Protein AF-0000000066243028 (afdb_homodimer)

InterPro domains:
  IPR002817 Phosphomethylpyrimidine synthase ThiC/5-hydroxybenzimidazole synthase BzaA/B [PF01964] (2-421)
  IPR002817 Phosphomethylpyrimidine synthase ThiC/5-hydroxybenzimidazole synthase BzaA/B [PTHR30557] (1-431)
  IPR002817 Phosphomethylpyrimidine synthase ThiC/5-hydroxybenzimidazole synthase BzaA/B [SFLDF00407] (2-421)
  IPR002817 Phosphomethylpyrimidine synthase ThiC/5-hydroxybenzimidazole synthase BzaA/B [TIGR00190] (1-424)
  IPR029062 Class I glutamine amidotransferase-like [SSF52317] (133-304)
  IPR037509 Phosphomethylpyrimidine synthase [MF_00089] (1-426)
  IPR038521 ThiC/Bza, core domain [G3DSA:3.20.20.540] (43-360)

Solvent-accessible surface area (backbone atoms only — not comparable to full-atom values): 41253 Å² total; per-residue (Å²): 130,20,73,25,44,38,19,64,73,70,43,75,50,72,53,41,44,48,29,11,61,76,65,73,47,55,45,65,56,44,24,53,31,26,42,66,35,25,29,31,60,40,54,10,74,67,48,82,56,54,57,49,60,34,15,73,97,47,71,51,37,36,32,38,77,45,59,28,16,79,77,49,66,52,69,69,56,46,52,48,30,53,52,40,27,48,74,46,62,34,57,31,38,26,54,57,46,64,25,75,64,55,68,58,53,51,53,50,51,58,72,70,46,45,51,32,33,27,35,44,46,58,48,54,35,31,47,53,18,27,74,74,68,69,29,46,64,64,48,50,68,67,48,47,54,48,40,45,45,52,44,40,68,71,29,40,6,27,36,41,45,67,38,41,54,38,54,68,30,52,38,37,37,56,67,69,54,55,63,30,48,54,49,27,48,65,31,33,46,52,50,49,25,22,63,74,66,70,44,73,35,58,53,43,75,41,35,67,60,53,48,55,49,32,44,75,37,28,28,21,35,28,41,34,44,38,51,24,18,64,16,56,89,37,35,92,33,64,24,36,52,47,28,45,55,45,42,17,55,51,48,53,57,35,47,75,72,29,34,41,44,33,36,42,42,48,27,17,37,39,65,72,49,47,55,58,55,44,52,52,47,34,64,54,39,63,39,32,18,32,30,30,35,29,22,32,30,60,70,28,45,54,50,42,32,14,54,38,10,13,37,30,22,17,54,37,26,46,59,61,36,11,32,31,31,46,31,25,30,31,47,98,39,22,61,69,50,48,68,30,41,31,51,6,34,42,32,30,50,52,12,23,49,33,7,38,32,48,69,37,41,78,78,66,25,53,44,36,57,49,29,21,45,21,58,47,67,46,35,62,70,57,36,39,70,38,25,78,47,33,68,59,32,48,50,56,24,65,77,42,65,37,89,51,86,67,40,38,24,52,46,39,97,59,30,16,44,65,62,38,62,70,40,61,81,69,46,57,84,61,67,44,76,116,131,21,72,25,42,39,18,64,73,69,43,76,50,72,53,41,43,49,28,12,61,76,64,74,47,56,45,65,56,45,24,53,30,25,41,67,35,25,30,30,62,39,55,11,74,69,47,84,56,53,57,49,61,35,14,73,98,47,72,51,37,36,32,38,76,47,61,29,15,79,77,49,66,51,69,68,56,45,53,46,30,53,51,40,27,48,74,45,61,33,58,30,38,26,54,57,44,64,24,75,62,55,69,59,52,54,52,51,51,58,72,72,46,43,52,32,33,27,34,43,46,58,48,53,37,30,48,51,19,27,74,74,67,69,32,44,64,64,47,49,69,68,47,48,54,48,41,46,44,51,42,40,67,71,28,39,5,27,37,40,44,66,39,42,56,37,54,68,30,51,38,38,36,56,68,70,54,56,62,29,49,53,50,28,48,66,30,32,47,53,51,49,24,22,64,75,66,72,44,71,36,58,54,43,78,42,36,68,60,54,47,55,49,31,45,76,36,26,28,20,36,30,40,35,44,38,51,25,16,63,18,58,88,36,34,92,34,65,24,36,52,48,28,43,55,45,40,16,55,51,47,53,56,35,48,76,71,28,34,41,46,33,37,41,43,48,27,17,37,39,65,72,48,47,55,59,54,44,52,52,46,34,63,54,38,63,40,32,19,30,31,31,35,30,22,32,30,60,69,28,44,54,49,43,33,13,55,39,9,12,38,29,21,18,54,37,26,46,58,61,37,11,31,31,30,44,32,24,31,33,48,96,39,22,60,68,51,49,68,30,40,31,52,5,32,41,32,29,51,52,12,23,49,33,6,38,33,47,69,36,42,79,78,67,25,54,44,37,56,50,28,20,44,20,59,47,68,46,35,63,72,55,35,39,71,39,25,79,48,32,68,58,32,49,51,55,24,65,77,44,65,37,89,51,86,67,38,38,23,52,46,39,96,60,31,18,43,65,60,37,64,70,41,60,82,69,47,56,83,64,69,44,73,115

pLDDT: mean 95.15, std 6.29, range [63.47, 98.94]

Organism: Methanosphaera stadtmanae (strain ATCC 43021 / DSM 3091 / JCM 11832 / MCB-3) (NCBI:txid339860)

Foldseek 3Di:
DALLVCLLVVHQDPLLVQQCVVQVHDSNVSSPCSVLLQWDWQFFQQDAARTDIFGPPGFFAEEEEFEAEQVGDDLVQRLLLLVLLVVLPHQEYEYEYLHDPSLVSLLVNRVNHRHAYEYEQLSVQQSVCCVVPNGLLRRDLVSSLVSLLVSSNSTHRAYAYAQLDWPVLVVQCVVVDDPQPFDQPSLVSQVSNCVVVVHTRSCNVVVVSSLVRCVVGNHAYAHHQRLADPAQRSFPGPSRLSSLLSLLVSLVVSSVSSRRYEYEHHAEHALVCLLVRVVSSCVNNVNNAYEYEQHANHDPDQLVSLQRSLQNLLSNLLNTHGYYYWDFSCPPPDRDGSVRSSSRSNSNSNSSLNSVCNVPVPSSVPLVVQLVVCVLVLPLVSNLVSDSHSVVVVVVCVVPPAPDNSDGNVQHVNDPSVVCVVDVVPPDPCNPVD/DALLVCLLVVHQDPLLVQQCVVQVHDSNVSSPCSVLLQWDWQFFQLDAARTDIFGPPGQFAEEEEFEAEQVGDDLVQRLLLLVLLVVLPHQEYEYEYLHDPSLVSLLVNRVNHRHAYEYEQLSVQQSVCCVVPNGLLRRDLVSSLVSLLVSSNSTHRAYAYAQLDWPVLVVQCVVVDDPQHFDQPSLVSQVSNCVVVVHTRSCNVVVVSSLVRCVVGNHAYAHDQRLADPAQRSFPGPSRLSSLLSLLVSLVVSSVSSRRYEYEHHAEHALVCLLVRVVSSCVNNVNNAYEYEQHANHDPDQLVSLQRSLQNLLSNLLNTHGYYYWDFSCPPPDRDGSVRSSSRSNSNSNSSLNSVCNVPVPSSVPLVVQLVVCVLVLPLVSNLVSDSHSVVVVVVCVVPPAPDNSDGNVQHVNDPSVVCVVDVVPPDPCNPVD

Structure (mmCIF, N/CA/C/O backbone):
data_AF-0000000066243028-model_v1
#
loop_
_entity.id
_entity.type
_entity.pdbx_description
1 polymer 'Phosphomethylpyrimidine synthase 2'
#
loop_
_atom_site.group_PDB
_atom_site.id
_atom_site.type_symbol
_atom_site.label_atom_id
_atom_site.label_alt_id
_atom_site.label_comp_id
_atom_site.label_asym_id
_atom_site.label_entity_id
_atom_site.label_seq_id
_atom_site.pdbx_PDB_ins_code
_atom_site.Cartn_x
_atom_site.Cartn_y
_atom_site.Cartn_z
_atom_site.occupancy
_atom_site.B_iso_or_equiv
_atom_site.auth_seq_id
_atom_site.auth_comp_id
_atom_site.auth_asym_id
_atom_site.auth_atom_id
_atom_site.pdbx_PDB_model_num
ATOM 1 N N . MET A 1 1 ? -20.344 27.75 22.875 1 88.5 1 MET A N 1
ATOM 2 C CA . MET A 1 1 ? -19.797 26.578 23.547 1 88.5 1 MET A CA 1
ATOM 3 C C . MET A 1 1 ? -19.203 25.594 22.547 1 88.5 1 MET A C 1
ATOM 5 O O . MET A 1 1 ? -19.703 25.469 21.422 1 88.5 1 MET A O 1
ATOM 9 N N . THR A 1 2 ? -18.156 25.016 22.938 1 96.31 2 THR A N 1
ATOM 10 C CA . THR A 1 2 ? -17.484 24.109 22.016 1 96.31 2 THR A CA 1
ATOM 11 C C . THR A 1 2 ? -18.156 22.75 22 1 96.31 2 THR A C 1
ATOM 13 O O . THR A 1 2 ? -18.938 22.422 22.891 1 96.31 2 THR A O 1
ATOM 16 N N . GLN A 1 3 ? -17.906 22 20.938 1 97.56 3 GLN A N 1
ATOM 17 C CA . GLN A 1 3 ? -18.406 20.625 20.844 1 97.56 3 GLN A CA 1
ATOM 18 C C . GLN A 1 3 ? -18.016 19.812 22.078 1 97.56 3 GLN A C 1
ATOM 20 O O . GLN A 1 3 ? -18.844 19.062 22.609 1 97.56 3 GLN A O 1
ATOM 25 N N . MET A 1 4 ? -16.797 19.938 22.562 1 98.56 4 MET A N 1
ATOM 26 C CA . MET A 1 4 ? -16.297 19.156 23.688 1 98.56 4 MET A CA 1
ATOM 27 C C . MET A 1 4 ? -16.984 19.594 24.984 1 98.56 4 MET A C 1
ATOM 29 O O . MET A 1 4 ? -17.359 18.75 25.797 1 98.56 4 MET A O 1
ATOM 33 N N . LEU A 1 5 ? -17.156 20.875 25.219 1 98.31 5 LEU A N 1
ATOM 34 C CA . LEU A 1 5 ? -17.828 21.375 26.422 1 98.31 5 LEU A CA 1
ATOM 35 C C . LEU A 1 5 ? -19.281 20.891 26.469 1 98.31 5 LEU A C 1
ATOM 37 O O . LEU A 1 5 ? -19.781 20.516 27.531 1 98.31 5 LEU A O 1
ATOM 41 N N . GLU A 1 6 ? -19.938 20.953 25.297 1 98.5 6 GLU A N 1
ATOM 42 C CA . GLU A 1 6 ? -21.297 20.422 25.234 1 98.5 6 GLU A CA 1
ATOM 43 C C . GLU A 1 6 ? -21.312 18.938 25.625 1 98.5 6 GLU A C 1
ATOM 45 O O . GLU A 1 6 ? -22.172 18.516 26.391 1 98.5 6 GLU A O 1
ATOM 50 N N . ALA A 1 7 ? -20.453 18.188 25.078 1 98.75 7 ALA A N 1
ATOM 51 C CA . ALA A 1 7 ? -20.375 16.75 25.375 1 98.75 7 ALA A CA 1
ATOM 52 C C . ALA A 1 7 ? -20.109 16.516 26.859 1 98.75 7 ALA A C 1
ATOM 54 O O . ALA A 1 7 ? -20.719 15.625 27.469 1 98.75 7 ALA A O 1
ATOM 55 N N . MET A 1 8 ? -19.188 17.266 27.422 1 98.31 8 MET A N 1
ATOM 56 C CA . MET A 1 8 ? -18.844 17.156 28.844 1 98.31 8 MET A CA 1
ATOM 57 C C . MET A 1 8 ? -20.047 17.438 29.719 1 98.31 8 MET A C 1
ATOM 59 O O . MET A 1 8 ? -20.172 16.875 30.812 1 98.31 8 MET A O 1
ATOM 63 N N . ARG A 1 9 ? -20.938 18.219 29.281 1 98.25 9 ARG A N 1
ATOM 64 C CA . ARG A 1 9 ? -22.125 18.594 30.031 1 98.25 9 ARG A CA 1
ATOM 65 C C . ARG A 1 9 ? -23.25 17.578 29.828 1 98.25 9 ARG A C 1
ATOM 67 O O . ARG A 1 9 ? -24.344 17.734 30.344 1 98.25 9 ARG A O 1
ATOM 74 N N . GLY A 1 10 ? -23 16.641 28.938 1 98.31 10 GLY A N 1
ATOM 75 C CA . GLY A 1 10 ? -23.969 15.57 28.703 1 98.31 10 GLY A CA 1
ATOM 76 C C . GLY A 1 10 ? -24.891 15.852 27.547 1 98.31 10 GLY A C 1
ATOM 77 O O . GLY A 1 10 ? -25.859 15.125 27.328 1 98.31 10 GLY A O 1
ATOM 78 N N . ASN A 1 11 ? -24.625 16.875 26.781 1 98.69 11 ASN A N 1
ATOM 79 C CA . ASN A 1 11 ? -25.484 17.234 25.656 1 98.69 11 ASN A CA 1
ATOM 80 C C . ASN A 1 11 ? -25.016 16.562 24.375 1 98.69 11 ASN A C 1
ATOM 82 O O . ASN A 1 11 ? -23.812 16.469 24.109 1 98.69 11 ASN A O 1
ATOM 86 N N . ILE A 1 12 ? -25.906 16.047 23.641 1 98.75 12 ILE A N 1
ATOM 87 C CA . ILE A 1 12 ? -25.641 15.5 22.312 1 98.75 12 ILE A CA 1
ATOM 88 C C . ILE A 1 12 ? -26.016 16.531 21.25 1 98.75 12 ILE A C 1
ATOM 90 O O . ILE A 1 12 ? -27.188 16.797 21.016 1 98.75 12 ILE A O 1
ATOM 94 N N . THR A 1 13 ? -25.062 17.109 20.625 1 98.25 13 THR A N 1
ATOM 95 C CA . THR A 1 13 ? -25.297 18.141 19.625 1 98.25 13 THR A CA 1
ATOM 96 C C . THR A 1 13 ? -25.75 17.516 18.312 1 98.25 13 THR A C 1
ATOM 98 O O . THR A 1 13 ? -25.688 16.297 18.141 1 98.25 13 THR A O 1
ATOM 101 N N . GLU A 1 14 ? -26.234 18.328 17.375 1 98 14 GLU A N 1
ATOM 102 C CA . GLU A 1 14 ? -26.641 17.844 16.062 1 98 14 GLU A CA 1
ATOM 103 C C . GLU A 1 14 ? -25.438 17.266 15.305 1 98 14 GLU A C 1
ATOM 105 O O . GLU A 1 14 ? -25.578 16.281 14.586 1 98 14 GLU A O 1
ATOM 110 N N . ALA A 1 15 ? -24.281 17.859 15.438 1 98.25 15 ALA A N 1
ATOM 111 C CA . ALA A 1 15 ? -23.062 17.344 14.812 1 98.25 15 ALA A CA 1
ATOM 112 C C . ALA A 1 15 ? -22.75 15.938 15.32 1 98.25 15 ALA A C 1
ATOM 114 O O . ALA A 1 15 ? -22.391 15.055 14.539 1 98.25 15 ALA A O 1
ATOM 115 N N . MET A 1 16 ? -22.891 15.711 16.594 1 98.75 16 MET A N 1
ATOM 116 C CA . MET A 1 16 ? -22.625 14.406 17.188 1 98.75 16 MET A CA 1
ATOM 117 C C . MET A 1 16 ? -23.609 13.367 16.672 1 98.75 16 MET A C 1
ATOM 119 O O . MET A 1 16 ? -23.234 12.219 16.422 1 98.75 16 MET A O 1
ATOM 123 N N . LYS A 1 17 ? -24.844 13.742 16.531 1 98.75 17 LYS A N 1
ATOM 124 C CA . LYS A 1 17 ? -25.859 12.844 15.992 1 98.75 17 LYS A CA 1
ATOM 125 C C . LYS A 1 17 ? -25.531 12.445 14.555 1 98.75 17 LYS A C 1
ATOM 127 O O . LYS A 1 17 ? -25.688 11.289 14.172 1 98.75 17 LYS A O 1
ATOM 132 N N . THR A 1 18 ? -25.156 13.438 13.82 1 98.44 18 THR A N 1
ATOM 133 C CA . THR A 1 18 ? -24.797 13.195 12.43 1 98.44 18 THR A CA 1
ATOM 134 C C . THR A 1 18 ? -23.625 12.219 12.328 1 98.44 18 THR A C 1
ATOM 136 O O . THR A 1 18 ? -23.656 11.289 11.516 1 98.44 18 THR A O 1
ATOM 139 N N . VAL A 1 19 ? -22.578 12.391 13.117 1 98.75 19 VAL A N 1
ATOM 140 C CA . VAL A 1 19 ? -21.406 11.5 13.133 1 98.75 19 VAL A CA 1
ATOM 141 C C . VAL A 1 19 ? -21.844 10.094 13.547 1 98.75 19 VAL A C 1
ATOM 143 O O . VAL A 1 19 ? -21.391 9.102 12.961 1 98.75 19 VAL A O 1
ATOM 146 N N . ALA A 1 20 ? -22.672 10.031 14.555 1 98.75 20 ALA A N 1
ATOM 147 C CA . ALA A 1 20 ? -23.188 8.742 15.016 1 98.75 20 ALA A CA 1
ATOM 148 C C . ALA A 1 20 ? -23.906 8 13.898 1 98.75 20 ALA A C 1
ATOM 150 O O . ALA A 1 20 ? -23.719 6.801 13.703 1 98.75 20 ALA A O 1
ATOM 151 N N . ALA A 1 21 ? -24.75 8.719 13.211 1 98.38 21 ALA A N 1
ATOM 152 C CA . ALA A 1 21 ? -25.5 8.125 12.109 1 98.38 21 ALA A CA 1
ATOM 153 C C . ALA A 1 21 ? -24.562 7.664 10.992 1 98.38 21 ALA A C 1
ATOM 155 O O . ALA A 1 21 ? -24.719 6.559 10.469 1 98.38 21 ALA A O 1
ATOM 156 N N . ASP A 1 22 ? -23.609 8.5 10.633 1 97.44 22 ASP A N 1
ATOM 157 C CA . ASP A 1 22 ? -22.672 8.195 9.562 1 97.44 22 ASP A CA 1
ATOM 158 C C . ASP A 1 22 ? -21.844 6.953 9.891 1 97.44 22 ASP A C 1
ATOM 160 O O . ASP A 1 22 ? -21.5 6.164 9 1 97.44 22 ASP A O 1
ATOM 164 N N . GLU A 1 23 ? -21.516 6.797 11.148 1 98.12 23 GLU A N 1
ATOM 165 C CA . GLU A 1 23 ? -20.625 5.727 11.594 1 98.12 23 GLU A CA 1
ATOM 166 C C . GLU A 1 23 ? -21.422 4.539 12.125 1 98.12 23 GLU A C 1
ATOM 168 O O . GLU A 1 23 ? -20.844 3.531 12.539 1 98.12 23 GLU A O 1
ATOM 173 N N . LYS A 1 24 ? -22.703 4.602 12.117 1 96.44 24 LYS A N 1
ATOM 174 C CA . LYS A 1 24 ? -23.594 3.559 12.617 1 96.44 24 LYS A CA 1
ATOM 175 C C . LYS A 1 24 ? -23.25 3.191 14.062 1 96.44 24 LYS A C 1
ATOM 177 O O . LYS A 1 24 ? -23.094 2.014 14.383 1 96.44 24 LYS A O 1
ATOM 182 N N . LEU A 1 25 ? -23.094 4.25 14.867 1 98.44 25 LEU A N 1
ATOM 183 C CA . LEU A 1 25 ? -22.797 4.07 16.281 1 98.44 25 LEU A CA 1
ATOM 184 C C . LEU A 1 25 ? -23.812 4.797 17.156 1 98.44 25 LEU A C 1
ATOM 186 O O . LEU A 1 25 ? -24.578 5.617 16.656 1 98.44 25 LEU A O 1
ATOM 190 N N . ASP A 1 26 ? -23.844 4.465 18.406 1 98.56 26 ASP A N 1
ATOM 191 C CA . ASP A 1 26 ? -24.719 5.113 19.391 1 98.56 26 ASP A CA 1
ATOM 192 C C . ASP A 1 26 ? -24.312 6.566 19.609 1 98.56 26 ASP A C 1
ATOM 194 O O . ASP A 1 26 ? -23.141 6.848 19.906 1 98.56 26 ASP A O 1
ATOM 198 N N . PRO A 1 27 ? -25.281 7.52 19.5 1 98.75 27 PRO A N 1
ATOM 199 C CA . PRO A 1 27 ? -24.953 8.922 19.766 1 98.75 27 PRO A CA 1
ATOM 200 C C . PRO A 1 27 ? -24.312 9.125 21.141 1 98.75 27 PRO A C 1
ATOM 202 O O . PRO A 1 27 ? -23.469 10.008 21.312 1 98.75 27 PRO A O 1
ATOM 205 N N . GLU A 1 28 ? -24.672 8.305 22.078 1 98.88 28 GLU A N 1
ATOM 206 C CA . GLU A 1 28 ? -24.094 8.414 23.406 1 98.88 28 GLU A CA 1
ATOM 207 C C . GLU A 1 28 ? -22.625 8.016 23.406 1 98.88 28 GLU A C 1
ATOM 209 O O . GLU A 1 28 ? -21.828 8.578 24.156 1 98.88 28 GLU A O 1
ATOM 214 N N . TYR A 1 29 ? -22.297 7.051 22.625 1 98.75 29 TYR A N 1
ATOM 215 C CA . TYR A 1 29 ? -20.891 6.703 22.469 1 98.75 29 TYR A CA 1
ATOM 216 C C . TYR A 1 29 ? -20.094 7.883 21.938 1 98.75 29 TYR A C 1
ATOM 218 O O . TYR A 1 29 ? -19.031 8.211 22.469 1 98.75 29 TYR A O 1
ATOM 226 N N . ILE A 1 30 ? -20.672 8.516 20.859 1 98.88 30 ILE A N 1
ATOM 227 C CA . ILE A 1 30 ? -20 9.656 20.25 1 98.88 30 ILE A CA 1
ATOM 228 C C . ILE A 1 30 ? -19.828 10.766 21.281 1 98.88 30 ILE A C 1
ATOM 230 O O . ILE A 1 30 ? -18.734 11.312 21.438 1 98.88 30 ILE A O 1
ATOM 234 N N . ARG A 1 31 ? -20.875 11.078 22.016 1 98.88 31 ARG A N 1
ATOM 235 C CA . ARG A 1 31 ? -20.828 12.125 23.031 1 98.88 31 ARG A CA 1
ATOM 236 C C . ARG A 1 31 ? -19.75 11.844 24.062 1 98.88 31 ARG A C 1
ATOM 238 O O . ARG A 1 31 ? -18.938 12.727 24.375 1 98.88 31 ARG A O 1
ATOM 245 N N . LYS A 1 32 ? -19.719 10.609 24.578 1 98.88 32 LYS A N 1
ATOM 246 C CA . LYS A 1 32 ? -18.766 10.234 25.609 1 98.88 32 LYS A CA 1
ATOM 247 C C . LYS A 1 32 ? -17.328 10.367 25.094 1 98.88 32 LYS A C 1
ATOM 249 O O . LYS A 1 32 ? -16.453 10.836 25.812 1 98.88 32 LYS A O 1
ATOM 254 N N . MET A 1 33 ? -17.109 9.961 23.875 1 98.88 33 MET A N 1
ATOM 255 C CA . MET A 1 33 ? -15.766 9.977 23.312 1 98.88 33 MET A CA 1
ATOM 256 C C . MET A 1 33 ? -15.32 11.398 22.984 1 98.88 33 MET A C 1
ATOM 258 O O . MET A 1 33 ? -14.141 11.727 23.094 1 98.88 33 MET A O 1
ATOM 262 N N . VAL A 1 34 ? -16.281 12.234 22.562 1 98.88 34 VAL A N 1
ATOM 263 C CA . VAL A 1 34 ? -15.977 13.648 22.359 1 98.88 34 VAL A CA 1
ATOM 264 C C . VAL A 1 34 ? -15.625 14.297 23.688 1 98.88 34 VAL A C 1
ATOM 266 O O . VAL A 1 34 ? -14.656 15.062 23.781 1 98.88 34 VAL A O 1
ATOM 269 N N . ALA A 1 35 ? -16.344 13.953 24.719 1 98.81 35 ALA A N 1
ATOM 270 C CA . ALA A 1 35 ? -16.094 14.508 26.047 1 98.81 35 ALA A CA 1
ATOM 271 C C . ALA A 1 35 ? -14.719 14.109 26.562 1 98.81 35 ALA A C 1
ATOM 273 O O . ALA A 1 35 ? -14.055 14.891 27.25 1 98.81 35 ALA A O 1
ATOM 274 N N . LYS A 1 36 ? -14.312 12.914 26.219 1 98.44 36 LYS A N 1
ATOM 275 C CA . LYS A 1 36 ? -13.031 12.391 26.656 1 98.44 36 LYS A CA 1
ATOM 276 C C . LYS A 1 36 ? -11.891 12.922 25.797 1 98.44 36 LYS A C 1
ATOM 278 O O . LYS A 1 36 ? -10.719 12.836 26.188 1 98.44 36 LYS A O 1
ATOM 283 N N . GLY A 1 37 ? -12.219 13.438 24.641 1 98.81 37 GLY A N 1
ATOM 284 C CA . GLY A 1 37 ? -11.219 13.922 23.719 1 98.81 37 GLY A CA 1
ATOM 285 C C . GLY A 1 37 ? -10.719 12.844 22.766 1 98.81 37 GLY A C 1
ATOM 286 O O . GLY A 1 37 ? -9.719 13.039 22.062 1 98.81 37 GLY A O 1
ATOM 287 N N . TYR A 1 38 ? -11.422 11.719 22.688 1 98.88 38 TYR A N 1
ATOM 288 C CA . TYR A 1 38 ? -11.023 10.594 21.859 1 98.88 38 TYR A CA 1
ATOM 289 C C . TYR A 1 38 ? -11.57 10.742 20.438 1 98.88 38 TYR A C 1
ATOM 291 O O . TYR A 1 38 ? -11.109 10.07 19.516 1 98.88 38 TYR A O 1
ATOM 299 N N . ILE A 1 39 ? -12.602 11.578 20.25 1 98.94 39 ILE A N 1
ATOM 300 C CA . ILE A 1 39 ? -13.164 11.953 18.969 1 98.94 39 ILE A CA 1
ATOM 301 C C . ILE A 1 39 ? -13.211 13.477 18.844 1 98.94 39 ILE A C 1
ATOM 303 O O . ILE A 1 39 ? -13.555 14.172 19.812 1 98.94 39 ILE A O 1
ATOM 307 N N . ALA A 1 40 ? -12.766 14 17.75 1 98.94 40 ALA A N 1
ATOM 308 C CA . ALA A 1 40 ? -12.922 15.414 17.422 1 98.94 40 ALA A CA 1
ATOM 309 C C . ALA A 1 40 ? -13.906 15.602 16.266 1 98.94 40 ALA A C 1
ATOM 311 O O . ALA A 1 40 ? -13.969 14.773 15.359 1 98.94 40 ALA A O 1
ATOM 312 N N . ILE A 1 41 ? -14.664 16.641 16.328 1 98.88 41 ILE A N 1
ATOM 313 C CA . ILE A 1 41 ? -15.578 17.031 15.266 1 98.88 41 ILE A CA 1
ATOM 314 C C . ILE A 1 41 ? -15.352 18.5 14.906 1 98.88 41 ILE A C 1
ATOM 316 O O . ILE A 1 41 ? -16.016 19.391 15.445 1 98.88 41 ILE A O 1
ATOM 320 N N . PRO A 1 42 ? -14.414 18.719 13.977 1 98.44 42 PRO A N 1
ATOM 321 C CA . PRO A 1 42 ? -14.203 20.109 13.562 1 98.44 42 PRO A CA 1
ATOM 322 C C . PRO A 1 42 ? -15.469 20.766 13.023 1 98.44 42 PRO A C 1
ATOM 324 O O . PRO A 1 42 ? -16.016 20.328 12.008 1 98.44 42 PRO A O 1
ATOM 327 N N . ASP A 1 43 ? -15.922 21.781 13.695 1 96.69 43 ASP A N 1
ATOM 328 C CA . ASP A 1 43 ? -17.203 22.438 13.398 1 96.69 43 ASP A CA 1
ATOM 329 C C . ASP A 1 43 ? -17.203 23.891 13.891 1 96.69 43 ASP A C 1
ATOM 331 O O . ASP A 1 43 ? -17.969 24.234 14.789 1 96.69 43 ASP A O 1
ATOM 335 N N . ASN A 1 44 ? -16.375 24.703 13.211 1 98 44 ASN A N 1
ATOM 336 C CA . ASN A 1 44 ? -16.312 26.125 13.555 1 98 44 ASN A CA 1
ATOM 337 C C . ASN A 1 44 ? -17.703 26.75 13.602 1 98 44 ASN A C 1
ATOM 339 O O . ASN A 1 44 ? -18.547 26.469 12.742 1 98 44 ASN A O 1
ATOM 343 N N . ASN A 1 45 ? -17.984 27.594 14.602 1 97.25 45 ASN A N 1
ATOM 344 C CA . ASN A 1 45 ? -19.328 28.109 14.828 1 97.25 45 ASN A CA 1
ATOM 345 C C . ASN A 1 45 ? -19.641 29.297 13.922 1 97.25 45 ASN A C 1
ATOM 347 O O . ASN A 1 45 ? -20.703 29.906 14.039 1 97.25 45 ASN A O 1
ATOM 351 N N . GLN A 1 46 ? -18.734 29.641 12.938 1 96.94 46 GLN A N 1
ATOM 352 C CA . GLN A 1 46 ? -18.938 30.766 12.031 1 96.94 46 GLN A CA 1
ATOM 353 C C . GLN A 1 46 ? -19.469 30.297 10.68 1 96.94 46 GLN A C 1
ATOM 355 O O . GLN A 1 46 ? -19.844 31.125 9.836 1 96.94 46 GLN A O 1
ATOM 360 N N . ARG A 1 47 ? -19.516 28.984 10.469 1 93.75 47 ARG A N 1
ATOM 361 C CA . ARG A 1 47 ? -19.969 28.469 9.188 1 93.75 47 ARG A CA 1
ATOM 362 C C . ARG A 1 47 ? -20.656 27.109 9.352 1 93.75 47 ARG A C 1
ATOM 364 O O . ARG A 1 47 ? -20.359 26.375 10.305 1 93.75 47 ARG A O 1
ATOM 371 N N . GLU A 1 48 ? -21.578 26.797 8.469 1 94.06 48 GLU A N 1
ATOM 372 C CA . GLU A 1 48 ? -22.234 25.5 8.453 1 94.06 48 GLU A CA 1
ATOM 373 C C . GLU A 1 48 ? -21.438 24.469 7.66 1 94.06 48 GLU A C 1
ATOM 375 O O . GLU A 1 48 ? -21.094 24.703 6.496 1 94.06 48 GLU A O 1
ATOM 380 N N . THR A 1 49 ? -21.094 23.375 8.258 1 95.81 49 THR A N 1
ATOM 381 C CA . THR A 1 49 ? -20.328 22.328 7.609 1 95.81 49 THR A CA 1
ATOM 382 C C . THR A 1 49 ? -20.984 20.969 7.84 1 95.81 49 THR A C 1
ATOM 384 O O . THR A 1 49 ? -21.844 20.828 8.703 1 95.81 49 THR A O 1
ATOM 387 N N . VAL A 1 50 ? -20.672 20.047 6.938 1 96.56 50 VAL A N 1
ATOM 388 C CA . VAL A 1 50 ? -21 18.641 7.207 1 96.56 50 VAL A CA 1
ATOM 389 C C . VAL A 1 50 ? -20.125 18.125 8.352 1 96.56 50 VAL A C 1
ATOM 391 O O . VAL A 1 50 ? -18.906 18.297 8.336 1 96.56 50 VAL A O 1
ATOM 394 N N . ALA A 1 51 ? -20.766 17.5 9.328 1 98 51 ALA A N 1
ATOM 395 C CA . ALA A 1 51 ? -20.031 17.016 10.492 1 98 51 ALA A CA 1
ATOM 396 C C . ALA A 1 51 ? -19.203 15.781 10.156 1 98 51 ALA A C 1
ATOM 398 O O . ALA A 1 51 ? -19.734 14.789 9.641 1 98 51 ALA A O 1
ATOM 399 N N . VAL A 1 52 ? -17.953 15.836 10.398 1 98.69 52 VAL A N 1
ATOM 400 C CA . VAL A 1 52 ? -17.031 14.719 10.211 1 98.69 52 VAL A CA 1
ATOM 401 C C . VAL A 1 52 ? -16.391 14.359 11.547 1 98.69 52 VAL A C 1
ATOM 403 O O . VAL A 1 52 ? -15.758 15.203 12.188 1 98.69 52 VAL A O 1
ATOM 406 N N . GLY A 1 53 ? -16.594 13.125 12 1 98.88 53 GLY A N 1
ATOM 407 C CA . GLY A 1 53 ? -15.93 12.648 13.203 1 98.88 53 GLY A CA 1
ATOM 408 C C . GLY A 1 53 ? -14.562 12.055 12.93 1 98.88 53 GLY A C 1
ATOM 409 O O . GLY A 1 53 ? -14.391 11.281 11.984 1 98.88 53 GLY A O 1
ATOM 410 N N . ILE A 1 54 ? -13.586 12.453 13.688 1 98.94 54 ILE A N 1
ATOM 411 C CA . ILE A 1 54 ? -12.227 11.938 13.602 1 98.94 54 ILE A CA 1
ATOM 412 C C . ILE A 1 54 ? -11.812 11.359 14.953 1 98.94 54 ILE A C 1
ATOM 414 O O . ILE A 1 54 ? -11.641 12.094 15.93 1 98.94 54 ILE A O 1
ATOM 418 N N . GLY A 1 55 ? -11.641 10 14.945 1 98.75 55 GLY A N 1
ATOM 419 C CA . GLY A 1 55 ? -11.25 9.508 16.266 1 98.75 55 GLY A CA 1
ATOM 420 C C . GLY A 1 55 ? -11.445 8.016 16.422 1 98.75 55 GLY A C 1
ATOM 421 O O . GLY A 1 55 ? -11.453 7.273 15.438 1 98.75 55 GLY A O 1
ATOM 422 N N . GLU A 1 56 ? -11.547 7.602 17.703 1 97.5 56 GLU A N 1
ATOM 423 C CA . GLU A 1 56 ? -11.539 6.203 18.109 1 97.5 56 GLU A CA 1
ATOM 424 C C . GLU A 1 56 ? -12.781 5.473 17.609 1 97.5 56 GLU A C 1
ATOM 426 O O . GLU A 1 56 ? -13.898 5.969 17.75 1 97.5 56 GLU A O 1
ATOM 431 N N . ASN A 1 57 ? -12.555 4.277 17.047 1 97.12 57 ASN A N 1
ATOM 432 C CA . ASN A 1 57 ? -13.602 3.348 16.625 1 97.12 57 ASN A CA 1
ATOM 433 C C . ASN A 1 57 ? -14.422 3.91 15.477 1 97.12 57 ASN A C 1
ATOM 435 O O . ASN A 1 57 ? -15.562 3.5 15.258 1 97.12 57 ASN A O 1
ATOM 439 N N . LEU A 1 58 ? -13.961 4.961 14.789 1 98.75 58 LEU A N 1
ATOM 440 C CA . LEU A 1 58 ? -14.555 5.477 13.562 1 98.75 58 LEU A CA 1
ATOM 441 C C . LEU A 1 58 ? -13.742 5.043 12.344 1 98.75 58 LEU A C 1
ATOM 443 O O . LEU A 1 58 ? -12.602 4.605 12.477 1 98.75 58 LEU A O 1
ATOM 447 N N . ARG A 1 59 ? -14.352 5.062 11.164 1 98.25 59 ARG A N 1
ATOM 448 C CA . ARG A 1 59 ? -13.578 4.883 9.945 1 98.25 59 ARG A CA 1
ATOM 449 C C . ARG A 1 59 ? -12.469 5.918 9.836 1 98.25 59 ARG A C 1
ATOM 451 O O . ARG A 1 59 ? -12.656 7.078 10.211 1 98.25 59 ARG A O 1
ATOM 458 N N . THR A 1 60 ? -11.305 5.516 9.367 1 98.81 60 THR A N 1
ATOM 459 C CA . THR A 1 60 ? -10.188 6.438 9.219 1 98.81 60 THR A CA 1
ATOM 460 C C . THR A 1 60 ? -10.508 7.512 8.188 1 98.81 60 THR A C 1
ATOM 462 O O . THR A 1 60 ? -10.961 7.203 7.086 1 98.81 60 THR A O 1
ATOM 465 N N . LYS A 1 61 ? -10.281 8.781 8.531 1 98.94 61 LYS A N 1
ATOM 466 C CA . LYS A 1 61 ? -10.633 9.883 7.648 1 98.94 61 LYS A CA 1
ATOM 467 C C . LYS A 1 61 ? -9.43 10.328 6.812 1 98.94 61 LYS A C 1
ATOM 469 O O . LYS A 1 61 ? -8.281 10.102 7.199 1 98.94 61 LYS A O 1
ATOM 474 N N . VAL A 1 62 ? -9.703 10.914 5.633 1 98.88 62 VAL A N 1
ATOM 475 C CA . VAL A 1 62 ? -8.688 11.367 4.691 1 98.88 62 VAL A CA 1
ATOM 476 C C . VAL A 1 62 ? -8.812 12.867 4.477 1 98.88 62 VAL A C 1
ATOM 478 O O . VAL A 1 62 ? -9.914 13.375 4.234 1 98.88 62 VAL A O 1
ATOM 481 N N . ASN A 1 63 ? -7.668 13.531 4.594 1 98.81 63 ASN A N 1
ATOM 482 C CA . ASN A 1 63 ? -7.605 14.961 4.309 1 98.81 63 ASN A CA 1
ATOM 483 C C . ASN A 1 63 ? -6.871 15.234 3 1 98.81 63 ASN A C 1
ATOM 485 O O . ASN A 1 63 ? -5.855 14.609 2.707 1 98.81 63 ASN A O 1
ATOM 489 N N . ALA A 1 64 ? -7.43 16.156 2.223 1 98.62 64 ALA A N 1
ATOM 490 C CA . ALA A 1 64 ? -6.738 16.625 1.022 1 98.62 64 ALA A CA 1
ATOM 491 C C . ALA A 1 64 ? -6.293 18.078 1.168 1 98.62 64 ALA A C 1
ATOM 493 O O . ALA A 1 64 ? -7.09 18.938 1.554 1 98.62 64 ALA A O 1
ATOM 494 N N . THR A 1 65 ? -5.055 18.312 0.869 1 97.19 65 THR A N 1
ATOM 495 C CA . THR A 1 65 ? -4.523 19.656 0.935 1 97.19 65 THR A CA 1
ATOM 496 C C . THR A 1 65 ? -4.543 20.312 -0.442 1 97.19 65 THR A C 1
ATOM 498 O O . THR A 1 65 ? -4.258 19.672 -1.45 1 97.19 65 THR A O 1
ATOM 501 N N . ILE A 1 66 ? -4.941 21.5 -0.451 1 96.31 66 ILE A N 1
ATOM 502 C CA . ILE A 1 66 ? -4.883 22.344 -1.641 1 96.31 66 ILE A CA 1
ATOM 503 C C . ILE A 1 66 ? -4.18 23.656 -1.309 1 96.31 66 ILE A C 1
ATOM 505 O O . ILE A 1 66 ? -3.932 23.953 -0.138 1 96.31 66 ILE A O 1
ATOM 509 N N . GLY A 1 67 ? -3.771 24.359 -2.361 1 93.81 67 GLY A N 1
ATOM 510 C CA . GLY A 1 67 ? -3.137 25.641 -2.104 1 93.81 67 GLY A CA 1
ATOM 511 C C . GLY A 1 67 ? -2.34 26.156 -3.283 1 93.81 67 GLY A C 1
ATOM 512 O O . GLY A 1 67 ? -1.875 25.375 -4.117 1 93.81 67 GLY A O 1
ATOM 513 N N . THR A 1 68 ? -2.143 27.422 -3.23 1 89.69 68 THR A N 1
ATOM 514 C CA . THR A 1 68 ? -1.336 28.094 -4.238 1 89.69 68 THR A CA 1
ATOM 515 C C . THR A 1 68 ? 0.11 28.234 -3.771 1 89.69 68 THR A C 1
ATOM 517 O O . THR A 1 68 ? 0.398 28.109 -2.58 1 89.69 68 THR A O 1
ATOM 520 N N . SER A 1 69 ? 0.936 28.375 -4.734 1 86.19 69 SER A N 1
ATOM 521 C CA . SER A 1 69 ? 2.33 28.719 -4.469 1 86.19 69 SER A CA 1
ATOM 522 C C . SER A 1 69 ? 2.699 30.062 -5.086 1 86.19 69 SER A C 1
ATOM 524 O O . SER A 1 69 ? 1.879 30.688 -5.762 1 86.19 69 SER A O 1
ATOM 526 N N . THR A 1 70 ? 3.977 30.469 -4.73 1 80.88 70 THR A N 1
ATOM 527 C CA . THR A 1 70 ? 4.461 31.719 -5.309 1 80.88 70 THR A CA 1
ATOM 528 C C . THR A 1 70 ? 4.586 31.594 -6.824 1 80.88 70 THR A C 1
ATOM 530 O O . THR A 1 70 ? 4.414 32.594 -7.551 1 80.88 70 THR A O 1
ATOM 533 N N . ASP A 1 71 ? 4.758 30.406 -7.297 1 80 71 ASP A N 1
ATOM 534 C CA . ASP A 1 71 ? 4.988 30.156 -8.719 1 80 71 ASP A CA 1
ATOM 535 C C . ASP A 1 71 ? 3.672 29.969 -9.461 1 80 71 ASP A C 1
ATOM 537 O O . ASP A 1 71 ? 3.566 30.281 -10.648 1 80 71 ASP A O 1
ATOM 541 N N . ILE A 1 72 ? 2.711 29.422 -8.805 1 84.06 72 ILE A N 1
ATOM 542 C CA . ILE A 1 72 ? 1.425 29.094 -9.406 1 84.06 72 ILE A CA 1
ATOM 543 C C . ILE A 1 72 ? 0.292 29.578 -8.508 1 84.06 72 ILE A C 1
ATOM 545 O O . ILE A 1 72 ? -0.039 28.938 -7.508 1 84.06 72 ILE A O 1
ATOM 549 N N . ASN A 1 73 ? -0.308 30.656 -8.906 1 89.81 73 ASN A N 1
ATOM 550 C CA . ASN A 1 73 ? -1.394 31.281 -8.164 1 89.81 73 ASN A CA 1
ATOM 551 C C . ASN A 1 73 ? -2.662 31.391 -9.008 1 89.81 73 ASN A C 1
ATOM 553 O O . ASN A 1 73 ? -2.934 32.438 -9.602 1 89.81 73 ASN A O 1
ATOM 557 N N . ASP A 1 74 ? -3.416 30.328 -9.039 1 92.56 74 ASP A N 1
ATOM 558 C CA . ASP A 1 74 ? -4.621 30.203 -9.852 1 92.56 74 ASP A CA 1
ATOM 559 C C . ASP A 1 74 ? -5.812 29.766 -9 1 92.56 74 ASP A C 1
ATOM 561 O O . ASP A 1 74 ? -5.984 28.578 -8.711 1 92.56 74 ASP A O 1
ATOM 565 N N . LEU A 1 75 ? -6.668 30.75 -8.656 1 95.75 75 LEU A N 1
ATOM 566 C CA . LEU A 1 75 ? -7.793 30.516 -7.754 1 95.75 75 LEU A CA 1
ATOM 567 C C . LEU A 1 75 ? -8.766 29.5 -8.352 1 95.75 75 LEU A C 1
ATOM 569 O O . LEU A 1 75 ? -9.297 28.656 -7.637 1 95.75 75 LEU A O 1
ATOM 573 N N . ASP A 1 76 ? -9.016 29.594 -9.633 1 96.38 76 ASP A N 1
ATOM 574 C CA . ASP A 1 76 ? -9.922 28.672 -10.297 1 96.38 76 ASP A CA 1
ATOM 575 C C . ASP A 1 76 ? -9.414 27.234 -10.188 1 96.38 76 ASP A C 1
ATOM 577 O O . ASP A 1 76 ? -10.195 26.297 -9.984 1 96.38 76 ASP A O 1
ATOM 581 N N . MET A 1 77 ? -8.164 27.078 -10.312 1 95.62 77 MET A N 1
ATOM 582 C CA . MET A 1 77 ? -7.559 25.75 -10.172 1 95.62 77 MET A CA 1
ATOM 583 C C . MET A 1 77 ? -7.73 25.219 -8.758 1 95.62 77 MET A C 1
ATOM 585 O O . MET A 1 77 ? -7.973 24.031 -8.562 1 95.62 77 MET A O 1
ATOM 589 N N . GLU A 1 78 ? -7.582 26.078 -7.793 1 96.38 78 GLU A N 1
ATOM 590 C CA . GLU A 1 78 ? -7.75 25.656 -6.406 1 96.38 78 GLU A CA 1
ATOM 591 C C . GLU A 1 78 ? -9.172 25.188 -6.141 1 96.38 78 GLU A C 1
ATOM 593 O O . GLU A 1 78 ? -9.383 24.203 -5.43 1 96.38 78 GLU A O 1
ATOM 598 N N . LEU A 1 79 ? -10.102 25.906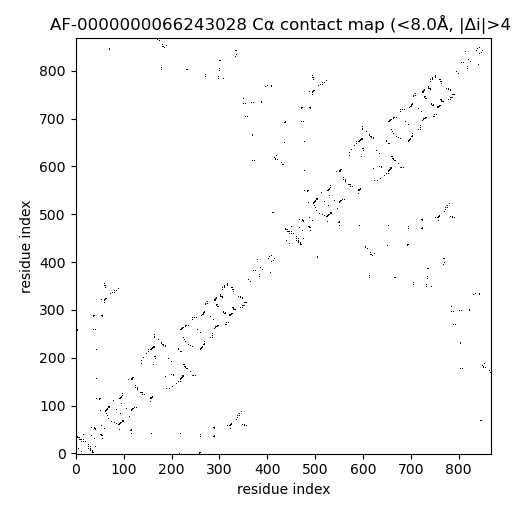 -6.695 1 98.12 79 LEU A N 1
ATOM 599 C CA . LEU A 1 79 ? -11.5 25.516 -6.543 1 98.12 79 LEU A CA 1
ATOM 600 C C . LEU A 1 79 ? -11.766 24.172 -7.227 1 98.12 79 LEU A C 1
ATOM 602 O O . LEU A 1 79 ? -12.516 23.344 -6.711 1 98.12 79 LEU A O 1
ATOM 606 N N . GLU A 1 80 ? -11.141 24.016 -8.352 1 98.06 80 GLU A N 1
ATOM 607 C CA . GLU A 1 80 ? -11.25 22.734 -9.047 1 98.06 80 GLU A CA 1
ATOM 608 C C . GLU A 1 80 ? -10.641 21.594 -8.227 1 98.06 80 GLU A C 1
ATOM 610 O O . GLU A 1 80 ? -11.219 20.516 -8.125 1 98.06 80 GLU A O 1
ATOM 615 N N . LYS A 1 81 ? -9.484 21.828 -7.645 1 98.06 81 LYS A N 1
ATOM 616 C CA . LYS A 1 81 ? -8.836 20.828 -6.789 1 98.06 81 LYS A CA 1
ATOM 617 C C . LYS A 1 81 ? -9.727 20.469 -5.609 1 98.06 81 LYS A C 1
ATOM 619 O O . LYS A 1 81 ? -9.828 19.281 -5.254 1 98.06 81 LYS A O 1
ATOM 624 N N . ALA A 1 82 ? -10.32 21.438 -5.023 1 98.44 82 ALA A N 1
ATOM 625 C CA . ALA A 1 82 ? -11.211 21.203 -3.895 1 98.44 82 ALA A CA 1
ATOM 626 C C . ALA A 1 82 ? -12.375 20.297 -4.301 1 98.44 82 ALA A C 1
ATOM 628 O O . ALA A 1 82 ? -12.703 19.344 -3.602 1 98.44 82 ALA A O 1
ATOM 629 N N . LYS A 1 83 ? -12.969 20.641 -5.398 1 98.31 83 LYS A N 1
ATOM 630 C CA . LYS A 1 83 ? -14.109 19.875 -5.902 1 98.31 83 LYS A CA 1
ATOM 631 C C . LYS A 1 83 ? -13.703 18.438 -6.207 1 98.31 83 LYS A C 1
ATOM 633 O O . LYS A 1 83 ? -14.406 17.5 -5.812 1 98.31 83 LYS A O 1
ATOM 638 N N . ILE A 1 84 ? -12.633 18.281 -6.867 1 98.31 84 ILE A N 1
ATOM 639 C CA . ILE A 1 84 ? -12.148 16.969 -7.273 1 98.31 84 ILE A CA 1
ATOM 640 C C . ILE A 1 84 ? -11.781 16.156 -6.035 1 98.31 84 ILE A C 1
ATOM 642 O O . ILE A 1 84 ? -12.031 14.945 -5.992 1 98.31 84 ILE A O 1
ATOM 646 N N . ALA A 1 85 ? -11.18 16.781 -5.051 1 98.62 85 ALA A N 1
ATOM 647 C CA . ALA A 1 85 ? -10.844 16.094 -3.807 1 98.62 85 ALA A CA 1
ATOM 648 C C . ALA A 1 85 ? -12.094 15.531 -3.135 1 98.62 85 ALA A C 1
ATOM 650 O O . ALA A 1 85 ? -12.102 14.383 -2.68 1 98.62 85 ALA A O 1
ATOM 651 N N . GLU A 1 86 ? -13.125 16.312 -3.096 1 98.19 86 GLU A N 1
ATOM 652 C CA . GLU A 1 86 ? -14.391 15.883 -2.492 1 98.19 86 GLU A CA 1
ATOM 653 C C . GLU A 1 86 ? -15 14.719 -3.264 1 98.19 86 GLU A C 1
ATOM 655 O O . GLU A 1 86 ? -15.438 13.734 -2.668 1 98.19 86 GLU A O 1
ATOM 660 N N . GLU A 1 87 ? -14.984 14.844 -4.562 1 97.69 87 GLU A N 1
ATOM 661 C CA . GLU A 1 87 ? -15.555 13.805 -5.414 1 97.69 87 GLU A CA 1
ATOM 662 C C . GLU A 1 87 ? -14.781 12.5 -5.301 1 97.69 87 GLU A C 1
ATOM 664 O O . GLU A 1 87 ? -15.359 11.414 -5.402 1 97.69 87 GLU A O 1
ATOM 669 N N . ALA A 1 88 ? -13.508 12.648 -5.074 1 98.25 88 ALA A N 1
ATOM 670 C CA . ALA A 1 88 ? -12.641 11.477 -4.988 1 98.25 88 ALA A CA 1
ATOM 671 C C . ALA A 1 88 ? -12.766 10.805 -3.623 1 98.25 88 ALA A C 1
ATOM 673 O O . ALA A 1 88 ? -12.344 9.664 -3.445 1 98.25 88 ALA A O 1
ATOM 674 N N . GLY A 1 89 ? -13.312 11.492 -2.633 1 97.81 89 GLY A N 1
ATOM 675 C CA . GLY A 1 89 ? -13.617 10.82 -1.382 1 97.81 89 GLY A CA 1
ATOM 676 C C . GLY A 1 89 ? -12.93 11.445 -0.182 1 97.81 89 GLY A C 1
ATOM 677 O O . GLY A 1 89 ? -12.875 10.836 0.891 1 97.81 89 GLY A O 1
ATOM 678 N N . ALA A 1 90 ? -12.375 12.656 -0.296 1 98.69 90 ALA A N 1
ATOM 679 C CA . ALA A 1 90 ? -11.789 13.344 0.853 1 98.69 90 ALA A CA 1
ATOM 680 C C . ALA A 1 90 ? -12.859 13.68 1.892 1 98.69 90 ALA A C 1
ATOM 682 O O . ALA A 1 90 ? -13.969 14.078 1.54 1 98.69 90 ALA A O 1
ATOM 683 N N . ASP A 1 91 ? -12.484 13.492 3.148 1 98.75 91 ASP A N 1
ATOM 684 C CA . ASP A 1 91 ? -13.406 13.812 4.227 1 98.75 91 ASP A CA 1
ATOM 685 C C . ASP A 1 91 ? -13.297 15.281 4.625 1 98.75 91 ASP A C 1
ATOM 687 O O . ASP A 1 91 ? -14.273 15.891 5.074 1 98.75 91 ASP A O 1
ATOM 691 N N . THR A 1 92 ? -12.102 15.797 4.559 1 98.81 92 THR A N 1
ATOM 692 C CA . THR A 1 92 ? -11.805 17.188 4.867 1 98.81 92 THR A CA 1
ATOM 693 C C . THR A 1 92 ? -10.82 17.781 3.861 1 98.81 92 THR A C 1
ATOM 695 O O . THR A 1 92 ? -10.242 17.047 3.059 1 98.81 92 THR A O 1
ATOM 698 N N . LEU A 1 93 ? -10.75 19.109 3.889 1 98.69 93 LEU A N 1
ATOM 699 C CA . LEU A 1 93 ? -9.758 19.828 3.092 1 98.69 93 LEU A CA 1
ATOM 700 C C . LEU A 1 93 ? -8.844 20.656 3.984 1 98.69 93 LEU A C 1
ATOM 702 O O . LEU A 1 93 ? -9.219 21 5.105 1 98.69 93 LEU A O 1
ATOM 706 N N . MET A 1 94 ? -7.707 20.906 3.533 1 98.25 94 MET A N 1
ATOM 707 C CA . MET A 1 94 ? -6.848 21.922 4.117 1 98.25 94 MET A CA 1
ATOM 708 C C . MET A 1 94 ? -6.402 22.938 3.064 1 98.25 94 MET A C 1
ATOM 710 O O . MET A 1 94 ? -5.953 22.547 1.983 1 98.25 94 MET A O 1
ATOM 714 N N . GLU A 1 95 ? -6.602 24.156 3.334 1 97.38 95 GLU A N 1
ATOM 715 C CA . GLU A 1 95 ? -6.195 25.266 2.461 1 97.38 95 GLU A CA 1
ATOM 716 C C . GLU A 1 95 ? -4.852 25.828 2.891 1 97.38 95 GLU A C 1
ATOM 718 O O . GLU A 1 95 ? -4.742 26.453 3.955 1 97.38 95 GLU A O 1
ATOM 723 N N . LEU A 1 96 ? -3.766 25.625 2.049 1 95.75 96 LEU A N 1
ATOM 724 C CA . LEU A 1 96 ? -2.402 25.922 2.473 1 95.75 96 LEU A CA 1
ATOM 725 C C . LEU A 1 96 ? -1.734 26.891 1.51 1 95.75 96 LEU A C 1
ATOM 727 O O . LEU A 1 96 ? -0.519 26.844 1.311 1 95.75 96 LEU A O 1
ATOM 731 N N . SER A 1 97 ? -2.43 27.781 0.958 1 94.75 97 SER A N 1
ATOM 732 C CA . SER A 1 97 ? -1.909 28.734 -0.014 1 94.75 97 SER A CA 1
ATOM 733 C C . SER A 1 97 ? -0.837 29.625 0.605 1 94.75 97 SER A C 1
ATOM 735 O O . SER A 1 97 ? -0.959 30.047 1.759 1 94.75 97 SER A O 1
ATOM 737 N N . ILE A 1 98 ? 0.175 29.859 -0.207 1 92.38 98 ILE A N 1
ATOM 738 C CA . ILE A 1 98 ? 1.239 30.75 0.244 1 92.38 98 ILE A CA 1
ATOM 739 C C . ILE A 1 98 ? 1.522 31.812 -0.827 1 92.38 98 ILE A C 1
ATOM 741 O O . ILE A 1 98 ? 2.498 32.562 -0.729 1 92.38 98 ILE A O 1
ATOM 745 N N . GLY A 1 99 ? 0.767 31.859 -1.826 1 91.19 99 GLY A N 1
ATOM 746 C CA . GLY A 1 99 ? 0.887 32.844 -2.891 1 91.19 99 GLY A CA 1
ATOM 747 C C . GLY A 1 99 ? -0.436 33.5 -3.26 1 91.19 99 GLY A C 1
ATOM 748 O O . GLY A 1 99 ? -1.475 32.812 -3.273 1 91.19 99 GLY A O 1
ATOM 749 N N . GLY A 1 100 ? -0.41 34.781 -3.582 1 92.25 100 GLY A N 1
ATOM 750 C CA . GLY A 1 100 ? -1.616 35.5 -3.967 1 92.25 100 GLY A CA 1
ATOM 751 C C . GLY A 1 100 ? -2.34 36.125 -2.789 1 92.25 100 GLY A C 1
ATOM 752 O O . GLY A 1 100 ? -1.747 36.344 -1.729 1 92.25 100 GLY A O 1
ATOM 753 N N . ASP A 1 101 ? -3.596 36.531 -3.049 1 95.88 101 ASP A N 1
ATOM 754 C CA . ASP A 1 101 ? -4.426 37.094 -1.995 1 95.88 101 ASP A CA 1
ATOM 755 C C . ASP A 1 101 ? -4.961 36.031 -1.062 1 95.88 101 ASP A C 1
ATOM 757 O O . ASP A 1 101 ? -6.078 35.531 -1.244 1 95.88 101 ASP A O 1
ATOM 761 N N . LEU A 1 102 ? -4.184 35.75 -0.02 1 97.19 102 LEU A N 1
ATOM 762 C CA . LEU A 1 102 ? -4.426 34.625 0.851 1 97.19 102 LEU A CA 1
ATOM 763 C C . LEU A 1 102 ? -5.797 34.719 1.513 1 97.19 102 LEU A C 1
ATOM 765 O O . LEU A 1 102 ? -6.488 33.719 1.676 1 97.19 102 LEU A O 1
ATOM 769 N N . ASP A 1 103 ? -6.203 35.906 1.918 1 98 103 ASP A N 1
ATOM 770 C CA . ASP A 1 103 ? -7.508 36.094 2.541 1 98 103 ASP A CA 1
ATOM 771 C C . ASP A 1 103 ? -8.633 35.75 1.573 1 98 103 ASP A C 1
ATOM 773 O O . ASP A 1 103 ? -9.562 35.031 1.929 1 98 103 ASP A O 1
ATOM 777 N N . ASN A 1 104 ? -8.523 36.25 0.394 1 97.75 104 ASN A N 1
ATOM 778 C CA . ASN A 1 104 ? -9.555 36 -0.606 1 97.75 104 ASN A CA 1
ATOM 779 C C . ASN A 1 104 ? -9.633 34.531 -0.99 1 97.75 104 ASN A C 1
ATOM 781 O O . ASN A 1 104 ? -10.719 33.969 -1.166 1 97.75 104 ASN A O 1
ATOM 785 N N . ILE A 1 105 ? -8.484 33.938 -1.166 1 97.56 105 ILE A N 1
ATOM 786 C CA . ILE A 1 105 ? -8.43 32.531 -1.544 1 97.56 105 ILE A CA 1
ATOM 787 C C . ILE A 1 105 ? -9.102 31.672 -0.469 1 97.56 105 ILE A C 1
ATOM 789 O O . ILE A 1 105 ? -9.984 30.859 -0.77 1 97.56 105 ILE A O 1
ATOM 793 N N . ARG A 1 106 ? -8.727 31.891 0.763 1 98.06 106 ARG A N 1
ATOM 794 C CA . ARG A 1 106 ? -9.273 31.141 1.886 1 98.06 106 ARG A CA 1
ATOM 795 C C . ARG A 1 106 ? -10.789 31.297 1.964 1 98.06 106 ARG A C 1
ATOM 797 O O . ARG A 1 106 ? -11.516 30.312 2.039 1 98.06 106 ARG A O 1
ATOM 804 N N . ARG A 1 107 ? -11.242 32.531 1.91 1 98.31 107 ARG A N 1
ATOM 805 C CA . ARG A 1 107 ? -12.672 32.812 2.035 1 98.31 107 ARG A CA 1
ATOM 806 C C . ARG A 1 107 ? -13.453 32.188 0.871 1 98.31 107 ARG A C 1
ATOM 808 O O . ARG A 1 107 ? -14.57 31.734 1.048 1 98.31 107 ARG A O 1
ATOM 815 N N . THR A 1 108 ? -12.844 32.25 -0.311 1 98.12 108 THR A N 1
ATOM 816 C CA . THR A 1 108 ? -13.508 31.703 -1.487 1 98.12 108 THR A CA 1
ATOM 817 C C . THR A 1 108 ? -13.609 30.188 -1.389 1 98.12 108 THR A C 1
ATOM 819 O O . THR A 1 108 ? -14.648 29.609 -1.729 1 98.12 108 THR A O 1
ATOM 822 N N . VAL A 1 109 ? -12.555 29.547 -0.929 1 98 109 VAL A N 1
ATOM 823 C CA . VAL A 1 109 ? -12.586 28.094 -0.743 1 98 109 VAL A CA 1
ATOM 824 C C . VAL A 1 109 ? -13.656 27.734 0.278 1 98 109 VAL A C 1
ATOM 826 O O . VAL A 1 109 ? -14.461 26.828 0.045 1 98 109 VAL A O 1
ATOM 829 N N . LEU A 1 110 ? -13.727 28.453 1.391 1 98.25 110 LEU A N 1
ATOM 830 C CA . LEU A 1 110 ? -14.688 28.188 2.457 1 98.25 110 LEU A CA 1
ATOM 831 C C . LEU A 1 110 ? -16.109 28.328 1.944 1 98.25 110 LEU A C 1
ATOM 833 O O . LEU A 1 110 ? -17 27.562 2.344 1 98.25 110 LEU A O 1
ATOM 837 N N . LYS A 1 111 ? -16.312 29.234 1.059 1 97.69 111 LYS A N 1
ATOM 838 C CA . LYS A 1 111 ? -17.641 29.484 0.521 1 97.69 111 LYS A CA 1
ATOM 839 C C . LYS A 1 111 ? -18.078 28.375 -0.441 1 97.69 111 LYS A C 1
ATOM 841 O O . LYS A 1 111 ? -19.266 28.172 -0.661 1 97.69 111 LYS A O 1
ATOM 846 N N . ASN A 1 112 ? -17.109 27.656 -0.956 1 97.44 112 ASN A N 1
ATOM 847 C CA . ASN A 1 112 ? -17.422 26.734 -2.041 1 97.44 112 ASN A CA 1
ATOM 848 C C . ASN A 1 112 ? -17.406 25.297 -1.566 1 97.44 112 ASN A C 1
ATOM 850 O O . ASN A 1 112 ? -17.391 24.359 -2.383 1 97.44 112 ASN A O 1
ATOM 854 N N . THR A 1 113 ? -17.344 25.016 -0.305 1 97.44 113 THR A N 1
ATOM 855 C CA . THR A 1 113 ? -17.391 23.656 0.207 1 97.44 113 THR A CA 1
ATOM 856 C C . THR A 1 113 ? -18.156 23.594 1.527 1 97.44 113 THR A C 1
ATOM 858 O O . THR A 1 113 ? -18.172 24.578 2.285 1 97.44 113 THR A O 1
ATOM 861 N N . LYS A 1 114 ? -18.766 22.469 1.767 1 96.81 114 LYS A N 1
ATOM 862 C CA . LYS A 1 114 ? -19.422 22.234 3.051 1 96.81 114 LYS A CA 1
ATOM 863 C C . LYS A 1 114 ? -18.594 21.281 3.922 1 96.81 114 LYS A C 1
ATOM 865 O O . LYS A 1 114 ? -18.953 21.016 5.07 1 96.81 114 LYS A O 1
ATOM 870 N N . LYS A 1 115 ? -17.469 20.812 3.379 1 98.19 115 LYS A N 1
ATOM 871 C CA . LYS A 1 115 ? -16.562 20 4.172 1 98.19 115 LYS A CA 1
ATOM 872 C C . LYS A 1 115 ? -15.789 20.844 5.18 1 98.19 115 LYS A C 1
ATOM 874 O O . LYS A 1 115 ? -15.539 22.031 4.945 1 98.19 115 LYS A O 1
ATOM 879 N N . PRO A 1 116 ? -15.445 20.219 6.324 1 98.75 116 PRO A N 1
ATOM 880 C CA . PRO A 1 116 ? -14.523 20.953 7.191 1 98.75 116 PRO A CA 1
ATOM 881 C C . PRO A 1 116 ? -13.219 21.312 6.488 1 98.75 116 PRO A C 1
ATOM 883 O O . PRO A 1 116 ? -12.688 20.516 5.711 1 98.75 116 PRO A O 1
ATOM 886 N N . VAL A 1 117 ? -12.75 22.516 6.727 1 98.81 117 VAL A N 1
ATOM 887 C CA . VAL A 1 117 ? -11.523 23 6.105 1 98.81 117 VAL A CA 1
ATOM 888 C C . VAL A 1 117 ? -10.516 23.406 7.184 1 98.81 117 VAL A C 1
ATOM 890 O O . VAL A 1 117 ? -10.867 24.094 8.141 1 98.81 117 VAL A O 1
ATOM 893 N N . GLY A 1 118 ? -9.312 22.859 7.031 1 98.69 118 GLY A N 1
ATOM 894 C CA . GLY A 1 118 ? -8.219 23.234 7.906 1 98.69 118 GLY A CA 1
ATOM 895 C C . GLY A 1 118 ? -7.25 24.203 7.258 1 98.69 118 GLY A C 1
ATOM 896 O O . GLY A 1 118 ? -7.32 24.453 6.055 1 98.69 118 GLY A O 1
ATOM 897 N N . SER A 1 119 ? -6.395 24.812 8.055 1 98.5 119 SER A N 1
ATOM 898 C CA . SER A 1 119 ? -5.348 25.703 7.574 1 98.5 119 SER A CA 1
ATOM 899 C C . SER A 1 119 ? -4.141 25.703 8.508 1 98.5 119 SER A C 1
ATOM 901 O O . SER A 1 119 ? -4.152 25.016 9.531 1 98.5 119 SER A O 1
ATOM 903 N N . VAL A 1 120 ? -3.08 26.375 8.086 1 98 120 VAL A N 1
ATOM 904 C CA . VAL A 1 120 ? -1.876 26.609 8.883 1 98 120 VAL A CA 1
ATOM 905 C C . VAL A 1 120 ? -1.612 28.109 8.984 1 98 120 VAL A C 1
ATOM 907 O O . VAL A 1 120 ? -0.81 28.656 8.227 1 98 120 VAL A O 1
ATOM 910 N N . PRO A 1 121 ? -2.092 28.75 9.992 1 98.06 121 PRO A N 1
ATOM 911 C CA . PRO A 1 121 ? -2.105 30.219 10.055 1 98.06 121 PRO A CA 1
ATOM 912 C C . PRO A 1 121 ? -0.704 30.828 9.977 1 98.06 121 PRO A C 1
ATOM 914 O O . PRO A 1 121 ? -0.532 31.938 9.469 1 98.06 121 PRO A O 1
ATOM 917 N N . ILE A 1 122 ? 0.276 30.125 10.453 1 97.31 122 ILE A N 1
ATOM 918 C CA . ILE A 1 122 ? 1.628 30.672 10.484 1 97.31 122 ILE A CA 1
ATOM 919 C C . ILE A 1 122 ? 2.133 30.906 9.062 1 97.31 122 ILE A C 1
ATOM 921 O O . ILE A 1 122 ? 3.035 31.703 8.836 1 97.31 122 ILE A O 1
ATOM 925 N N . TYR A 1 123 ? 1.603 30.141 8.086 1 95.88 123 TYR A N 1
ATOM 926 C CA . TYR A 1 123 ? 1.982 30.375 6.691 1 95.88 123 TYR A CA 1
ATOM 927 C C . TYR A 1 123 ? 1.694 31.812 6.273 1 95.88 123 TYR A C 1
ATOM 929 O O . TYR A 1 123 ? 2.555 32.469 5.695 1 95.88 123 TYR A O 1
ATOM 937 N N . GLN A 1 124 ? 0.518 32.281 6.602 1 96.94 124 GLN A N 1
ATOM 938 C CA . GLN A 1 124 ? 0.143 33.656 6.242 1 96.94 124 GLN A CA 1
ATOM 939 C C . GLN A 1 124 ? 1 34.656 6.984 1 96.94 124 GLN A C 1
ATOM 941 O O . GLN A 1 124 ? 1.424 35.688 6.406 1 96.94 124 GLN A O 1
ATOM 946 N N . THR A 1 125 ? 1.24 34.406 8.25 1 97.62 125 THR A N 1
ATOM 947 C CA . THR A 1 125 ? 2.086 35.312 9.023 1 97.62 125 THR A CA 1
ATOM 948 C C . THR A 1 125 ? 3.471 35.438 8.391 1 97.62 125 THR A C 1
ATOM 950 O O . THR A 1 125 ? 4.016 36.531 8.289 1 97.62 125 THR A O 1
ATOM 953 N N . ALA A 1 126 ? 4.027 34.312 8.039 1 95.12 126 ALA A N 1
ATOM 954 C CA . ALA A 1 126 ? 5.352 34.281 7.43 1 95.12 126 ALA A CA 1
ATOM 955 C C . ALA A 1 126 ? 5.355 35 6.09 1 95.12 126 ALA A C 1
ATOM 957 O O . ALA A 1 126 ? 6.25 35.812 5.812 1 95.12 126 ALA A O 1
ATOM 958 N N . VAL A 1 127 ? 4.34 34.719 5.242 1 93.81 127 VAL A N 1
ATOM 959 C CA . VAL A 1 127 ? 4.242 35.312 3.924 1 93.81 127 VAL A CA 1
ATOM 960 C C . VAL A 1 127 ? 4.137 36.844 4.066 1 93.81 127 VAL A C 1
ATOM 962 O O . VAL A 1 127 ? 4.828 37.594 3.367 1 93.81 127 VAL A O 1
ATOM 965 N N . GLU A 1 128 ? 3.316 37.312 4.992 1 95.75 128 GLU A N 1
ATOM 966 C CA . GLU A 1 128 ? 3.141 38.75 5.215 1 95.75 128 GLU A CA 1
ATOM 967 C C . GLU A 1 128 ? 4.434 39.375 5.715 1 95.75 128 GLU A C 1
ATOM 969 O O . GLU A 1 128 ? 4.785 40.5 5.293 1 95.75 128 GLU A O 1
ATOM 974 N N . ALA A 1 129 ? 5.117 38.719 6.594 1 95.12 129 ALA A N 1
ATOM 975 C CA . ALA A 1 129 ? 6.387 39.219 7.102 1 95.12 129 ALA A CA 1
ATOM 976 C C . ALA A 1 129 ? 7.43 39.312 5.992 1 95.12 129 ALA A C 1
ATOM 978 O O . ALA A 1 129 ? 8.211 40.25 5.926 1 95.12 129 ALA A O 1
ATOM 979 N N . ILE A 1 130 ? 7.477 38.281 5.188 1 90.5 130 ILE A N 1
ATOM 980 C CA . ILE A 1 130 ? 8.43 38.25 4.082 1 90.5 130 ILE A CA 1
ATOM 981 C C . ILE A 1 130 ? 8.133 39.406 3.111 1 90.5 130 ILE A C 1
ATOM 983 O O . ILE A 1 130 ? 9.047 40.094 2.664 1 90.5 130 ILE A O 1
ATOM 987 N N . GLU A 1 131 ? 6.871 39.594 2.756 1 90.81 131 GLU A N 1
ATOM 988 C CA . GLU A 1 131 ? 6.477 40.625 1.826 1 90.81 131 GLU A CA 1
ATOM 989 C C . GLU A 1 131 ? 6.77 42.031 2.4 1 90.81 131 GLU A C 1
ATOM 991 O O . GLU A 1 131 ? 7.207 42.906 1.677 1 90.81 131 GLU A O 1
ATOM 996 N N . LYS A 1 132 ? 6.508 42.156 3.631 1 93 132 LYS A N 1
ATOM 997 C CA . LYS A 1 132 ? 6.625 43.469 4.27 1 93 132 LYS A CA 1
ATOM 998 C C . LYS A 1 132 ? 8.062 43.75 4.703 1 93 132 LYS A C 1
ATOM 1000 O O . LYS A 1 132 ? 8.562 44.844 4.539 1 93 132 LYS A O 1
ATOM 1005 N N . ASP A 1 133 ? 8.672 42.656 5.281 1 92 133 ASP A N 1
ATOM 1006 C CA . ASP A 1 133 ? 9.93 42.906 5.977 1 92 133 ASP A CA 1
ATOM 1007 C C . ASP A 1 133 ? 11.055 42.062 5.387 1 92 133 ASP A C 1
ATOM 1009 O O . ASP A 1 133 ? 12.172 42.062 5.906 1 92 133 ASP A O 1
ATOM 1013 N N . GLY A 1 134 ? 10.812 41.219 4.484 1 87.31 134 GLY A N 1
ATOM 1014 C CA . GLY A 1 134 ? 11.836 40.531 3.703 1 87.31 134 GLY A CA 1
ATOM 1015 C C . GLY A 1 134 ? 12.141 39.156 4.199 1 87.31 134 GLY A C 1
ATOM 1016 O O . GLY A 1 134 ? 12.758 38.344 3.486 1 87.31 134 GLY A O 1
ATOM 1017 N N . SER A 1 135 ? 11.68 38.875 5.477 1 89.81 135 SER A N 1
ATOM 1018 C CA . SER A 1 135 ? 12.039 37.562 5.996 1 89.81 135 SER A CA 1
ATOM 1019 C C . SER A 1 135 ? 11.047 37.094 7.047 1 89.81 135 SER A C 1
ATOM 1021 O O . SER A 1 135 ? 10.469 37.906 7.773 1 89.81 135 SER A O 1
ATOM 1023 N N . ALA A 1 136 ? 10.922 35.781 7.145 1 91.06 136 ALA A N 1
ATOM 1024 C CA . ALA A 1 136 ? 10.039 35.188 8.133 1 91.06 136 ALA A CA 1
ATOM 1025 C C . ALA A 1 136 ? 10.562 35.406 9.555 1 91.06 136 ALA A C 1
ATOM 1027 O O . ALA A 1 136 ? 9.797 35.312 10.516 1 91.06 136 ALA A O 1
ATOM 1028 N N . ILE A 1 137 ? 11.844 35.688 9.734 1 91.94 137 ILE A N 1
ATOM 1029 C CA . ILE A 1 137 ? 12.438 35.906 11.055 1 91.94 137 ILE A CA 1
ATOM 1030 C C . ILE A 1 137 ? 11.93 37.219 11.648 1 91.94 137 ILE A C 1
ATOM 1032 O O . ILE A 1 137 ? 12.109 37.469 12.844 1 91.94 137 ILE A O 1
ATOM 1036 N N . ASN A 1 138 ? 11.242 38 10.836 1 94.69 138 ASN A N 1
ATOM 1037 C CA . ASN A 1 138 ? 10.727 39.312 11.273 1 94.69 138 ASN A CA 1
ATOM 1038 C C . ASN A 1 138 ? 9.242 39.219 11.641 1 94.69 138 ASN A C 1
ATOM 1040 O O . ASN A 1 138 ? 8.594 40.25 11.836 1 94.69 138 ASN A O 1
ATOM 1044 N N . MET A 1 139 ? 8.711 38.031 11.734 1 96.56 139 MET A N 1
ATOM 1045 C CA . MET A 1 139 ? 7.316 37.875 12.141 1 96.56 139 MET A CA 1
ATOM 1046 C C . MET A 1 139 ? 7.074 38.5 13.516 1 96.56 139 MET A C 1
ATOM 1048 O O . MET A 1 139 ? 7.91 38.375 14.414 1 96.56 139 MET A O 1
ATOM 1052 N N . ASP A 1 140 ? 6.016 39.156 13.602 1 96.69 140 ASP A N 1
ATOM 1053 C CA . ASP A 1 140 ? 5.574 39.688 14.883 1 96.69 140 ASP A CA 1
ATOM 1054 C C . ASP A 1 140 ? 4.691 38.656 15.617 1 96.69 140 ASP A C 1
ATOM 1056 O O . ASP A 1 140 ? 3.688 38.219 15.078 1 96.69 140 ASP A O 1
ATOM 1060 N N . PRO A 1 141 ? 5.008 38.375 16.875 1 96.62 141 PRO A N 1
ATOM 1061 C CA . PRO A 1 141 ? 4.195 37.406 17.641 1 96.62 141 PRO A CA 1
ATOM 1062 C C . PRO A 1 141 ? 2.719 37.812 17.688 1 96.62 141 PRO A C 1
ATOM 1064 O O . PRO A 1 141 ? 1.847 36.938 17.672 1 96.62 141 PRO A O 1
ATOM 1067 N N . ASP A 1 142 ? 2.461 39.062 17.75 1 97.44 142 ASP A N 1
ATOM 1068 C CA . ASP A 1 142 ? 1.072 39.531 17.75 1 97.44 142 ASP A CA 1
ATOM 1069 C C . ASP A 1 142 ? 0.372 39.156 16.438 1 97.44 142 ASP A C 1
ATOM 1071 O O . ASP A 1 142 ? -0.822 38.844 16.438 1 97.44 142 ASP A O 1
ATOM 1075 N N . ASP A 1 143 ? 1.104 39.219 15.359 1 97.81 143 ASP A N 1
ATOM 1076 C CA . ASP A 1 143 ? 0.531 38.906 14.055 1 97.81 143 ASP A CA 1
ATOM 1077 C C . ASP A 1 143 ? 0.217 37.406 13.961 1 97.81 143 ASP A C 1
ATOM 1079 O O . ASP A 1 143 ? -0.717 37 13.266 1 97.81 143 ASP A O 1
ATOM 1083 N N . MET A 1 144 ? 1.02 36.594 14.641 1 97.94 144 MET A N 1
ATOM 1084 C CA . MET A 1 144 ? 0.717 35.188 14.688 1 97.94 144 MET A CA 1
ATOM 1085 C C . MET A 1 144 ? -0.669 34.938 15.281 1 97.94 144 MET A C 1
ATOM 1087 O O . MET A 1 144 ? -1.477 34.219 14.695 1 97.94 144 MET A O 1
ATOM 1091 N N . LEU A 1 145 ? -0.952 35.594 16.406 1 98.25 145 LEU A N 1
ATOM 1092 C CA . LEU A 1 145 ? -2.238 35.469 17.078 1 98.25 145 LEU A CA 1
ATOM 1093 C C . LEU A 1 145 ? -3.355 36.094 16.25 1 98.25 145 LEU A C 1
ATOM 1095 O O . LEU A 1 145 ? -4.453 35.531 16.156 1 98.25 145 LEU A O 1
ATOM 1099 N N . LYS A 1 146 ? -3.061 37.219 15.648 1 98.25 146 LYS A N 1
ATOM 1100 C CA . LYS A 1 146 ? -4.055 37.938 14.844 1 98.25 146 LYS A CA 1
ATOM 1101 C C . LYS A 1 146 ? -4.512 37.062 13.664 1 98.25 146 LYS A C 1
ATOM 1103 O O . LYS A 1 146 ? -5.695 37.062 13.312 1 98.25 146 LYS A O 1
ATOM 1108 N N . ASN A 1 147 ? -3.598 36.406 13.047 1 98.5 147 ASN A N 1
ATOM 1109 C CA . ASN A 1 147 ? -3.945 35.594 11.891 1 98.5 147 ASN A CA 1
ATOM 1110 C C . ASN A 1 147 ? -4.715 34.344 12.305 1 98.5 147 ASN A C 1
ATOM 1112 O O . ASN A 1 147 ? -5.578 33.844 11.57 1 98.5 147 ASN A O 1
ATOM 1116 N N . ILE A 1 148 ? -4.402 33.781 13.5 1 98.69 148 ILE A N 1
ATOM 1117 C CA . ILE A 1 148 ? -5.203 32.688 14.039 1 98.69 148 ILE A CA 1
ATOM 1118 C C . ILE A 1 148 ? -6.645 33.156 14.227 1 98.69 148 ILE A C 1
ATOM 1120 O O . ILE A 1 148 ? -7.586 32.469 13.797 1 98.69 148 ILE A O 1
ATOM 1124 N N . GLU A 1 149 ? -6.801 34.312 14.812 1 98.75 149 GLU A N 1
ATOM 1125 C CA . GLU A 1 149 ? -8.133 34.844 15.062 1 98.75 149 GLU A CA 1
ATOM 1126 C C . GLU A 1 149 ? -8.852 35.188 13.758 1 98.75 149 GLU A C 1
ATOM 1128 O O . GLU A 1 149 ? -10.039 34.906 13.609 1 98.75 149 GLU A O 1
ATOM 1133 N N . LYS A 1 150 ? -8.109 35.781 12.867 1 98.69 150 LYS A N 1
ATOM 1134 C CA . LYS A 1 150 ? -8.68 36.156 11.57 1 98.69 150 LYS A CA 1
ATOM 1135 C C . LYS A 1 150 ? -9.234 34.906 10.859 1 98.69 150 LYS A C 1
ATOM 1137 O O . LYS A 1 150 ? -10.352 34.938 10.344 1 98.69 150 LYS A O 1
ATOM 1142 N N . GLN A 1 151 ? -8.461 33.875 10.797 1 98.75 151 GLN A N 1
ATOM 1143 C CA . GLN A 1 151 ? -8.875 32.656 10.094 1 98.75 151 GLN A CA 1
ATOM 1144 C C . GLN A 1 151 ? -10 31.953 10.844 1 98.75 151 GLN A C 1
ATOM 1146 O O . GLN A 1 151 ? -10.875 31.344 10.227 1 98.75 151 GLN A O 1
ATOM 1151 N N . ALA A 1 152 ? -9.977 32.031 12.188 1 98.75 152 ALA A N 1
ATOM 1152 C CA . ALA A 1 152 ? -11.102 31.516 12.969 1 98.75 152 ALA A CA 1
ATOM 1153 C C . ALA A 1 152 ? -12.391 32.25 12.602 1 98.75 152 ALA A C 1
ATOM 1155 O O . ALA A 1 152 ? -13.43 31.609 12.391 1 98.75 152 ALA A O 1
ATOM 1156 N N . LYS A 1 153 ? -12.312 33.531 12.492 1 98.62 153 LYS A N 1
ATOM 1157 C CA . LYS A 1 153 ? -13.469 34.375 12.141 1 98.62 153 LYS A CA 1
ATOM 1158 C C . LYS A 1 153 ? -13.961 34.062 10.734 1 98.62 153 LYS A C 1
ATOM 1160 O O . LYS A 1 153 ? -15.164 34.125 10.461 1 98.62 153 LYS A O 1
ATOM 1165 N N . ASP A 1 154 ? -13.008 33.688 9.859 1 98.5 154 ASP A N 1
ATOM 1166 C CA . ASP A 1 154 ? -13.359 33.312 8.484 1 98.5 154 ASP A CA 1
ATOM 1167 C C . ASP A 1 154 ? -14.125 32 8.438 1 98.5 154 ASP A C 1
ATOM 1169 O O . ASP A 1 154 ? -14.844 31.734 7.473 1 98.5 154 ASP A O 1
ATOM 1173 N N . GLY A 1 155 ? -13.922 31.141 9.445 1 98.56 155 GLY A N 1
ATOM 1174 C CA . GLY A 1 155 ? -14.711 29.922 9.484 1 98.56 155 GLY A CA 1
ATOM 1175 C C . GLY A 1 155 ? -13.875 28.656 9.352 1 98.56 155 GLY A C 1
ATOM 1176 O O . GLY A 1 155 ? -14.414 27.578 9.133 1 98.56 155 GLY A O 1
ATOM 1177 N N . ILE A 1 156 ? -12.555 28.75 9.469 1 98.75 156 ILE A N 1
ATOM 1178 C CA . ILE A 1 156 ? -11.695 27.578 9.422 1 98.75 156 ILE A CA 1
ATOM 1179 C C . ILE A 1 156 ? -12.07 26.609 10.547 1 98.75 156 ILE A C 1
ATOM 1181 O O . ILE A 1 156 ? -12.18 27.016 11.703 1 98.75 156 ILE A O 1
ATOM 1185 N N . ASP A 1 157 ? -12.164 25.344 10.25 1 98.81 157 ASP A N 1
ATOM 1186 C CA . ASP A 1 157 ? -12.719 24.359 11.188 1 98.81 157 ASP A CA 1
ATOM 1187 C C . ASP A 1 157 ? -11.625 23.766 12.07 1 98.81 157 ASP A C 1
ATOM 1189 O O . ASP A 1 157 ? -11.875 23.422 13.227 1 98.81 157 ASP A O 1
ATOM 1193 N N . PHE A 1 158 ? -10.492 23.516 11.523 1 98.81 158 PHE A N 1
ATOM 1194 C CA . PHE A 1 158 ? -9.352 23.047 12.305 1 98.81 158 PHE A CA 1
ATOM 1195 C C . PHE A 1 158 ? -8.062 23.703 11.836 1 98.81 158 PHE A C 1
ATOM 1197 O O . PHE A 1 158 ? -7.918 24.031 10.656 1 98.81 158 PHE A O 1
ATOM 1204 N N . MET A 1 159 ? -7.125 23.953 12.781 1 98.81 159 MET A N 1
ATOM 1205 C CA . MET A 1 159 ? -5.898 24.672 12.477 1 98.81 159 MET A CA 1
ATOM 1206 C C . MET A 1 159 ? -4.676 23.922 12.984 1 98.81 159 MET A C 1
ATOM 1208 O O . MET A 1 159 ? -4.633 23.5 14.141 1 98.81 159 MET A O 1
ATOM 1212 N N . ALA A 1 160 ? -3.74 23.734 12.039 1 98.56 160 ALA A N 1
ATOM 1213 C CA . ALA A 1 160 ? -2.432 23.25 12.469 1 98.56 160 ALA A CA 1
ATOM 1214 C C . ALA A 1 160 ? -1.615 24.359 13.102 1 98.56 160 ALA A C 1
ATOM 1216 O O . ALA A 1 160 ? -1.245 25.328 12.43 1 98.56 160 ALA A O 1
ATOM 1217 N N . ILE A 1 161 ? -1.344 24.281 14.344 1 98.31 161 ILE A N 1
ATOM 1218 C CA . ILE A 1 161 ? -0.598 25.297 15.07 1 98.31 161 ILE A CA 1
ATOM 1219 C C . ILE A 1 161 ? 0.664 24.688 15.68 1 98.31 161 ILE A C 1
ATOM 1221 O O . ILE A 1 161 ? 0.593 23.688 16.391 1 98.31 161 ILE A O 1
ATOM 1225 N N . HIS A 1 162 ? 1.797 25.25 15.422 1 97.81 162 HIS A N 1
ATOM 1226 C CA . HIS A 1 162 ? 3.1 24.734 15.828 1 97.81 162 HIS A CA 1
ATOM 1227 C C . HIS A 1 162 ? 3.475 25.219 17.219 1 97.81 162 HIS A C 1
ATOM 1229 O O . HIS A 1 162 ? 4.539 25.812 17.406 1 97.81 162 HIS A O 1
ATOM 1235 N N . CYS A 1 163 ? 2.74 24.859 18.188 1 97 163 CYS A N 1
ATOM 1236 C CA . CYS A 1 163 ? 2.918 25.328 19.547 1 97 163 CYS A CA 1
ATOM 1237 C C . CYS A 1 163 ? 3.922 24.469 20.297 1 97 163 CYS A C 1
ATOM 1239 O O . CYS A 1 163 ? 4.391 24.844 21.375 1 97 163 CYS A O 1
ATOM 1241 N N . SER A 1 164 ? 4.332 23.344 19.75 1 95.88 164 SER A N 1
ATOM 1242 C CA . SER A 1 164 ? 5.105 22.375 20.516 1 95.88 164 SER A CA 1
ATOM 1243 C C . SER A 1 164 ? 6.602 22.562 20.297 1 95.88 164 SER A C 1
ATOM 1245 O O . SER A 1 164 ? 7.418 21.969 21 1 95.88 164 SER A O 1
ATOM 1247 N N . VAL A 1 165 ? 6.949 23.391 19.344 1 95.25 165 VAL A N 1
ATOM 1248 C CA . VAL A 1 165 ? 8.367 23.672 19.125 1 95.25 165 VAL A CA 1
ATOM 1249 C C . VAL A 1 165 ? 8.883 24.578 20.234 1 95.25 165 VAL A C 1
ATOM 1251 O O . VAL A 1 165 ? 8.312 25.641 20.5 1 95.25 165 VAL A O 1
ATOM 1254 N N . ASN A 1 166 ? 9.859 24.156 20.922 1 95.5 166 ASN A N 1
ATOM 1255 C CA . ASN A 1 166 ? 10.484 24.969 21.969 1 95.5 166 ASN A CA 1
ATOM 1256 C C . ASN A 1 166 ? 11.984 24.703 22.062 1 95.5 166 ASN A C 1
ATOM 1258 O O . ASN A 1 166 ? 12.547 23.984 21.234 1 95.5 166 ASN A O 1
ATOM 1262 N N . ARG A 1 167 ? 12.633 25.328 23.016 1 94.38 167 ARG A N 1
ATOM 1263 C CA . ARG A 1 167 ? 14.086 25.234 23.125 1 94.38 167 ARG A CA 1
ATOM 1264 C C . ARG A 1 167 ? 14.516 23.781 23.375 1 94.38 167 ARG A C 1
ATOM 1266 O O . ARG A 1 167 ? 15.57 23.359 22.906 1 94.38 167 ARG A O 1
ATOM 1273 N N . GLU A 1 168 ? 13.75 23.062 24.109 1 94.81 168 GLU A N 1
ATOM 1274 C CA . GLU A 1 168 ? 14.086 21.672 24.422 1 94.81 168 GLU A CA 1
ATOM 1275 C C . GLU A 1 168 ? 14.031 20.797 23.172 1 94.81 168 GLU A C 1
ATOM 1277 O O . GLU A 1 168 ? 14.898 19.953 22.969 1 94.81 168 GLU A O 1
ATOM 1282 N N . THR A 1 169 ? 12.992 20.953 22.375 1 96 169 THR A N 1
ATOM 1283 C CA . THR A 1 169 ? 12.875 20.172 21.141 1 96 169 THR A CA 1
ATOM 1284 C C . THR A 1 169 ? 14.016 20.5 20.188 1 96 169 THR A C 1
ATOM 1286 O O . THR A 1 169 ? 14.578 19.609 19.547 1 96 169 THR A O 1
ATOM 1289 N N . LEU A 1 170 ? 14.359 21.781 20.062 1 94.44 170 LEU A N 1
ATOM 1290 C CA . LEU A 1 170 ? 15.453 22.188 19.188 1 94.44 170 LEU A CA 1
ATOM 1291 C C . LEU A 1 170 ? 16.781 21.641 19.672 1 94.44 170 LEU A C 1
ATOM 1293 O O . LEU A 1 170 ? 17.656 21.297 18.875 1 94.44 170 LEU A O 1
ATOM 1297 N N . LYS A 1 171 ? 16.922 21.578 20.984 1 93.69 171 LYS A N 1
ATOM 1298 C CA . LYS A 1 171 ? 18.141 21.016 21.594 1 93.69 171 LYS A CA 1
ATOM 1299 C C . LYS A 1 171 ? 18.328 19.562 21.188 1 93.69 171 LYS A C 1
ATOM 1301 O O . LYS A 1 171 ? 19.422 19.141 20.812 1 93.69 171 LYS A O 1
ATOM 1306 N N . ARG A 1 172 ? 17.219 18.797 21.234 1 95.06 172 ARG A N 1
ATOM 1307 C CA . ARG A 1 172 ? 17.281 17.406 20.844 1 95.06 172 ARG A CA 1
ATOM 1308 C C . ARG A 1 172 ? 17.594 17.266 19.359 1 95.06 172 ARG A C 1
ATOM 1310 O O . ARG A 1 172 ? 18.375 16.391 18.953 1 95.06 172 ARG A O 1
ATOM 1317 N N . LEU A 1 173 ? 16.969 18.125 18.562 1 94.44 173 LEU A N 1
ATOM 1318 C CA . LEU A 1 173 ? 17.203 18.109 17.125 1 94.44 173 LEU A CA 1
ATOM 1319 C C . LEU A 1 173 ? 18.672 18.359 16.812 1 94.44 173 LEU A C 1
ATOM 1321 O O . LEU A 1 173 ? 19.281 17.625 16.016 1 94.44 173 LEU A O 1
ATOM 1325 N N . LYS A 1 174 ? 19.219 19.344 17.453 1 92.06 174 LYS A N 1
ATOM 1326 C CA . LYS A 1 174 ? 20.594 19.734 17.203 1 92.06 174 LYS A CA 1
ATOM 1327 C C . LYS A 1 174 ? 21.562 18.641 17.656 1 92.06 174 LYS A C 1
ATOM 1329 O O . LYS A 1 174 ? 22.531 18.328 16.938 1 92.06 174 LYS A O 1
ATOM 1334 N N . ARG A 1 175 ? 21.359 18.078 18.766 1 92.38 175 ARG A N 1
ATOM 1335 C CA . ARG A 1 175 ? 22.297 17.125 19.359 1 92.38 175 ARG A CA 1
ATOM 1336 C C . ARG A 1 175 ? 22.344 15.836 18.547 1 92.38 175 ARG A C 1
ATOM 1338 O O . ARG A 1 175 ? 23.406 15.242 18.391 1 92.38 175 ARG A O 1
ATOM 1345 N N . GLN A 1 176 ? 21.203 15.414 18.078 1 92.56 176 GLN A N 1
ATOM 1346 C CA . GLN A 1 176 ? 21.188 14.164 17.328 1 92.56 176 GLN A CA 1
ATOM 1347 C C . GLN A 1 176 ? 21.5 14.398 15.852 1 92.56 176 GLN A C 1
ATOM 1349 O O . GLN A 1 176 ? 22.125 13.562 15.195 1 92.56 176 GLN A O 1
ATOM 1354 N N . GLY A 1 177 ? 21 15.5 15.391 1 90.5 177 GLY A N 1
ATOM 1355 C CA . GLY A 1 177 ? 21.094 15.758 13.961 1 90.5 177 GLY A CA 1
ATOM 1356 C C . GLY A 1 177 ? 20.125 14.922 13.141 1 90.5 177 GLY A C 1
ATOM 1357 O O . GLY A 1 177 ? 19.5 14 13.664 1 90.5 177 GLY A O 1
ATOM 1358 N N . ARG A 1 178 ? 20 15.281 11.812 1 94.38 178 ARG A N 1
ATOM 1359 C CA . ARG A 1 178 ? 19.156 14.555 10.867 1 94.38 178 ARG A CA 1
ATOM 1360 C C . ARG A 1 178 ? 19.797 14.477 9.492 1 94.38 178 ARG A C 1
ATOM 1362 O O . ARG A 1 178 ? 20.453 15.43 9.055 1 94.38 178 ARG A O 1
ATOM 1369 N N . ASN A 1 179 ? 19.594 13.273 8.836 1 94.25 179 ASN A N 1
ATOM 1370 C CA . ASN A 1 179 ? 20.047 13.109 7.461 1 94.25 179 ASN A CA 1
ATOM 1371 C C . ASN A 1 179 ? 19.219 13.953 6.496 1 94.25 179 ASN A C 1
ATOM 1373 O O . ASN A 1 179 ? 19.75 14.492 5.52 1 94.25 179 ASN A O 1
ATOM 1377 N N . GLY A 1 180 ? 17.938 14.102 6.781 1 93.56 180 GLY A N 1
ATOM 1378 C CA . GLY A 1 180 ? 17.047 14.836 5.902 1 93.56 180 GLY A CA 1
ATOM 1379 C C . GLY A 1 180 ? 16.75 16.25 6.395 1 93.56 180 GLY A C 1
ATOM 1380 O O . GLY A 1 180 ? 16.078 17.016 5.715 1 93.56 180 GLY A O 1
ATOM 1381 N N . GLY A 1 181 ? 17.172 16.594 7.578 1 92.12 181 GLY A N 1
ATOM 1382 C CA . GLY A 1 181 ? 16.938 17.922 8.133 1 92.12 181 GLY A CA 1
ATOM 1383 C C . GLY A 1 181 ? 15.531 18.125 8.648 1 92.12 181 GLY A C 1
ATOM 1384 O O . GLY A 1 181 ? 14.844 17.156 8.977 1 92.12 181 GLY A O 1
ATOM 1385 N N . LEU A 1 182 ? 15.211 19.375 8.914 1 92.81 182 LEU A N 1
ATOM 1386 C CA . LEU A 1 182 ? 13.859 19.766 9.297 1 92.81 182 LEU A CA 1
ATOM 1387 C C . LEU A 1 182 ? 13.047 20.172 8.07 1 92.81 182 LEU A C 1
ATOM 1389 O O . LEU A 1 182 ? 13.438 21.062 7.328 1 92.81 182 LEU A O 1
ATOM 1393 N N . VAL A 1 183 ? 11.852 19.469 7.906 1 92.69 183 VAL A N 1
ATOM 1394 C CA . VAL A 1 183 ? 11.18 19.625 6.617 1 92.69 183 VAL A CA 1
ATOM 1395 C C . VAL A 1 183 ? 9.812 20.266 6.824 1 92.69 183 VAL A C 1
ATOM 1397 O O . VAL A 1 183 ? 9.117 20.594 5.855 1 92.69 183 VAL A O 1
ATOM 1400 N N . SER A 1 184 ? 9.312 20.438 8.031 1 94.25 184 SER A N 1
ATOM 1401 C CA . SER A 1 184 ? 8.062 21.125 8.312 1 94.25 184 SER A CA 1
ATOM 1402 C C . SER A 1 184 ? 8.164 22.609 7.973 1 94.25 184 SER A C 1
ATOM 1404 O O . SER A 1 184 ? 8.953 23.344 8.586 1 94.25 184 SER A O 1
ATOM 1406 N N . ARG A 1 185 ? 7.352 23.047 7.07 1 92.88 185 ARG A N 1
ATOM 1407 C CA . ARG A 1 185 ? 7.406 24.453 6.684 1 92.88 185 ARG A CA 1
ATOM 1408 C C . ARG A 1 185 ? 7.098 25.359 7.871 1 92.88 185 ARG A C 1
ATOM 1410 O O . ARG A 1 185 ? 7.879 26.25 8.195 1 92.88 185 ARG A O 1
ATOM 1417 N N . GLY A 1 186 ? 5.977 25.094 8.516 1 94.44 186 GLY A N 1
ATOM 1418 C CA . GLY A 1 186 ? 5.652 25.875 9.703 1 94.44 186 GLY A CA 1
ATOM 1419 C C . GLY A 1 186 ? 6.688 25.734 10.805 1 94.44 186 GLY A C 1
ATOM 1420 O O . GLY A 1 186 ? 7.043 26.719 11.453 1 94.44 186 GLY A O 1
ATOM 1421 N N . GLY A 1 187 ? 7.156 24.531 10.977 1 94.44 187 GLY A N 1
ATOM 1422 C CA . GLY A 1 187 ? 8.219 24.297 11.945 1 94.44 187 GLY A CA 1
ATOM 1423 C C . GLY A 1 187 ? 9.492 25.062 11.633 1 94.44 187 GLY A C 1
ATOM 1424 O O . GLY A 1 187 ? 10.172 25.547 12.539 1 94.44 187 GLY A O 1
ATOM 1425 N N . SER A 1 188 ? 9.797 25.141 10.391 1 93.25 188 SER A N 1
ATOM 1426 C CA . SER A 1 188 ? 11 25.859 9.977 1 93.25 188 SER A CA 1
ATOM 1427 C C . SER A 1 188 ? 10.875 27.344 10.234 1 93.25 188 SER A C 1
ATOM 1429 O O . SER A 1 188 ? 11.844 28 10.641 1 93.25 188 SER A O 1
ATOM 1431 N N . PHE A 1 189 ? 9.68 27.922 9.977 1 94.06 189 PHE A N 1
ATOM 1432 C CA . PHE A 1 189 ? 9.461 29.344 10.234 1 94.06 189 PHE A CA 1
ATOM 1433 C C . PHE A 1 189 ? 9.648 29.656 11.711 1 94.06 189 PHE A C 1
ATOM 1435 O O . PHE A 1 189 ? 10.398 30.578 12.07 1 94.06 189 PHE A O 1
ATOM 1442 N N . ILE A 1 190 ? 9.055 28.875 12.539 1 95.38 190 ILE A N 1
ATOM 1443 C CA . ILE A 1 190 ? 9.07 29.141 13.977 1 95.38 190 ILE A CA 1
ATOM 1444 C C . ILE A 1 190 ? 10.469 28.891 14.531 1 95.38 190 ILE A C 1
ATOM 1446 O O . ILE A 1 190 ? 10.969 29.688 15.336 1 95.38 190 ILE A O 1
ATOM 1450 N N . SER A 1 191 ? 11.102 27.828 14.133 1 93.81 191 SER A N 1
ATOM 1451 C CA . SER A 1 191 ? 12.438 27.5 14.625 1 93.81 191 SER A CA 1
ATOM 1452 C C . SER A 1 191 ? 13.445 28.578 14.234 1 93.81 191 SER A C 1
ATOM 1454 O O . SER A 1 191 ? 14.266 29 15.055 1 93.81 191 SER A O 1
ATOM 1456 N N . SER A 1 192 ? 13.367 29 12.969 1 92.25 192 SER A N 1
ATOM 1457 C CA . SER A 1 192 ? 14.258 30.062 12.508 1 92.25 192 SER A CA 1
ATOM 1458 C C . SER A 1 192 ? 14.031 31.359 13.281 1 92.25 192 SER A C 1
ATOM 1460 O O . SER A 1 192 ? 14.984 32.062 13.602 1 92.25 192 SER A O 1
ATOM 1462 N N . TRP A 1 193 ? 12.82 31.672 13.516 1 94.5 193 TRP A N 1
ATOM 1463 C CA . TRP A 1 193 ? 12.461 32.875 14.289 1 94.5 193 TRP A CA 1
ATOM 1464 C C . TRP A 1 193 ? 13.039 32.781 15.695 1 94.5 193 TRP A C 1
ATOM 1466 O O . TRP A 1 193 ? 13.625 33.75 16.188 1 94.5 193 TRP A O 1
ATOM 1476 N N . MET A 1 194 ? 12.891 31.688 16.375 1 94.19 194 MET A N 1
ATOM 1477 C CA . MET A 1 194 ? 13.398 31.469 17.734 1 94.19 194 MET A CA 1
ATOM 1478 C C . MET A 1 194 ? 14.906 31.672 17.797 1 94.19 194 MET A C 1
ATOM 1480 O O . MET A 1 194 ? 15.414 32.344 18.688 1 94.19 194 MET A O 1
ATOM 1484 N N . VAL A 1 195 ? 15.57 31.047 16.859 1 90.75 195 VAL A N 1
ATOM 1485 C CA . VAL A 1 195 ? 17.031 31.078 16.844 1 90.75 195 VAL A CA 1
ATOM 1486 C C . VAL A 1 195 ? 17.516 32.5 16.594 1 90.75 195 VAL A C 1
ATOM 1488 O O . VAL A 1 195 ? 18.406 33 17.297 1 90.75 195 VAL A O 1
ATOM 1491 N N . HIS A 1 196 ? 16.938 33.125 15.633 1 91 196 HIS A N 1
ATOM 1492 C CA . HIS A 1 196 ? 17.375 34.469 15.242 1 91 196 HIS A CA 1
ATOM 1493 C C . HIS A 1 196 ? 17.125 35.469 16.359 1 91 196 HIS A C 1
ATOM 1495 O O . HIS A 1 196 ? 17.953 36.344 16.609 1 91 196 HIS A O 1
ATOM 1501 N N . ASN A 1 197 ? 15.961 35.406 16.938 1 92.62 197 ASN A N 1
ATOM 1502 C CA . ASN A 1 197 ? 15.562 36.406 17.938 1 92.62 197 ASN A CA 1
ATOM 1503 C C . ASN A 1 197 ? 15.984 35.969 19.344 1 92.62 197 ASN A C 1
ATOM 1505 O O . ASN A 1 197 ? 15.812 36.75 20.297 1 92.62 197 ASN A O 1
ATOM 1509 N N . ASP A 1 198 ? 16.516 34.812 19.5 1 91.94 198 ASP A N 1
ATOM 1510 C CA . ASP A 1 198 ? 16.906 34.25 20.781 1 91.94 198 ASP A CA 1
ATOM 1511 C C . ASP A 1 198 ? 15.766 34.344 21.797 1 91.94 198 ASP A C 1
ATOM 1513 O O . ASP A 1 198 ? 15.938 34.875 22.891 1 91.94 198 ASP A O 1
ATOM 1517 N N . CYS A 1 199 ? 14.594 33.938 21.312 1 93.62 199 CYS A N 1
ATOM 1518 C CA . CYS A 1 199 ? 13.383 33.938 22.125 1 93.62 199 CYS A CA 1
ATOM 1519 C C . CYS A 1 199 ? 12.68 32.594 22.062 1 93.62 199 CYS A C 1
ATOM 1521 O O . CYS A 1 199 ? 12.922 31.812 21.125 1 93.62 199 CYS A O 1
ATOM 1523 N N . GLU A 1 200 ? 11.938 32.25 23.047 1 95.5 200 GLU A N 1
ATOM 1524 C CA . GLU A 1 200 ? 11.086 31.062 23.016 1 95.5 200 GLU A CA 1
ATOM 1525 C C . GLU A 1 200 ? 9.953 31.219 22.016 1 95.5 200 GLU A C 1
ATOM 1527 O O . GLU A 1 200 ? 9.633 32.344 21.594 1 95.5 200 GLU A O 1
ATOM 1532 N N . ASN A 1 201 ? 9.414 30.094 21.547 1 96.94 201 ASN A N 1
ATOM 1533 C CA . ASN A 1 201 ? 8.242 30.078 20.672 1 96.94 201 ASN A CA 1
ATOM 1534 C C . ASN A 1 201 ? 7.082 30.844 21.281 1 96.94 201 ASN A C 1
ATOM 1536 O O . ASN A 1 201 ? 6.551 30.469 22.328 1 96.94 201 ASN A O 1
ATOM 1540 N N . PRO A 1 202 ? 6.699 31.953 20.625 1 97.25 202 PRO A N 1
ATOM 1541 C CA . PRO A 1 202 ? 5.621 32.781 21.203 1 97.25 202 PRO A CA 1
ATOM 1542 C C . PRO A 1 202 ? 4.309 32 21.328 1 97.25 202 PRO A C 1
ATOM 1544 O O . PRO A 1 202 ? 3.525 32.281 22.25 1 97.25 202 PRO A O 1
ATOM 1547 N N . LEU A 1 203 ? 4.055 31.031 20.469 1 97.94 203 LEU A N 1
ATOM 1548 C CA . LEU A 1 203 ? 2.814 30.266 20.516 1 97.94 203 LEU A CA 1
ATOM 1549 C C . LEU A 1 203 ? 2.846 29.25 21.656 1 97.94 203 LEU A C 1
ATOM 1551 O O . LEU A 1 203 ? 1.801 28.891 22.203 1 97.94 203 LEU A O 1
ATOM 1555 N N . TYR A 1 204 ? 3.998 28.812 22.031 1 97.69 204 TYR A N 1
ATOM 1556 C CA . TYR A 1 204 ? 4.168 27.953 23.188 1 97.69 204 TYR A CA 1
ATOM 1557 C C . TYR A 1 204 ? 4.008 28.734 24.484 1 97.69 204 TYR A C 1
ATOM 1559 O O . TYR A 1 204 ? 3.287 28.312 25.391 1 97.69 204 TYR A O 1
ATOM 1567 N N . GLU A 1 205 ? 4.633 29.859 24.531 1 96.62 205 GLU A N 1
ATOM 1568 C CA . GLU A 1 205 ? 4.629 30.688 25.719 1 96.62 205 GLU A CA 1
ATOM 1569 C C . GLU A 1 205 ? 3.242 31.266 25.984 1 96.62 205 GLU A C 1
ATOM 1571 O O . GLU A 1 205 ? 2.838 31.406 27.141 1 96.62 205 GLU A O 1
ATOM 1576 N N . ASN A 1 206 ? 2.602 31.625 24.922 1 96.31 206 ASN A N 1
ATOM 1577 C CA . ASN A 1 206 ? 1.277 32.219 25.031 1 96.31 206 ASN A CA 1
ATOM 1578 C C . ASN A 1 206 ? 0.182 31.25 24.594 1 96.31 206 ASN A C 1
ATOM 1580 O O . ASN A 1 206 ? -0.756 31.656 23.891 1 96.31 206 ASN A O 1
ATOM 1584 N N . TYR A 1 207 ? 0.356 30.094 24.906 1 98.19 207 TYR A N 1
ATOM 1585 C CA . TYR A 1 207 ? -0.566 29.031 24.5 1 98.19 207 TYR A CA 1
ATOM 1586 C C . TYR A 1 207 ? -1.981 29.328 24.984 1 98.19 207 TYR A C 1
ATOM 1588 O O . TYR A 1 207 ? -2.957 29.031 24.297 1 98.19 207 TYR A O 1
ATOM 1596 N N . ASP A 1 208 ? -2.113 29.875 26.172 1 98.12 208 ASP A N 1
ATOM 1597 C CA . ASP A 1 208 ? -3.432 30.203 26.703 1 98.12 208 ASP A CA 1
ATOM 1598 C C . ASP A 1 208 ? -4.16 31.203 25.797 1 98.12 208 ASP A C 1
ATOM 1600 O O . ASP A 1 208 ? -5.383 31.141 25.656 1 98.12 208 ASP A O 1
ATOM 1604 N N . GLN A 1 209 ? -3.43 32.125 25.219 1 98.25 209 GLN A N 1
ATOM 1605 C CA . GLN A 1 209 ? -4.043 33.062 24.297 1 98.25 209 GLN A CA 1
ATOM 1606 C C . GLN A 1 209 ? -4.539 32.344 23.047 1 98.25 209 GLN A C 1
ATOM 1608 O O . GLN A 1 209 ? -5.578 32.719 22.484 1 98.25 209 GLN A O 1
ATOM 1613 N N . VAL A 1 210 ? -3.75 31.375 22.578 1 98.56 210 VAL A N 1
ATOM 1614 C CA . VAL A 1 210 ? -4.199 30.547 21.453 1 98.56 210 VAL A CA 1
ATOM 1615 C C . VAL A 1 210 ? -5.512 29.859 21.812 1 98.56 210 VAL A C 1
ATOM 1617 O O . VAL A 1 210 ? -6.465 29.891 21.031 1 98.56 210 VAL A O 1
ATOM 1620 N N . LEU A 1 211 ? -5.586 29.297 23.047 1 98.69 211 LEU A N 1
ATOM 1621 C CA . LEU A 1 211 ? -6.773 28.578 23.5 1 98.69 211 LEU A CA 1
ATOM 1622 C C . LEU A 1 211 ? -7.965 29.531 23.609 1 98.69 211 LEU A C 1
ATOM 1624 O O . LEU A 1 211 ? -9.102 29.141 23.312 1 98.69 211 LEU A O 1
ATOM 1628 N N . ASP A 1 212 ? -7.688 30.797 24.062 1 98.5 212 ASP A N 1
ATOM 1629 C CA . ASP A 1 212 ? -8.758 31.781 24.141 1 98.5 212 ASP A CA 1
ATOM 1630 C C . ASP A 1 212 ? -9.438 31.969 22.781 1 98.5 212 ASP A C 1
ATOM 1632 O O . ASP A 1 212 ? -10.664 32 22.688 1 98.5 212 ASP A O 1
ATOM 1636 N N . ILE A 1 213 ? -8.633 32.031 21.766 1 98.38 213 ILE A N 1
ATOM 1637 C CA . ILE A 1 213 ? -9.148 32.312 20.422 1 98.38 213 ILE A CA 1
ATOM 1638 C C . ILE A 1 213 ? -9.922 31.078 19.922 1 98.38 213 ILE A C 1
ATOM 1640 O O . ILE A 1 213 ? -11.07 31.203 19.484 1 98.38 213 ILE A O 1
ATOM 1644 N N . VAL A 1 214 ? -9.312 29.906 19.953 1 98.5 214 VAL A N 1
ATOM 1645 C CA . VAL A 1 214 ? -9.898 28.734 19.312 1 98.5 214 VAL A CA 1
ATOM 1646 C C . VAL A 1 214 ? -11.133 28.266 20.094 1 98.5 214 VAL A C 1
ATOM 1648 O O . VAL A 1 214 ? -12.07 27.734 19.5 1 98.5 214 VAL A O 1
ATOM 1651 N N . GLU A 1 215 ? -11.156 28.453 21.406 1 98.44 215 GLU A N 1
ATOM 1652 C CA . GLU A 1 215 ? -12.32 28.156 22.234 1 98.44 215 GLU A CA 1
ATOM 1653 C C . GLU A 1 215 ? -13.523 28.984 21.812 1 98.44 215 GLU A C 1
ATOM 1655 O O . GLU A 1 215 ? -14.641 28.469 21.719 1 98.44 215 GLU A O 1
ATOM 1660 N N . GLU A 1 216 ? -13.258 30.281 21.609 1 98.25 216 GLU A N 1
ATOM 1661 C CA . GLU A 1 216 ? -14.328 31.219 21.266 1 98.25 216 GLU A CA 1
ATOM 1662 C C . GLU A 1 216 ? -15.055 30.781 20 1 98.25 216 GLU A C 1
ATOM 1664 O O . GLU A 1 216 ? -16.281 30.938 19.906 1 98.25 216 GLU A O 1
ATOM 1669 N N . TYR A 1 217 ? -14.352 30.156 19.031 1 98.25 217 TYR A N 1
ATOM 1670 C CA . TYR A 1 217 ? -14.93 29.891 17.719 1 98.25 217 TYR A CA 1
ATOM 1671 C C . TYR A 1 217 ? -15.125 28.391 17.516 1 98.25 217 TYR A C 1
ATOM 1673 O O . TYR A 1 217 ? -15.578 27.953 16.438 1 98.25 217 TYR A O 1
ATOM 1681 N N . ASP A 1 218 ? -14.734 27.594 18.5 1 98.12 218 ASP A N 1
ATOM 1682 C CA . ASP A 1 218 ? -14.789 26.125 18.469 1 98.12 218 ASP A CA 1
ATOM 1683 C C . ASP A 1 218 ? -13.93 25.562 17.344 1 98.12 218 ASP A C 1
ATOM 1685 O O . ASP A 1 218 ? -14.359 24.672 16.609 1 98.12 218 ASP A O 1
ATOM 1689 N N . VAL A 1 219 ? -12.781 26.156 17.109 1 98.69 219 VAL A N 1
ATOM 1690 C CA . 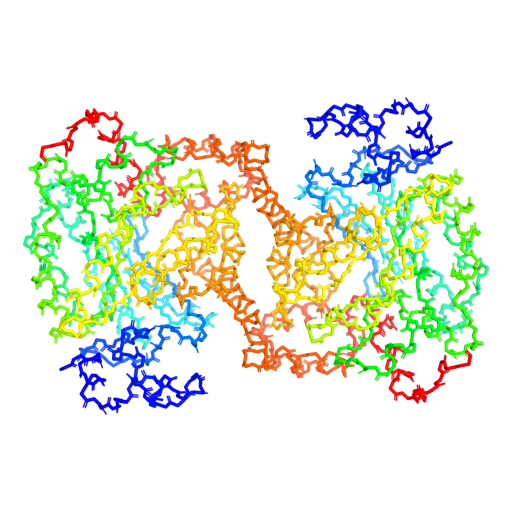VAL A 1 219 ? -11.789 25.625 16.188 1 98.69 219 VAL A CA 1
ATOM 1691 C C . VAL A 1 219 ? -11.094 24.422 16.812 1 98.69 219 VAL A C 1
ATOM 1693 O O . VAL A 1 219 ? -10.672 24.469 17.969 1 98.69 219 VAL A O 1
ATOM 1696 N N . CYS A 1 220 ? -11.109 23.297 16.047 1 98.75 220 CYS A N 1
ATOM 1697 C CA . CYS A 1 220 ? -10.336 22.141 16.5 1 98.75 220 CYS A CA 1
ATOM 1698 C C . CYS A 1 220 ? -8.844 22.391 16.297 1 98.75 220 CYS A C 1
ATOM 1700 O O . CYS A 1 220 ? -8.406 22.797 15.227 1 98.75 220 CYS A O 1
ATOM 1702 N N . LEU A 1 221 ? -8.055 22.188 17.359 1 98.69 221 LEU A N 1
ATOM 1703 C CA . LEU A 1 221 ? -6.609 22.328 17.234 1 98.69 221 LEU A CA 1
ATOM 1704 C C . LEU A 1 221 ? -5.98 21.078 16.641 1 98.69 221 LEU A C 1
ATOM 1706 O O . LEU A 1 221 ? -6.07 19.984 17.219 1 98.69 221 LEU A O 1
ATOM 1710 N N . SER A 1 222 ? -5.449 21.219 15.453 1 98.5 222 SER A N 1
ATOM 1711 C CA . SER A 1 222 ? -4.516 20.219 14.953 1 98.5 222 SER A CA 1
ATOM 1712 C C . SER A 1 222 ? -3.096 20.5 15.43 1 98.5 222 SER A C 1
ATOM 1714 O O . SER A 1 222 ? -2.387 21.312 14.844 1 98.5 222 SER A O 1
ATOM 1716 N N . MET A 1 223 ? -2.738 19.766 16.484 1 98.12 223 MET A N 1
ATOM 1717 C CA . MET A 1 223 ? -1.436 19.984 17.109 1 98.12 223 MET A CA 1
ATOM 1718 C C . MET A 1 223 ? -0.309 19.562 16.172 1 98.12 223 MET A C 1
ATOM 1720 O O . MET A 1 223 ? 0.072 18.391 16.141 1 98.12 223 MET A O 1
ATOM 1724 N N . ALA A 1 224 ? 0.327 20.578 15.586 1 96.94 224 ALA A N 1
ATOM 1725 C CA . ALA A 1 224 ? 1.271 20.359 14.492 1 96.94 224 ALA A CA 1
ATOM 1726 C C . ALA A 1 224 ? 2.576 19.75 15.008 1 96.94 224 ALA A C 1
ATOM 1728 O O . ALA A 1 224 ? 3.043 20.109 16.094 1 96.94 224 ALA A O 1
ATOM 1729 N N . ASN A 1 225 ? 3.131 18.906 14.203 1 94.12 225 ASN A N 1
ATOM 1730 C CA . ASN A 1 225 ? 4.422 18.281 14.469 1 94.12 225 ASN A CA 1
ATOM 1731 C C . ASN A 1 225 ? 5.527 18.906 13.617 1 94.12 225 ASN A C 1
ATOM 1733 O O . ASN A 1 225 ? 5.832 18.422 12.531 1 94.12 225 ASN A O 1
ATOM 1737 N N . ALA A 1 226 ? 6.168 19.844 14.266 1 95.94 226 ALA A N 1
ATOM 1738 C CA . ALA A 1 226 ? 7.234 20.578 13.594 1 95.94 226 ALA A CA 1
ATOM 1739 C C . ALA A 1 226 ? 8.445 19.688 13.352 1 95.94 226 ALA A C 1
ATOM 1741 O O . ALA A 1 226 ? 9.242 19.938 12.445 1 95.94 226 ALA A O 1
ATOM 1742 N N . MET A 1 227 ? 8.609 18.656 14.195 1 96.56 227 MET A N 1
ATOM 1743 C CA . MET A 1 227 ? 9.773 17.781 14.133 1 96.56 227 MET A CA 1
ATOM 1744 C C . MET A 1 227 ? 9.484 16.531 13.312 1 96.56 227 MET A C 1
ATOM 1746 O O . MET A 1 227 ? 10.125 15.5 13.5 1 96.56 227 MET A O 1
ATOM 1750 N N . ARG A 1 228 ? 8.477 16.641 12.461 1 95.88 228 ARG A N 1
ATOM 1751 C CA . ARG A 1 228 ? 8.172 15.469 11.633 1 95.88 228 ARG A CA 1
ATOM 1752 C C . ARG A 1 228 ? 9.375 15.086 10.773 1 95.88 228 ARG A C 1
ATOM 1754 O O . ARG A 1 228 ? 10.125 15.961 10.328 1 95.88 228 ARG A O 1
ATOM 1761 N N . ALA A 1 229 ? 9.508 13.805 10.484 1 95.94 229 ALA A N 1
ATOM 1762 C CA . ALA A 1 229 ? 10.602 13.297 9.664 1 95.94 229 ALA A CA 1
ATOM 1763 C C . ALA A 1 229 ? 10.305 13.5 8.18 1 95.94 229 ALA A C 1
ATOM 1765 O O . ALA A 1 229 ? 9.18 13.297 7.73 1 95.94 229 ALA A O 1
ATOM 1766 N N . GLY A 1 230 ? 11.32 13.945 7.43 1 94.5 230 GLY A N 1
ATOM 1767 C CA . GLY A 1 230 ? 11.242 14.062 5.98 1 94.5 230 GLY A CA 1
ATOM 1768 C C . GLY A 1 230 ? 12.055 13.016 5.25 1 94.5 230 GLY A C 1
ATOM 1769 O O . GLY A 1 230 ? 12.188 13.062 4.027 1 94.5 230 GLY A O 1
ATOM 1770 N N . ALA A 1 231 ? 12.633 12.133 5.98 1 96.69 231 ALA A N 1
ATOM 1771 C CA . ALA A 1 231 ? 13.383 10.977 5.496 1 96.69 231 ALA A CA 1
ATOM 1772 C C . ALA A 1 231 ? 13.18 9.773 6.414 1 96.69 231 ALA A C 1
ATOM 1774 O O . ALA A 1 231 ? 12.977 9.93 7.621 1 96.69 231 ALA A O 1
ATOM 1775 N N . LEU A 1 232 ? 13.336 8.602 5.84 1 97.69 232 LEU A N 1
ATOM 1776 C CA . LEU A 1 232 ? 13.141 7.391 6.633 1 97.69 232 LEU A CA 1
ATOM 1777 C C . LEU A 1 232 ? 14.133 7.332 7.789 1 97.69 232 LEU A C 1
ATOM 1779 O O . LEU A 1 232 ? 13.789 6.898 8.891 1 97.69 232 LEU A O 1
ATOM 1783 N N . THR A 1 233 ? 15.336 7.852 7.535 1 96.25 233 THR A N 1
ATOM 1784 C CA . THR A 1 233 ? 16.422 7.754 8.5 1 96.25 233 THR A CA 1
ATOM 1785 C C . THR A 1 233 ? 16.141 8.633 9.711 1 96.25 233 THR A C 1
ATOM 1787 O O . THR A 1 233 ? 16.797 8.492 10.75 1 96.25 233 THR A O 1
ATOM 1790 N N . ASP A 1 234 ? 15.172 9.531 9.602 1 97 234 ASP A N 1
ATOM 1791 C CA . ASP A 1 234 ? 14.938 10.523 10.641 1 97 234 ASP A CA 1
ATOM 1792 C C . ASP A 1 234 ? 13.648 10.227 11.406 1 97 234 ASP A C 1
ATOM 1794 O O . ASP A 1 234 ? 13.18 11.055 12.188 1 97 234 ASP A O 1
ATOM 1798 N N . SER A 1 235 ? 13.07 9.078 11.188 1 96.56 235 SER A N 1
ATOM 1799 C CA . SER A 1 235 ? 11.789 8.742 11.805 1 96.56 235 SER A CA 1
ATOM 1800 C C . SER A 1 235 ? 11.961 8.367 13.273 1 96.56 235 SER A C 1
ATOM 1802 O O . SER A 1 235 ? 12.984 7.805 13.664 1 96.56 235 SER A O 1
ATOM 1804 N N . THR A 1 236 ? 10.984 8.703 14.062 1 97.19 236 THR A N 1
ATOM 1805 C CA . THR A 1 236 ? 10.914 8.281 15.461 1 97.19 236 THR A CA 1
ATOM 1806 C C . THR A 1 236 ? 12.195 8.641 16.203 1 97.19 236 THR A C 1
ATOM 1808 O O . THR A 1 236 ? 12.719 7.832 16.969 1 97.19 236 THR A O 1
ATOM 1811 N N . ASP A 1 237 ? 12.711 9.773 15.906 1 96.94 237 ASP A N 1
ATOM 1812 C CA . ASP A 1 237 ? 13.961 10.195 16.531 1 96.94 237 ASP A CA 1
ATOM 1813 C C . ASP A 1 237 ? 13.695 10.984 17.812 1 96.94 237 ASP A C 1
ATOM 1815 O O . ASP A 1 237 ? 12.547 11.148 18.219 1 96.94 237 ASP A O 1
ATOM 1819 N N . ARG A 1 238 ? 14.758 11.469 18.453 1 97.38 238 ARG A N 1
ATOM 1820 C CA . ARG A 1 238 ? 14.641 12.133 19.75 1 97.38 238 ARG A CA 1
ATOM 1821 C C . ARG A 1 238 ? 13.859 13.438 19.641 1 97.38 238 ARG A C 1
ATOM 1823 O O . ARG A 1 238 ? 13.078 13.781 20.531 1 97.38 238 ARG A O 1
ATOM 1830 N N . ALA A 1 239 ? 14.031 14.164 18.547 1 96.38 239 ALA A N 1
ATOM 1831 C CA . ALA A 1 239 ? 13.336 15.43 18.359 1 96.38 239 ALA A CA 1
ATOM 1832 C C . ALA A 1 239 ? 11.828 15.219 18.266 1 96.38 239 ALA A C 1
ATOM 1834 O O . ALA A 1 239 ? 11.047 15.93 18.891 1 96.38 239 ALA A O 1
ATOM 1835 N N . GLN A 1 240 ? 11.461 14.273 17.422 1 97.38 240 GLN A N 1
ATOM 1836 C CA . GLN A 1 240 ? 10.047 13.992 17.25 1 97.38 240 GLN A CA 1
ATOM 1837 C C . GLN A 1 240 ? 9.406 13.531 18.562 1 97.38 240 GLN A C 1
ATOM 1839 O O . GLN A 1 240 ? 8.312 13.977 18.922 1 97.38 240 GLN A O 1
ATOM 1844 N N . ILE A 1 241 ? 10.055 12.609 19.312 1 97.75 241 ILE A N 1
ATOM 1845 C CA . ILE A 1 241 ? 9.516 12.07 20.562 1 97.75 241 ILE A CA 1
ATOM 1846 C C . ILE A 1 241 ? 9.453 13.164 21.625 1 97.75 241 ILE A C 1
ATOM 1848 O O . ILE A 1 241 ? 8.492 13.242 22.391 1 97.75 241 ILE A O 1
ATOM 1852 N N . GLN A 1 242 ? 10.492 13.977 21.688 1 97.69 242 GLN A N 1
ATOM 1853 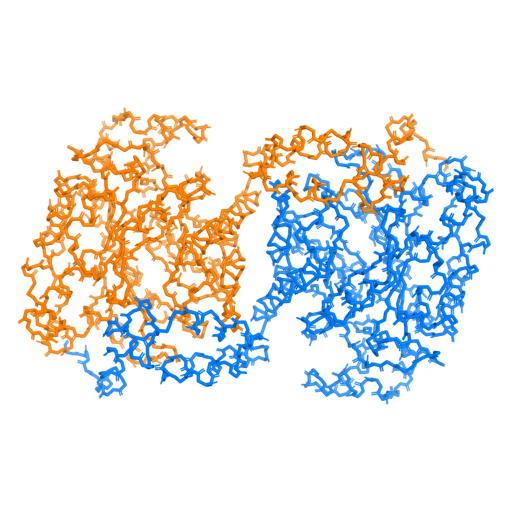C CA . GLN A 1 242 ? 10.461 15.109 22.609 1 97.69 242 GLN A CA 1
ATOM 1854 C C . GLN A 1 242 ? 9.266 16.016 22.328 1 97.69 242 GLN A C 1
ATOM 1856 O O . GLN A 1 242 ? 8.609 16.484 23.266 1 97.69 242 GLN A O 1
ATOM 1861 N N . GLU A 1 243 ? 9.047 16.281 21.094 1 97.69 243 GLU A N 1
ATOM 1862 C CA . GLU A 1 243 ? 7.906 17.125 20.719 1 97.69 243 GLU A CA 1
ATOM 1863 C C . GLU A 1 243 ? 6.59 16.484 21.141 1 97.69 243 GLU A C 1
ATOM 1865 O O . GLU A 1 243 ? 5.656 17.172 21.562 1 97.69 243 GLU A O 1
ATOM 1870 N N . LEU A 1 244 ? 6.523 15.195 21.016 1 97.88 244 LEU A N 1
ATOM 1871 C CA . LEU A 1 244 ? 5.316 14.469 21.391 1 97.88 244 LEU A CA 1
ATOM 1872 C C . LEU A 1 244 ? 5.051 14.609 22.891 1 97.88 244 LEU A C 1
ATOM 1874 O O . LEU A 1 244 ? 3.893 14.688 23.312 1 97.88 244 LEU A O 1
ATOM 1878 N N . ILE A 1 245 ? 6.09 14.578 23.703 1 98.12 245 ILE A N 1
ATOM 1879 C CA . ILE A 1 245 ? 5.945 14.797 25.141 1 98.12 245 ILE A CA 1
ATOM 1880 C C . ILE A 1 245 ? 5.293 16.156 25.391 1 98.12 245 ILE A C 1
ATOM 1882 O O . ILE A 1 245 ? 4.324 16.266 26.141 1 98.12 245 ILE A O 1
ATOM 1886 N N . VAL A 1 246 ? 5.793 17.172 24.703 1 98.38 246 VAL A N 1
ATOM 1887 C CA . VAL A 1 246 ? 5.266 18.516 24.859 1 98.38 246 VAL A CA 1
ATOM 1888 C C . VAL A 1 246 ? 3.82 18.578 24.359 1 98.38 246 VAL A C 1
ATOM 1890 O O . VAL A 1 246 ? 2.959 19.172 25 1 98.38 246 VAL A O 1
ATOM 1893 N N . LEU A 1 247 ? 3.559 17.922 23.281 1 98.56 247 LEU A N 1
ATOM 1894 C CA . LEU A 1 247 ? 2.213 17.891 22.719 1 98.56 247 LEU A CA 1
ATOM 1895 C C . LEU A 1 247 ? 1.232 17.25 23.703 1 98.56 247 LEU A C 1
ATOM 1897 O O . LEU A 1 247 ? 0.091 17.703 23.828 1 98.56 247 LEU A O 1
ATOM 1901 N N . GLY A 1 248 ? 1.665 16.203 24.391 1 98.56 248 GLY A N 1
ATOM 1902 C CA . GLY A 1 248 ? 0.817 15.609 25.406 1 98.56 248 GLY A CA 1
ATOM 1903 C C . GLY A 1 248 ? 0.385 16.594 26.484 1 98.56 248 GLY A C 1
ATOM 1904 O O . GLY A 1 248 ? -0.786 16.609 26.859 1 98.56 248 GLY A O 1
ATOM 1905 N N . GLU A 1 249 ? 1.32 17.375 26.906 1 98.5 249 GLU A N 1
ATOM 1906 C CA . GLU A 1 249 ? 1.027 18.391 27.922 1 98.5 249 GLU A CA 1
ATOM 1907 C C . GLU A 1 249 ? 0.051 19.438 27.391 1 98.5 249 GLU A C 1
ATOM 1909 O O . GLU A 1 249 ? -0.849 19.875 28.109 1 98.5 249 GLU A O 1
ATOM 1914 N N . LEU A 1 250 ? 0.27 19.797 26.156 1 98.69 250 LEU A N 1
ATOM 1915 C CA . LEU A 1 250 ? -0.58 20.812 25.547 1 98.69 250 LEU A CA 1
ATOM 1916 C C . LEU A 1 250 ? -1.985 20.281 25.312 1 98.69 250 LEU A C 1
ATOM 1918 O O . LEU A 1 250 ? -2.965 21.016 25.406 1 98.69 250 LEU A O 1
ATOM 1922 N N . VAL A 1 251 ? -2.094 19 24.984 1 98.81 251 VAL A N 1
ATOM 1923 C CA . VAL A 1 251 ? -3.391 18.359 24.828 1 98.81 251 VAL A CA 1
ATOM 1924 C C . VAL A 1 251 ? -4.152 18.391 26.156 1 98.81 251 VAL A C 1
ATOM 1926 O O . VAL A 1 251 ? -5.34 18.719 26.188 1 98.81 251 VAL A O 1
ATOM 1929 N N . ASP A 1 252 ? -3.453 18.109 27.281 1 98.62 252 ASP A N 1
ATOM 1930 C CA . ASP A 1 252 ? -4.078 18.156 28.609 1 98.62 252 ASP A CA 1
ATOM 1931 C C . ASP A 1 252 ? -4.672 19.547 28.875 1 98.62 252 ASP A C 1
ATOM 1933 O O . ASP A 1 252 ? -5.82 19.656 29.312 1 98.62 252 ASP A O 1
ATOM 1937 N N . ARG A 1 253 ? -3.934 20.516 28.562 1 98.56 253 ARG A N 1
ATOM 1938 C CA . ARG A 1 253 ? -4.355 21.891 28.828 1 98.56 253 ARG A CA 1
ATOM 1939 C C . ARG A 1 253 ? -5.535 22.281 27.953 1 98.56 253 ARG A C 1
ATOM 1941 O O . ARG A 1 253 ? -6.453 22.969 28.406 1 98.56 253 ARG A O 1
ATOM 1948 N N . ALA A 1 254 ? -5.465 21.906 26.703 1 98.75 254 ALA A N 1
ATOM 1949 C CA . ALA A 1 254 ? -6.57 22.203 25.797 1 98.75 254 ALA A CA 1
ATOM 1950 C C . ALA A 1 254 ? -7.859 21.531 26.266 1 98.75 254 ALA A C 1
ATOM 1952 O O . ALA A 1 254 ? -8.922 22.156 26.281 1 98.75 254 ALA A O 1
ATOM 1953 N N . ARG A 1 255 ? -7.766 20.312 26.656 1 98.19 255 ARG A N 1
ATOM 1954 C CA . ARG A 1 255 ? -8.93 19.547 27.062 1 98.19 255 ARG A CA 1
ATOM 1955 C C . ARG A 1 255 ? -9.531 20.094 28.344 1 98.19 255 ARG A C 1
ATOM 1957 O O . ARG A 1 255 ? -10.75 20.062 28.531 1 98.19 255 ARG A O 1
ATOM 1964 N N . GLU A 1 256 ? -8.695 20.562 29.219 1 97.88 256 GLU A N 1
ATOM 1965 C CA . GLU A 1 256 ? -9.188 21.188 30.438 1 97.88 256 GLU A CA 1
ATOM 1966 C C . GLU A 1 256 ? -10.109 22.375 30.125 1 97.88 256 GLU A C 1
ATOM 1968 O O . GLU A 1 256 ? -11.031 22.672 30.891 1 97.88 256 GLU A O 1
ATOM 1973 N N . ARG A 1 257 ? -9.875 22.984 28.984 1 97.38 257 ARG A N 1
ATOM 1974 C CA . ARG A 1 257 ? -10.656 24.141 28.562 1 97.38 257 ARG A CA 1
ATOM 1975 C C . ARG A 1 257 ? -11.789 23.734 27.641 1 97.38 257 ARG A C 1
ATOM 1977 O O . ARG A 1 257 ? -12.539 24.594 27.156 1 97.38 257 ARG A O 1
ATOM 1984 N N . GLY A 1 258 ? -11.875 22.453 27.344 1 98.12 258 GLY A N 1
ATOM 1985 C CA . GLY A 1 258 ? -12.898 21.953 26.438 1 98.12 258 GLY A CA 1
ATOM 1986 C C . GLY A 1 258 ? -12.609 22.266 24.984 1 98.12 258 GLY A C 1
ATOM 1987 O O . GLY A 1 258 ? -13.531 22.5 24.188 1 98.12 258 GLY A O 1
ATOM 1988 N N . VAL A 1 259 ? -11.367 22.375 24.594 1 98.62 259 VAL A N 1
ATOM 1989 C CA . VAL A 1 259 ? -10.953 22.578 23.203 1 98.62 259 VAL A CA 1
ATOM 1990 C C . VAL A 1 259 ? -10.578 21.25 22.562 1 98.62 259 VAL A C 1
ATOM 1992 O O . VAL A 1 259 ? -9.805 20.469 23.141 1 98.62 259 VAL A O 1
ATOM 1995 N N . GLN A 1 260 ? -11.164 20.953 21.422 1 98.69 260 GLN A N 1
ATOM 1996 C CA . GLN A 1 260 ? -10.898 19.703 20.688 1 98.69 260 GLN A CA 1
ATOM 1997 C C . GLN A 1 260 ? -9.477 19.703 20.125 1 98.69 260 GLN A C 1
ATOM 1999 O O . GLN A 1 260 ? -8.977 20.734 19.672 1 98.69 260 GLN A O 1
ATOM 2004 N N . THR A 1 261 ? -8.836 18.484 20.188 1 98.69 261 THR A N 1
ATOM 2005 C CA . THR A 1 261 ? -7.461 18.391 19.703 1 98.69 261 THR A CA 1
ATOM 2006 C C . THR A 1 261 ? -7.281 17.156 18.828 1 98.69 261 THR A C 1
ATOM 2008 O O . THR A 1 261 ? -7.887 16.109 19.078 1 98.69 261 THR A O 1
ATOM 2011 N N . ILE A 1 262 ? -6.535 17.297 17.766 1 98.81 262 ILE A N 1
ATOM 2012 C CA . ILE A 1 262 ? -5.922 16.266 16.938 1 98.81 262 ILE A CA 1
ATOM 2013 C C . ILE A 1 262 ? -4.402 16.422 16.953 1 98.81 262 ILE A C 1
ATOM 2015 O O . ILE A 1 262 ? -3.889 17.547 16.984 1 98.81 262 ILE A O 1
ATOM 2019 N N . VAL A 1 263 ? -3.688 15.32 17.016 1 98.75 263 VAL A N 1
ATOM 2020 C CA . VAL A 1 263 ? -2.23 15.398 17.062 1 98.75 263 VAL A CA 1
ATOM 2021 C C . VAL A 1 263 ? -1.632 14.922 15.75 1 98.75 263 VAL A C 1
ATOM 2023 O O . VAL A 1 263 ? -1.978 13.844 15.258 1 98.75 263 VAL A O 1
ATOM 2026 N N . GLU A 1 264 ? -0.76 15.719 15.18 1 98.06 264 GLU A N 1
ATOM 2027 C CA . GLU A 1 264 ? -0.128 15.352 13.922 1 98.06 264 GLU A CA 1
ATOM 2028 C C . GLU A 1 264 ? 1.067 14.43 14.148 1 98.06 264 GLU A C 1
ATOM 2030 O O . GLU A 1 264 ? 1.746 14.531 15.172 1 98.06 264 GLU A O 1
ATOM 2035 N N . GLY A 1 265 ? 1.242 13.547 13.195 1 95.38 265 GLY A N 1
ATOM 2036 C CA . GLY A 1 265 ? 2.34 12.594 13.266 1 95.38 265 GLY A CA 1
ATOM 2037 C C . GLY A 1 265 ? 3.33 12.742 12.125 1 95.38 265 GLY A C 1
ATOM 2038 O O . GLY A 1 265 ? 3.301 13.734 11.398 1 95.38 265 GLY A O 1
ATOM 2039 N N . PRO A 1 266 ? 4.223 11.797 12.109 1 91.31 266 PRO A N 1
ATOM 2040 C CA . PRO A 1 266 ? 5.312 11.922 11.141 1 91.31 266 PRO A CA 1
ATOM 2041 C C . PRO A 1 266 ? 4.844 11.727 9.695 1 91.31 266 PRO A C 1
ATOM 2043 O O . PRO A 1 266 ? 3.752 11.195 9.469 1 91.31 266 PRO A O 1
ATOM 2046 N N . GLY A 1 267 ? 5.82 12.172 8.742 1 93.81 267 GLY A N 1
ATOM 2047 C CA . GLY A 1 267 ? 5.598 12 7.316 1 93.81 267 GLY A CA 1
ATOM 2048 C C . GLY A 1 267 ? 6.254 10.75 6.754 1 93.81 267 GLY A C 1
ATOM 2049 O O . GLY A 1 267 ? 5.566 9.805 6.359 1 93.81 267 GLY A O 1
ATOM 2050 N N . HIS A 1 268 ? 7.617 10.734 6.844 1 98 268 HIS A N 1
ATOM 2051 C CA . HIS A 1 268 ? 8.383 9.586 6.367 1 98 268 HIS A CA 1
ATOM 2052 C C . HIS A 1 268 ? 8.68 8.609 7.504 1 98 268 HIS A C 1
ATOM 2054 O O . HIS A 1 268 ? 9.211 9.008 8.547 1 98 268 HIS A O 1
ATOM 2060 N N . ILE A 1 269 ? 8.328 7.336 7.328 1 98.25 269 ILE A N 1
ATOM 2061 C CA . ILE A 1 269 ? 8.477 6.359 8.398 1 98.25 269 ILE A CA 1
ATOM 2062 C C . ILE A 1 269 ? 8.445 4.945 7.82 1 98.25 269 ILE A C 1
ATOM 2064 O O . ILE A 1 269 ? 7.504 4.586 7.102 1 98.25 269 ILE A O 1
ATOM 2068 N N . PRO A 1 270 ? 9.5 4.129 8.094 1 98 270 PRO A N 1
ATOM 2069 C CA . PRO A 1 270 ? 9.414 2.734 7.648 1 98 270 PRO A CA 1
ATOM 2070 C C . PRO A 1 270 ? 8.219 1.996 8.242 1 98 270 PRO A C 1
ATOM 2072 O O . PRO A 1 270 ? 7.824 2.264 9.383 1 98 270 PRO A O 1
ATOM 2075 N N . ILE A 1 271 ? 7.68 0.979 7.523 1 97.56 271 ILE A N 1
ATOM 2076 C CA . ILE A 1 271 ? 6.414 0.352 7.887 1 97.56 271 ILE A CA 1
ATOM 2077 C C . ILE A 1 271 ? 6.547 -0.325 9.25 1 97.56 271 ILE A C 1
ATOM 2079 O O . ILE A 1 271 ? 5.586 -0.37 10.023 1 97.56 271 ILE A O 1
ATOM 2083 N N . ASN A 1 272 ? 7.758 -0.798 9.617 1 96.94 272 ASN A N 1
ATOM 2084 C CA . ASN A 1 272 ? 7.941 -1.538 10.859 1 96.94 272 ASN A CA 1
ATOM 2085 C C . ASN A 1 272 ? 7.953 -0.608 12.07 1 96.94 272 ASN A C 1
ATOM 2087 O O . ASN A 1 272 ? 7.855 -1.064 13.211 1 96.94 272 ASN A O 1
ATOM 2091 N N . GLU A 1 273 ? 8.008 0.69 11.906 1 97.94 273 GLU A N 1
ATOM 2092 C CA . GLU A 1 273 ? 8.039 1.64 13.016 1 97.94 273 GLU A CA 1
ATOM 2093 C C . GLU A 1 273 ? 6.66 2.244 13.266 1 97.94 273 GLU A C 1
ATOM 2095 O O . GLU A 1 273 ? 6.43 2.871 14.297 1 97.94 273 GLU A O 1
ATOM 2100 N N . ILE A 1 274 ? 5.703 2.033 12.383 1 98.12 274 ILE A N 1
ATOM 2101 C CA . ILE A 1 274 ? 4.426 2.732 12.414 1 98.12 274 ILE A CA 1
ATOM 2102 C C . ILE A 1 274 ? 3.646 2.342 13.664 1 98.12 274 ILE A C 1
ATOM 2104 O O . ILE A 1 274 ? 3.131 3.205 14.383 1 98.12 274 ILE A O 1
ATOM 2108 N N . GLU A 1 275 ? 3.625 1.053 13.969 1 97.75 275 GLU A N 1
ATOM 2109 C CA . GLU A 1 275 ? 2.891 0.596 15.148 1 97.75 275 GLU A CA 1
ATOM 2110 C C . GLU A 1 275 ? 3.432 1.239 16.422 1 97.75 275 GLU A C 1
ATOM 2112 O O . GLU A 1 275 ? 2.664 1.734 17.25 1 97.75 275 GLU A O 1
ATOM 2117 N N . THR A 1 276 ? 4.715 1.248 16.531 1 97.75 276 THR A N 1
ATOM 2118 C CA . THR A 1 276 ? 5.375 1.818 17.703 1 97.75 276 THR A CA 1
ATOM 2119 C C . THR A 1 276 ? 5.066 3.307 17.828 1 97.75 276 THR A C 1
ATOM 2121 O O . THR A 1 276 ? 4.742 3.793 18.922 1 97.75 276 THR A O 1
ATOM 2124 N N . ASN A 1 277 ? 5.152 3.982 16.734 1 97.94 277 ASN A N 1
ATOM 2125 C CA . ASN A 1 277 ? 4.918 5.422 16.734 1 97.94 277 ASN A CA 1
ATOM 2126 C C . ASN A 1 277 ? 3.488 5.758 17.141 1 97.94 277 ASN A C 1
ATOM 2128 O O . ASN A 1 277 ? 3.268 6.668 17.953 1 97.94 277 ASN A O 1
ATOM 2132 N N . ILE A 1 278 ? 2.531 5.02 16.688 1 98.25 278 ILE A N 1
ATOM 2133 C CA . ILE A 1 278 ? 1.126 5.262 17 1 98.25 278 ILE A CA 1
ATOM 2134 C C . ILE A 1 278 ? 0.858 4.926 18.469 1 98.25 278 ILE A C 1
ATOM 2136 O O . ILE A 1 278 ? 0.179 5.684 19.156 1 98.25 278 ILE A O 1
ATOM 2140 N N . ASN A 1 279 ? 1.451 3.842 18.984 1 98.12 279 ASN A N 1
ATOM 2141 C CA . ASN A 1 279 ? 1.257 3.447 20.375 1 98.12 279 ASN A CA 1
ATOM 2142 C C . ASN A 1 279 ? 1.794 4.504 21.344 1 98.12 279 ASN A C 1
ATOM 2144 O O . ASN A 1 279 ? 1.149 4.824 22.344 1 98.12 279 ASN A O 1
ATOM 2148 N N . ILE A 1 280 ? 2.934 5.027 20.969 1 98.12 280 ILE A N 1
ATOM 2149 C CA . ILE A 1 280 ? 3.535 6.016 21.859 1 98.12 280 ILE A CA 1
ATOM 2150 C C . ILE A 1 280 ? 2.699 7.293 21.844 1 98.12 280 ILE A C 1
ATOM 2152 O O . ILE A 1 280 ? 2.502 7.922 22.891 1 98.12 280 ILE A O 1
ATOM 2156 N N . GLN A 1 281 ? 2.23 7.668 20.688 1 98.56 281 GLN A N 1
ATOM 2157 C CA . GLN A 1 281 ? 1.386 8.852 20.609 1 98.56 281 GLN A CA 1
ATOM 2158 C C . GLN A 1 281 ? 0.107 8.672 21.422 1 98.56 281 GLN A C 1
ATOM 2160 O O . GLN A 1 281 ? -0.275 9.555 22.188 1 98.56 281 GLN A O 1
ATOM 2165 N N . LYS A 1 282 ? -0.593 7.551 21.297 1 98.38 282 LYS A N 1
ATOM 2166 C CA . LYS A 1 282 ? -1.856 7.297 21.984 1 98.38 282 LYS A CA 1
ATOM 2167 C C . LYS A 1 282 ? -1.672 7.312 23.5 1 98.38 282 LYS A C 1
ATOM 2169 O O . LYS A 1 282 ? -2.533 7.805 24.234 1 98.38 282 LYS A O 1
ATOM 2174 N N . LYS A 1 283 ? -0.575 6.832 23.922 1 97.94 283 LYS A N 1
ATOM 2175 C CA . LYS A 1 283 ? -0.303 6.816 25.359 1 97.94 283 LYS A CA 1
ATOM 2176 C C . LYS A 1 283 ? 0.051 8.211 25.875 1 97.94 283 LYS A C 1
ATOM 2178 O O . LYS A 1 283 ? -0.497 8.664 26.875 1 97.94 283 LYS A O 1
ATOM 2183 N N . MET A 1 284 ? 0.883 8.93 25.141 1 97.88 284 MET A N 1
ATOM 2184 C CA . MET A 1 284 ? 1.402 10.211 25.594 1 97.88 284 MET A CA 1
ATOM 2185 C C . MET A 1 284 ? 0.339 11.305 25.484 1 97.88 284 MET A C 1
ATOM 2187 O O . MET A 1 284 ? 0.295 12.219 26.297 1 97.88 284 MET A O 1
ATOM 2191 N N . CYS A 1 285 ? -0.446 11.18 24.422 1 98.38 285 CYS A N 1
ATOM 2192 C CA . CYS A 1 285 ? -1.416 12.242 24.172 1 98.38 285 CYS A CA 1
ATOM 2193 C C . CYS A 1 285 ? -2.828 11.781 24.516 1 98.38 285 CYS A C 1
ATOM 2195 O O . CYS A 1 285 ? -3.807 12.344 24.016 1 98.38 285 CYS A O 1
ATOM 2197 N N . LYS A 1 286 ? -2.883 10.711 25.375 1 97.75 286 LYS A N 1
ATOM 2198 C CA . LYS A 1 286 ? -4.117 10.219 25.969 1 97.75 286 LYS A CA 1
ATOM 2199 C C . LYS A 1 286 ? -5.188 9.977 24.906 1 97.75 286 LYS A C 1
ATOM 2201 O O . LYS A 1 286 ? -6.309 10.477 25.031 1 97.75 286 LYS A O 1
ATOM 2206 N N . ASN A 1 287 ? -4.871 9.375 23.875 1 98.38 287 ASN A N 1
ATOM 2207 C CA . ASN A 1 287 ? -5.719 8.859 22.812 1 98.38 287 ASN A CA 1
ATOM 2208 C C . ASN A 1 287 ? -6.328 9.984 21.969 1 98.38 287 ASN A C 1
ATOM 2210 O O . ASN A 1 287 ? -7.398 9.812 21.391 1 98.38 287 ASN A O 1
ATOM 2214 N N . ALA A 1 288 ? -5.703 11.188 22.047 1 98.81 288 ALA A N 1
ATOM 2215 C CA . ALA A 1 288 ? -6.113 12.195 21.062 1 98.81 288 ALA A CA 1
ATOM 2216 C C . ALA A 1 288 ? -6.039 11.648 19.641 1 98.81 288 ALA A C 1
ATOM 2218 O O . ALA A 1 288 ? -5.113 10.914 19.297 1 98.81 288 ALA A O 1
ATOM 2219 N N . PRO A 1 289 ? -7.09 11.953 18.812 1 98.88 289 PRO A N 1
ATOM 2220 C CA . PRO A 1 289 ? -7.008 11.469 17.438 1 98.88 289 PRO A CA 1
ATOM 2221 C C . PRO A 1 289 ? -5.652 11.758 16.781 1 98.88 289 PRO A C 1
ATOM 2223 O O . PRO A 1 289 ? -5.09 12.836 16.984 1 98.88 289 PRO A O 1
ATOM 2226 N N . PHE A 1 290 ? -5.141 10.789 16.094 1 98.81 290 PHE A N 1
ATOM 2227 C CA . PHE A 1 290 ? -3.799 10.875 15.523 1 98.81 290 PHE A CA 1
ATOM 2228 C C . PHE A 1 290 ? -3.859 11.109 14.023 1 98.81 290 PHE A C 1
ATOM 2230 O O . PHE A 1 290 ? -4.449 10.32 13.289 1 98.81 290 PHE A O 1
ATOM 2237 N N . TYR A 1 291 ? -3.295 12.195 13.531 1 98.62 291 TYR A N 1
ATOM 2238 C CA . TYR A 1 291 ? -3.268 12.641 12.148 1 98.62 291 TYR A CA 1
ATOM 2239 C C . TYR A 1 291 ? -1.91 12.367 11.508 1 98.62 291 TYR A C 1
ATOM 2241 O O . TYR A 1 291 ? -0.941 13.086 11.758 1 98.62 291 TYR A O 1
ATOM 2249 N N . MET A 1 292 ? -1.849 11.352 10.695 1 97.75 292 MET A N 1
ATOM 2250 C CA . MET A 1 292 ? -0.595 10.945 10.062 1 97.75 292 MET A CA 1
ATOM 2251 C C . MET A 1 292 ? -0.393 11.656 8.734 1 97.75 292 MET A C 1
ATOM 2253 O O . MET A 1 292 ? -1.283 11.656 7.883 1 97.75 292 MET A O 1
ATOM 2257 N N . LEU A 1 293 ? 0.79 12.242 8.547 1 94.69 293 LEU A N 1
ATOM 2258 C CA . LEU A 1 293 ? 1.074 13 7.332 1 94.69 293 LEU A CA 1
ATOM 2259 C C . LEU A 1 293 ? 1.667 12.094 6.262 1 94.69 293 LEU A C 1
ATOM 2261 O O . LEU A 1 293 ? 2.869 11.812 6.27 1 94.69 293 LEU A O 1
ATOM 2265 N N . GLY A 1 294 ? 1.072 11.711 5.27 1 86.25 294 GLY A N 1
ATOM 2266 C CA . GLY A 1 294 ? 1.418 10.695 4.289 1 86.25 294 GLY A CA 1
ATOM 2267 C C . GLY A 1 294 ? 0.713 9.375 4.531 1 86.25 294 GLY A C 1
ATOM 2268 O O . GLY A 1 294 ? -0.492 9.258 4.297 1 86.25 294 GLY A O 1
ATOM 2269 N N . PRO A 1 295 ? 1.49 8.414 5.203 1 94.81 295 PRO A N 1
ATOM 2270 C CA . PRO A 1 295 ? 2.934 8.422 5.453 1 94.81 295 PRO A CA 1
ATOM 2271 C C . PRO A 1 295 ? 3.74 7.844 4.293 1 94.81 295 PRO A C 1
ATOM 2273 O O . PRO A 1 295 ? 3.268 6.938 3.602 1 94.81 295 PRO A O 1
ATOM 2276 N N . ILE A 1 296 ? 4.91 8.297 4.086 1 98.06 296 ILE A N 1
ATOM 2277 C CA . ILE A 1 296 ? 5.828 7.852 3.045 1 98.06 296 ILE A CA 1
ATOM 2278 C C . ILE A 1 296 ? 6.75 6.762 3.6 1 98.06 296 ILE A C 1
ATOM 2280 O O . ILE A 1 296 ? 7.523 7.008 4.527 1 98.06 296 ILE A O 1
ATOM 2284 N N . VAL A 1 297 ? 6.746 5.562 2.916 1 98.69 297 VAL A N 1
ATOM 2285 C CA . VAL A 1 297 ? 7.414 4.418 3.525 1 98.69 297 VAL A CA 1
ATOM 2286 C C . VAL A 1 297 ? 8.672 4.066 2.73 1 98.69 297 VAL A C 1
ATOM 2288 O O . VAL A 1 297 ? 9.383 3.123 3.072 1 98.69 297 VAL A O 1
ATOM 2291 N N . THR A 1 298 ? 8.977 4.773 1.687 1 98.75 298 THR A N 1
ATOM 2292 C CA . THR A 1 298 ? 10.25 4.777 0.974 1 98.75 298 THR A CA 1
ATOM 2293 C C . THR A 1 298 ? 10.523 6.148 0.358 1 98.75 298 THR A C 1
ATOM 2295 O O . THR A 1 298 ? 9.594 6.848 -0.051 1 98.75 298 THR A O 1
ATOM 2298 N N . ASP A 1 299 ? 11.766 6.473 0.258 1 98.25 299 ASP A N 1
ATOM 2299 C CA . ASP A 1 299 ? 12.102 7.828 -0.163 1 98.25 299 ASP A CA 1
ATOM 2300 C C . ASP A 1 299 ? 12.531 7.855 -1.63 1 98.25 299 ASP A C 1
ATOM 2302 O O . ASP A 1 299 ? 12.867 8.914 -2.162 1 98.25 299 ASP A O 1
ATOM 2306 N N . ILE A 1 300 ? 12.445 6.719 -2.348 1 98.75 300 ILE A N 1
ATOM 2307 C CA . ILE A 1 300 ? 13.172 6.719 -3.611 1 98.75 300 ILE A CA 1
ATOM 2308 C C . ILE A 1 300 ? 12.203 6.492 -4.766 1 98.75 300 ILE A C 1
ATOM 2310 O O . ILE A 1 300 ? 12.609 6.082 -5.855 1 98.75 300 ILE A O 1
ATOM 2314 N N . ALA A 1 301 ? 10.938 6.668 -4.555 1 98.56 301 ALA A N 1
ATOM 2315 C CA . ALA A 1 301 ? 9.992 6.516 -5.66 1 98.56 301 ALA A CA 1
ATOM 2316 C C . ALA A 1 301 ? 9.219 7.809 -5.906 1 98.56 301 ALA A C 1
ATOM 2318 O O . ALA A 1 301 ? 7.988 7.805 -5.973 1 98.56 301 ALA A O 1
ATOM 2319 N N . PRO A 1 302 ? 9.953 8.93 -6.047 1 97.81 302 PRO A N 1
ATOM 2320 C CA . PRO A 1 302 ? 9.227 10.125 -6.469 1 97.81 302 PRO A CA 1
ATOM 2321 C C . PRO A 1 302 ? 8.492 9.938 -7.797 1 97.81 302 PRO A C 1
ATOM 2323 O O . PRO A 1 302 ? 8.938 9.164 -8.641 1 97.81 302 PRO A O 1
ATOM 2326 N N . ALA A 1 303 ? 7.383 10.625 -8.07 1 97.88 303 ALA A N 1
ATOM 2327 C CA . ALA A 1 303 ? 6.449 10.461 -9.188 1 97.88 303 ALA A CA 1
ATOM 2328 C C . ALA A 1 303 ? 5.355 9.461 -8.836 1 97.88 303 ALA A C 1
ATOM 2330 O O . ALA A 1 303 ? 4.316 9.406 -9.508 1 97.88 303 ALA A O 1
ATOM 2331 N N . TYR A 1 304 ? 5.629 8.625 -7.832 1 98.62 304 TYR A N 1
ATOM 2332 C CA . TYR A 1 304 ? 4.676 7.602 -7.414 1 98.62 304 TYR A CA 1
ATOM 2333 C C . TYR A 1 304 ? 4.43 7.664 -5.91 1 98.62 304 TYR A C 1
ATOM 2335 O O . TYR A 1 304 ? 4.109 6.652 -5.281 1 98.62 304 TYR A O 1
ATOM 2343 N N . ASP A 1 305 ? 4.547 8.852 -5.312 1 98.25 305 ASP A N 1
ATOM 2344 C CA . ASP A 1 305 ? 4.43 9.023 -3.867 1 98.25 305 ASP A CA 1
ATOM 2345 C C . ASP A 1 305 ? 3.018 8.695 -3.387 1 98.25 305 ASP A C 1
ATOM 2347 O O . ASP A 1 305 ? 2.816 8.344 -2.225 1 98.25 305 ASP A O 1
ATOM 2351 N N . HIS A 1 306 ? 2.02 8.781 -4.293 1 98.75 306 HIS A N 1
ATOM 2352 C CA . HIS A 1 306 ? 0.667 8.391 -3.91 1 98.75 306 HIS A CA 1
ATOM 2353 C C . HIS A 1 306 ? 0.586 6.902 -3.604 1 98.75 306 HIS A C 1
ATOM 2355 O O . HIS A 1 306 ? -0.116 6.492 -2.676 1 98.75 306 HIS A O 1
ATOM 2361 N N . ILE A 1 307 ? 1.335 6.07 -4.336 1 98.81 307 ILE A N 1
ATOM 2362 C CA . ILE A 1 307 ? 1.37 4.633 -4.078 1 98.81 307 ILE A CA 1
ATOM 2363 C C . ILE A 1 307 ? 2.143 4.359 -2.791 1 98.81 307 ILE A C 1
ATOM 2365 O O . ILE A 1 307 ? 1.707 3.562 -1.957 1 98.81 307 ILE A O 1
ATOM 2369 N N . VAL A 1 308 ? 3.27 5.051 -2.633 1 98.81 308 VAL A N 1
ATOM 2370 C CA . VAL A 1 308 ? 4.098 4.914 -1.438 1 98.81 308 VAL A CA 1
ATOM 2371 C C . VAL A 1 308 ? 3.271 5.254 -0.199 1 98.81 308 VAL A C 1
ATOM 2373 O O . VAL A 1 308 ? 3.312 4.531 0.799 1 98.81 308 VAL A O 1
ATOM 2376 N N . SER A 1 309 ? 2.539 6.301 -0.312 1 98.5 309 SER A N 1
ATOM 2377 C CA . SER A 1 309 ? 1.748 6.777 0.819 1 98.5 309 SER A CA 1
ATOM 2378 C C . SER A 1 309 ? 0.57 5.852 1.1 1 98.5 309 SER A C 1
ATOM 2380 O O . SER A 1 309 ? 0.169 5.68 2.252 1 98.5 309 SER A O 1
ATOM 2382 N N . ALA A 1 310 ? -0.036 5.238 0.052 1 98.81 310 ALA A N 1
ATOM 2383 C CA . ALA A 1 310 ? -1.129 4.293 0.255 1 98.81 310 ALA A CA 1
ATOM 2384 C C . ALA A 1 310 ? -0.684 3.119 1.121 1 98.81 310 ALA A C 1
ATOM 2386 O O . ALA A 1 310 ? -1.447 2.631 1.957 1 98.81 310 ALA A O 1
ATOM 2387 N N . ILE A 1 311 ? 0.54 2.678 0.936 1 98.88 311 ILE A N 1
ATOM 2388 C CA . ILE A 1 311 ? 1.109 1.595 1.73 1 98.88 311 ILE A CA 1
ATOM 2389 C C . ILE A 1 311 ? 1.19 2.018 3.195 1 98.88 311 ILE A C 1
ATOM 2391 O O . ILE A 1 311 ? 0.764 1.279 4.086 1 98.88 311 ILE A O 1
ATOM 2395 N N . GLY A 1 312 ? 1.702 3.199 3.426 1 98.69 312 GLY A N 1
ATOM 2396 C CA . GLY A 1 312 ? 1.784 3.719 4.781 1 98.69 312 GLY A CA 1
ATOM 2397 C C . GLY A 1 312 ? 0.425 3.957 5.41 1 98.69 312 GLY A C 1
ATOM 2398 O O . GLY A 1 312 ? 0.225 3.674 6.594 1 98.69 312 GLY A O 1
ATOM 2399 N N . ALA A 1 313 ? -0.51 4.488 4.617 1 98.75 313 ALA A N 1
ATOM 2400 C CA . ALA A 1 313 ? -1.855 4.785 5.102 1 98.75 313 ALA A CA 1
ATOM 2401 C C . ALA A 1 313 ? -2.541 3.527 5.625 1 98.75 313 ALA A C 1
ATOM 2403 O O . ALA A 1 313 ? -3.221 3.564 6.652 1 98.75 313 ALA A O 1
ATOM 2404 N N . ALA A 1 314 ? -2.375 2.428 4.918 1 98.81 314 ALA A N 1
ATOM 2405 C CA . ALA A 1 314 ? -3.006 1.174 5.32 1 98.81 314 ALA A CA 1
ATOM 2406 C C . ALA A 1 314 ? -2.506 0.721 6.691 1 98.81 314 ALA A C 1
ATOM 2408 O O . ALA A 1 314 ? -3.299 0.324 7.547 1 98.81 314 ALA A O 1
ATOM 2409 N N . GLN A 1 315 ? -1.221 0.8 6.91 1 98.31 315 GLN A N 1
ATOM 2410 C CA . GLN A 1 315 ? -0.642 0.396 8.188 1 98.31 315 GLN A CA 1
ATOM 2411 C C . GLN A 1 315 ? -1.059 1.345 9.305 1 98.31 315 GLN A C 1
ATOM 2413 O O . GLN A 1 315 ? -1.35 0.909 10.422 1 98.31 315 GLN A O 1
ATOM 2418 N N . CYS A 1 316 ? -1.033 2.635 8.969 1 98.5 316 CYS A N 1
ATOM 2419 C CA . CYS A 1 316 ? -1.43 3.627 9.961 1 98.5 316 CYS A CA 1
ATOM 2420 C C . CYS A 1 316 ? -2.867 3.4 10.414 1 98.5 316 CYS A C 1
ATOM 2422 O O . CYS A 1 316 ? -3.152 3.406 11.617 1 98.5 316 CYS A O 1
ATOM 2424 N N . ALA A 1 317 ? -3.73 3.191 9.469 1 98.62 317 ALA A N 1
ATOM 2425 C CA . ALA A 1 317 ? -5.129 2.936 9.797 1 98.62 317 ALA A CA 1
ATOM 2426 C C . ALA A 1 317 ? -5.273 1.663 10.625 1 98.62 317 ALA A C 1
ATOM 2428 O O . ALA A 1 317 ? -5.988 1.647 11.633 1 98.62 317 ALA A O 1
ATOM 2429 N N . ARG A 1 318 ? -4.59 0.635 10.266 1 98.25 318 ARG A N 1
ATOM 2430 C CA . ARG A 1 318 ? -4.652 -0.646 10.961 1 98.25 318 ARG A CA 1
ATOM 2431 C C . ARG A 1 318 ? -4.273 -0.491 12.43 1 98.25 318 ARG A C 1
ATOM 2433 O O . ARG A 1 318 ? -4.852 -1.143 13.305 1 98.25 318 ARG A O 1
ATOM 2440 N N . TYR A 1 319 ? -3.279 0.398 12.711 1 97.94 319 TYR A N 1
ATOM 2441 C CA . TYR A 1 319 ? -2.719 0.437 14.062 1 97.94 319 TYR A CA 1
ATOM 2442 C C . TYR A 1 319 ? -3.32 1.579 14.867 1 97.94 319 TYR A C 1
ATOM 2444 O O . TYR A 1 319 ? -2.916 1.823 16 1 97.94 319 TYR A O 1
ATOM 2452 N N . GLY A 1 320 ? -4.262 2.324 14.273 1 97.44 320 GLY A N 1
ATOM 2453 C CA . GLY A 1 320 ? -5.062 3.17 15.141 1 97.44 320 GLY A CA 1
ATOM 2454 C C . GLY A 1 320 ? -4.941 4.645 14.82 1 97.44 320 GLY A C 1
ATOM 2455 O O . GLY A 1 320 ? -5.449 5.492 15.555 1 97.44 320 GLY A O 1
ATOM 2456 N N . ALA A 1 321 ? -4.227 4.992 13.727 1 98.38 321 ALA A N 1
ATOM 2457 C CA . ALA A 1 321 ? -4.344 6.371 13.258 1 98.38 321 ALA A CA 1
ATOM 2458 C C . ALA A 1 321 ? -5.781 6.688 12.844 1 98.38 321 ALA A C 1
ATOM 2460 O O . ALA A 1 321 ? -6.508 5.809 12.375 1 98.38 321 ALA A O 1
ATOM 2461 N N . ASN A 1 322 ? -6.191 7.949 13.016 1 98.81 322 ASN A N 1
ATOM 2462 C CA . ASN A 1 322 ? -7.59 8.32 12.812 1 98.81 322 ASN A CA 1
ATOM 2463 C C . ASN A 1 322 ? -7.766 9.203 11.578 1 98.81 322 ASN A C 1
ATOM 2465 O O . ASN A 1 322 ? -8.875 9.328 11.047 1 98.81 322 ASN A O 1
ATOM 2469 N N . PHE A 1 323 ? -6.754 9.828 11.195 1 98.81 323 PHE A N 1
ATOM 2470 C CA . PHE A 1 323 ? -6.75 10.875 10.18 1 98.81 323 PHE A CA 1
ATOM 2471 C C . PHE A 1 323 ? -5.477 10.828 9.352 1 98.81 323 PHE A C 1
ATOM 2473 O O . PHE A 1 323 ? -4.375 10.719 9.898 1 98.81 323 PHE A O 1
ATOM 2480 N N . ILE A 1 324 ? -5.613 10.781 7.98 1 98.75 324 ILE A N 1
ATOM 2481 C CA . ILE A 1 324 ? -4.445 10.656 7.113 1 98.75 324 ILE A CA 1
ATOM 2482 C C . ILE A 1 324 ? -4.441 11.773 6.078 1 98.75 324 ILE A C 1
ATOM 2484 O O . ILE A 1 324 ? -5.445 12 5.398 1 98.75 324 ILE A O 1
ATOM 2488 N N . CYS A 1 325 ? -3.355 12.469 6.035 1 98.31 325 CYS A N 1
ATOM 2489 C CA . CYS A 1 325 ? -3.17 13.438 4.961 1 98.31 325 CYS A CA 1
ATOM 2490 C C . CYS A 1 325 ? -2.75 12.75 3.668 1 98.31 325 CYS A C 1
ATOM 2492 O O . CYS A 1 325 ? -1.794 11.969 3.656 1 98.31 325 CYS A O 1
ATOM 2494 N N . TYR A 1 326 ? -3.354 13.047 2.572 1 98.38 326 TYR A N 1
ATOM 2495 C CA . TYR A 1 326 ? -3.053 12.398 1.301 1 98.38 326 TYR A CA 1
ATOM 2496 C C . TYR A 1 326 ? -1.725 12.891 0.738 1 98.38 326 TYR A C 1
ATOM 2498 O O . TYR A 1 326 ? -1.208 13.922 1.164 1 98.38 326 TYR A O 1
ATOM 2506 N N . VAL A 1 327 ? -1.139 12.094 -0.149 1 98 327 VAL A N 1
ATOM 2507 C CA . VAL A 1 327 ? 0.047 12.477 -0.911 1 98 327 VAL A CA 1
ATOM 2508 C C . VAL A 1 327 ? -0.215 12.281 -2.402 1 98 327 VAL A C 1
ATOM 2510 O O . VAL A 1 327 ? -0.823 11.289 -2.811 1 98 327 VAL A O 1
ATOM 2513 N N . THR A 1 328 ? 0.198 13.227 -3.213 1 97.75 328 THR A N 1
ATOM 2514 C CA . THR A 1 328 ? -0.044 13.164 -4.652 1 97.75 328 THR A CA 1
ATOM 2515 C C . THR A 1 328 ? 1.167 12.586 -5.379 1 97.75 328 THR A C 1
ATOM 2517 O O . THR A 1 328 ? 2.254 12.492 -4.805 1 97.75 328 THR A O 1
ATOM 2520 N N . PRO A 1 329 ? 0.996 12.266 -6.738 1 97.12 329 PRO A N 1
ATOM 2521 C CA . PRO A 1 329 ? 2.146 11.852 -7.539 1 97.12 329 PRO A CA 1
ATOM 2522 C C . PRO A 1 329 ? 3.209 12.938 -7.664 1 97.12 329 PRO A C 1
ATOM 2524 O O . PRO A 1 329 ? 4.398 12.633 -7.805 1 97.12 329 PRO A O 1
ATOM 2527 N N . ALA A 1 330 ? 2.844 14.156 -7.512 1 94.62 330 ALA A N 1
ATOM 2528 C CA . ALA A 1 330 ? 3.744 15.281 -7.754 1 94.62 330 ALA A CA 1
ATOM 2529 C C . ALA A 1 330 ? 4.5 15.664 -6.484 1 94.62 330 ALA A C 1
ATOM 2531 O O . ALA A 1 330 ? 5.414 16.484 -6.523 1 94.62 330 ALA A O 1
ATOM 2532 N N . GLU A 1 331 ? 4.105 14.961 -5.379 1 90.44 331 GLU A N 1
ATOM 2533 C CA . GLU A 1 331 ? 4.738 15.297 -4.105 1 90.44 331 GLU A CA 1
ATOM 2534 C C . GLU A 1 331 ? 6.258 15.266 -4.219 1 90.44 331 GLU A C 1
ATOM 2536 O O . GLU A 1 331 ? 6.82 14.383 -4.871 1 90.44 331 GLU A O 1
ATOM 2541 N N . HIS A 1 332 ? 6.945 16.234 -3.646 1 89.75 332 HIS A N 1
ATOM 2542 C CA . HIS A 1 332 ? 8.391 16.375 -3.584 1 89.75 332 HIS A CA 1
ATOM 2543 C C . HIS A 1 332 ? 8.953 16.875 -4.91 1 89.75 332 HIS A C 1
ATOM 2545 O O . HIS A 1 332 ? 10.164 17.062 -5.047 1 89.75 332 HIS A O 1
ATOM 2551 N N . LEU A 1 333 ? 8.062 17.031 -5.957 1 93.12 333 LEU A N 1
ATOM 2552 C CA . LEU A 1 333 ? 8.594 17.359 -7.281 1 93.12 333 LEU A CA 1
ATOM 2553 C C . LEU A 1 333 ? 8.031 18.688 -7.781 1 93.12 333 LEU A C 1
ATOM 2555 O O . LEU A 1 333 ? 8.766 19.484 -8.367 1 93.12 333 LEU A O 1
ATOM 2559 N N . ALA A 1 334 ? 6.711 18.828 -7.562 1 91.62 334 ALA A N 1
ATOM 2560 C CA . ALA A 1 334 ? 6.035 20 -8.117 1 91.62 334 ALA A CA 1
ATOM 2561 C C . ALA A 1 334 ? 4.691 20.234 -7.43 1 91.62 334 ALA A C 1
ATOM 2563 O O . ALA A 1 334 ? 4.191 19.359 -6.719 1 91.62 334 ALA A O 1
ATOM 2564 N N . LEU A 1 335 ? 4.141 21.453 -7.605 1 91.88 335 LEU A N 1
ATOM 2565 C CA . LEU A 1 335 ? 2.793 21.734 -7.117 1 91.88 335 LEU A CA 1
ATOM 2566 C C . LEU A 1 335 ? 1.771 20.828 -7.797 1 91.88 335 LEU A C 1
ATOM 2568 O O . LEU A 1 335 ? 1.728 20.75 -9.023 1 91.88 335 LEU A O 1
ATOM 2572 N N . PRO A 1 336 ? 0.94 20.172 -7.078 1 94.56 336 PRO A N 1
ATOM 2573 C CA . PRO A 1 336 ? -0.02 19.234 -7.672 1 94.56 336 PRO A CA 1
ATOM 2574 C C . PRO A 1 336 ? -1.119 19.938 -8.461 1 94.56 336 PRO A C 1
ATOM 2576 O O . PRO A 1 336 ? -1.596 21 -8.047 1 94.56 336 PRO A O 1
ATOM 2579 N N . GLY A 1 337 ? -1.517 19.359 -9.586 1 94.62 337 GLY A N 1
ATOM 2580 C CA . GLY A 1 337 ? -2.721 19.766 -10.297 1 94.62 337 GLY A CA 1
ATOM 2581 C C . GLY A 1 337 ? -3.945 18.953 -9.898 1 94.62 337 GLY A C 1
ATOM 2582 O O . GLY A 1 337 ? -3.873 18.109 -9.008 1 94.62 337 GLY A O 1
ATOM 2583 N N . PRO A 1 338 ? -5.047 19.266 -10.523 1 96.94 338 PRO A N 1
ATOM 2584 C CA . PRO A 1 338 ? -6.305 18.609 -10.156 1 96.94 338 PRO A CA 1
ATOM 2585 C C . PRO A 1 338 ? -6.23 17.094 -10.289 1 96.94 338 PRO A C 1
ATOM 2587 O O . PRO A 1 338 ? -6.699 16.375 -9.406 1 96.94 338 PRO A O 1
ATOM 2590 N N . GLU A 1 339 ? -5.609 16.609 -11.352 1 96.94 339 GLU A N 1
ATOM 2591 C CA . GLU A 1 339 ? -5.527 15.164 -11.547 1 96.94 339 GLU A CA 1
ATOM 2592 C C . GLU A 1 339 ? -4.617 14.516 -10.5 1 96.94 339 GLU A C 1
ATOM 2594 O O . GLU A 1 339 ? -4.855 13.383 -10.078 1 96.94 339 GLU A O 1
ATOM 2599 N N . ASP A 1 340 ? -3.578 15.211 -10.125 1 97.62 340 ASP A N 1
ATOM 2600 C CA . ASP A 1 340 ? -2.727 14.734 -9.039 1 97.62 340 ASP A CA 1
ATOM 2601 C C . ASP A 1 340 ? -3.523 14.57 -7.75 1 97.62 340 ASP A C 1
ATOM 2603 O O . ASP A 1 340 ? -3.365 13.586 -7.035 1 97.62 340 ASP A O 1
ATOM 2607 N N . VAL A 1 341 ? -4.328 15.602 -7.527 1 98.38 341 VAL A N 1
ATOM 2608 C CA . VAL A 1 341 ? -5.148 15.602 -6.316 1 98.38 341 VAL A CA 1
ATOM 2609 C C . VAL A 1 341 ? -6.094 14.406 -6.328 1 98.38 341 VAL A C 1
ATOM 2611 O O . VAL A 1 341 ? -6.215 13.695 -5.328 1 98.38 341 VAL A O 1
ATOM 2614 N N . ARG A 1 342 ? -6.707 14.133 -7.43 1 98.62 342 ARG A N 1
ATOM 2615 C CA . ARG A 1 342 ? -7.625 13 -7.559 1 98.62 342 ARG A CA 1
ATOM 2616 C C . ARG A 1 342 ? -6.914 11.688 -7.25 1 98.62 342 ARG A C 1
ATOM 2618 O O . ARG A 1 342 ? -7.391 10.898 -6.43 1 98.62 342 ARG A O 1
ATOM 2625 N N . GLU A 1 343 ? -5.777 11.453 -7.855 1 98.5 343 GLU A N 1
ATOM 2626 C CA . GLU A 1 343 ? -5.027 10.211 -7.691 1 98.5 343 GLU A CA 1
ATOM 2627 C C . GLU A 1 343 ? -4.559 10.039 -6.25 1 98.5 343 GLU A C 1
ATOM 2629 O O . GLU A 1 343 ? -4.594 8.93 -5.707 1 98.5 343 GLU A O 1
ATOM 2634 N N . GLY A 1 344 ? -4.137 11.148 -5.688 1 98.75 344 GLY A N 1
ATOM 2635 C CA . GLY A 1 344 ? -3.693 11.094 -4.305 1 98.75 344 GLY A CA 1
ATOM 2636 C C . GLY A 1 344 ? -4.793 10.703 -3.338 1 98.75 344 GLY A C 1
ATOM 2637 O O . GLY A 1 344 ? -4.586 9.867 -2.455 1 98.75 344 GLY A O 1
ATOM 2638 N N . VAL A 1 345 ? -5.98 11.297 -3.512 1 98.88 345 VAL A N 1
ATOM 2639 C CA . VAL A 1 345 ? -7.09 11.008 -2.609 1 98.88 345 VAL A CA 1
ATOM 2640 C C . VAL A 1 345 ? -7.531 9.555 -2.773 1 98.88 345 VAL A C 1
ATOM 2642 O O . VAL A 1 345 ? -7.742 8.852 -1.786 1 98.88 345 VAL A O 1
ATOM 2645 N N . ILE A 1 346 ? -7.59 9.078 -3.99 1 98.81 346 ILE A N 1
ATOM 2646 C CA . ILE A 1 346 ? -8.008 7.711 -4.281 1 98.81 346 ILE A CA 1
ATOM 2647 C C . ILE A 1 346 ? -7.055 6.727 -3.611 1 98.81 346 ILE A C 1
ATOM 2649 O O . ILE A 1 346 ? -7.488 5.812 -2.904 1 98.81 346 ILE A O 1
ATOM 2653 N N . ALA A 1 347 ? -5.77 6.938 -3.826 1 98.88 347 ALA A N 1
ATOM 2654 C CA . ALA A 1 347 ? -4.766 6.035 -3.273 1 98.88 347 ALA A CA 1
ATOM 2655 C C . ALA A 1 347 ? -4.844 5.992 -1.75 1 98.88 347 ALA A C 1
ATOM 2657 O O . ALA A 1 347 ? -4.816 4.914 -1.15 1 98.88 347 ALA A O 1
ATOM 2658 N N . THR A 1 348 ? -4.957 7.152 -1.134 1 98.81 348 THR A N 1
ATOM 2659 C CA . THR A 1 348 ? -4.98 7.227 0.323 1 98.81 348 THR A CA 1
ATOM 2660 C C . THR A 1 348 ? -6.258 6.602 0.877 1 98.81 348 THR A C 1
ATOM 2662 O O . THR A 1 348 ? -6.227 5.938 1.914 1 98.81 348 THR A O 1
ATOM 2665 N N . ARG A 1 349 ? -7.391 6.828 0.202 1 98.75 349 ARG A N 1
ATOM 2666 C CA . ARG A 1 349 ? -8.656 6.234 0.62 1 98.75 349 ARG A CA 1
ATOM 2667 C C . ARG A 1 349 ? -8.578 4.711 0.581 1 98.75 349 ARG A C 1
ATOM 2669 O O . ARG A 1 349 ? -9.102 4.035 1.473 1 98.75 349 ARG A O 1
ATOM 2676 N N . ILE A 1 350 ? -7.949 4.195 -0.439 1 98.88 350 ILE A N 1
ATOM 2677 C CA . ILE A 1 350 ? -7.766 2.752 -0.553 1 98.88 350 ILE A CA 1
ATOM 2678 C C . ILE A 1 350 ? -6.93 2.246 0.619 1 98.88 350 ILE A C 1
ATOM 2680 O O . ILE A 1 350 ? -7.277 1.247 1.253 1 98.88 350 ILE A O 1
ATOM 2684 N N . GLY A 1 351 ? -5.809 2.93 0.902 1 98.88 351 GLY A N 1
ATOM 2685 C CA . GLY A 1 351 ? -4.984 2.553 2.039 1 98.88 351 GLY A CA 1
ATOM 2686 C C . GLY A 1 351 ? -5.738 2.576 3.355 1 98.88 351 GLY A C 1
ATOM 2687 O O . GLY A 1 351 ? -5.699 1.606 4.117 1 98.88 351 GLY A O 1
ATOM 2688 N N . ALA A 1 352 ? -6.469 3.664 3.586 1 98.81 352 ALA A N 1
ATOM 2689 C CA . ALA A 1 352 ? -7.234 3.801 4.824 1 98.81 352 ALA A CA 1
ATOM 2690 C C . ALA A 1 352 ? -8.266 2.684 4.957 1 98.81 352 ALA A C 1
ATOM 2692 O O . ALA A 1 352 ? -8.406 2.086 6.027 1 98.81 352 ALA A O 1
ATOM 2693 N N . HIS A 1 353 ? -8.953 2.398 3.918 1 98.81 353 HIS A N 1
ATOM 2694 C CA . HIS A 1 353 ? -9.969 1.354 3.93 1 98.81 353 HIS A CA 1
ATOM 2695 C C . HIS A 1 353 ? -9.352 -0.01 4.223 1 98.81 353 HIS A C 1
ATOM 2697 O O . HIS A 1 353 ? -9.883 -0.776 5.031 1 98.81 353 HIS A O 1
ATOM 2703 N N . ALA A 1 354 ? -8.266 -0.322 3.551 1 98.81 354 ALA A N 1
ATOM 2704 C CA . ALA A 1 354 ? -7.59 -1.595 3.775 1 98.81 354 ALA A CA 1
ATOM 2705 C C . ALA A 1 354 ? -7.207 -1.762 5.242 1 98.81 354 ALA A C 1
ATOM 2707 O O . ALA A 1 354 ? -7.309 -2.857 5.797 1 98.81 354 ALA A O 1
ATOM 2708 N N . GLY A 1 355 ? -6.703 -0.669 5.871 1 98.75 355 GLY A N 1
ATOM 2709 C CA . GLY A 1 355 ? -6.375 -0.715 7.289 1 98.75 355 GLY A CA 1
ATOM 2710 C C . GLY A 1 355 ? -7.586 -0.934 8.172 1 98.75 355 GLY A C 1
ATOM 2711 O O . GLY A 1 355 ? -7.523 -1.691 9.148 1 98.75 355 GLY A O 1
ATOM 2712 N N . ASP A 1 356 ? -8.68 -0.263 7.855 1 98.69 356 ASP A N 1
ATOM 2713 C CA . ASP A 1 356 ? -9.906 -0.412 8.625 1 98.69 356 ASP A CA 1
ATOM 2714 C C . ASP A 1 356 ? -10.414 -1.852 8.578 1 98.69 356 ASP A C 1
ATOM 2716 O O . ASP A 1 356 ? -10.906 -2.375 9.578 1 98.69 356 ASP A O 1
ATOM 2720 N N . LEU A 1 357 ? -10.312 -2.502 7.398 1 98.56 357 LEU A N 1
ATOM 2721 C CA . LEU A 1 357 ? -10.758 -3.885 7.246 1 98.56 357 LEU A CA 1
ATOM 2722 C C . LEU A 1 357 ? -10.016 -4.801 8.219 1 98.56 357 LEU A C 1
ATOM 2724 O O . LEU A 1 357 ? -10.594 -5.766 8.727 1 98.56 357 LEU A O 1
ATOM 2728 N N . ALA A 1 358 ? -8.789 -4.492 8.438 1 97.19 358 ALA A N 1
ATOM 2729 C CA . ALA A 1 358 ? -7.953 -5.316 9.305 1 97.19 358 ALA A CA 1
ATOM 2730 C C . ALA A 1 358 ? -8.406 -5.203 10.758 1 97.19 358 ALA A C 1
ATOM 2732 O O . ALA A 1 358 ? -8.117 -6.082 11.578 1 97.19 358 ALA A O 1
ATOM 2733 N N . ILE A 1 359 ? -9.047 -4.109 11.086 1 97.25 359 ILE A N 1
ATOM 2734 C CA . ILE A 1 359 ? -9.555 -3.893 12.438 1 97.25 359 ILE A CA 1
ATOM 2735 C C . ILE A 1 359 ? -10.875 -4.645 12.617 1 97.25 359 ILE A C 1
ATOM 2737 O O . ILE A 1 359 ? -11.062 -5.348 13.617 1 97.25 359 ILE A O 1
ATOM 2741 N N . ASP A 1 360 ? -11.789 -4.523 11.703 1 96.88 360 ASP A N 1
ATOM 2742 C CA . ASP A 1 360 ? -13.117 -5.141 11.773 1 96.88 360 ASP A CA 1
ATOM 2743 C C . ASP A 1 360 ? -13.711 -5.312 10.383 1 96.88 360 ASP A C 1
ATOM 2745 O O . ASP A 1 360 ? -14.391 -4.41 9.875 1 96.88 360 ASP A O 1
ATOM 2749 N N . LEU A 1 361 ? -13.57 -6.492 9.836 1 96.38 361 LEU A N 1
ATOM 2750 C CA . LEU A 1 361 ? -14.023 -6.766 8.469 1 96.38 361 LEU A CA 1
ATOM 2751 C C . LEU A 1 361 ? -15.547 -6.727 8.383 1 96.38 361 LEU A C 1
ATOM 2753 O O . LEU A 1 361 ? -16.094 -6.246 7.391 1 96.38 361 LEU A O 1
ATOM 2757 N N . GLU A 1 362 ? -16.203 -7.23 9.398 1 95.56 362 GLU A N 1
ATOM 2758 C CA . GLU A 1 362 ? -17.656 -7.285 9.383 1 95.56 362 GLU A CA 1
ATOM 2759 C C . GLU A 1 362 ? -18.266 -5.883 9.375 1 95.56 362 GLU A C 1
ATOM 2761 O O . GLU A 1 362 ? -19.234 -5.625 8.664 1 95.56 362 GLU A O 1
ATOM 2766 N N . ARG A 1 363 ? -17.672 -4.992 10.102 1 96.06 363 ARG A N 1
ATOM 2767 C CA . ARG A 1 363 ? -18.234 -3.648 10.234 1 96.06 363 ARG A CA 1
ATOM 2768 C C . ARG A 1 363 ? -17.828 -2.77 9.047 1 96.06 363 ARG A C 1
ATOM 2770 O O . ARG A 1 363 ? -18.672 -2.082 8.469 1 96.06 363 ARG A O 1
ATOM 2777 N N . PHE A 1 364 ? -16.562 -2.826 8.703 1 97.56 364 PHE A N 1
ATOM 2778 C CA . PHE A 1 364 ? -16.062 -1.879 7.719 1 97.56 364 PHE A CA 1
ATOM 2779 C C . PHE A 1 364 ? -16.062 -2.5 6.324 1 97.56 364 PHE A C 1
ATOM 2781 O O . PHE A 1 364 ? -15.891 -1.795 5.328 1 97.56 364 PHE A O 1
ATOM 2788 N N . GLY A 1 365 ? -16.281 -3.822 6.18 1 97.69 365 GLY A N 1
ATOM 2789 C CA . GLY A 1 365 ? -16.109 -4.508 4.914 1 97.69 365 GLY A CA 1
ATOM 2790 C C . GLY A 1 365 ? -17.406 -5.004 4.312 1 97.69 365 GLY A C 1
ATOM 2791 O O . GLY A 1 365 ? -17.422 -6 3.588 1 97.69 365 GLY A O 1
ATOM 2792 N N . GLU A 1 366 ? -18.531 -4.332 4.602 1 97.44 366 GLU A N 1
ATOM 2793 C CA . GLU A 1 366 ? -19.828 -4.738 4.074 1 97.44 366 GLU A CA 1
ATOM 2794 C C . GLU A 1 366 ? -19.812 -4.82 2.549 1 97.44 366 GLU A C 1
ATOM 2796 O O . GLU A 1 366 ? -20.297 -5.789 1.966 1 97.44 366 GLU A O 1
ATOM 2801 N N . ASP A 1 367 ? -19.234 -3.818 1.943 1 98.31 367 ASP A N 1
ATOM 2802 C CA . ASP A 1 367 ? -19.172 -3.795 0.485 1 98.31 367 ASP A CA 1
ATOM 2803 C C . ASP A 1 367 ? -18.188 -4.844 -0.032 1 98.31 367 ASP A C 1
ATOM 2805 O O . ASP A 1 367 ? -18.391 -5.422 -1.102 1 98.31 367 ASP A O 1
ATOM 2809 N N . ASP A 1 368 ? -17.125 -5.125 0.672 1 98.44 368 ASP A N 1
ATOM 2810 C CA . ASP A 1 368 ? -16.188 -6.188 0.293 1 98.44 368 ASP A CA 1
ATOM 2811 C C . ASP A 1 368 ? -16.875 -7.547 0.292 1 98.44 368 ASP A C 1
ATOM 2813 O O . ASP A 1 368 ? -16.688 -8.344 -0.627 1 98.44 368 ASP A O 1
ATOM 2817 N N . ILE A 1 369 ? -17.625 -7.789 1.321 1 97.94 369 ILE A N 1
ATOM 2818 C CA . ILE A 1 369 ? -18.359 -9.047 1.439 1 97.94 369 ILE A CA 1
ATOM 2819 C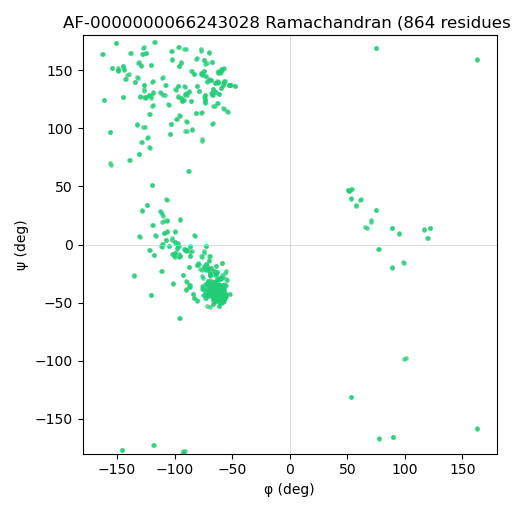 C . ILE A 1 369 ? -19.359 -9.164 0.298 1 97.94 369 ILE A C 1
ATOM 2821 O O . ILE A 1 369 ? -19.469 -10.211 -0.343 1 97.94 369 ILE A O 1
ATOM 2825 N N . ALA A 1 370 ? -20.031 -8.062 0.045 1 98.31 370 ALA A N 1
ATOM 2826 C CA . ALA A 1 370 ? -21.016 -8.055 -1.036 1 98.31 370 ALA A CA 1
ATOM 2827 C C . ALA A 1 370 ? -20.344 -8.281 -2.389 1 98.31 370 ALA A C 1
ATOM 2829 O O . ALA A 1 370 ? -20.906 -8.953 -3.26 1 98.31 370 ALA A O 1
ATOM 2830 N N . MET A 1 371 ? -19.234 -7.742 -2.588 1 98.25 371 MET A N 1
ATOM 2831 C CA . MET A 1 371 ? -18.484 -7.895 -3.828 1 98.25 371 MET A CA 1
ATOM 2832 C C . MET A 1 371 ? -18.109 -9.359 -4.07 1 98.25 371 MET A C 1
ATOM 2834 O O . MET A 1 371 ? -18.125 -9.82 -5.211 1 98.25 371 MET A O 1
ATOM 2838 N N . ALA A 1 372 ? -17.75 -10.055 -3.025 1 97 372 ALA A N 1
ATOM 2839 C CA . ALA A 1 372 ? -17.438 -11.477 -3.143 1 97 372 ALA A CA 1
ATOM 2840 C C . ALA A 1 372 ? -18.594 -12.25 -3.75 1 97 372 ALA A C 1
ATOM 2842 O O . ALA A 1 372 ? -18.406 -13.055 -4.668 1 97 372 ALA A O 1
ATOM 2843 N N . HIS A 1 373 ? -19.75 -11.977 -3.281 1 96.31 373 HIS A N 1
ATOM 2844 C CA . HIS A 1 373 ? -20.938 -12.641 -3.783 1 96.31 373 HIS A CA 1
ATOM 2845 C C . HIS A 1 373 ? -21.234 -12.234 -5.223 1 96.31 373 HIS A C 1
ATOM 2847 O O . HIS A 1 373 ? -21.609 -13.078 -6.047 1 96.31 373 HIS A O 1
ATOM 2853 N N . ALA A 1 374 ? -21.062 -10.961 -5.449 1 96.75 374 ALA A N 1
ATOM 2854 C CA . ALA A 1 374 ? -21.328 -10.453 -6.793 1 96.75 374 ALA A CA 1
ATOM 2855 C C . ALA A 1 374 ? -20.375 -11.078 -7.812 1 96.75 374 ALA A C 1
ATOM 2857 O O . ALA A 1 374 ? -20.781 -11.406 -8.93 1 96.75 374 ALA A O 1
ATOM 2858 N N . ARG A 1 375 ? -19.141 -11.227 -7.469 1 95.12 375 ARG A N 1
ATOM 2859 C CA . ARG A 1 375 ? -18.141 -11.828 -8.359 1 95.12 375 ARG A CA 1
ATOM 2860 C C . ARG A 1 375 ? -18.453 -13.305 -8.586 1 95.12 375 ARG A C 1
ATOM 2862 O O . ARG A 1 375 ? -18.391 -13.789 -9.719 1 95.12 375 ARG A O 1
ATOM 2869 N N . LYS A 1 376 ? -18.766 -14.008 -7.547 1 93.62 376 LYS A N 1
ATOM 2870 C CA . LYS A 1 376 ? -19.094 -15.422 -7.66 1 93.62 376 LYS A CA 1
ATOM 2871 C C . LYS A 1 376 ? -20.266 -15.648 -8.594 1 93.62 376 LYS A C 1
ATOM 2873 O O . LYS A 1 376 ? -20.297 -16.609 -9.367 1 93.62 376 LYS A O 1
ATOM 2878 N N . SER A 1 377 ? -21.234 -14.742 -8.508 1 92.94 377 SER A N 1
ATOM 2879 C CA . SER A 1 377 ? -22.438 -14.875 -9.328 1 92.94 377 SER A CA 1
ATOM 2880 C C . SER A 1 377 ? -22.25 -14.25 -10.703 1 92.94 377 SER A C 1
ATOM 2882 O O . SER A 1 377 ? -23.172 -14.211 -11.508 1 92.94 377 SER A O 1
ATOM 2884 N N . LEU A 1 378 ? -21.109 -13.672 -11 1 92.12 378 LEU A N 1
ATOM 2885 C CA . LEU A 1 378 ? -20.781 -13.016 -12.258 1 92.12 378 LEU A CA 1
ATOM 2886 C C . LEU A 1 378 ? -21.766 -11.891 -12.562 1 92.12 378 LEU A C 1
ATOM 2888 O O . LEU A 1 378 ? -22.156 -11.703 -13.719 1 92.12 378 LEU A O 1
ATOM 2892 N N . ASN A 1 379 ? -22.234 -11.234 -11.539 1 94.5 379 ASN A N 1
ATOM 2893 C CA . ASN A 1 379 ? -23.156 -10.102 -11.656 1 94.5 379 ASN A CA 1
ATOM 2894 C C . ASN A 1 379 ? -22.391 -8.781 -11.75 1 94.5 379 ASN A C 1
ATOM 2896 O O . ASN A 1 379 ? -22.125 -8.141 -10.734 1 94.5 379 ASN A O 1
ATOM 2900 N N . TRP A 1 380 ? -22.188 -8.273 -12.922 1 94.19 380 TRP A N 1
ATOM 2901 C CA . TRP A 1 380 ? -21.344 -7.113 -13.172 1 94.19 380 TRP A CA 1
ATOM 2902 C C . TRP A 1 380 ? -22 -5.836 -12.664 1 94.19 380 TRP A C 1
ATOM 2904 O O . TRP A 1 380 ? -21.328 -4.926 -12.18 1 94.19 380 TRP A O 1
ATOM 2914 N N . THR A 1 381 ? -23.312 -5.746 -12.828 1 96.31 381 THR A N 1
ATOM 2915 C CA . THR A 1 381 ? -24.031 -4.582 -12.32 1 96.31 381 THR A CA 1
ATOM 2916 C C . THR A 1 381 ? -23.812 -4.426 -10.82 1 96.31 381 THR A C 1
ATOM 2918 O O . THR A 1 381 ? -23.5 -3.332 -10.344 1 96.31 381 THR A O 1
ATOM 2921 N N . GLU A 1 382 ? -23.938 -5.516 -10.117 1 97.25 382 GLU A N 1
ATOM 2922 C CA . GLU A 1 382 ? -23.75 -5.492 -8.672 1 97.25 382 GLU A CA 1
ATOM 2923 C C . GLU A 1 382 ? -22.297 -5.211 -8.305 1 97.25 382 GLU A C 1
ATOM 2925 O O . GLU A 1 382 ? -22.016 -4.535 -7.316 1 97.25 382 GLU A O 1
ATOM 2930 N N . GLN A 1 383 ? -21.375 -5.773 -9.047 1 97.5 383 GLN A N 1
ATOM 2931 C CA . GLN A 1 383 ? -19.969 -5.496 -8.812 1 97.5 383 GLN A CA 1
ATOM 2932 C C . GLN A 1 383 ? -19.688 -3.996 -8.875 1 97.5 383 GLN A C 1
ATOM 2934 O O . GLN A 1 383 ? -18.984 -3.453 -8.023 1 97.5 383 GLN A O 1
ATOM 2939 N N . TYR A 1 384 ? -20.234 -3.262 -9.883 1 97.56 384 TYR A N 1
ATOM 2940 C CA . TYR A 1 384 ? -20.031 -1.823 -10.016 1 97.56 384 TYR A CA 1
ATOM 2941 C C . TYR A 1 384 ? -20.672 -1.073 -8.859 1 97.56 384 TYR A C 1
ATOM 2943 O O . TYR A 1 384 ? -20.125 -0.084 -8.367 1 97.56 384 TYR A O 1
ATOM 2951 N N . GLU A 1 385 ? -21.781 -1.581 -8.406 1 97.88 385 GLU A N 1
ATOM 2952 C CA . GLU A 1 385 ? -22.516 -0.938 -7.312 1 97.88 385 GLU A CA 1
ATOM 2953 C C . GLU A 1 385 ? -21.688 -0.935 -6.027 1 97.88 385 GLU A C 1
ATOM 2955 O O . GLU A 1 385 ? -21.766 -0.002 -5.227 1 97.88 385 GLU A O 1
ATOM 2960 N N . HIS A 1 386 ? -20.875 -1.954 -5.828 1 98.31 386 HIS A N 1
ATOM 2961 C CA . HIS A 1 386 ? -20.125 -2.092 -4.578 1 98.31 386 HIS A CA 1
ATOM 2962 C C . HIS A 1 386 ? -18.703 -1.573 -4.727 1 98.31 386 HIS A C 1
ATOM 2964 O O . HIS A 1 386 ? -17.953 -1.531 -3.75 1 98.31 386 HIS A O 1
ATOM 2970 N N . ALA A 1 387 ? -18.328 -1.154 -5.945 1 98.31 387 ALA A N 1
ATOM 2971 C CA . ALA A 1 387 ? -17 -0.604 -6.168 1 98.31 387 ALA A CA 1
ATOM 2972 C C . ALA A 1 387 ? -16.891 0.826 -5.645 1 98.31 387 ALA A C 1
ATOM 2974 O O . ALA A 1 387 ? -17.859 1.6 -5.75 1 98.31 387 ALA A O 1
ATOM 2975 N N . MET A 1 388 ? -15.742 1.263 -5.156 1 98.06 388 MET A N 1
ATOM 2976 C CA . MET A 1 388 ? -15.516 2.611 -4.645 1 98.06 388 MET A CA 1
ATOM 2977 C C . MET A 1 388 ? -15.68 3.646 -5.754 1 98.06 388 MET A C 1
ATOM 2979 O O . MET A 1 388 ? -16.188 4.742 -5.516 1 98.06 388 MET A O 1
ATOM 2983 N N . TRP A 1 389 ? -15.227 3.342 -6.918 1 98.06 389 TRP A N 1
ATOM 2984 C CA . TRP A 1 389 ? -15.312 4.219 -8.078 1 98.06 389 TRP A CA 1
ATOM 2985 C C . TRP A 1 389 ? -15.867 3.469 -9.289 1 98.06 389 TRP A C 1
ATOM 2987 O O . TRP A 1 389 ? -15.133 3.15 -10.219 1 98.06 389 TRP A O 1
ATOM 2997 N N . PRO A 1 390 ? -17.141 3.273 -9.312 1 98.12 390 PRO A N 1
ATOM 2998 C CA . PRO A 1 390 ? -17.766 2.439 -10.336 1 98.12 390 PRO A CA 1
ATOM 2999 C C . PRO A 1 390 ? -17.5 2.943 -11.75 1 98.12 390 PRO A C 1
ATOM 3001 O O . PRO A 1 390 ? -17.312 2.145 -12.672 1 98.12 390 PRO A O 1
ATOM 3004 N N . ALA A 1 391 ? -17.484 4.25 -11.922 1 97.62 391 ALA A N 1
ATOM 3005 C CA . ALA A 1 391 ? -17.297 4.816 -13.25 1 97.62 391 ALA A CA 1
ATOM 3006 C C . ALA A 1 391 ? -15.922 4.449 -13.812 1 97.62 391 ALA A C 1
ATOM 3008 O O . ALA A 1 391 ? -15.789 4.152 -15 1 97.62 391 ALA A O 1
ATOM 3009 N N . ASP A 1 392 ? -14.898 4.496 -12.992 1 97.62 392 ASP A N 1
ATOM 3010 C CA . ASP A 1 392 ? -13.555 4.133 -13.422 1 97.62 392 ASP A CA 1
ATOM 3011 C C . ASP A 1 392 ? -13.484 2.662 -13.82 1 97.62 392 ASP A C 1
ATOM 3013 O O . ASP A 1 392 ? -12.867 2.316 -14.828 1 97.62 392 ASP A O 1
ATOM 3017 N N . ALA A 1 393 ? -14.062 1.762 -13.031 1 97.06 393 ALA A N 1
ATOM 3018 C CA . ALA A 1 393 ? -14.094 0.331 -13.32 1 97.06 393 ALA A CA 1
ATOM 3019 C C . ALA A 1 393 ? -14.812 0.054 -14.633 1 97.06 393 ALA A C 1
ATOM 3021 O O . ALA A 1 393 ? -14.312 -0.693 -15.477 1 97.06 393 ALA A O 1
ATOM 3022 N N . LYS A 1 394 ? -15.922 0.666 -14.805 1 96 394 LYS A N 1
ATOM 3023 C CA . LYS A 1 394 ? -16.719 0.486 -16.016 1 96 394 LYS A CA 1
ATOM 3024 C C . LYS A 1 394 ? -15.961 0.955 -17.25 1 96 394 LYS A C 1
ATOM 3026 O O . LYS A 1 394 ? -16.031 0.321 -18.312 1 96 394 LYS A O 1
ATOM 3031 N N . ALA A 1 395 ? -15.297 2.08 -17.094 1 96.19 395 ALA A N 1
ATOM 3032 C CA . ALA A 1 395 ? -14.555 2.646 -18.219 1 96.19 395 ALA A CA 1
ATOM 3033 C C . ALA A 1 395 ? -13.5 1.672 -18.719 1 96.19 395 ALA A C 1
ATOM 3035 O O . ALA A 1 395 ? -13.297 1.541 -19.938 1 96.19 395 ALA A O 1
ATOM 3036 N N . ILE A 1 396 ? -12.797 1.003 -17.875 1 94.44 396 ILE A N 1
ATOM 3037 C CA . ILE A 1 396 ? -11.758 0.055 -18.266 1 94.44 396 ILE A CA 1
ATOM 3038 C C . ILE A 1 396 ? -12.383 -1.14 -18.984 1 94.44 396 ILE A C 1
ATOM 3040 O O . ILE A 1 396 ? -11.891 -1.585 -20.016 1 94.44 396 ILE A O 1
ATOM 3044 N N . ARG A 1 397 ? -13.414 -1.679 -18.422 1 92.25 397 ARG A N 1
ATOM 3045 C CA . ARG A 1 397 ? -14.094 -2.814 -19.047 1 92.25 397 ARG A CA 1
ATOM 3046 C C . ARG A 1 397 ? -14.672 -2.436 -20.406 1 92.25 397 ARG A C 1
ATOM 3048 O O . ARG A 1 397 ? -14.57 -3.207 -21.359 1 92.25 397 ARG A O 1
ATOM 3055 N N . ASP A 1 398 ? -15.234 -1.222 -20.5 1 92.38 398 ASP A N 1
ATOM 3056 C CA . ASP A 1 398 ? -15.859 -0.757 -21.734 1 92.38 398 ASP A CA 1
ATOM 3057 C C . ASP A 1 398 ? -14.828 -0.583 -22.844 1 92.38 398 ASP A C 1
ATOM 3059 O O . ASP A 1 398 ? -15.141 -0.766 -24.031 1 92.38 398 ASP A O 1
ATOM 3063 N N . LYS A 1 399 ? -13.656 -0.229 -22.531 1 90 399 LYS A N 1
ATOM 3064 C CA . LYS A 1 399 ? -12.609 -0.012 -23.516 1 90 399 LYS A CA 1
ATOM 3065 C C . LYS A 1 399 ? -12.164 -1.329 -24.141 1 90 399 LYS A C 1
ATOM 3067 O O . LYS A 1 399 ? -11.609 -1.343 -25.25 1 90 399 LYS A O 1
ATOM 3072 N N . ARG A 1 400 ? -12.414 -2.518 -23.438 1 86.75 400 ARG A N 1
ATOM 3073 C CA . ARG A 1 400 ? -12.047 -3.854 -23.891 1 86.75 400 ARG A CA 1
ATOM 3074 C C . ARG A 1 400 ? -13.148 -4.863 -23.578 1 86.75 400 ARG A C 1
ATOM 3076 O O . ARG A 1 400 ? -12.945 -5.793 -22.797 1 86.75 400 ARG A O 1
ATOM 3083 N N . PRO A 1 401 ? -14.18 -4.758 -24.312 1 78.69 401 PRO A N 1
ATOM 3084 C CA . PRO A 1 401 ? -15.352 -5.578 -23.984 1 78.69 401 PRO A CA 1
ATOM 3085 C C . PRO A 1 401 ? -15.141 -7.055 -24.297 1 78.69 401 PRO A C 1
ATOM 3087 O O . PRO A 1 401 ? -14.523 -7.391 -25.312 1 78.69 401 PRO A O 1
ATOM 3090 N N . PRO A 1 402 ? -15.648 -7.855 -23.359 1 77.56 402 PRO A N 1
ATOM 3091 C CA . PRO A 1 402 ? -15.586 -9.289 -23.641 1 77.56 402 PRO A CA 1
ATOM 3092 C C . PRO A 1 402 ? -16.562 -9.727 -24.719 1 77.56 402 PRO A C 1
ATOM 3094 O O . PRO A 1 402 ? -17.547 -9.031 -25 1 77.56 402 PRO A O 1
ATOM 3097 N N . GLU A 1 403 ? -16.188 -10.828 -25.312 1 71.5 403 GLU A N 1
ATOM 3098 C CA . GLU A 1 403 ? -17.141 -11.422 -26.266 1 71.5 403 GLU A CA 1
ATOM 3099 C C . GLU A 1 403 ? -18.406 -11.891 -25.547 1 71.5 403 GLU A C 1
ATOM 3101 O O . GLU A 1 403 ? -19.516 -11.625 -26.016 1 71.5 403 GLU A O 1
ATOM 3106 N N . ALA A 1 404 ? -18.219 -12.578 -24.422 1 71.31 404 ALA A N 1
ATOM 3107 C CA . ALA A 1 404 ? -19.344 -12.969 -23.594 1 71.31 404 ALA A CA 1
ATOM 3108 C C . ALA A 1 404 ? -19.531 -12.008 -22.422 1 71.31 404 ALA A C 1
ATOM 3110 O O . ALA A 1 404 ? -18.594 -11.758 -21.656 1 71.31 404 ALA A O 1
ATOM 3111 N N . ASP A 1 405 ? -20.75 -11.586 -22.203 1 71.62 405 ASP A N 1
ATOM 3112 C CA . ASP A 1 405 ? -21.016 -10.508 -21.266 1 71.62 405 ASP A CA 1
ATOM 3113 C C . ASP A 1 405 ? -20.812 -10.977 -19.828 1 71.62 405 ASP A C 1
ATOM 3115 O O . ASP A 1 405 ? -20.578 -10.164 -18.922 1 71.62 405 ASP A O 1
ATOM 3119 N N . ASP A 1 406 ? -20.844 -12.211 -19.672 1 73.12 406 ASP A N 1
ATOM 3120 C CA . ASP A 1 406 ? -20.859 -12.672 -18.281 1 73.12 406 ASP A CA 1
ATOM 3121 C C . ASP A 1 406 ? -19.438 -12.898 -17.766 1 73.12 406 ASP A C 1
ATOM 3123 O O . ASP A 1 406 ? -19.25 -13.227 -16.594 1 73.12 406 ASP A O 1
ATOM 3127 N N . THR A 1 407 ? -18.469 -12.734 -18.641 1 74.12 407 THR A N 1
ATOM 3128 C CA . THR A 1 407 ? -17.094 -12.938 -18.203 1 74.12 407 THR A CA 1
ATOM 3129 C C . THR A 1 407 ? -16.234 -11.719 -18.547 1 74.12 407 THR A C 1
ATOM 3131 O O . THR A 1 407 ? -16.719 -10.773 -19.172 1 74.12 407 THR A O 1
ATOM 3134 N N . CYS A 1 408 ? -15.023 -11.742 -18 1 74.88 408 CYS A N 1
ATOM 3135 C CA . CYS A 1 408 ? -14.102 -10.695 -18.406 1 74.88 408 CYS A CA 1
ATOM 3136 C C . CYS A 1 408 ? -13.258 -11.148 -19.594 1 74.88 408 CYS A C 1
ATOM 3138 O O . CYS A 1 408 ? -13.227 -12.336 -19.922 1 74.88 408 CYS A O 1
ATOM 3140 N N . THR A 1 409 ? -12.602 -10.203 -20.156 1 76.56 409 THR A N 1
ATOM 3141 C CA . THR A 1 409 ? -11.844 -10.5 -21.359 1 76.56 409 THR A CA 1
ATOM 3142 C C . THR A 1 409 ? -10.594 -11.312 -21.031 1 76.56 409 THR A C 1
ATOM 3144 O O . THR A 1 409 ? -9.984 -11.922 -21.906 1 76.56 409 THR A O 1
ATOM 3147 N N . MET A 1 410 ? -10.25 -11.297 -19.797 1 77.62 410 MET A N 1
ATOM 3148 C CA . MET A 1 410 ? -9.031 -12.008 -19.406 1 77.62 410 MET A CA 1
ATOM 3149 C C . MET A 1 410 ? -9.25 -13.516 -19.438 1 77.62 410 MET A C 1
ATOM 3151 O O . MET A 1 410 ? -8.406 -14.258 -19.953 1 77.62 410 MET A O 1
ATOM 3155 N N . CYS A 1 411 ? -10.367 -13.938 -18.984 1 73.12 411 CYS A N 1
ATOM 3156 C CA . CYS A 1 411 ? -10.602 -15.367 -18.859 1 73.12 411 CYS A CA 1
ATOM 3157 C C . CYS A 1 411 ? -11.469 -15.875 -20.016 1 73.12 411 CYS A C 1
ATOM 3159 O O . CYS A 1 411 ? -11.281 -17 -20.484 1 73.12 411 CYS A O 1
ATOM 3161 N N . GLY A 1 412 ? -12.391 -15.016 -20.469 1 67.75 412 GLY A N 1
ATOM 3162 C CA . GLY A 1 412 ? -13.352 -15.445 -21.469 1 67.75 412 GLY A CA 1
ATOM 3163 C C . GLY A 1 412 ? -14.102 -16.703 -21.078 1 67.75 412 GLY A C 1
ATOM 3164 O O . GLY A 1 412 ? -14.648 -16.797 -19.984 1 67.75 412 GLY A O 1
ATOM 3165 N N . ASN A 1 413 ? -14.164 -17.656 -21.984 1 67.44 413 ASN A N 1
ATOM 3166 C CA . ASN A 1 413 ? -14.906 -18.891 -21.781 1 67.44 413 ASN A CA 1
ATOM 3167 C C . ASN A 1 413 ? -14.203 -19.812 -20.781 1 67.44 413 ASN A C 1
ATOM 3169 O O . ASN A 1 413 ? -14.773 -20.812 -20.344 1 67.44 413 ASN A O 1
ATOM 3173 N N . TYR A 1 414 ? -13.07 -19.359 -20.312 1 73.69 414 TYR A N 1
ATOM 3174 C CA . TYR A 1 414 ? -12.281 -20.188 -19.406 1 73.69 414 TYR A CA 1
ATOM 3175 C C . TYR A 1 414 ? -12.297 -19.625 -18 1 73.69 414 TYR A C 1
ATOM 3177 O O . TYR A 1 414 ? -11.383 -19.891 -17.203 1 73.69 414 TYR A O 1
ATOM 3185 N N . CYS A 1 415 ? -13.344 -18.906 -17.781 1 77.38 415 CYS A N 1
ATOM 3186 C CA . CYS A 1 415 ? -13.492 -18.312 -16.469 1 77.38 415 CYS A CA 1
ATOM 3187 C C . CYS A 1 415 ? -13.602 -19.375 -15.383 1 77.38 415 CYS A C 1
ATOM 3189 O O . CYS A 1 415 ? -14.539 -20.188 -15.398 1 77.38 415 CYS A O 1
ATOM 3191 N N . ALA A 1 416 ? -12.688 -19.344 -14.398 1 80.75 416 ALA A N 1
ATOM 3192 C CA . ALA A 1 416 ? -12.633 -20.328 -13.312 1 80.75 416 ALA A CA 1
ATOM 3193 C C . ALA A 1 416 ? -13.953 -20.359 -12.539 1 80.75 416 ALA A C 1
ATOM 3195 O O . ALA A 1 416 ? -14.445 -21.422 -12.188 1 80.75 416 ALA A O 1
ATOM 3196 N N . ILE A 1 417 ? -14.516 -19.203 -12.336 1 83.38 417 ILE A N 1
ATOM 3197 C CA . ILE A 1 417 ? -15.742 -19.094 -11.555 1 83.38 417 ILE A CA 1
ATOM 3198 C C . ILE A 1 417 ? -16.891 -19.781 -12.281 1 83.38 417 ILE A C 1
ATOM 3200 O O . ILE A 1 417 ? -17.656 -20.531 -11.672 1 83.38 417 ILE A O 1
ATOM 3204 N N . LYS A 1 418 ? -16.953 -19.562 -13.531 1 79.19 418 LYS A N 1
ATOM 3205 C CA . LYS A 1 418 ? -18 -20.172 -14.344 1 79.19 418 LYS A CA 1
ATOM 3206 C C . LYS A 1 418 ? -17.891 -21.703 -14.305 1 79.19 418 LYS A C 1
ATOM 3208 O O . LYS A 1 418 ? -18.891 -22.406 -14.141 1 79.19 418 LYS A O 1
ATOM 3213 N N . ILE A 1 419 ? -16.734 -22.203 -14.406 1 81.56 419 ILE A N 1
ATOM 3214 C CA . ILE A 1 419 ? -16.469 -23.641 -14.43 1 81.56 419 ILE A CA 1
ATOM 3215 C C . ILE A 1 419 ? -16.844 -24.266 -13.086 1 81.56 419 ILE A C 1
ATOM 3217 O O . ILE A 1 419 ? -17.531 -25.281 -13.039 1 81.56 419 ILE A O 1
ATOM 3221 N N . VAL A 1 420 ? -16.5 -23.656 -12.047 1 85.75 420 VAL A N 1
ATOM 3222 C CA . VAL A 1 420 ? -16.656 -24.219 -10.711 1 85.75 420 VAL A CA 1
ATOM 3223 C C . VAL A 1 420 ? -18.125 -24.141 -10.289 1 85.75 420 VAL A C 1
ATOM 3225 O O . VAL A 1 420 ? -18.641 -25.062 -9.633 1 85.75 420 VAL A O 1
ATOM 3228 N N . ASN A 1 421 ? -18.75 -23.031 -10.664 1 83.88 421 ASN A N 1
ATOM 3229 C CA . ASN A 1 421 ? -20.156 -22.844 -10.289 1 83.88 421 ASN A CA 1
ATOM 3230 C C . ASN A 1 421 ? -21.031 -23.969 -10.836 1 83.88 421 ASN A C 1
ATOM 3232 O O . ASN A 1 421 ? -22.125 -24.203 -10.312 1 83.88 421 ASN A O 1
ATOM 3236 N N . GLN A 1 422 ? -20.547 -24.688 -11.734 1 80.81 422 GLN A N 1
ATOM 3237 C CA . GLN A 1 422 ? -21.328 -25.734 -12.359 1 80.81 422 GLN A CA 1
ATOM 3238 C C . GLN A 1 422 ? -21.422 -26.969 -11.453 1 80.81 422 GLN A C 1
ATOM 3240 O O . GLN A 1 422 ? -22.312 -27.797 -11.617 1 80.81 422 GLN A O 1
ATOM 3245 N N . TRP A 1 423 ? -20.516 -27.047 -10.57 1 80.06 423 TRP A N 1
ATOM 3246 C CA . TRP A 1 423 ? -20.531 -28.312 -9.859 1 80.06 423 TRP A CA 1
ATOM 3247 C C . TRP A 1 423 ? -20.375 -28.094 -8.359 1 80.06 423 TRP A C 1
ATOM 3249 O O . TRP A 1 423 ? -20.797 -28.938 -7.555 1 80.06 423 TRP A O 1
ATOM 3259 N N . LEU A 1 424 ? -19.75 -27.047 -7.871 1 82.44 424 LEU A N 1
ATOM 3260 C CA . LEU A 1 424 ? -19.359 -26.938 -6.473 1 82.44 424 LEU A CA 1
ATOM 3261 C C . LEU A 1 424 ? -20.578 -26.844 -5.57 1 82.44 424 LEU A C 1
ATOM 3263 O O . LEU A 1 424 ? -20.719 -27.594 -4.609 1 82.44 424 LEU A O 1
ATOM 3267 N N . ASP A 1 425 ? -21.391 -25.938 -5.969 1 78 425 ASP A N 1
ATOM 3268 C CA . ASP A 1 425 ? -22.562 -25.734 -5.117 1 78 425 ASP A CA 1
ATOM 3269 C C . ASP A 1 425 ? -23.562 -26.875 -5.285 1 78 425 ASP A C 1
ATOM 3271 O O . ASP A 1 425 ? -24.375 -27.125 -4.398 1 78 425 ASP A O 1
ATOM 3275 N N . LYS A 1 426 ? -23.438 -27.625 -6.391 1 79 426 LYS A N 1
ATOM 3276 C CA . LYS A 1 426 ? -24.391 -28.688 -6.703 1 79 426 LYS A CA 1
ATOM 3277 C C . LYS A 1 426 ? -23.906 -30.031 -6.16 1 79 426 LYS A C 1
ATOM 3279 O O . LYS A 1 426 ? -24.719 -30.953 -5.988 1 79 426 LYS A O 1
ATOM 3284 N N . ALA A 1 427 ? -22.672 -30.094 -6.055 1 78.62 427 ALA A N 1
ATOM 3285 C CA . ALA A 1 427 ? -22.109 -31.359 -5.582 1 78.62 427 ALA A CA 1
ATOM 3286 C C . ALA A 1 427 ? -22.594 -31.672 -4.168 1 78.62 427 ALA A C 1
ATOM 3288 O O . ALA A 1 427 ? -22.75 -30.766 -3.346 1 78.62 427 ALA A O 1
ATOM 3289 N N . ASP A 1 428 ? -22.891 -32.969 -3.936 1 78.62 428 ASP A N 1
ATOM 3290 C CA . ASP A 1 428 ? -23.281 -33.375 -2.584 1 78.62 428 ASP A CA 1
ATOM 3291 C C . ASP A 1 428 ? -22.141 -33.125 -1.595 1 78.62 428 ASP A C 1
ATOM 3293 O O . ASP A 1 428 ? -20.969 -33.156 -1.965 1 78.62 428 ASP A O 1
ATOM 3297 N N . LYS A 1 429 ? -22.688 -32.812 -0.365 1 71.94 429 LYS A N 1
ATOM 3298 C CA . LYS A 1 429 ? -21.734 -32.5 0.7 1 71.94 429 LYS A CA 1
ATOM 3299 C C . LYS A 1 429 ? -20.734 -33.625 0.906 1 71.94 429 LYS A C 1
ATOM 3301 O O . LYS A 1 429 ? -19.594 -33.406 1.303 1 71.94 429 LYS A O 1
ATOM 3306 N N . ASP A 1 430 ? -21 -34.781 0.553 1 74.56 430 ASP A N 1
ATOM 3307 C CA . ASP A 1 430 ? -20.172 -35.969 0.797 1 74.56 430 ASP A CA 1
ATOM 3308 C C . ASP A 1 430 ? -19.562 -36.5 -0.503 1 74.56 430 ASP A C 1
ATOM 3310 O O . ASP A 1 430 ? -19.094 -37.625 -0.557 1 74.56 430 ASP A O 1
ATOM 3314 N N . ALA A 1 431 ? -19.547 -35.656 -1.415 1 72.75 431 ALA A N 1
ATOM 3315 C CA . ALA A 1 431 ? -19.156 -36.062 -2.756 1 72.75 431 ALA A CA 1
ATOM 3316 C C . ALA A 1 431 ? -17.703 -36.531 -2.777 1 72.75 431 ALA A C 1
ATOM 3318 O O . ALA A 1 431 ? -17.312 -37.344 -3.621 1 72.75 431 ALA A O 1
ATOM 3319 N N . PHE A 1 432 ? -17.016 -36.156 -1.779 1 78.5 432 PHE A N 1
ATOM 3320 C CA . PHE A 1 432 ? -15.594 -36.469 -1.813 1 78.5 432 PHE A CA 1
ATOM 3321 C C . PHE A 1 432 ? -15.219 -37.406 -0.679 1 78.5 432 PHE A C 1
ATOM 3323 O O . PHE A 1 432 ? -14.031 -37.625 -0.418 1 78.5 432 PHE A O 1
ATOM 3330 N N . ASP A 1 433 ? -16.125 -37.938 0.054 1 76 433 ASP A N 1
ATOM 3331 C CA . ASP A 1 433 ? -15.867 -38.812 1.196 1 76 433 ASP A CA 1
ATOM 3332 C C . ASP A 1 433 ? -15.43 -40.219 0.737 1 76 433 ASP A C 1
ATOM 3334 O O . ASP A 1 433 ? -14.977 -41 1.545 1 76 433 ASP A O 1
ATOM 3338 N N . ASN A 1 434 ? -15.484 -40.469 -0.52 1 64.56 434 ASN A N 1
ATOM 3339 C CA . ASN A 1 434 ? -15.117 -41.812 -0.911 1 64.56 434 ASN A CA 1
ATOM 3340 C C . ASN A 1 434 ? -13.617 -41.938 -1.19 1 64.56 434 ASN A C 1
ATOM 3342 O O . ASN A 1 434 ? -12.984 -40.969 -1.611 1 64.56 434 ASN A O 1
ATOM 3346 N N . MET B 1 1 ? 22.484 -32.062 -14.25 1 88.56 1 MET B N 1
ATOM 3347 C CA . MET B 1 1 ? 22.297 -31.922 -12.805 1 88.56 1 MET B CA 1
ATOM 3348 C C . MET B 1 1 ? 21.578 -30.625 -12.453 1 88.56 1 MET B C 1
ATOM 3350 O O . MET B 1 1 ? 21.766 -29.609 -13.125 1 88.56 1 MET B O 1
ATOM 3354 N N . THR B 1 2 ? 20.766 -30.719 -11.508 1 96.38 2 THR B N 1
ATOM 3355 C CA . THR B 1 2 ? 19.984 -29.531 -11.148 1 96.38 2 THR B CA 1
ATOM 3356 C C . THR B 1 2 ? 20.797 -28.594 -10.266 1 96.38 2 THR B C 1
ATOM 3358 O O . THR B 1 2 ? 21.828 -28.984 -9.719 1 96.38 2 THR B O 1
ATOM 3361 N N . GLN B 1 3 ? 20.391 -27.344 -10.211 1 97.56 3 GLN B N 1
ATOM 3362 C CA . GLN B 1 3 ? 21.016 -26.359 -9.336 1 97.56 3 GLN B CA 1
ATOM 3363 C C . GLN B 1 3 ? 21.094 -26.859 -7.902 1 97.56 3 GLN B C 1
ATOM 3365 O O . GLN B 1 3 ? 22.125 -26.719 -7.238 1 97.56 3 GLN B O 1
ATOM 3370 N N . MET B 1 4 ? 20.047 -27.484 -7.395 1 98.56 4 MET B N 1
ATOM 3371 C CA . MET B 1 4 ? 19.984 -27.969 -6.016 1 98.56 4 MET B CA 1
ATOM 3372 C C . MET B 1 4 ? 20.938 -29.141 -5.801 1 98.56 4 MET B C 1
ATOM 3374 O O . MET B 1 4 ? 21.625 -29.203 -4.785 1 98.56 4 MET B O 1
ATOM 3378 N N . LEU B 1 5 ? 20.984 -30.078 -6.711 1 98.31 5 LEU B N 1
ATOM 3379 C CA . LEU B 1 5 ? 21.891 -31.219 -6.605 1 98.31 5 LEU B CA 1
ATOM 3380 C C . LEU B 1 5 ? 23.344 -30.766 -6.594 1 98.31 5 LEU B C 1
ATOM 3382 O O . LEU B 1 5 ? 24.156 -31.297 -5.836 1 98.31 5 LEU B O 1
ATOM 3386 N N . GLU B 1 6 ? 23.641 -29.812 -7.488 1 98.44 6 GLU B N 1
ATOM 3387 C CA . GLU B 1 6 ? 25 -29.25 -7.473 1 98.44 6 GLU B CA 1
ATOM 3388 C C . GLU B 1 6 ? 25.328 -28.641 -6.109 1 98.44 6 GLU B C 1
ATOM 3390 O O . GLU B 1 6 ? 26.406 -28.875 -5.57 1 98.44 6 GLU B O 1
ATOM 3395 N N . ALA B 1 7 ? 24.453 -27.875 -5.594 1 98.75 7 ALA B N 1
ATOM 3396 C CA . ALA B 1 7 ? 24.641 -27.234 -4.289 1 98.75 7 ALA B CA 1
ATOM 3397 C C . ALA B 1 7 ? 24.828 -28.281 -3.195 1 98.75 7 ALA B C 1
ATOM 3399 O O . ALA B 1 7 ? 25.688 -28.141 -2.324 1 98.75 7 ALA B O 1
ATOM 3400 N N . MET B 1 8 ? 24.016 -29.312 -3.209 1 98.31 8 MET B N 1
ATOM 3401 C CA . MET B 1 8 ? 24.078 -30.375 -2.223 1 98.31 8 MET B CA 1
ATOM 3402 C C . MET B 1 8 ? 25.438 -31.078 -2.268 1 98.31 8 MET B C 1
ATOM 3404 O O . MET B 1 8 ? 25.922 -31.578 -1.248 1 98.31 8 MET B O 1
ATOM 3408 N N . ARG B 1 9 ? 26.047 -31.109 -3.379 1 98.25 9 ARG B N 1
ATOM 3409 C CA . ARG B 1 9 ? 27.344 -31.75 -3.564 1 98.25 9 ARG B CA 1
ATOM 3410 C C . ARG B 1 9 ? 28.484 -30.812 -3.199 1 98.25 9 ARG B C 1
ATOM 3412 O O . ARG B 1 9 ? 29.656 -31.172 -3.324 1 98.25 9 ARG B O 1
ATOM 3419 N N . GLY B 1 10 ? 28.141 -29.578 -2.898 1 98.31 10 GLY B N 1
ATOM 3420 C CA . GLY B 1 10 ? 29.141 -28.625 -2.469 1 98.31 10 GLY B CA 1
ATOM 3421 C C . GLY B 1 10 ? 29.672 -27.766 -3.602 1 98.31 10 GLY B C 1
ATOM 3422 O O . GLY B 1 10 ? 30.641 -27.016 -3.424 1 98.31 10 GLY B O 1
ATOM 3423 N N . ASN B 1 11 ? 29.078 -27.844 -4.75 1 98.69 11 ASN B N 1
ATOM 3424 C CA . ASN B 1 11 ? 29.531 -27.078 -5.906 1 98.69 11 ASN B CA 1
ATOM 3425 C C . ASN B 1 11 ? 28.828 -25.719 -5.988 1 98.69 11 ASN B C 1
ATOM 3427 O O . ASN B 1 11 ? 27.625 -25.625 -5.742 1 98.69 11 ASN B O 1
ATOM 3431 N N . ILE B 1 12 ? 29.562 -24.719 -6.242 1 98.75 12 ILE B N 1
ATOM 3432 C CA . ILE B 1 12 ? 29.016 -23.391 -6.496 1 98.75 12 ILE B CA 1
ATOM 3433 C C . ILE B 1 12 ? 28.938 -23.141 -8 1 98.75 12 ILE B C 1
ATOM 3435 O O . ILE B 1 12 ? 29.969 -22.969 -8.664 1 98.75 12 ILE B O 1
ATOM 3439 N N . THR B 1 13 ? 27.797 -23.141 -8.547 1 98.31 13 THR B N 1
ATOM 3440 C CA . THR B 1 13 ? 27.594 -22.953 -9.984 1 98.31 13 THR B CA 1
ATOM 3441 C C . THR B 1 13 ? 27.75 -21.484 -10.367 1 98.31 13 THR B C 1
ATOM 3443 O O . THR B 1 13 ? 27.812 -20.609 -9.492 1 98.31 13 THR B O 1
ATOM 3446 N N . GLU B 1 14 ? 27.859 -21.188 -11.656 1 97.94 14 GLU B N 1
ATOM 3447 C CA . GLU B 1 14 ? 27.938 -19.812 -12.133 1 97.94 14 GLU B CA 1
ATOM 3448 C C . GLU B 1 14 ? 26.672 -19.031 -11.781 1 97.94 14 GLU B C 1
ATOM 3450 O O . GLU B 1 14 ? 26.75 -17.844 -11.453 1 97.94 14 GLU B O 1
ATOM 3455 N N . ALA B 1 15 ? 25.531 -19.656 -11.852 1 98.25 15 ALA B N 1
ATOM 3456 C CA . ALA B 1 15 ? 24.266 -19.016 -11.469 1 98.25 15 ALA B CA 1
ATOM 3457 C C . ALA B 1 15 ? 24.297 -18.594 -10 1 98.25 15 ALA B C 1
ATOM 3459 O O . ALA B 1 15 ? 23.859 -17.484 -9.656 1 98.25 15 ALA B O 1
ATOM 3460 N N . MET B 1 16 ? 24.812 -19.438 -9.141 1 98.75 16 MET B N 1
ATOM 3461 C CA . MET B 1 16 ? 24.891 -19.125 -7.715 1 98.75 16 MET B CA 1
ATOM 3462 C C . MET B 1 16 ? 25.828 -17.953 -7.465 1 98.75 16 MET B C 1
ATOM 3464 O O . MET B 1 16 ? 25.562 -17.109 -6.617 1 98.75 16 MET B O 1
ATOM 3468 N N . LYS B 1 17 ? 26.922 -17.906 -8.18 1 98.75 17 LYS B N 1
ATOM 3469 C CA . LYS B 1 17 ? 27.859 -16.797 -8.07 1 98.75 17 LYS B CA 1
ATOM 3470 C C . LYS B 1 17 ? 27.203 -15.484 -8.477 1 98.75 17 LYS B C 1
ATOM 3472 O O . LYS B 1 17 ? 27.406 -14.453 -7.836 1 98.75 17 LYS B O 1
ATOM 3477 N N . THR B 1 18 ? 26.516 -15.57 -9.562 1 98.44 18 THR B N 1
ATOM 3478 C CA . THR B 1 18 ? 25.828 -14.383 -10.07 1 98.44 18 THR B CA 1
ATOM 3479 C C . THR B 1 18 ? 24.828 -13.859 -9.047 1 98.44 18 THR B C 1
ATOM 3481 O O . THR B 1 18 ? 24.766 -12.656 -8.789 1 98.44 18 THR B O 1
ATOM 3484 N 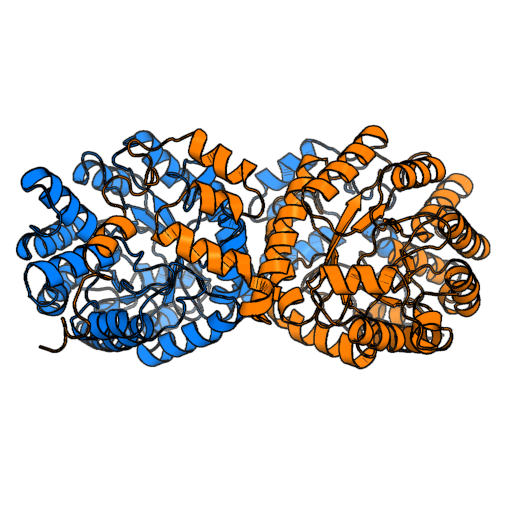N . VAL B 1 19 ? 24.016 -14.727 -8.453 1 98.75 19 VAL B N 1
ATOM 3485 C CA . VAL B 1 19 ? 23.031 -14.344 -7.438 1 98.75 19 VAL B CA 1
ATOM 3486 C C . VAL B 1 19 ? 23.75 -13.742 -6.227 1 98.75 19 VAL B C 1
ATOM 3488 O O . VAL B 1 19 ? 23.297 -12.742 -5.664 1 98.75 19 VAL B O 1
ATOM 3491 N N . ALA B 1 20 ? 24.828 -14.383 -5.82 1 98.75 20 ALA B N 1
ATOM 3492 C CA . ALA B 1 20 ? 25.609 -13.875 -4.699 1 98.75 20 ALA B CA 1
ATOM 3493 C C . ALA B 1 20 ? 26.094 -12.453 -4.957 1 98.75 20 ALA B C 1
ATOM 3495 O O . ALA B 1 20 ? 26.016 -11.594 -4.074 1 98.75 20 ALA B O 1
ATOM 3496 N N . ALA B 1 21 ? 26.609 -12.25 -6.129 1 98.38 21 ALA B N 1
ATOM 3497 C CA . ALA B 1 21 ? 27.094 -10.93 -6.504 1 98.38 21 ALA B CA 1
ATOM 3498 C C . ALA B 1 21 ? 25.969 -9.906 -6.523 1 98.38 21 ALA B C 1
ATOM 3500 O O . ALA B 1 21 ? 26.125 -8.797 -6 1 98.38 21 ALA B O 1
ATOM 3501 N N . ASP B 1 22 ? 24.844 -10.258 -7.113 1 97.44 22 ASP B N 1
ATOM 3502 C CA . ASP B 1 22 ? 23.703 -9.359 -7.227 1 97.44 22 ASP B CA 1
ATOM 3503 C C . ASP B 1 22 ? 23.172 -8.969 -5.852 1 97.44 22 ASP B C 1
ATOM 3505 O O . ASP B 1 22 ? 22.719 -7.844 -5.652 1 97.44 22 ASP B O 1
ATOM 3509 N N . GLU B 1 23 ? 23.219 -9.906 -4.926 1 98.12 23 GLU B N 1
ATOM 3510 C CA . GLU B 1 23 ? 22.641 -9.711 -3.604 1 98.12 23 GLU B CA 1
ATOM 3511 C C . GLU B 1 23 ? 23.703 -9.289 -2.59 1 98.12 23 GLU B C 1
ATOM 3513 O O . GLU B 1 23 ? 23.391 -9.078 -1.415 1 98.12 23 GLU B O 1
ATOM 3518 N N . LYS B 1 24 ? 24.906 -9.141 -2.996 1 96.44 24 LYS B N 1
ATOM 3519 C CA . LYS B 1 24 ? 26.047 -8.773 -2.145 1 96.44 24 LYS B CA 1
ATOM 3520 C C . LYS B 1 24 ? 26.156 -9.711 -0.949 1 96.44 24 LYS B C 1
ATOM 3522 O O . LYS B 1 24 ? 26.25 -9.266 0.194 1 96.44 24 LYS B O 1
ATOM 3527 N N . LEU B 1 25 ? 26.078 -11.016 -1.269 1 98.38 25 LEU B N 1
ATOM 3528 C CA . LEU B 1 25 ? 26.203 -12.047 -0.245 1 98.38 25 LEU B CA 1
ATOM 3529 C C . LEU B 1 25 ? 27.312 -13.039 -0.598 1 98.38 25 LEU B C 1
ATOM 3531 O O . LEU B 1 25 ? 27.797 -13.047 -1.729 1 98.38 25 LEU B O 1
ATOM 3535 N N . ASP B 1 26 ? 27.734 -13.812 0.353 1 98.5 26 ASP B N 1
ATOM 3536 C CA . ASP B 1 26 ? 28.75 -14.852 0.164 1 98.5 26 ASP B CA 1
ATOM 3537 C C . ASP B 1 26 ? 28.219 -15.969 -0.726 1 98.5 26 ASP B C 1
ATOM 3539 O O . ASP B 1 26 ? 27.156 -16.531 -0.461 1 98.5 26 ASP B O 1
ATOM 3543 N N . PRO B 1 27 ? 28.984 -16.344 -1.792 1 98.75 27 PRO B N 1
ATOM 3544 C CA . PRO B 1 27 ? 28.547 -17.453 -2.639 1 98.75 27 PRO B CA 1
ATOM 3545 C C . PRO B 1 27 ? 28.297 -18.734 -1.845 1 98.75 27 PRO B C 1
ATOM 3547 O O . PRO B 1 27 ? 27.406 -19.516 -2.203 1 98.75 27 PRO B O 1
ATOM 3550 N N . GLU B 1 28 ? 29 -18.906 -0.773 1 98.88 28 GLU B N 1
ATOM 3551 C CA . GLU B 1 28 ? 28.797 -20.094 0.059 1 98.88 28 GLU B CA 1
ATOM 3552 C C . GLU B 1 28 ? 27.453 -20.047 0.77 1 98.88 28 GLU B C 1
ATOM 3554 O O . GLU B 1 28 ? 26.812 -21.078 0.976 1 98.88 28 GLU B O 1
ATOM 3559 N N . TYR B 1 29 ? 27.047 -18.891 1.144 1 98.75 29 TYR B N 1
ATOM 3560 C CA . TYR B 1 29 ? 25.719 -18.75 1.715 1 98.75 29 TYR B CA 1
ATOM 3561 C C . TYR B 1 29 ? 24.641 -19.172 0.712 1 98.75 29 TYR B C 1
ATOM 3563 O O . TYR B 1 29 ? 23.734 -19.922 1.048 1 98.75 29 TYR B O 1
ATOM 3571 N N . ILE B 1 30 ? 24.828 -18.641 -0.549 1 98.88 30 ILE B N 1
ATOM 3572 C CA . ILE B 1 30 ? 23.859 -18.953 -1.594 1 98.88 30 ILE B CA 1
ATOM 3573 C C . ILE B 1 30 ? 23.828 -20.469 -1.822 1 98.88 30 ILE B C 1
ATOM 3575 O O . ILE B 1 30 ? 22.75 -21.062 -1.859 1 98.88 30 ILE B O 1
ATOM 3579 N N . ARG B 1 31 ? 25 -21.078 -1.926 1 98.88 31 ARG B N 1
ATOM 3580 C CA . ARG B 1 31 ? 25.078 -22.516 -2.152 1 98.88 31 ARG B CA 1
ATOM 3581 C C . ARG B 1 31 ? 24.359 -23.297 -1.057 1 98.88 31 ARG B C 1
ATOM 3583 O O . ARG B 1 31 ? 23.562 -24.188 -1.345 1 98.88 31 ARG B O 1
ATOM 3590 N N . LYS B 1 32 ? 24.656 -22.938 0.2 1 98.88 32 LYS B N 1
ATOM 3591 C CA . LYS B 1 32 ? 24.062 -23.641 1.337 1 98.88 32 LYS B CA 1
ATOM 3592 C C . LYS B 1 32 ? 22.547 -23.516 1.333 1 98.88 32 LYS B C 1
ATOM 3594 O O . LYS B 1 32 ? 21.828 -24.484 1.614 1 98.88 32 LYS B O 1
ATOM 3599 N N . MET B 1 33 ? 22.047 -22.344 1.021 1 98.88 33 MET B N 1
ATOM 3600 C CA . MET B 1 33 ? 20.609 -22.094 1.057 1 98.88 33 MET B CA 1
ATOM 3601 C C . MET B 1 33 ? 19.906 -22.781 -0.113 1 98.88 33 MET B C 1
ATOM 3603 O O . MET B 1 33 ? 18.766 -23.219 0.013 1 98.88 33 MET B O 1
ATOM 3607 N N . VAL B 1 34 ? 20.594 -22.828 -1.268 1 98.88 34 VAL B N 1
ATOM 3608 C CA . VAL B 1 34 ? 20.047 -23.578 -2.398 1 98.88 34 VAL B CA 1
ATOM 3609 C C . VAL B 1 34 ? 19.984 -25.062 -2.051 1 98.88 34 VAL B C 1
ATOM 3611 O O . VAL B 1 34 ? 18.984 -25.734 -2.332 1 98.88 34 VAL B O 1
ATOM 3614 N N . ALA B 1 35 ? 21.016 -25.562 -1.396 1 98.81 35 ALA B N 1
ATOM 3615 C CA . ALA B 1 35 ? 21.062 -26.969 -1.007 1 98.81 35 ALA B CA 1
ATOM 3616 C C . ALA B 1 35 ? 19.938 -27.312 -0.031 1 98.81 35 ALA B C 1
ATOM 3618 O O . ALA B 1 35 ? 19.375 -28.406 -0.077 1 98.81 35 ALA B O 1
ATOM 3619 N N . LYS B 1 36 ? 19.625 -26.359 0.814 1 98.44 36 LYS B N 1
ATOM 3620 C CA . LYS B 1 36 ? 18.578 -26.547 1.825 1 98.44 36 LYS B CA 1
ATOM 3621 C C . LYS B 1 36 ? 17.188 -26.359 1.229 1 98.44 36 LYS B C 1
ATOM 3623 O O . LYS B 1 36 ? 16.188 -26.766 1.834 1 98.44 36 LYS B O 1
ATOM 3628 N N . GLY B 1 37 ? 17.125 -25.734 0.082 1 98.81 37 GLY B N 1
ATOM 3629 C CA . GLY B 1 37 ? 15.852 -25.438 -0.551 1 98.81 37 GLY B CA 1
ATOM 3630 C C . GLY B 1 37 ? 15.266 -24.109 -0.117 1 98.81 37 GLY B C 1
ATOM 3631 O O . GLY B 1 37 ? 14.094 -23.828 -0.381 1 98.81 37 GLY B O 1
ATOM 3632 N N . TYR B 1 38 ? 16.078 -23.266 0.524 1 98.88 38 TYR B N 1
ATOM 3633 C CA . TYR B 1 38 ? 15.617 -21.984 1.031 1 98.88 38 TYR B CA 1
ATOM 3634 C C . TYR B 1 38 ? 15.734 -20.891 -0.034 1 98.88 38 TYR B C 1
ATOM 3636 O O . TYR B 1 38 ? 15.141 -19.828 0.089 1 98.88 38 TYR B O 1
ATOM 3644 N N . ILE B 1 39 ? 16.562 -21.125 -1.063 1 98.94 39 ILE B N 1
ATOM 3645 C CA . ILE B 1 39 ? 16.688 -20.281 -2.246 1 98.94 39 ILE B CA 1
ATOM 3646 C C . ILE B 1 39 ? 16.5 -21.125 -3.506 1 98.94 39 ILE B C 1
ATOM 3648 O O . ILE B 1 39 ? 17 -22.25 -3.592 1 98.94 39 ILE B O 1
ATOM 3652 N N . ALA B 1 40 ? 15.711 -20.641 -4.414 1 98.94 40 ALA B N 1
ATOM 3653 C CA . ALA B 1 40 ? 15.578 -21.219 -5.742 1 98.94 40 ALA B CA 1
ATOM 3654 C C . ALA B 1 40 ? 16.172 -20.312 -6.809 1 98.94 40 ALA B C 1
ATOM 3656 O O . ALA B 1 40 ? 16.094 -19.078 -6.695 1 98.94 40 ALA B O 1
ATOM 3657 N N . ILE B 1 41 ? 16.766 -20.906 -7.785 1 98.88 41 ILE B N 1
ATOM 3658 C CA . ILE B 1 41 ? 17.297 -20.188 -8.945 1 98.88 41 ILE B CA 1
ATOM 3659 C C . ILE B 1 41 ? 16.781 -20.844 -10.227 1 98.88 41 ILE B C 1
ATOM 3661 O O . ILE B 1 41 ? 17.453 -21.719 -10.797 1 98.88 41 ILE B O 1
ATOM 3665 N N . PRO B 1 42 ? 15.609 -20.375 -10.664 1 98.44 42 PRO B N 1
ATOM 3666 C CA . PRO B 1 42 ? 15.109 -20.938 -11.922 1 98.44 42 PRO B CA 1
ATOM 3667 C C . PRO B 1 42 ? 16.078 -20.75 -13.078 1 98.44 42 PRO B C 1
ATOM 3669 O O . PRO B 1 42 ? 16.391 -19.625 -13.461 1 98.44 42 PRO B O 1
ATOM 3672 N N . ASP B 1 43 ? 16.547 -21.844 -13.625 1 96.69 43 ASP B N 1
ATOM 3673 C CA . ASP B 1 43 ? 17.594 -21.844 -14.648 1 96.69 43 ASP B CA 1
ATOM 3674 C C . ASP B 1 43 ? 17.531 -23.109 -15.484 1 96.69 43 ASP B C 1
ATOM 3676 O O . ASP B 1 43 ? 18.453 -23.938 -15.453 1 96.69 43 ASP B O 1
ATOM 3680 N N . ASN B 1 44 ? 16.469 -23.188 -16.297 1 98.06 44 ASN B N 1
ATOM 3681 C CA . ASN B 1 44 ? 16.312 -24.344 -17.188 1 98.06 44 ASN B CA 1
ATOM 3682 C C . ASN B 1 44 ? 17.562 -24.578 -18.031 1 98.06 44 ASN B C 1
ATOM 3684 O O . ASN B 1 44 ? 18.172 -23.625 -18.516 1 98.06 44 ASN B O 1
ATOM 3688 N N . ASN B 1 45 ? 17.984 -25.828 -18.188 1 97.25 45 ASN B N 1
ATOM 3689 C CA . ASN B 1 45 ? 19.266 -26.141 -18.812 1 97.25 45 ASN B CA 1
ATOM 3690 C C . ASN B 1 45 ? 19.141 -26.141 -20.344 1 97.25 45 ASN B C 1
ATOM 3692 O O . ASN B 1 45 ? 20.109 -26.469 -21.047 1 97.25 45 ASN B O 1
ATOM 3696 N N . GLN B 1 46 ? 17.969 -25.703 -20.922 1 97 46 GLN B N 1
ATOM 3697 C CA . GLN B 1 46 ? 17.766 -25.656 -22.375 1 97 46 GLN B CA 1
ATOM 3698 C C . GLN B 1 46 ? 17.969 -24.25 -22.906 1 97 46 GLN B C 1
ATOM 3700 O O . GLN B 1 46 ? 17.984 -24.031 -24.125 1 97 46 GLN B O 1
ATOM 3705 N N . ARG B 1 47 ? 18.141 -23.266 -22.016 1 93.69 47 ARG B N 1
ATOM 3706 C CA . ARG B 1 47 ? 18.266 -21.875 -22.453 1 93.69 47 ARG B CA 1
ATOM 3707 C C . ARG B 1 47 ? 19.156 -21.094 -21.5 1 93.69 47 ARG B C 1
ATOM 3709 O O . ARG B 1 47 ? 19.234 -21.406 -20.312 1 93.69 47 ARG B O 1
ATOM 3716 N N . GLU B 1 48 ? 19.844 -20.094 -22 1 94 48 GLU B N 1
ATOM 3717 C CA . GLU B 1 48 ? 20.656 -19.203 -21.188 1 94 48 GLU B CA 1
ATOM 3718 C C . GLU B 1 48 ? 19.812 -18.062 -20.625 1 94 48 GLU B C 1
ATOM 3720 O O . GLU B 1 48 ? 19.156 -17.328 -21.375 1 94 48 GLU B O 1
ATOM 3725 N N . THR B 1 49 ? 19.781 -17.891 -19.344 1 95.81 49 THR B N 1
ATOM 3726 C CA . THR B 1 49 ? 19.016 -16.844 -18.688 1 95.81 49 THR B CA 1
ATOM 3727 C C . THR B 1 49 ? 19.891 -16.109 -17.672 1 95.81 49 THR B C 1
ATOM 3729 O O . THR B 1 49 ? 20.969 -16.578 -17.312 1 95.81 49 THR B O 1
ATOM 3732 N N . VAL B 1 50 ? 19.484 -14.875 -17.391 1 96.5 50 VAL B N 1
ATOM 3733 C CA . VAL B 1 50 ? 20.062 -14.188 -16.234 1 96.5 50 VAL B CA 1
ATOM 3734 C C . VAL B 1 50 ? 19.625 -14.867 -14.945 1 96.5 50 VAL B C 1
ATOM 3736 O O . VAL B 1 50 ? 18.422 -15.125 -14.75 1 96.5 50 VAL B O 1
ATOM 3739 N N . ALA B 1 51 ? 20.562 -15.164 -14.07 1 98 51 ALA B N 1
ATOM 3740 C CA . ALA B 1 51 ? 20.25 -15.875 -12.836 1 98 51 ALA B CA 1
ATOM 3741 C C . ALA B 1 51 ? 19.531 -14.953 -11.844 1 98 51 ALA B C 1
ATOM 3743 O O . ALA B 1 51 ? 20.047 -13.883 -11.508 1 98 51 ALA B O 1
ATOM 3744 N N . VAL B 1 52 ? 18.406 -15.344 -11.406 1 98.69 52 VAL B N 1
ATOM 3745 C CA . VAL B 1 52 ? 17.625 -14.641 -10.398 1 98.69 52 VAL B CA 1
ATOM 3746 C C . VAL B 1 52 ? 17.422 -15.539 -9.18 1 98.69 52 VAL B C 1
ATOM 3748 O O . VAL B 1 52 ? 16.875 -16.641 -9.297 1 98.69 52 VAL B O 1
ATOM 3751 N N . GLY B 1 53 ? 17.906 -15.109 -8.016 1 98.88 53 GLY B N 1
ATOM 3752 C CA . GLY B 1 53 ? 17.672 -15.844 -6.789 1 98.88 53 GLY B CA 1
ATOM 3753 C C . GLY B 1 53 ? 16.375 -15.453 -6.105 1 98.88 53 GLY B C 1
ATOM 3754 O O . GLY B 1 53 ? 16.047 -14.266 -5.992 1 98.88 53 GLY B O 1
ATOM 3755 N N . ILE B 1 54 ? 15.586 -16.422 -5.727 1 98.94 54 ILE B N 1
ATOM 3756 C CA . ILE B 1 54 ? 14.336 -16.219 -5.004 1 98.94 54 ILE B CA 1
ATOM 3757 C C . ILE B 1 54 ? 14.383 -16.969 -3.674 1 98.94 54 ILE B C 1
ATOM 3759 O O . ILE B 1 54 ? 14.391 -18.203 -3.648 1 98.94 54 ILE B O 1
ATOM 3763 N N . GLY B 1 55 ? 14.406 -16.156 -2.574 1 98.75 55 GLY B N 1
ATOM 3764 C CA . GLY B 1 55 ? 14.461 -16.938 -1.345 1 98.75 55 GLY B CA 1
ATOM 3765 C C . GLY B 1 55 ? 14.898 -16.109 -0.143 1 98.75 55 GLY B C 1
ATOM 3766 O O . GLY B 1 55 ? 14.734 -14.891 -0.129 1 98.75 55 GLY B O 1
ATOM 3767 N N . GLU B 1 56 ? 15.391 -16.844 0.87 1 97.44 56 GLU B N 1
ATOM 3768 C CA . GLU B 1 56 ? 15.688 -16.297 2.195 1 97.44 56 GLU B CA 1
ATOM 3769 C C . GLU B 1 56 ? 16.844 -15.297 2.139 1 97.44 56 GLU B C 1
ATOM 3771 O O . GLU B 1 56 ? 17.875 -15.562 1.529 1 97.44 56 GLU B O 1
ATOM 3776 N N . ASN B 1 57 ? 16.625 -14.148 2.814 1 97.06 57 ASN B N 1
ATOM 3777 C CA . ASN B 1 57 ? 17.641 -13.117 3.016 1 97.06 57 ASN B CA 1
ATOM 3778 C C . ASN B 1 57 ? 18.031 -12.453 1.699 1 97.06 57 ASN B C 1
ATOM 3780 O O . ASN B 1 57 ? 19.125 -11.898 1.582 1 97.06 57 ASN B O 1
ATOM 3784 N N . LEU B 1 58 ? 17.266 -12.625 0.619 1 98.75 58 LEU B N 1
ATOM 3785 C CA . LEU B 1 58 ? 17.422 -11.906 -0.642 1 98.75 58 LEU B CA 1
ATOM 3786 C C . LEU B 1 58 ? 16.375 -10.805 -0.776 1 98.75 58 LEU B C 1
ATOM 3788 O O . LEU B 1 58 ? 15.391 -10.789 -0.043 1 98.75 58 LEU B O 1
ATOM 3792 N N . ARG B 1 59 ? 16.641 -9.82 -1.622 1 98.25 59 ARG B N 1
ATOM 3793 C CA . ARG B 1 59 ? 15.594 -8.859 -1.968 1 98.25 59 ARG B CA 1
ATOM 3794 C C . ARG B 1 59 ? 14.359 -9.57 -2.523 1 98.25 59 ARG B C 1
ATOM 3796 O O . ARG B 1 59 ? 14.484 -10.547 -3.268 1 98.25 59 ARG B O 1
ATOM 3803 N N . THR B 1 60 ? 13.188 -9.117 -2.158 1 98.81 60 THR B N 1
ATOM 3804 C CA . THR B 1 60 ? 11.953 -9.719 -2.654 1 98.81 60 THR B CA 1
ATOM 3805 C C . THR B 1 60 ? 11.828 -9.523 -4.164 1 98.81 60 THR B C 1
ATOM 3807 O O . THR B 1 60 ? 12.008 -8.414 -4.668 1 98.81 60 THR B O 1
ATOM 3810 N N . LYS B 1 61 ? 11.531 -10.586 -4.895 1 98.94 61 LYS B N 1
ATOM 3811 C CA . LYS B 1 61 ? 11.477 -10.531 -6.355 1 98.94 61 LYS B CA 1
ATOM 3812 C C . LYS B 1 61 ? 10.047 -10.32 -6.844 1 98.94 61 LYS B C 1
ATOM 3814 O O . LYS B 1 61 ? 9.094 -10.633 -6.133 1 98.94 61 LYS B O 1
ATOM 3819 N N . VAL B 1 62 ? 9.906 -9.727 -8.031 1 98.88 62 VAL B N 1
ATOM 3820 C CA . VAL B 1 62 ? 8.617 -9.406 -8.641 1 98.88 62 VAL B CA 1
ATOM 3821 C C . VAL B 1 62 ? 8.484 -10.148 -9.969 1 98.88 62 VAL B C 1
ATOM 3823 O O . VAL B 1 62 ? 9.391 -10.125 -10.805 1 98.88 62 VAL B O 1
ATOM 3826 N N . ASN B 1 63 ? 7.332 -10.797 -10.117 1 98.81 63 ASN B N 1
ATOM 3827 C CA . ASN B 1 63 ? 7 -11.461 -11.367 1 98.81 63 ASN B CA 1
ATOM 3828 C C . ASN B 1 63 ? 5.906 -10.719 -12.125 1 98.81 63 ASN B C 1
ATOM 3830 O O . ASN B 1 63 ? 4.941 -10.242 -11.523 1 98.81 63 ASN B O 1
ATOM 3834 N N . ALA B 1 64 ? 6.098 -10.609 -13.438 1 98.62 64 ALA B N 1
ATOM 3835 C CA . ALA B 1 64 ? 5.047 -10.055 -14.281 1 98.62 64 ALA B CA 1
ATOM 3836 C C . ALA B 1 64 ? 4.473 -11.117 -15.211 1 98.62 64 ALA B C 1
ATOM 3838 O O . ALA B 1 64 ? 5.223 -11.852 -15.867 1 98.62 64 ALA B O 1
ATOM 3839 N N . THR B 1 65 ? 3.182 -11.188 -15.234 1 97.19 65 THR B N 1
ATOM 3840 C CA . THR B 1 65 ? 2.51 -12.148 -16.109 1 97.19 65 THR B CA 1
ATOM 3841 C C . THR B 1 65 ? 2.064 -11.477 -17.406 1 97.19 65 THR B C 1
ATOM 3843 O O . THR B 1 65 ? 1.603 -10.336 -17.391 1 97.19 65 THR B O 1
ATOM 3846 N N . ILE B 1 66 ? 2.283 -12.148 -18.438 1 96.19 66 ILE B N 1
ATOM 3847 C CA . ILE B 1 66 ? 1.792 -11.742 -19.75 1 96.19 66 ILE B CA 1
ATOM 3848 C C . ILE B 1 66 ? 1.04 -12.906 -20.391 1 96.19 66 ILE B C 1
ATOM 3850 O O . ILE B 1 66 ? 1.078 -14.031 -19.891 1 96.19 66 ILE B O 1
ATOM 3854 N N . GLY B 1 67 ? 0.27 -12.562 -21.422 1 93.75 67 GLY B N 1
ATOM 3855 C CA . GLY B 1 67 ? -0.436 -13.641 -22.094 1 93.75 67 GLY B CA 1
ATOM 3856 C C . GLY B 1 67 ? -1.588 -13.148 -22.953 1 93.75 67 GLY B C 1
ATOM 3857 O O . GLY B 1 67 ? -2.158 -12.086 -22.688 1 93.75 67 GLY B O 1
ATOM 3858 N N . THR B 1 68 ? -1.929 -13.992 -23.859 1 89.62 68 THR B N 1
ATOM 3859 C CA . THR B 1 68 ? -3.064 -13.734 -24.734 1 89.62 68 THR B CA 1
ATOM 3860 C C . THR B 1 68 ? -4.336 -14.375 -24.188 1 89.62 68 THR B C 1
ATOM 3862 O O . THR B 1 68 ? -4.266 -15.258 -23.328 1 89.62 68 THR B O 1
ATOM 3865 N N . SER B 1 69 ? -5.402 -13.812 -24.609 1 86.25 69 SER B N 1
ATOM 3866 C CA . SER B 1 69 ? -6.703 -14.414 -24.344 1 86.25 69 SER B CA 1
ATOM 3867 C C . SER B 1 69 ? -7.406 -14.82 -25.625 1 86.25 69 SER B C 1
ATOM 3869 O O . SER B 1 69 ? -6.887 -14.578 -26.719 1 86.25 69 SER B O 1
ATOM 3871 N N . THR B 1 70 ? -8.578 -15.508 -25.391 1 80.81 70 THR B N 1
ATOM 3872 C CA . THR B 1 70 ? -9.367 -15.898 -26.547 1 80.81 70 THR B CA 1
ATOM 3873 C C . THR B 1 70 ? -9.883 -14.664 -27.297 1 80.81 70 THR B C 1
ATOM 3875 O O . THR B 1 70 ? -10.047 -14.688 -28.516 1 80.81 70 THR B O 1
ATOM 3878 N N . ASP B 1 71 ? -10.016 -13.586 -26.609 1 80.19 71 ASP B N 1
ATOM 3879 C CA . ASP B 1 71 ? -10.594 -12.367 -27.156 1 80.19 71 ASP B CA 1
ATOM 3880 C C . ASP B 1 71 ? -9.516 -11.484 -27.781 1 80.19 71 ASP B C 1
ATOM 3882 O O . ASP B 1 71 ? -9.773 -10.758 -28.734 1 80.19 71 ASP B O 1
ATOM 3886 N N . ILE B 1 72 ? -8.352 -11.531 -27.25 1 84.19 72 ILE B N 1
ATOM 3887 C CA . ILE B 1 72 ? -7.242 -10.688 -27.672 1 84.19 72 ILE B CA 1
ATOM 3888 C C . ILE B 1 72 ? -5.984 -11.531 -27.859 1 84.19 72 ILE B C 1
ATOM 3890 O O . ILE B 1 72 ? -5.305 -11.859 -26.875 1 84.19 72 ILE B O 1
ATOM 3894 N N . ASN B 1 73 ? -5.668 -11.805 -29.078 1 89.81 73 ASN B N 1
ATOM 3895 C CA . ASN B 1 73 ? -4.52 -12.625 -29.438 1 89.81 73 ASN B CA 1
ATOM 3896 C C . ASN B 1 73 ? -3.551 -11.867 -30.344 1 89.81 73 ASN B C 1
ATOM 3898 O O . ASN B 1 73 ? -3.584 -12.016 -31.562 1 89.81 73 ASN B O 1
ATOM 3902 N N . ASP B 1 74 ? -2.703 -11.078 -29.75 1 92.5 74 ASP B N 1
ATOM 3903 C CA . ASP B 1 74 ? -1.752 -10.211 -30.422 1 92.5 74 ASP B CA 1
ATOM 3904 C C . ASP B 1 74 ? -0.329 -10.445 -29.938 1 92.5 74 ASP B C 1
ATOM 3906 O O . ASP B 1 74 ? 0.07 -9.922 -28.891 1 92.5 74 ASP B O 1
ATOM 3910 N N . LEU B 1 75 ? 0.449 -11.195 -30.734 1 95.81 75 LEU B N 1
ATOM 3911 C CA . LEU B 1 75 ? 1.796 -11.602 -30.344 1 95.81 75 LEU B CA 1
ATOM 3912 C C . LEU B 1 75 ? 2.697 -10.383 -30.156 1 95.81 75 LEU B C 1
ATOM 3914 O O . LEU B 1 75 ? 3.514 -10.344 -29.234 1 95.81 75 LEU B O 1
ATOM 3918 N N . ASP B 1 76 ? 2.572 -9.406 -31.031 1 96.31 76 ASP B N 1
ATOM 3919 C CA . ASP B 1 76 ? 3.381 -8.195 -30.922 1 96.31 76 ASP B CA 1
ATOM 3920 C C . ASP B 1 76 ? 3.115 -7.469 -29.609 1 96.31 76 ASP B C 1
ATOM 3922 O O . ASP B 1 76 ? 4.043 -6.949 -28.984 1 96.31 76 ASP B O 1
ATOM 3926 N N . MET B 1 77 ? 1.91 -7.438 -29.219 1 95.56 77 MET B N 1
ATOM 3927 C CA . MET B 1 77 ? 1.552 -6.809 -27.953 1 95.56 77 MET B CA 1
ATOM 3928 C C . MET B 1 77 ? 2.168 -7.562 -26.781 1 95.56 77 MET B C 1
ATOM 3930 O O . MET B 1 77 ? 2.613 -6.949 -25.812 1 95.56 77 MET B O 1
ATOM 3934 N N . GLU B 1 78 ? 2.174 -8.867 -26.875 1 96.38 78 GLU B N 1
ATOM 3935 C CA . GLU B 1 78 ? 2.762 -9.664 -25.812 1 96.38 78 GLU B CA 1
ATOM 3936 C C . GLU B 1 78 ? 4.258 -9.391 -25.672 1 96.38 78 GLU B C 1
ATOM 3938 O O . GLU B 1 78 ? 4.777 -9.305 -24.547 1 96.38 78 GLU B O 1
ATOM 3943 N N . LEU B 1 79 ? 4.898 -9.281 -26.781 1 98.06 79 LEU B N 1
ATOM 3944 C CA . LEU B 1 79 ? 6.324 -8.977 -26.766 1 98.06 79 LEU B CA 1
ATOM 3945 C C . LEU B 1 79 ? 6.574 -7.586 -26.188 1 98.06 79 LEU B C 1
ATOM 3947 O O . LEU B 1 79 ? 7.543 -7.379 -25.453 1 98.06 79 LEU B O 1
ATOM 3951 N N . GLU B 1 80 ? 5.695 -6.699 -26.531 1 98.06 80 GLU B N 1
ATOM 3952 C CA . GLU B 1 80 ? 5.785 -5.359 -25.969 1 98.06 80 GLU B CA 1
ATOM 3953 C C . GLU B 1 80 ? 5.574 -5.383 -24.453 1 98.06 80 GLU B C 1
ATOM 3955 O O . GLU B 1 80 ? 6.301 -4.715 -23.719 1 98.06 80 GLU B O 1
ATOM 3960 N N . LYS B 1 81 ? 4.598 -6.125 -23.984 1 98.06 81 LYS B N 1
ATOM 3961 C CA . LYS B 1 81 ? 4.348 -6.266 -22.562 1 98.06 81 LYS B CA 1
ATOM 3962 C C . LYS B 1 81 ? 5.566 -6.84 -21.844 1 98.06 81 LYS B C 1
ATOM 3964 O O . LYS B 1 81 ? 5.922 -6.379 -20.75 1 98.06 81 LYS B O 1
ATOM 3969 N N . ALA B 1 82 ? 6.164 -7.816 -22.422 1 98.38 82 ALA B N 1
ATOM 3970 C CA . ALA B 1 82 ? 7.352 -8.422 -21.828 1 98.38 82 ALA B CA 1
ATOM 3971 C C . ALA B 1 82 ? 8.477 -7.398 -21.688 1 98.38 82 ALA B C 1
ATOM 3973 O O . ALA B 1 82 ? 9.102 -7.309 -20.625 1 98.38 82 ALA B O 1
ATOM 3974 N N . LYS B 1 83 ? 8.695 -6.672 -22.734 1 98.31 83 LYS B N 1
ATOM 3975 C CA . LYS B 1 83 ? 9.742 -5.656 -22.734 1 98.31 83 LYS B CA 1
ATOM 3976 C C . LYS B 1 83 ? 9.477 -4.59 -21.672 1 98.31 83 LYS B C 1
ATOM 3978 O O . LYS B 1 83 ? 10.375 -4.223 -20.922 1 98.31 83 LYS B O 1
ATOM 3983 N N . ILE B 1 84 ? 8.289 -4.129 -21.641 1 98.31 84 ILE B N 1
ATOM 3984 C CA . ILE B 1 84 ? 7.895 -3.07 -20.719 1 98.31 84 ILE B CA 1
ATOM 3985 C C . ILE B 1 84 ? 7.996 -3.574 -19.281 1 98.31 84 ILE B C 1
ATOM 3987 O O . ILE B 1 84 ? 8.406 -2.834 -18.391 1 98.31 84 ILE B O 1
ATOM 3991 N N . ALA B 1 85 ? 7.609 -4.816 -19.047 1 98.62 85 ALA B N 1
ATOM 3992 C CA . ALA B 1 85 ? 7.719 -5.41 -17.719 1 98.62 85 ALA B CA 1
ATOM 3993 C C . ALA B 1 85 ? 9.172 -5.418 -17.25 1 98.62 85 ALA B C 1
ATOM 3995 O O . ALA B 1 85 ? 9.453 -5.07 -16.094 1 98.62 85 ALA B O 1
ATOM 3996 N N . GLU B 1 86 ? 10.062 -5.785 -18.109 1 98.19 86 GLU B N 1
ATOM 3997 C CA . GLU B 1 86 ? 11.484 -5.82 -17.781 1 98.19 86 GLU B CA 1
ATOM 3998 C C . GLU B 1 86 ? 12.016 -4.422 -17.484 1 98.19 86 GLU B C 1
ATOM 4000 O O . GLU B 1 86 ? 12.727 -4.223 -16.484 1 98.19 86 GLU B O 1
ATOM 4005 N N . GLU B 1 87 ? 11.625 -3.492 -18.297 1 97.69 87 GLU B N 1
ATOM 4006 C CA . GLU B 1 87 ? 12.078 -2.113 -18.141 1 97.69 87 GLU B CA 1
ATOM 4007 C C . GLU B 1 87 ? 11.547 -1.509 -16.844 1 97.69 87 GLU B C 1
ATOM 4009 O O . GLU B 1 87 ? 12.211 -0.688 -16.203 1 97.69 87 GLU B O 1
ATOM 4014 N N . ALA B 1 88 ? 10.375 -1.952 -16.484 1 98.25 88 ALA B N 1
ATOM 4015 C CA . ALA B 1 88 ? 9.734 -1.416 -15.281 1 98.25 88 ALA B CA 1
ATOM 4016 C C . ALA B 1 88 ? 10.305 -2.051 -14.023 1 98.25 88 ALA B C 1
ATOM 4018 O O . ALA B 1 88 ? 10.102 -1.546 -12.914 1 98.25 88 ALA B O 1
ATOM 4019 N N . GLY B 1 89 ? 11.008 -3.168 -14.148 1 97.75 89 GLY B N 1
ATOM 4020 C CA . GLY B 1 89 ? 11.727 -3.686 -12.992 1 97.75 89 GLY B CA 1
ATOM 4021 C C . GLY B 1 89 ? 11.312 -5.094 -12.617 1 97.75 89 GLY B C 1
ATOM 4022 O O . GLY B 1 89 ? 11.633 -5.562 -11.516 1 97.75 89 GLY B O 1
ATOM 4023 N N . ALA B 1 90 ? 10.594 -5.828 -13.477 1 98.69 90 ALA B N 1
ATOM 4024 C CA . ALA B 1 90 ? 10.258 -7.223 -13.203 1 98.69 90 ALA B CA 1
ATOM 4025 C C . ALA B 1 90 ? 11.516 -8.094 -13.164 1 98.69 90 ALA B C 1
ATOM 4027 O O . ALA B 1 90 ? 12.43 -7.906 -13.969 1 98.69 90 ALA B O 1
ATOM 4028 N N . ASP B 1 91 ? 11.523 -9.008 -12.203 1 98.75 91 ASP B N 1
ATOM 4029 C CA . ASP B 1 91 ? 12.664 -9.914 -12.094 1 98.75 91 ASP B CA 1
ATOM 4030 C C . ASP B 1 91 ? 12.469 -11.141 -12.977 1 98.75 91 ASP B C 1
ATOM 4032 O O . ASP B 1 91 ? 13.438 -11.727 -13.461 1 98.75 91 ASP B O 1
ATOM 4036 N N . THR B 1 92 ? 11.242 -11.57 -13.094 1 98.81 92 THR B N 1
ATOM 4037 C CA . THR B 1 92 ? 10.859 -12.711 -13.922 1 98.81 92 THR B CA 1
ATOM 4038 C C . THR B 1 92 ? 9.562 -12.414 -14.68 1 98.81 92 THR B C 1
ATOM 4040 O O . THR B 1 92 ? 8.891 -11.422 -14.406 1 98.81 92 THR B O 1
ATOM 4043 N N . LEU B 1 93 ? 9.32 -13.266 -15.68 1 98.62 93 LEU B N 1
ATOM 4044 C CA . LEU B 1 93 ? 8.062 -13.219 -16.422 1 98.62 93 LEU B CA 1
ATOM 4045 C C . LEU B 1 93 ? 7.32 -14.547 -16.312 1 98.62 93 LEU B C 1
ATOM 4047 O O . LEU B 1 93 ? 7.93 -15.586 -16.062 1 98.62 93 LEU B O 1
ATOM 4051 N N . MET B 1 94 ? 6.082 -14.5 -16.453 1 98.25 94 MET B N 1
ATOM 4052 C CA . MET B 1 94 ? 5.281 -15.695 -16.688 1 98.25 94 MET B CA 1
ATOM 4053 C C . MET B 1 94 ? 4.441 -15.555 -17.953 1 98.25 94 MET B C 1
ATOM 4055 O O . MET B 1 94 ? 3.771 -14.539 -18.141 1 98.25 94 MET B O 1
ATOM 4059 N N . GLU B 1 95 ? 4.543 -16.484 -18.812 1 97.38 95 GLU B N 1
ATOM 4060 C CA . GLU B 1 95 ? 3.775 -16.547 -20.047 1 97.38 95 GLU B CA 1
ATOM 4061 C C . GLU B 1 95 ? 2.531 -17.406 -19.891 1 97.38 95 GLU B C 1
ATOM 4063 O O . GLU B 1 95 ? 2.637 -18.625 -19.734 1 97.38 95 GLU B O 1
ATOM 4068 N N . LEU B 1 96 ? 1.301 -16.781 -19.906 1 95.75 96 LEU B N 1
ATOM 4069 C CA . LEU B 1 96 ? 0.076 -17.484 -19.531 1 95.75 96 LEU B CA 1
ATOM 4070 C C . LEU B 1 96 ? -0.953 -17.422 -20.656 1 95.75 96 LEU B C 1
ATOM 4072 O O . LEU B 1 96 ? -2.158 -17.391 -20.391 1 95.75 96 LEU B O 1
ATOM 4076 N N . SER B 1 97 ? -0.56 -17.438 -21.844 1 94.75 97 SER B N 1
ATOM 4077 C CA . SER B 1 97 ? -1.45 -17.328 -22.984 1 94.75 97 SER B CA 1
ATOM 4078 C C . SER B 1 97 ? -2.426 -18.5 -23.047 1 94.75 97 SER B C 1
ATOM 4080 O O . SER B 1 97 ? -2.053 -19.641 -22.75 1 94.75 97 SER B O 1
ATOM 4082 N N . ILE B 1 98 ? -3.645 -18.156 -23.422 1 92.31 98 ILE B N 1
ATOM 4083 C CA . ILE B 1 98 ? -4.66 -19.203 -23.562 1 92.31 98 ILE B CA 1
ATOM 4084 C C . ILE B 1 98 ? -5.363 -19.047 -24.906 1 92.31 98 ILE B C 1
ATOM 4086 O O . ILE B 1 98 ? -6.371 -19.719 -25.172 1 92.31 98 ILE B O 1
ATOM 4090 N N . GLY B 1 99 ? -4.922 -18.203 -25.719 1 91.12 99 GLY B N 1
ATOM 4091 C CA . GLY B 1 99 ? -5.457 -18 -27.062 1 91.12 99 GLY B CA 1
ATOM 4092 C C . GLY B 1 99 ? -4.383 -17.938 -28.125 1 91.12 99 GLY B C 1
ATOM 4093 O O . GLY B 1 99 ? -3.309 -17.375 -27.906 1 91.12 99 GLY B O 1
ATOM 4094 N N . GLY B 1 100 ? -4.668 -18.484 -29.328 1 92.19 100 GLY B N 1
ATOM 4095 C CA . GLY B 1 100 ? -3.721 -18.453 -30.422 1 92.19 100 GLY B CA 1
ATOM 4096 C C . GLY B 1 100 ? -2.795 -19.656 -30.438 1 92.19 100 GLY B C 1
ATOM 4097 O O . GLY B 1 100 ? -3.102 -20.703 -29.844 1 92.19 100 GLY B O 1
ATOM 4098 N N . ASP B 1 101 ? -1.722 -19.531 -31.234 1 95.81 101 ASP B N 1
ATOM 4099 C CA . ASP B 1 101 ? -0.717 -20.578 -31.312 1 95.81 101 ASP B CA 1
ATOM 4100 C C . ASP B 1 101 ? 0.189 -20.562 -30.078 1 95.81 101 ASP B C 1
ATOM 4102 O O . ASP B 1 101 ? 1.269 -19.969 -30.109 1 95.81 101 ASP B O 1
ATOM 4106 N N . LEU B 1 102 ? -0.234 -21.328 -29.078 1 97.19 102 LEU B N 1
ATOM 4107 C CA . LEU B 1 102 ? 0.387 -21.281 -27.766 1 97.19 102 LEU B CA 1
ATOM 4108 C C . LEU B 1 102 ? 1.859 -21.672 -27.844 1 97.19 102 LEU B C 1
ATOM 4110 O O . LEU B 1 102 ? 2.697 -21.078 -27.156 1 97.19 102 LEU B O 1
ATOM 4114 N N . ASP B 1 103 ? 2.201 -22.641 -28.625 1 97.94 103 ASP B N 1
ATOM 4115 C CA . ASP B 1 103 ? 3.588 -23.078 -28.781 1 97.94 103 ASP B CA 1
ATOM 4116 C C . ASP B 1 103 ? 4.445 -21.953 -29.375 1 97.94 103 ASP B C 1
ATOM 4118 O O . ASP B 1 103 ? 5.527 -21.656 -28.859 1 97.94 103 ASP B O 1
ATOM 4122 N N . ASN B 1 104 ? 3.955 -21.359 -30.391 1 97.75 104 ASN B N 1
ATOM 4123 C CA . ASN B 1 104 ? 4.703 -20.297 -31.047 1 97.75 104 ASN B CA 1
ATOM 4124 C C . ASN B 1 104 ? 4.863 -19.078 -30.141 1 97.75 104 ASN B C 1
ATOM 4126 O O . ASN B 1 104 ? 5.926 -18.469 -30.109 1 97.75 104 ASN B O 1
ATOM 4130 N N . ILE B 1 105 ? 3.797 -18.734 -29.469 1 97.5 105 ILE B N 1
ATOM 4131 C CA . ILE B 1 105 ? 3.83 -17.578 -28.562 1 97.5 105 ILE B CA 1
ATOM 4132 C C . ILE B 1 105 ? 4.875 -17.797 -27.484 1 97.5 105 ILE B C 1
ATOM 4134 O O . ILE B 1 105 ? 5.746 -16.953 -27.266 1 97.5 105 ILE B O 1
ATOM 4138 N N . ARG B 1 106 ? 4.828 -18.953 -26.859 1 98.06 106 ARG B N 1
ATOM 4139 C CA . ARG B 1 106 ? 5.758 -19.281 -25.781 1 98.06 106 ARG B CA 1
ATOM 4140 C C . ARG B 1 106 ? 7.203 -19.234 -26.266 1 98.06 106 ARG B C 1
ATOM 4142 O O . ARG B 1 106 ? 8.047 -18.578 -25.656 1 98.06 106 ARG B O 1
ATOM 4149 N N . ARG B 1 107 ? 7.457 -19.891 -27.375 1 98.25 107 ARG B N 1
ATOM 4150 C CA . ARG B 1 107 ? 8.812 -19.953 -27.906 1 98.25 107 ARG B CA 1
ATOM 4151 C C . ARG B 1 107 ? 9.32 -18.578 -28.312 1 98.25 107 ARG B C 1
ATOM 4153 O O . ARG B 1 107 ? 10.5 -18.266 -28.156 1 98.25 107 ARG B O 1
ATOM 4160 N N . THR B 1 108 ? 8.398 -17.781 -28.859 1 98.12 108 THR B N 1
ATOM 4161 C CA . THR B 1 108 ? 8.789 -16.438 -29.281 1 98.12 108 THR B CA 1
ATOM 4162 C C . THR B 1 108 ? 9.117 -15.562 -28.078 1 98.12 108 THR B C 1
ATOM 4164 O O . THR B 1 108 ? 10.086 -14.797 -28.094 1 98.12 108 THR B O 1
ATOM 4167 N N . VAL B 1 109 ? 8.32 -15.672 -27.031 1 97.94 109 VAL B N 1
ATOM 4168 C CA . VAL B 1 109 ? 8.594 -14.922 -25.812 1 97.94 109 VAL B CA 1
ATOM 4169 C C . VAL B 1 109 ? 9.945 -15.352 -25.234 1 97.94 109 VAL B C 1
ATOM 4171 O O . VAL B 1 109 ? 10.773 -14.5 -24.875 1 97.94 109 VAL B O 1
ATOM 4174 N N . LEU B 1 110 ? 10.219 -16.641 -25.172 1 98.25 110 LEU B N 1
ATOM 4175 C CA . LEU B 1 110 ? 11.461 -17.188 -24.641 1 98.25 110 LEU B CA 1
ATOM 4176 C C . LEU B 1 110 ? 12.664 -16.672 -25.422 1 98.25 110 LEU B C 1
ATOM 4178 O O . LEU B 1 110 ? 13.719 -16.391 -24.844 1 98.25 110 LEU B O 1
ATOM 4182 N N . LYS B 1 111 ? 12.492 -16.516 -26.672 1 97.69 111 LYS B N 1
ATOM 4183 C CA . LYS B 1 111 ? 13.578 -16.062 -27.547 1 97.69 111 LYS B CA 1
ATOM 4184 C C . LYS B 1 111 ? 13.875 -14.578 -27.344 1 97.69 111 LYS B C 1
ATOM 4186 O O . LYS B 1 111 ? 14.977 -14.117 -27.625 1 97.69 111 LYS B O 1
ATOM 4191 N N . ASN B 1 112 ? 12.906 -13.867 -26.812 1 97.44 112 ASN B N 1
ATOM 4192 C CA . ASN B 1 112 ? 13.031 -12.414 -26.797 1 97.44 112 ASN B CA 1
ATOM 4193 C C . ASN B 1 112 ? 13.336 -11.898 -25.391 1 97.44 112 ASN B C 1
ATOM 4195 O O . ASN B 1 112 ? 13.211 -10.703 -25.125 1 97.44 112 ASN B O 1
ATOM 4199 N N . THR B 1 113 ? 13.664 -12.727 -24.453 1 97.44 113 THR B N 1
ATOM 4200 C CA . THR B 1 113 ? 14.039 -12.289 -23.109 1 97.44 113 THR B CA 1
ATOM 4201 C C . THR B 1 113 ? 15.133 -13.172 -22.531 1 97.44 113 THR B C 1
ATOM 4203 O O . THR B 1 113 ? 15.219 -14.359 -22.875 1 97.44 113 THR B O 1
ATOM 4206 N N . LYS B 1 114 ? 15.93 -12.594 -21.672 1 96.81 114 LYS B N 1
ATOM 4207 C CA . LYS B 1 114 ? 16.938 -13.359 -20.938 1 96.81 114 LYS B CA 1
ATOM 4208 C C . LYS B 1 114 ? 16.516 -13.57 -19.484 1 96.81 114 LYS B C 1
ATOM 4210 O O . LYS B 1 114 ? 17.203 -14.25 -18.734 1 96.81 114 LYS B O 1
ATOM 4215 N N . LYS B 1 115 ? 15.359 -13.008 -19.141 1 98.19 115 LYS B N 1
ATOM 4216 C CA . LYS B 1 115 ? 14.82 -13.242 -17.797 1 98.19 115 LYS B CA 1
ATOM 4217 C C . LYS B 1 115 ? 14.242 -14.656 -17.672 1 98.19 115 LYS B C 1
ATOM 4219 O O . LYS B 1 115 ? 13.781 -15.227 -18.656 1 98.19 115 LYS B O 1
ATOM 4224 N N . PRO B 1 116 ? 14.312 -15.203 -16.438 1 98.75 116 PRO B N 1
ATOM 4225 C CA . PRO B 1 116 ? 13.57 -16.453 -16.281 1 98.75 116 PRO B CA 1
ATOM 4226 C C . PRO B 1 116 ? 12.086 -16.297 -16.594 1 98.75 116 PRO B C 1
ATOM 4228 O O . PRO B 1 116 ? 11.477 -15.281 -16.281 1 98.75 116 PRO B O 1
ATOM 4231 N N . VAL B 1 117 ? 11.539 -17.297 -17.266 1 98.81 117 VAL B N 1
ATOM 4232 C CA . VAL B 1 117 ? 10.141 -17.266 -17.672 1 98.81 117 VAL B CA 1
ATOM 4233 C C . VAL B 1 117 ? 9.422 -18.484 -17.094 1 98.81 117 VAL B C 1
ATOM 4235 O O . VAL B 1 117 ? 9.922 -19.609 -17.188 1 98.81 117 VAL B O 1
ATOM 4238 N N . GLY B 1 118 ? 8.305 -18.203 -16.438 1 98.69 118 GLY B N 1
ATOM 4239 C CA . GLY B 1 118 ? 7.453 -19.266 -15.938 1 98.69 118 GLY B CA 1
ATOM 4240 C C . GLY B 1 118 ? 6.219 -19.484 -16.797 1 98.69 118 GLY B C 1
ATOM 4241 O O . GLY B 1 118 ? 5.926 -18.688 -17.688 1 98.69 118 GLY B O 1
ATOM 4242 N N . SER B 1 119 ? 5.535 -20.594 -16.578 1 98.5 119 SER B N 1
ATOM 4243 C CA . SER B 1 119 ? 4.285 -20.922 -17.266 1 98.5 119 SER B CA 1
ATOM 4244 C C . SER B 1 119 ? 3.393 -21.797 -16.391 1 98.5 119 SER B C 1
ATOM 4246 O O . SER B 1 119 ? 3.775 -22.172 -15.281 1 98.5 119 SER B O 1
ATOM 4248 N N . VAL B 1 120 ? 2.182 -22.031 -16.875 1 98 120 VAL B N 1
ATOM 4249 C CA . VAL B 1 120 ? 1.217 -22.953 -16.281 1 98 120 VAL B CA 1
ATOM 4250 C C . VAL B 1 120 ? 0.792 -23.984 -17.312 1 98 120 VAL B C 1
ATOM 4252 O O . VAL B 1 120 ? -0.25 -23.844 -17.953 1 98 120 VAL B O 1
ATOM 4255 N N . PRO B 1 121 ? 1.433 -25.094 -17.391 1 98.06 121 PRO B N 1
ATOM 4256 C CA . PRO B 1 121 ? 1.264 -26.031 -18.5 1 98.06 121 PRO B CA 1
ATOM 4257 C C . PRO B 1 121 ? -0.172 -26.547 -18.625 1 98.06 121 PRO B C 1
ATOM 4259 O O . PRO B 1 121 ? -0.624 -26.844 -19.734 1 98.06 121 PRO B O 1
ATOM 4262 N N . ILE B 1 122 ? -0.886 -26.609 -17.547 1 97.38 122 ILE B N 1
ATOM 4263 C CA . ILE B 1 122 ? -2.238 -27.156 -17.594 1 97.38 122 ILE B CA 1
ATOM 4264 C C . ILE B 1 122 ? -3.135 -26.266 -18.438 1 97.38 122 ILE B C 1
ATOM 4266 O O . ILE B 1 122 ? -4.164 -26.703 -18.938 1 97.38 122 ILE B O 1
ATOM 4270 N N . TYR B 1 123 ? -2.799 -24.969 -18.547 1 95.88 123 TYR B N 1
ATOM 4271 C CA . TYR B 1 123 ? -3.568 -24.078 -19.406 1 95.88 123 TYR B CA 1
ATOM 4272 C C . TYR B 1 123 ? -3.6 -24.594 -20.828 1 95.88 123 TYR B C 1
ATOM 4274 O O . TYR B 1 123 ? -4.664 -24.672 -21.453 1 95.88 123 TYR B O 1
ATOM 4282 N N . GLN B 1 124 ? -2.455 -24.984 -21.344 1 96.94 124 GLN B N 1
ATOM 4283 C CA . GLN B 1 124 ? -2.379 -25.484 -22.703 1 96.94 124 GLN B CA 1
ATOM 4284 C C . GLN B 1 124 ? -3.133 -26.812 -22.844 1 96.94 124 GLN B C 1
ATOM 4286 O O . GLN B 1 124 ? -3.83 -27.031 -23.844 1 96.94 124 GLN B O 1
ATOM 4291 N N . THR B 1 125 ? -2.98 -27.672 -21.859 1 97.62 125 THR B N 1
ATOM 4292 C CA . THR B 1 125 ? -3.697 -28.938 -21.891 1 97.62 125 THR B CA 1
ATOM 4293 C C . THR B 1 125 ? -5.203 -28.703 -21.969 1 97.62 125 THR B C 1
ATOM 4295 O O . THR B 1 125 ? -5.902 -29.375 -22.734 1 97.62 125 THR B O 1
ATOM 4298 N N . ALA B 1 126 ? -5.68 -27.812 -21.141 1 95.12 126 ALA B N 1
ATOM 4299 C CA . ALA B 1 126 ? -7.105 -27.5 -21.094 1 95.12 126 ALA B CA 1
ATOM 4300 C C . ALA B 1 126 ? -7.57 -26.906 -22.422 1 95.12 126 ALA B C 1
ATOM 4302 O O . ALA B 1 126 ? -8.609 -27.312 -22.969 1 95.12 126 ALA B O 1
ATOM 4303 N N . VAL B 1 127 ? -6.797 -25.922 -22.953 1 93.81 127 VAL B N 1
ATOM 4304 C CA . VAL B 1 127 ? -7.148 -25.266 -24.219 1 93.81 127 VAL B CA 1
ATOM 4305 C C . VAL B 1 127 ? -7.215 -26.297 -25.344 1 93.81 127 VAL B C 1
ATOM 4307 O O . VAL B 1 127 ? -8.156 -26.297 -26.125 1 93.81 127 VAL B O 1
ATOM 4310 N N . GLU B 1 128 ? -6.238 -27.203 -25.406 1 95.69 128 GLU B N 1
ATOM 4311 C CA . GLU B 1 128 ? -6.207 -28.234 -26.438 1 95.69 128 GLU B CA 1
ATOM 4312 C C . GLU B 1 128 ? -7.391 -29.188 -26.312 1 95.69 128 GLU B C 1
ATOM 4314 O O . GLU B 1 128 ? -7.988 -29.578 -27.312 1 95.69 128 GLU B O 1
ATOM 4319 N N . ALA B 1 129 ? -7.711 -29.547 -25.094 1 95.12 129 ALA B N 1
ATOM 4320 C CA . ALA B 1 129 ? -8.852 -30.422 -24.859 1 95.12 129 ALA B CA 1
ATOM 4321 C C . ALA B 1 129 ? -10.156 -29.75 -25.266 1 95.12 129 ALA B C 1
ATOM 4323 O O . ALA B 1 129 ? -11.047 -30.391 -25.828 1 95.12 129 ALA B O 1
ATOM 4324 N N . ILE B 1 130 ? -10.281 -28.5 -24.922 1 90.44 130 ILE B N 1
ATOM 4325 C CA . ILE B 1 130 ? -11.484 -27.75 -25.266 1 90.44 130 ILE B CA 1
ATOM 4326 C C . ILE B 1 130 ? -11.625 -27.656 -26.781 1 90.44 130 ILE B C 1
ATOM 4328 O O . ILE B 1 130 ? -12.703 -27.875 -27.328 1 90.44 130 ILE B O 1
ATOM 4332 N N . GLU B 1 131 ? -10.531 -27.328 -27.469 1 90.81 131 GLU B N 1
ATOM 4333 C CA . GLU B 1 131 ? -10.555 -27.188 -28.922 1 90.81 131 GLU B CA 1
ATOM 4334 C C . GLU B 1 131 ? -10.867 -28.531 -29.594 1 90.81 131 GLU B C 1
ATOM 4336 O O . GLU B 1 131 ? -11.602 -28.578 -30.578 1 90.81 131 GLU B O 1
ATOM 4341 N N . LYS B 1 132 ? -10.305 -29.547 -29.078 1 93 132 LYS B N 1
ATOM 4342 C CA . LYS B 1 132 ? -10.422 -30.859 -29.703 1 93 132 LYS B CA 1
ATOM 4343 C C . LYS B 1 132 ? -11.711 -31.562 -29.281 1 93 132 LYS B C 1
ATOM 4345 O O . LYS B 1 132 ? -12.383 -32.188 -30.094 1 93 132 LYS B O 1
ATOM 4350 N N . ASP B 1 133 ? -11.977 -31.422 -27.938 1 91.94 133 ASP B N 1
ATOM 4351 C CA . ASP B 1 133 ? -13.016 -32.281 -27.391 1 91.94 133 ASP B CA 1
ATOM 4352 C C . ASP B 1 133 ? -14.141 -31.453 -26.766 1 91.94 133 ASP B C 1
ATOM 4354 O O . ASP B 1 133 ? -15.062 -32 -26.172 1 91.94 133 ASP B O 1
ATOM 4358 N N . GLY B 1 134 ? -14.055 -30.203 -26.688 1 87.25 134 GLY B N 1
ATOM 4359 C CA . GLY B 1 134 ? -15.156 -29.328 -26.328 1 87.25 134 GLY B CA 1
ATOM 4360 C C . GLY B 1 134 ? -15.125 -28.891 -24.875 1 87.25 134 GLY B C 1
ATOM 4361 O O . GLY B 1 134 ? -15.805 -27.938 -24.5 1 87.25 134 GLY B O 1
ATOM 4362 N N . SER B 1 135 ? -14.289 -29.656 -24.062 1 89.88 135 SER B N 1
ATOM 4363 C CA . SER B 1 135 ? -14.32 -29.297 -22.656 1 89.88 135 SER B CA 1
ATOM 4364 C C . SER B 1 135 ? -13.016 -29.688 -21.953 1 89.88 135 SER B C 1
ATOM 4366 O O . SER B 1 135 ? -12.391 -30.688 -22.328 1 89.88 135 SER B O 1
ATOM 4368 N N . ALA B 1 136 ? -12.688 -28.953 -20.922 1 91.06 136 ALA B N 1
ATOM 4369 C CA . ALA B 1 136 ? -11.492 -29.234 -20.141 1 91.06 136 ALA B CA 1
ATOM 4370 C C . ALA B 1 136 ? -11.641 -30.547 -19.359 1 91.06 136 ALA B C 1
ATOM 4372 O O . ALA B 1 136 ? -10.641 -31.141 -18.969 1 91.06 136 ALA B O 1
ATOM 4373 N N . ILE B 1 137 ? -12.852 -31.047 -19.125 1 91.88 137 ILE B N 1
ATOM 4374 C CA . ILE B 1 137 ? -13.086 -32.281 -18.375 1 91.88 137 ILE B CA 1
ATOM 4375 C C . ILE B 1 137 ? -12.609 -33.469 -19.203 1 91.88 137 ILE B C 1
ATOM 4377 O O . ILE B 1 137 ? -12.492 -34.594 -18.672 1 91.88 137 ILE B O 1
ATOM 4381 N N . ASN B 1 138 ? -12.289 -33.219 -20.469 1 94.69 138 ASN B N 1
ATOM 4382 C CA . ASN B 1 138 ? -11.852 -34.312 -21.359 1 94.69 138 ASN B CA 1
ATOM 4383 C C . ASN B 1 138 ? -10.336 -34.344 -21.484 1 94.69 138 ASN B C 1
ATOM 4385 O O . ASN B 1 138 ? -9.797 -35.031 -22.359 1 94.69 138 ASN B O 1
ATOM 4389 N N . MET B 1 139 ? -9.641 -33.625 -20.672 1 96.56 139 MET B N 1
ATOM 4390 C CA . MET B 1 139 ? -8.188 -33.625 -20.688 1 96.56 139 MET B CA 1
ATOM 4391 C C . MET B 1 139 ? -7.66 -35.062 -20.453 1 96.56 139 MET B C 1
ATOM 4393 O O . MET B 1 139 ? -8.195 -35.781 -19.625 1 96.56 139 MET B O 1
ATOM 4397 N N . ASP B 1 140 ? -6.711 -35.375 -21.203 1 96.62 140 ASP B N 1
ATOM 4398 C CA . ASP B 1 140 ? -6.016 -36.656 -21.016 1 96.62 140 ASP B CA 1
ATOM 4399 C C . ASP B 1 140 ? -4.836 -36.469 -20.062 1 96.62 140 ASP B C 1
ATOM 4401 O O . ASP B 1 140 ? -3.963 -35.625 -20.281 1 96.62 140 ASP B O 1
ATOM 4405 N N . PRO B 1 141 ? -4.754 -37.312 -19.016 1 96.62 141 PRO B N 1
ATOM 4406 C CA . PRO B 1 141 ? -3.641 -37.219 -18.062 1 96.62 141 PRO B CA 1
ATOM 4407 C C . PRO B 1 141 ? -2.277 -37.312 -18.75 1 96.62 141 PRO B C 1
ATOM 4409 O O . PRO B 1 141 ? -1.331 -36.625 -18.312 1 96.62 141 PRO B O 1
ATOM 4412 N N . ASP B 1 142 ? -2.184 -38.094 -19.781 1 97.44 142 ASP B N 1
ATOM 4413 C CA . ASP B 1 142 ? -0.921 -38.188 -20.5 1 97.44 142 ASP B CA 1
ATOM 4414 C C . ASP B 1 142 ? -0.56 -36.844 -21.156 1 97.44 142 ASP B C 1
ATOM 4416 O O . ASP B 1 142 ? 0.618 -36.5 -21.234 1 97.44 142 ASP B O 1
ATOM 4420 N N . ASP B 1 143 ? -1.559 -36.125 -21.625 1 97.75 143 ASP B N 1
ATOM 4421 C CA . ASP B 1 143 ? -1.322 -34.844 -22.25 1 97.75 143 ASP B CA 1
ATOM 4422 C C . ASP B 1 143 ? -0.848 -33.812 -21.234 1 97.75 143 ASP B C 1
ATOM 4424 O O . ASP B 1 143 ? -0.094 -32.906 -21.562 1 97.75 143 ASP B O 1
ATOM 4428 N N . MET B 1 144 ? -1.325 -33.969 -20 1 97.94 144 MET B N 1
ATOM 4429 C CA . MET B 1 144 ? -0.83 -33.094 -18.953 1 97.94 144 MET B CA 1
ATOM 4430 C C . MET B 1 144 ? 0.684 -33.219 -18.797 1 97.94 144 MET B C 1
ATOM 4432 O O . MET B 1 144 ? 1.394 -32.188 -18.781 1 97.94 144 MET B O 1
ATOM 4436 N N . LEU B 1 145 ? 1.171 -34.438 -18.766 1 98.31 145 LEU B N 1
ATOM 4437 C CA . LEU B 1 145 ? 2.6 -34.719 -18.625 1 98.31 145 LEU B CA 1
ATOM 4438 C C . LEU B 1 145 ? 3.355 -34.312 -19.875 1 98.31 145 LEU B C 1
ATOM 4440 O O . LEU B 1 145 ? 4.449 -33.75 -19.797 1 98.31 145 LEU B O 1
ATOM 4444 N N . LYS B 1 146 ? 2.76 -34.562 -21.031 1 98.25 146 LYS B N 1
ATOM 4445 C CA . LYS B 1 146 ? 3.393 -34.25 -22.297 1 98.25 146 LYS B CA 1
ATOM 4446 C C . LYS B 1 146 ? 3.621 -32.719 -22.422 1 98.25 146 LYS B C 1
ATOM 4448 O O . LYS B 1 146 ? 4.656 -32.312 -22.938 1 98.25 146 LYS B O 1
ATOM 4453 N N . ASN B 1 147 ? 2.668 -31.969 -22.016 1 98.5 147 ASN B N 1
ATOM 4454 C CA . ASN B 1 147 ? 2.795 -30.516 -22.125 1 98.5 147 ASN B CA 1
ATOM 4455 C C . ASN B 1 147 ? 3.812 -29.969 -21.125 1 98.5 147 ASN B C 1
ATOM 4457 O O . ASN B 1 147 ? 4.504 -28.984 -21.406 1 98.5 147 ASN B O 1
ATOM 4461 N N . ILE B 1 148 ? 3.914 -30.609 -19.922 1 98.69 148 ILE B N 1
ATOM 4462 C CA . ILE B 1 148 ? 4.973 -30.234 -18.984 1 98.69 148 ILE B CA 1
ATOM 4463 C C . ILE B 1 148 ? 6.336 -30.484 -19.625 1 98.69 148 ILE B C 1
ATOM 4465 O O . ILE B 1 148 ? 7.203 -29.594 -19.609 1 98.69 148 ILE B O 1
ATOM 4469 N N . GLU B 1 149 ? 6.484 -31.625 -20.25 1 98.75 149 GLU B N 1
ATOM 4470 C CA . GLU B 1 149 ? 7.75 -31.969 -20.891 1 98.75 149 GLU B CA 1
ATOM 4471 C C . GLU B 1 149 ? 8.031 -31.062 -22.094 1 98.75 149 GLU B C 1
ATOM 4473 O O . GLU B 1 149 ? 9.164 -30.609 -22.266 1 98.75 149 GLU B O 1
ATOM 4478 N N . LYS B 1 150 ? 7 -30.844 -22.859 1 98.69 150 LYS B N 1
ATOM 4479 C CA . LYS B 1 150 ? 7.145 -29.984 -24.031 1 98.69 150 LYS B CA 1
ATOM 4480 C C . LYS B 1 150 ? 7.645 -28.594 -23.625 1 98.69 150 LYS B C 1
ATOM 4482 O O . LYS B 1 150 ? 8.562 -28.062 -24.25 1 98.69 150 LYS B O 1
ATOM 4487 N N . GLN B 1 151 ? 7.031 -28.016 -22.641 1 98.75 151 GLN B N 1
ATOM 4488 C CA . GLN B 1 151 ? 7.402 -26.672 -22.219 1 98.75 151 GLN B CA 1
ATOM 4489 C C . GLN B 1 151 ? 8.773 -26.656 -21.547 1 98.75 151 GLN B C 1
ATOM 4491 O O . GLN B 1 151 ? 9.516 -25.688 -21.656 1 98.75 151 GLN B O 1
ATOM 4496 N N . ALA B 1 152 ? 9.102 -27.75 -20.828 1 98.75 152 ALA B N 1
ATOM 4497 C CA . ALA B 1 152 ? 10.461 -27.891 -20.297 1 98.75 152 ALA B CA 1
ATOM 4498 C C . ALA B 1 152 ? 11.492 -27.875 -21.422 1 98.75 152 ALA B C 1
ATOM 4500 O O . ALA B 1 152 ? 12.508 -27.188 -21.328 1 98.75 152 ALA B O 1
ATOM 4501 N N . LYS B 1 153 ? 11.211 -28.594 -22.469 1 98.62 153 LYS B N 1
ATOM 4502 C CA . LYS B 1 153 ? 12.102 -28.688 -23.625 1 98.62 153 LYS B CA 1
ATOM 4503 C C . LYS B 1 153 ? 12.234 -27.328 -24.312 1 98.62 153 LYS B C 1
ATOM 4505 O O . LYS B 1 153 ? 13.289 -27 -24.844 1 98.62 153 LYS B O 1
ATOM 4510 N N . ASP B 1 154 ? 11.125 -26.547 -24.266 1 98.44 154 ASP B N 1
ATOM 4511 C CA . ASP B 1 154 ? 11.141 -25.219 -24.859 1 98.44 154 ASP B CA 1
ATOM 4512 C C . ASP B 1 154 ? 12.039 -24.266 -24.062 1 98.44 154 ASP B C 1
ATOM 4514 O O . ASP B 1 154 ? 12.484 -23.25 -24.594 1 98.44 154 ASP B O 1
ATOM 4518 N N . GLY B 1 155 ? 12.234 -24.531 -22.766 1 98.5 155 GLY B N 1
ATOM 4519 C CA . GLY B 1 155 ? 13.164 -23.719 -22 1 98.5 155 GLY B CA 1
ATOM 4520 C C . GLY B 1 155 ? 12.508 -22.953 -20.875 1 98.5 155 GLY B C 1
ATOM 4521 O O . GLY B 1 155 ? 13.109 -22.047 -20.297 1 98.5 155 GLY B O 1
ATOM 4522 N N . ILE B 1 156 ? 11.258 -23.281 -20.516 1 98.75 156 ILE B N 1
ATOM 4523 C CA . ILE B 1 156 ? 10.586 -22.641 -19.406 1 98.75 156 ILE B CA 1
ATOM 4524 C C . ILE B 1 156 ? 11.375 -22.875 -18.109 1 98.75 156 ILE B C 1
ATOM 4526 O O . ILE B 1 156 ? 11.734 -24 -17.797 1 98.75 156 ILE B O 1
ATOM 4530 N N . ASP B 1 157 ? 11.562 -21.844 -17.312 1 98.75 157 ASP B N 1
ATOM 4531 C CA . ASP B 1 157 ? 12.477 -21.906 -16.172 1 98.75 157 ASP B CA 1
ATOM 4532 C C . ASP B 1 157 ? 11.758 -22.375 -14.914 1 98.75 157 ASP B C 1
ATOM 4534 O O . ASP B 1 157 ? 12.359 -23.031 -14.062 1 98.75 157 ASP B O 1
ATOM 4538 N N . PHE B 1 158 ? 10.555 -21.953 -14.727 1 98.81 158 PHE B N 1
ATOM 4539 C CA . PHE B 1 158 ? 9.758 -22.422 -13.602 1 98.81 158 PHE B CA 1
ATOM 4540 C C . PHE B 1 158 ? 8.305 -22.625 -14.023 1 98.81 158 PHE B C 1
ATOM 4542 O O . PHE B 1 158 ? 7.805 -21.922 -14.906 1 98.81 158 PHE B O 1
ATOM 4549 N N . MET B 1 159 ? 7.633 -23.641 -13.43 1 98.81 159 MET B N 1
ATOM 4550 C CA . MET B 1 159 ? 6.285 -24.016 -13.836 1 98.81 159 MET B CA 1
ATOM 4551 C C . MET B 1 159 ? 5.355 -24.125 -12.633 1 98.81 159 MET B C 1
ATOM 4553 O O . MET B 1 159 ? 5.691 -24.766 -11.641 1 98.81 159 MET B O 1
ATOM 4557 N N . ALA B 1 160 ? 4.238 -23.391 -12.758 1 98.56 160 ALA B N 1
ATOM 4558 C CA . ALA B 1 160 ? 3.174 -23.609 -11.781 1 98.56 160 ALA B CA 1
ATOM 4559 C C . ALA B 1 160 ? 2.418 -24.906 -12.07 1 98.56 160 ALA B C 1
ATOM 4561 O O . ALA B 1 160 ? 1.753 -25.016 -13.102 1 98.56 160 ALA B O 1
ATOM 4562 N N . ILE B 1 161 ? 2.51 -25.844 -11.227 1 98.38 161 ILE B N 1
ATOM 4563 C CA . ILE B 1 161 ? 1.858 -27.141 -11.406 1 98.38 161 ILE B CA 1
ATOM 4564 C C . ILE B 1 161 ? 0.903 -27.391 -10.242 1 98.38 161 ILE B C 1
ATOM 4566 O O . ILE B 1 161 ? 1.3 -27.328 -9.078 1 98.38 161 ILE B O 1
ATOM 4570 N N . HIS B 1 162 ? -0.323 -27.703 -10.508 1 97.88 162 HIS B N 1
ATOM 4571 C CA . HIS B 1 162 ? -1.384 -27.875 -9.523 1 97.88 162 HIS B CA 1
ATOM 4572 C C . HIS B 1 162 ? -1.431 -29.312 -9.008 1 97.88 162 HIS B C 1
ATOM 4574 O O . HIS B 1 162 ? -2.475 -29.969 -9.078 1 97.88 162 HIS B O 1
ATOM 4580 N N . CYS B 1 163 ? -0.422 -29.734 -8.383 1 97.06 163 CYS B N 1
ATOM 4581 C CA . CYS B 1 163 ? -0.285 -31.125 -7.934 1 97.06 163 CYS B CA 1
ATOM 4582 C C . CYS B 1 163 ? -0.925 -31.312 -6.562 1 97.06 163 CYS B C 1
ATOM 4584 O O . CYS B 1 163 ? -1.139 -32.438 -6.125 1 97.06 163 CYS B O 1
ATOM 4586 N N . SER B 1 164 ? -1.307 -30.25 -5.895 1 95.94 164 SER B N 1
ATOM 4587 C CA . SER B 1 164 ? -1.704 -30.375 -4.496 1 95.94 164 SER B CA 1
ATOM 4588 C C . SER B 1 164 ? -3.217 -30.5 -4.363 1 95.94 164 SER B C 1
ATOM 4590 O O . SER B 1 164 ? -3.727 -30.797 -3.277 1 95.94 164 SER B O 1
ATOM 4592 N N . VAL B 1 165 ? -3.92 -30.312 -5.453 1 95.31 165 VAL B N 1
ATOM 4593 C CA . VAL B 1 165 ? -5.363 -30.516 -5.414 1 95.31 165 VAL B CA 1
ATOM 4594 C C . VAL B 1 165 ? -5.68 -32 -5.344 1 95.31 165 VAL B C 1
ATOM 4596 O O . VAL B 1 165 ? -5.203 -32.781 -6.172 1 95.31 165 VAL B O 1
ATOM 4599 N N . ASN B 1 166 ? -6.363 -32.406 -4.359 1 95.69 166 ASN B N 1
ATOM 4600 C CA . ASN B 1 166 ? -6.781 -33.812 -4.223 1 95.69 166 ASN B CA 1
ATOM 4601 C C . ASN B 1 166 ? -8.148 -33.906 -3.557 1 95.69 166 ASN B C 1
ATOM 4603 O O . ASN B 1 166 ? -8.812 -32.906 -3.314 1 95.69 166 ASN B O 1
ATOM 4607 N N . ARG B 1 167 ? -8.586 -35.125 -3.322 1 94.44 167 ARG B N 1
ATOM 4608 C CA . ARG B 1 167 ? -9.922 -35.344 -2.777 1 94.44 167 ARG B CA 1
ATOM 4609 C C . ARG B 1 167 ? -10.062 -34.719 -1.399 1 94.44 167 ARG B C 1
ATOM 4611 O O . ARG B 1 167 ? -11.141 -34.219 -1.044 1 94.44 167 ARG B O 1
ATOM 4618 N N . GLU B 1 168 ? -9.039 -34.719 -0.629 1 94.94 168 GLU B N 1
ATOM 4619 C CA . GLU B 1 168 ? -9.086 -34.156 0.717 1 94.94 168 GLU B CA 1
ATOM 4620 C C . GLU B 1 168 ? -9.258 -32.625 0.676 1 94.94 168 GLU B C 1
ATOM 4622 O O . GLU B 1 168 ? -10.023 -32.062 1.46 1 94.94 168 GLU B O 1
ATOM 4627 N N . THR B 1 169 ? -8.508 -31.969 -0.187 1 96.06 169 THR B N 1
ATOM 4628 C CA . THR B 1 169 ? -8.625 -30.516 -0.311 1 96.06 169 THR B CA 1
ATOM 4629 C C . THR B 1 169 ? -10.016 -30.125 -0.797 1 96.06 169 THR B C 1
ATOM 4631 O O . THR B 1 169 ? -10.609 -29.172 -0.301 1 96.06 169 THR B O 1
ATOM 4634 N N . LEU B 1 170 ? -10.562 -30.875 -1.754 1 94.56 170 LEU B N 1
ATOM 4635 C CA . LEU B 1 170 ? -11.898 -30.594 -2.277 1 94.56 170 LEU B CA 1
ATOM 4636 C C . LEU B 1 170 ? -12.961 -30.812 -1.205 1 94.56 170 LEU B C 1
ATOM 4638 O O . LEU B 1 170 ? -13.953 -30.094 -1.154 1 94.56 170 LEU B O 1
ATOM 4642 N N . LYS B 1 171 ? -12.734 -31.828 -0.378 1 93.94 171 LYS B N 1
ATOM 4643 C CA . LYS B 1 171 ? -13.641 -32.094 0.729 1 93.94 171 LYS B CA 1
ATOM 4644 C C . LYS B 1 171 ? -13.734 -30.922 1.684 1 93.94 171 LYS B C 1
ATOM 4646 O O . LYS B 1 171 ? -14.828 -30.531 2.098 1 93.94 171 LYS B O 1
ATOM 4651 N N . ARG B 1 172 ? -12.555 -30.344 1.995 1 95.06 172 ARG B N 1
ATOM 4652 C CA . ARG B 1 172 ? -12.547 -29.172 2.879 1 95.06 172 ARG B CA 1
ATOM 4653 C C . ARG B 1 172 ? -13.234 -27.984 2.225 1 95.06 172 ARG B C 1
ATOM 4655 O O . ARG B 1 172 ? -13.961 -27.25 2.883 1 95.06 172 ARG B O 1
ATOM 4662 N N . LEU B 1 173 ? -12.961 -27.812 0.938 1 94.44 173 LEU B N 1
ATOM 4663 C CA . LEU B 1 173 ? -13.578 -26.719 0.19 1 94.44 173 LEU B CA 1
ATOM 4664 C C . LEU B 1 173 ? -15.094 -26.812 0.229 1 94.44 173 LEU B C 1
ATOM 4666 O O . LEU B 1 173 ? -15.781 -25.828 0.511 1 94.44 173 LEU B O 1
ATOM 4670 N N . LYS B 1 174 ? -15.562 -28 -0.024 1 92.12 174 LYS B N 1
ATOM 4671 C CA . LYS B 1 174 ? -17 -28.234 -0.096 1 92.12 174 LYS B CA 1
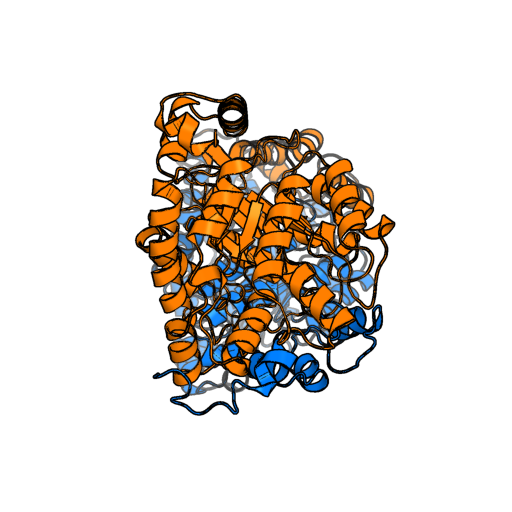ATOM 4672 C C . LYS B 1 174 ? -17.656 -28.047 1.271 1 92.12 174 LYS B C 1
ATOM 4674 O O . LYS B 1 174 ? -18.719 -27.422 1.377 1 92.12 174 LYS B O 1
ATOM 4679 N N . ARG B 1 175 ? -17.078 -28.547 2.285 1 92.5 175 ARG B N 1
ATOM 4680 C CA . ARG B 1 175 ? -17.688 -28.547 3.615 1 92.5 175 ARG B CA 1
ATOM 4681 C C . ARG B 1 175 ? -17.781 -27.141 4.176 1 92.5 175 ARG B C 1
ATOM 4683 O O . ARG B 1 175 ? -18.75 -26.797 4.844 1 92.5 175 ARG B O 1
ATOM 4690 N N . GLN B 1 176 ? -16.766 -26.344 3.92 1 92.56 176 GLN B N 1
ATOM 4691 C CA . GLN B 1 176 ? -16.781 -25 4.469 1 92.56 176 GLN B CA 1
ATOM 4692 C C . GLN B 1 176 ? -17.516 -24.031 3.533 1 92.56 176 GLN B C 1
ATOM 4694 O O . GLN B 1 176 ? -18.172 -23.094 3.988 1 92.56 176 GLN B O 1
ATOM 4699 N N . GLY B 1 177 ? -17.312 -24.281 2.277 1 90.5 177 GLY B N 1
ATOM 4700 C CA . GLY B 1 177 ? -17.828 -23.344 1.294 1 90.5 177 GLY B CA 1
ATOM 4701 C C . GLY B 1 177 ? -17.016 -22.062 1.214 1 90.5 177 GLY B C 1
ATOM 4702 O O . GLY B 1 177 ? -16.141 -21.812 2.051 1 90.5 177 GLY B O 1
ATOM 4703 N N . ARG B 1 178 ? -17.297 -21.219 0.161 1 94.38 178 ARG B N 1
ATOM 4704 C CA . ARG B 1 178 ? -16.641 -19.938 -0.034 1 94.38 178 ARG B CA 1
ATOM 4705 C C . ARG B 1 178 ? -17.625 -18.906 -0.585 1 94.38 178 ARG B C 1
ATOM 4707 O O . ARG B 1 178 ? -18.484 -19.234 -1.401 1 94.38 178 ARG B O 1
ATOM 4714 N N . ASN B 1 179 ? -17.453 -17.625 -0.074 1 94.25 179 ASN B N 1
ATOM 4715 C CA . ASN B 1 179 ? -18.234 -16.516 -0.607 1 94.25 179 ASN B CA 1
ATOM 4716 C C . ASN B 1 179 ? -17.828 -16.172 -2.039 1 94.25 179 ASN B C 1
ATOM 4718 O O . ASN B 1 179 ? -18.672 -15.828 -2.861 1 94.25 179 ASN B O 1
ATOM 4722 N N . GLY B 1 180 ? -16.547 -16.328 -2.338 1 93.5 180 GLY B N 1
ATOM 4723 C CA . GLY B 1 180 ? -16.031 -15.977 -3.654 1 93.5 180 GLY B CA 1
ATOM 4724 C C . GLY B 1 180 ? -15.805 -17.188 -4.543 1 93.5 180 GLY B C 1
ATOM 4725 O O . GLY B 1 180 ? -15.453 -17.047 -5.715 1 93.5 180 GLY B O 1
ATOM 4726 N N . GLY B 1 181 ? -15.922 -18.375 -4.031 1 92.12 181 GLY B N 1
ATOM 4727 C CA . GLY B 1 181 ? -15.742 -19.594 -4.805 1 92.12 181 GLY B CA 1
ATOM 4728 C C . GLY B 1 181 ? -14.281 -19.922 -5.051 1 92.12 181 GLY B C 1
ATOM 4729 O O . GLY B 1 181 ? -13.406 -19.516 -4.285 1 92.12 181 GLY B O 1
ATOM 4730 N N . LEU B 1 182 ? -14.062 -20.844 -5.973 1 92.81 182 LEU B N 1
ATOM 4731 C CA . LEU B 1 182 ? -12.727 -21.203 -6.434 1 92.81 182 LEU B CA 1
ATOM 4732 C C . LEU B 1 182 ? -12.344 -20.375 -7.664 1 92.81 182 LEU B C 1
ATOM 4734 O O . LEU B 1 182 ? -13.031 -20.422 -8.68 1 92.81 182 LEU B O 1
ATOM 4738 N N . VAL B 1 183 ? -11.156 -19.656 -7.547 1 92.62 183 VAL B N 1
ATOM 4739 C CA . VAL B 1 183 ? -10.898 -18.672 -8.586 1 92.62 183 VAL B CA 1
ATOM 4740 C C . VAL B 1 183 ? -9.625 -19.031 -9.344 1 92.62 183 VAL B C 1
ATOM 4742 O O . VAL B 1 183 ? -9.266 -18.391 -10.328 1 92.62 183 VAL B O 1
ATOM 4745 N N . SER B 1 184 ? -8.836 -20 -8.914 1 94.25 184 SER B N 1
ATOM 4746 C CA . SER B 1 184 ? -7.664 -20.484 -9.641 1 94.25 184 SER B CA 1
ATOM 4747 C C . SER B 1 184 ? -8.055 -21.141 -10.953 1 94.25 184 SER B C 1
ATOM 4749 O O . SER B 1 184 ? -8.734 -22.172 -10.961 1 94.25 184 SER B O 1
ATOM 4751 N N . ARG B 1 185 ? -7.586 -20.594 -12.023 1 92.88 185 ARG B N 1
ATOM 4752 C CA . ARG B 1 185 ? -7.938 -21.172 -13.32 1 92.88 185 ARG B CA 1
ATOM 4753 C C . ARG B 1 185 ? -7.438 -22.609 -13.438 1 92.88 185 ARG B C 1
ATOM 4755 O O . ARG B 1 185 ? -8.219 -23.516 -13.742 1 92.88 185 ARG B O 1
ATOM 4762 N N . GLY B 1 186 ? -6.16 -22.797 -13.18 1 94.5 186 GLY B N 1
ATOM 4763 C CA . GLY B 1 186 ? -5.637 -24.156 -13.195 1 94.5 186 GLY B CA 1
ATOM 4764 C C . GLY B 1 186 ? -6.305 -25.078 -12.188 1 94.5 186 GLY B C 1
ATOM 4765 O O . GLY B 1 186 ? -6.598 -26.234 -12.492 1 94.5 186 GLY B O 1
ATOM 4766 N N . GLY B 1 187 ? -6.531 -24.531 -11.016 1 94.44 187 GLY B N 1
ATOM 4767 C CA . GLY B 1 187 ? -7.25 -25.266 -9.992 1 94.44 187 GLY B CA 1
ATOM 4768 C C . GLY B 1 187 ? -8.648 -25.672 -10.422 1 94.44 187 GLY B C 1
ATOM 4769 O O . GLY B 1 187 ? -9.117 -26.766 -10.102 1 94.44 187 GLY B O 1
ATOM 4770 N N . SER B 1 188 ? -9.297 -24.797 -11.102 1 93.38 188 SER B N 1
ATOM 4771 C CA . SER B 1 188 ? -10.656 -25.078 -11.562 1 93.38 188 SER B CA 1
ATOM 4772 C C . SER B 1 188 ? -10.664 -26.172 -12.609 1 93.38 188 SER B C 1
ATOM 4774 O O . SER B 1 188 ? -11.562 -27.031 -12.625 1 93.38 188 SER B O 1
ATOM 4776 N N . PHE B 1 189 ? -9.68 -26.172 -13.531 1 94.12 189 PHE B N 1
ATOM 4777 C CA . PHE B 1 189 ? -9.586 -27.219 -14.547 1 94.12 189 PHE B CA 1
ATOM 4778 C C . PHE B 1 189 ? -9.406 -28.594 -13.898 1 94.12 189 PHE B C 1
ATOM 4780 O O . PHE B 1 189 ? -10.148 -29.531 -14.203 1 94.12 189 PHE B O 1
ATOM 4787 N N . ILE B 1 190 ? -8.516 -28.672 -12.984 1 95.5 190 ILE B N 1
ATOM 4788 C CA . ILE B 1 190 ? -8.172 -29.953 -12.367 1 95.5 190 ILE B CA 1
ATOM 4789 C C . ILE B 1 190 ? -9.32 -30.422 -11.484 1 95.5 190 ILE B C 1
ATOM 4791 O O . ILE B 1 190 ? -9.688 -31.609 -11.508 1 95.5 190 ILE B O 1
ATOM 4795 N N . SER B 1 191 ? -9.883 -29.531 -10.703 1 93.88 191 SER B N 1
ATOM 4796 C CA . SER B 1 191 ? -10.984 -29.906 -9.812 1 93.88 191 SER B CA 1
ATOM 4797 C C . SER B 1 191 ? -12.188 -30.391 -10.602 1 93.88 191 SER B C 1
ATOM 4799 O O . SER B 1 191 ? -12.805 -31.406 -10.234 1 93.88 191 SER B O 1
ATOM 4801 N N . SER B 1 192 ? -12.523 -29.656 -11.672 1 92.25 192 SER B N 1
ATOM 4802 C CA . SER B 1 192 ? -13.648 -30.062 -12.516 1 92.25 192 SER B CA 1
ATOM 4803 C C . SER B 1 192 ? -13.391 -31.438 -13.141 1 92.25 192 SER B C 1
ATOM 4805 O O . SER B 1 192 ? -14.312 -32.25 -13.25 1 92.25 192 SER B O 1
ATOM 4807 N N . TRP B 1 193 ? -12.219 -31.656 -13.586 1 94.5 193 TRP B N 1
ATOM 4808 C CA . TRP B 1 193 ? -11.828 -32.938 -14.172 1 94.5 193 TRP B CA 1
ATOM 4809 C C . TRP B 1 193 ? -11.984 -34.062 -13.156 1 94.5 193 TRP B C 1
ATOM 4811 O O . TRP B 1 193 ? -12.539 -35.125 -13.477 1 94.5 193 TRP B O 1
ATOM 4821 N N . MET B 1 194 ? -11.508 -33.906 -11.945 1 94.25 194 MET B N 1
ATOM 4822 C CA . MET B 1 194 ? -11.586 -34.875 -10.883 1 94.25 194 MET B CA 1
ATOM 4823 C C . MET B 1 194 ? -13.039 -35.25 -10.594 1 94.25 194 MET B C 1
ATOM 4825 O O . MET B 1 194 ? -13.375 -36.438 -10.484 1 94.25 194 MET B O 1
ATOM 4829 N N . VAL B 1 195 ? -13.844 -34.25 -10.453 1 90.81 195 VAL B N 1
ATOM 4830 C CA . VAL B 1 195 ? -15.242 -34.438 -10.086 1 90.81 195 VAL B CA 1
ATOM 4831 C C . VAL B 1 195 ? -15.969 -35.188 -11.203 1 90.81 195 VAL B C 1
ATOM 4833 O O . VAL B 1 195 ? -16.688 -36.156 -10.953 1 90.81 195 VAL B O 1
ATOM 4836 N N . HIS B 1 196 ? -15.766 -34.75 -12.406 1 91 196 HIS B N 1
ATOM 4837 C CA . HIS B 1 196 ? -16.469 -35.312 -13.555 1 91 196 HIS B CA 1
ATOM 4838 C C . HIS B 1 196 ? -16.062 -36.781 -13.773 1 91 196 HIS B C 1
ATOM 4840 O O . HIS B 1 196 ? -16.906 -37.625 -14.078 1 91 196 HIS B O 1
ATOM 4846 N N . ASN B 1 197 ? -14.781 -37.031 -13.688 1 92.62 197 ASN B N 1
ATOM 4847 C CA . ASN B 1 197 ? -14.273 -38.344 -14.008 1 92.62 197 ASN B CA 1
ATOM 4848 C C . ASN B 1 197 ? -14.227 -39.25 -12.773 1 92.62 197 ASN B C 1
ATOM 4850 O O . ASN B 1 197 ? -13.906 -40.438 -12.875 1 92.62 197 ASN B O 1
ATOM 4854 N N . ASP B 1 198 ? -14.539 -38.719 -11.633 1 91.94 198 ASP B N 1
ATOM 4855 C CA . ASP B 1 198 ? -14.484 -39.438 -10.359 1 91.94 198 ASP B CA 1
ATOM 4856 C C . ASP B 1 198 ? -13.125 -40.125 -10.172 1 91.94 198 ASP B C 1
ATOM 4858 O O . ASP B 1 198 ? -13.062 -41.344 -9.922 1 91.94 198 ASP B O 1
ATOM 4862 N N . CYS B 1 199 ? -12.086 -39.344 -10.445 1 93.62 199 CYS B N 1
ATOM 4863 C CA . CYS B 1 199 ? -10.711 -39.812 -10.32 1 93.62 199 CYS B CA 1
ATOM 4864 C C . CYS B 1 199 ? -9.875 -38.844 -9.5 1 93.62 199 CYS B C 1
ATOM 4866 O O . CYS B 1 199 ? -10.25 -37.688 -9.352 1 93.62 199 CYS B O 1
ATOM 4868 N N . GLU B 1 200 ? -8.852 -39.312 -8.875 1 95.56 200 GLU B N 1
ATOM 4869 C CA . GLU B 1 200 ? -7.887 -38.438 -8.203 1 95.56 200 GLU B CA 1
ATOM 4870 C C . GLU B 1 200 ? -7.105 -37.594 -9.203 1 95.56 200 GLU B C 1
ATOM 4872 O O . GLU B 1 200 ? -7.059 -37.938 -10.391 1 95.56 200 GLU B O 1
ATOM 4877 N N . ASN B 1 201 ? -6.57 -36.469 -8.742 1 97 201 ASN B N 1
ATOM 4878 C CA . ASN B 1 201 ? -5.688 -35.625 -9.539 1 97 201 ASN B CA 1
ATOM 4879 C C . ASN B 1 201 ? -4.516 -36.406 -10.109 1 97 201 ASN B C 1
ATOM 4881 O O . ASN B 1 201 ? -3.676 -36.906 -9.359 1 97 201 ASN B O 1
ATOM 4885 N N . PRO B 1 202 ? -4.477 -36.531 -11.438 1 97.31 202 PRO B N 1
ATOM 4886 C CA . PRO B 1 202 ? -3.406 -37.344 -12.039 1 97.31 202 PRO B CA 1
ATOM 4887 C C . PRO B 1 202 ? -2.014 -36.781 -11.734 1 97.31 202 PRO B C 1
ATOM 4889 O O . PRO B 1 202 ? -1.055 -37.562 -11.633 1 97.31 202 PRO B O 1
ATOM 4892 N N . LEU B 1 203 ? -1.88 -35.469 -11.539 1 98 203 LEU B N 1
ATOM 4893 C CA . LEU B 1 203 ? -0.583 -34.875 -11.25 1 98 203 LEU B CA 1
ATOM 4894 C C . LEU B 1 203 ? -0.164 -35.156 -9.812 1 98 203 LEU B C 1
ATOM 4896 O O . LEU B 1 203 ? 1.03 -35.219 -9.508 1 98 203 LEU B O 1
ATOM 4900 N N . TYR B 1 204 ? -1.105 -35.312 -8.93 1 97.75 204 TYR B N 1
ATOM 4901 C CA . TYR B 1 204 ? -0.833 -35.719 -7.559 1 97.75 204 TYR B CA 1
ATOM 4902 C C . TYR B 1 204 ? -0.436 -37.188 -7.484 1 97.75 204 TYR B C 1
ATOM 4904 O O . TYR B 1 204 ? 0.561 -37.531 -6.848 1 97.75 204 TYR B O 1
ATOM 4912 N N . GLU B 1 205 ? -1.166 -38 -8.156 1 96.62 205 GLU B N 1
ATOM 4913 C CA . GLU B 1 205 ? -0.952 -39.438 -8.133 1 96.62 205 GLU B CA 1
ATOM 4914 C C . GLU B 1 205 ? 0.368 -39.812 -8.805 1 96.62 205 GLU B C 1
ATOM 4916 O O . GLU B 1 205 ? 1.049 -40.75 -8.367 1 96.62 205 GLU B O 1
ATOM 4921 N N . ASN B 1 206 ? 0.629 -39.094 -9.867 1 96.25 206 ASN B N 1
ATOM 4922 C CA . ASN B 1 206 ? 1.843 -39.375 -10.625 1 96.25 206 ASN B CA 1
ATOM 4923 C C . ASN B 1 206 ? 2.895 -38.312 -10.43 1 96.25 206 ASN B C 1
ATOM 4925 O O . ASN B 1 206 ? 3.547 -37.875 -11.391 1 96.25 206 ASN B O 1
ATOM 4929 N N . TYR B 1 207 ? 2.98 -37.875 -9.289 1 98.19 207 TYR B N 1
ATOM 4930 C CA . TYR B 1 207 ? 3.887 -36.781 -8.961 1 98.19 207 TYR B CA 1
ATOM 4931 C C . TYR B 1 207 ? 5.328 -37.125 -9.297 1 98.19 207 TYR B C 1
ATOM 4933 O O . TYR B 1 207 ? 6.109 -36.281 -9.727 1 98.19 207 TYR B O 1
ATOM 4941 N N . ASP B 1 208 ? 5.699 -38.375 -9.094 1 98.12 208 ASP B N 1
ATOM 4942 C CA . ASP B 1 208 ? 7.059 -38.812 -9.406 1 98.12 208 ASP B CA 1
ATOM 4943 C C . ASP B 1 208 ? 7.371 -38.625 -10.883 1 98.12 208 ASP B C 1
ATOM 4945 O O . ASP B 1 208 ? 8.508 -38.312 -11.25 1 98.12 208 ASP B O 1
ATOM 4949 N N . GLN B 1 209 ? 6.395 -38.844 -11.727 1 98.25 209 GLN B N 1
ATOM 4950 C CA . GLN B 1 209 ? 6.594 -38.625 -13.156 1 98.25 209 GLN B CA 1
ATOM 4951 C C . GLN B 1 209 ? 6.824 -37.125 -13.453 1 98.25 209 GLN B C 1
ATOM 4953 O O . GLN B 1 209 ? 7.609 -36.781 -14.336 1 98.25 209 GLN B O 1
ATOM 4958 N N . VAL B 1 210 ? 6.074 -36.281 -12.75 1 98.56 210 VAL B N 1
ATOM 4959 C CA . VAL B 1 210 ? 6.312 -34.844 -12.859 1 98.56 210 VAL B CA 1
ATOM 4960 C C . VAL B 1 210 ? 7.754 -34.531 -12.477 1 98.56 210 VAL B C 1
ATOM 4962 O O . VAL B 1 210 ? 8.445 -33.812 -13.195 1 98.56 210 VAL B O 1
ATOM 4965 N N . LEU B 1 211 ? 8.234 -35.125 -11.359 1 98.69 211 LEU B N 1
ATOM 4966 C CA . LEU B 1 211 ? 9.586 -34.875 -10.875 1 98.69 211 LEU B CA 1
ATOM 4967 C C . LEU B 1 211 ? 10.625 -35.375 -11.875 1 98.69 211 LEU B C 1
ATOM 4969 O O . LEU B 1 211 ? 11.68 -34.75 -12.039 1 98.69 211 LEU B O 1
ATOM 4973 N N . ASP B 1 212 ? 10.305 -36.562 -12.523 1 98.56 212 ASP B N 1
ATOM 4974 C CA . ASP B 1 212 ? 11.219 -37.062 -13.539 1 98.56 212 ASP B CA 1
ATOM 4975 C C . ASP B 1 212 ? 11.469 -36.031 -14.641 1 98.56 212 ASP B C 1
ATOM 4977 O O . ASP B 1 212 ? 12.609 -35.812 -15.039 1 98.56 212 ASP B O 1
ATOM 4981 N N . ILE B 1 213 ? 10.422 -35.406 -15.047 1 98.38 213 ILE B N 1
ATOM 4982 C CA . ILE B 1 213 ? 10.508 -34.438 -16.141 1 98.38 213 ILE B CA 1
ATOM 4983 C C . ILE B 1 213 ? 11.273 -33.219 -15.695 1 98.38 213 ILE B C 1
ATOM 4985 O O . ILE B 1 213 ? 12.234 -32.781 -16.344 1 98.38 213 ILE B O 1
ATOM 4989 N N . VAL B 1 214 ? 10.859 -32.594 -14.594 1 98.5 214 VAL B N 1
ATOM 4990 C CA . VAL B 1 214 ? 11.398 -31.297 -14.211 1 98.5 214 VAL B CA 1
ATOM 4991 C C . VAL B 1 214 ? 12.844 -31.453 -13.742 1 98.5 214 VAL B C 1
ATOM 4993 O O . VAL B 1 214 ? 13.656 -30.547 -13.922 1 98.5 214 VAL B O 1
ATOM 4996 N N . GLU B 1 215 ? 13.203 -32.594 -13.141 1 98.44 215 GLU B N 1
ATOM 4997 C CA . GLU B 1 215 ? 14.578 -32.875 -12.75 1 98.44 215 GLU B CA 1
ATOM 4998 C C . GLU B 1 215 ? 15.5 -32.906 -13.969 1 98.44 215 GLU B C 1
ATOM 5000 O O . GLU B 1 215 ? 16.609 -32.375 -13.93 1 98.44 215 GLU B O 1
ATOM 5005 N N . GLU B 1 216 ? 15.023 -33.562 -15.023 1 98.25 216 GLU B N 1
ATOM 5006 C CA . GLU B 1 216 ? 15.82 -33.75 -16.234 1 98.25 216 GLU B CA 1
ATOM 5007 C C . GLU B 1 216 ? 16.234 -32.375 -16.812 1 98.25 216 GLU B C 1
ATOM 5009 O O . GLU B 1 216 ? 17.344 -32.25 -17.312 1 98.25 216 GLU B O 1
ATOM 5014 N N . TYR B 1 217 ? 15.375 -31.359 -16.688 1 98.25 217 TYR B N 1
ATOM 5015 C CA . TYR B 1 217 ? 15.602 -30.094 -17.375 1 98.25 217 TYR B CA 1
ATOM 5016 C C . TYR B 1 217 ? 15.938 -28.984 -16.391 1 98.25 217 TYR B C 1
ATOM 5018 O O . TYR B 1 217 ? 16.141 -27.828 -16.781 1 98.25 217 TYR B O 1
ATOM 5026 N N . ASP B 1 218 ? 15.938 -29.297 -15.094 1 98.12 218 ASP B N 1
ATOM 5027 C CA . ASP B 1 218 ? 16.188 -28.375 -13.984 1 98.12 218 ASP B CA 1
ATOM 5028 C C . ASP B 1 218 ? 15.133 -27.266 -13.953 1 98.12 218 ASP B C 1
ATOM 5030 O O . ASP B 1 218 ? 15.469 -26.094 -13.789 1 98.12 218 ASP B O 1
ATOM 5034 N N . VAL B 1 219 ? 13.906 -27.609 -14.234 1 98.69 219 VAL B N 1
ATOM 5035 C CA . VAL B 1 219 ? 12.773 -26.703 -14.078 1 98.69 219 VAL B CA 1
ATOM 5036 C C . VAL B 1 219 ? 12.445 -26.531 -12.594 1 98.69 219 VAL B C 1
ATOM 5038 O O . VAL B 1 219 ? 12.352 -27.531 -11.867 1 98.69 219 VAL B O 1
ATOM 5041 N N . CYS B 1 220 ? 12.406 -25.25 -12.156 1 98.75 220 CYS B N 1
ATOM 5042 C CA . CYS B 1 220 ? 11.945 -25 -10.797 1 98.75 220 CYS B CA 1
ATOM 5043 C C . CYS B 1 220 ? 10.438 -25.188 -10.688 1 98.75 220 CYS B C 1
ATOM 5045 O O . CYS B 1 220 ? 9.68 -24.656 -11.5 1 98.75 220 CYS B O 1
ATOM 5047 N N . LEU B 1 221 ? 10 -25.984 -9.719 1 98.69 221 LEU B N 1
ATOM 5048 C CA . LEU B 1 221 ? 8.57 -26.188 -9.508 1 98.69 221 LEU B CA 1
ATOM 5049 C C . LEU B 1 221 ? 7.977 -25.031 -8.703 1 98.69 221 LEU B C 1
ATOM 5051 O O . LEU B 1 221 ? 8.367 -24.812 -7.555 1 98.69 221 LEU B O 1
ATOM 5055 N N . SER B 1 222 ? 7.133 -24.266 -9.344 1 98.5 222 SER B N 1
ATOM 5056 C CA . SER B 1 222 ? 6.242 -23.391 -8.594 1 98.5 222 SER B CA 1
ATOM 5057 C C . SER B 1 222 ? 4.98 -24.125 -8.148 1 98.5 222 SER B C 1
ATOM 5059 O O . SER B 1 222 ? 4.031 -24.266 -8.922 1 98.5 222 SER B O 1
ATOM 5061 N N . MET B 1 223 ? 5.031 -24.547 -6.895 1 98.19 223 MET B N 1
ATOM 5062 C CA . MET B 1 223 ? 3.926 -25.344 -6.355 1 98.19 223 MET B CA 1
ATOM 5063 C C . MET B 1 223 ? 2.656 -24.5 -6.258 1 98.19 223 MET B C 1
ATOM 5065 O O . MET B 1 223 ? 2.443 -23.797 -5.266 1 98.19 223 MET B O 1
ATOM 5069 N N . ALA B 1 224 ? 1.754 -24.766 -7.195 1 97 224 ALA B N 1
ATOM 5070 C CA . ALA B 1 224 ? 0.589 -23.906 -7.387 1 97 224 ALA B CA 1
ATOM 5071 C C . ALA B 1 224 ? -0.43 -24.109 -6.27 1 97 224 ALA B C 1
ATOM 5073 O O . ALA B 1 224 ? -0.625 -25.234 -5.793 1 97 224 ALA B O 1
ATOM 5074 N N . ASN B 1 225 ? -1.072 -23.031 -5.926 1 94.19 225 ASN B N 1
ATOM 5075 C CA . ASN B 1 225 ? -2.145 -23.016 -4.938 1 94.19 225 ASN B CA 1
ATOM 5076 C C . ASN B 1 225 ? -3.516 -22.891 -5.598 1 94.19 225 ASN B C 1
ATOM 5078 O O . ASN B 1 225 ? -4.039 -21.797 -5.754 1 94.19 225 ASN B O 1
ATOM 5082 N N . ALA B 1 226 ? -4.074 -24.062 -5.777 1 95.94 226 ALA B N 1
ATOM 5083 C CA . ALA B 1 226 ? -5.375 -24.141 -6.438 1 95.94 226 ALA B CA 1
ATOM 5084 C C . ALA B 1 226 ? -6.477 -23.562 -5.547 1 95.94 226 ALA B C 1
ATOM 5086 O O . ALA B 1 226 ? -7.516 -23.125 -6.043 1 95.94 226 ALA B O 1
ATOM 5087 N N . MET B 1 227 ? -6.254 -23.609 -4.23 1 96.56 227 MET B N 1
ATOM 5088 C CA . MET B 1 227 ? -7.27 -23.188 -3.268 1 96.56 227 MET B CA 1
ATOM 5089 C C . MET B 1 227 ? -7.047 -21.734 -2.844 1 96.56 227 MET B C 1
ATOM 5091 O O . MET B 1 227 ? -7.465 -21.328 -1.757 1 96.56 227 MET B O 1
ATOM 5095 N N . ARG B 1 228 ? -6.324 -21 -3.678 1 95.88 228 ARG B N 1
ATOM 5096 C CA . ARG B 1 228 ? -6.105 -19.609 -3.32 1 95.88 228 ARG B CA 1
ATOM 5097 C C . ARG B 1 228 ? -7.43 -18.859 -3.188 1 95.88 228 ARG B C 1
ATOM 5099 O O . ARG B 1 228 ? -8.391 -19.156 -3.908 1 95.88 228 ARG B O 1
ATOM 5106 N N . ALA B 1 229 ? -7.465 -17.875 -2.314 1 95.88 229 ALA B N 1
ATOM 5107 C CA . ALA B 1 229 ? -8.664 -17.062 -2.084 1 95.88 229 ALA B CA 1
ATOM 5108 C C . ALA B 1 229 ? -8.812 -15.992 -3.16 1 95.88 229 ALA B C 1
ATOM 5110 O O . ALA B 1 229 ? -7.836 -15.367 -3.564 1 95.88 229 ALA B O 1
ATOM 5111 N N . GLY B 1 230 ? -10.039 -15.82 -3.658 1 94.44 230 GLY B N 1
ATOM 5112 C CA . GLY B 1 230 ? -10.383 -14.758 -4.59 1 94.44 230 GLY B CA 1
ATOM 5113 C C . GLY B 1 230 ? -11.219 -13.664 -3.961 1 94.44 230 GLY B C 1
ATOM 5114 O O . GLY B 1 230 ? -11.688 -12.758 -4.656 1 94.44 230 GLY B O 1
ATOM 5115 N N . ALA B 1 231 ? -11.445 -13.766 -2.703 1 96.69 231 ALA B N 1
ATOM 5116 C CA . ALA B 1 231 ? -12.133 -12.781 -1.867 1 96.69 231 ALA B CA 1
ATOM 5117 C C . ALA B 1 231 ? -11.531 -12.734 -0.467 1 96.69 231 ALA B C 1
ATOM 5119 O O . ALA B 1 231 ? -11.016 -13.742 0.032 1 96.69 231 ALA B O 1
ATOM 5120 N N . LEU B 1 232 ? -11.672 -11.594 0.159 1 97.62 232 LEU B N 1
ATOM 5121 C CA . LEU B 1 232 ? -11.102 -11.445 1.495 1 97.62 232 LEU B CA 1
ATOM 5122 C C . LEU B 1 232 ? -11.727 -12.445 2.465 1 97.62 232 LEU B C 1
ATOM 5124 O O . LEU B 1 232 ? -11.031 -12.992 3.328 1 97.62 232 LEU B O 1
ATOM 5128 N N . THR B 1 233 ? -13.008 -12.719 2.252 1 96.19 233 THR B N 1
ATOM 5129 C CA . THR B 1 233 ? -13.766 -13.562 3.174 1 96.19 233 THR B CA 1
ATOM 5130 C C . THR B 1 233 ? -13.297 -15.016 3.094 1 96.19 233 THR B C 1
ATOM 5132 O O . THR B 1 233 ? -13.609 -15.82 3.969 1 96.19 233 THR B O 1
ATOM 5135 N N . ASP B 1 234 ? -12.516 -15.336 2.066 1 97 234 ASP B N 1
ATOM 5136 C CA . ASP B 1 234 ? -12.148 -16.734 1.815 1 97 234 ASP B CA 1
ATOM 5137 C C . ASP B 1 234 ? -10.672 -16.969 2.129 1 97 234 ASP B C 1
ATOM 5139 O O . ASP B 1 234 ? -10.133 -18.031 1.807 1 97 234 ASP B O 1
ATOM 5143 N N . SER B 1 235 ? -10.023 -16.016 2.738 1 96.56 235 SER B N 1
ATOM 5144 C CA . SER B 1 235 ? -8.586 -16.125 2.994 1 96.56 235 SER B CA 1
ATOM 5145 C C . SER B 1 235 ? -8.305 -17.047 4.168 1 96.56 235 SER B C 1
ATOM 5147 O O . SER B 1 235 ? -9.094 -17.141 5.105 1 96.56 235 SER B O 1
ATOM 5149 N N . THR B 1 236 ? -7.199 -17.734 4.09 1 97.19 236 THR B N 1
ATOM 5150 C CA . THR B 1 236 ? -6.695 -18.547 5.191 1 97.19 236 THR B CA 1
ATOM 5151 C C . THR B 1 236 ? -7.766 -19.516 5.684 1 97.19 236 THR B C 1
ATOM 5153 O O . THR B 1 236 ? -7.941 -19.688 6.891 1 97.19 236 THR B O 1
ATOM 5156 N N . ASP B 1 237 ? -8.484 -20.062 4.773 1 96.88 237 ASP B N 1
ATOM 5157 C CA . ASP B 1 237 ? -9.562 -20.969 5.148 1 96.88 237 ASP B CA 1
ATOM 5158 C C . ASP B 1 237 ? -9.07 -22.422 5.176 1 96.88 237 ASP B C 1
ATOM 5160 O O . ASP B 1 237 ? -7.887 -22.672 4.969 1 96.88 237 ASP B O 1
ATOM 5164 N N . ARG B 1 238 ? -9.969 -23.359 5.457 1 97.38 238 ARG B N 1
ATOM 5165 C CA . ARG B 1 238 ? -9.594 -24.766 5.641 1 97.38 238 ARG B CA 1
ATOM 5166 C C . ARG B 1 238 ? -9.055 -25.359 4.348 1 97.38 238 ARG B C 1
ATOM 5168 O O . ARG B 1 238 ? -8.117 -26.156 4.371 1 97.38 238 ARG B O 1
ATOM 5175 N N . ALA B 1 239 ? -9.625 -24.984 3.215 1 96.44 239 ALA B N 1
ATOM 5176 C CA . ALA B 1 239 ? -9.18 -25.516 1.932 1 96.44 239 ALA B CA 1
ATOM 5177 C C . ALA B 1 239 ? -7.742 -25.094 1.628 1 96.44 239 ALA B C 1
ATOM 5179 O O . ALA B 1 239 ? -6.922 -25.922 1.219 1 96.44 239 ALA B O 1
ATOM 5180 N N . GLN B 1 240 ? -7.496 -23.828 1.793 1 97.31 240 GLN B N 1
ATOM 5181 C CA . GLN B 1 240 ? -6.148 -23.328 1.531 1 97.31 240 GLN B CA 1
ATOM 5182 C C . GLN B 1 240 ? -5.129 -23.984 2.455 1 97.31 240 GLN B C 1
ATOM 5184 O O . GLN B 1 240 ? -4.051 -24.391 2.012 1 97.31 240 GLN B O 1
ATOM 5189 N N . ILE B 1 241 ? -5.414 -24.109 3.775 1 97.69 241 ILE B N 1
ATOM 5190 C CA . ILE B 1 241 ? -4.488 -24.656 4.75 1 97.69 241 ILE B CA 1
ATOM 5191 C C . ILE B 1 241 ? -4.289 -26.156 4.48 1 97.69 241 ILE B C 1
ATOM 5193 O O . ILE B 1 241 ? -3.176 -26.672 4.594 1 97.69 241 ILE B O 1
ATOM 5197 N N . GLN B 1 242 ? -5.371 -26.828 4.16 1 97.69 242 GLN B N 1
ATOM 5198 C CA . GLN B 1 242 ? -5.246 -28.234 3.795 1 97.69 242 GLN B CA 1
ATOM 5199 C C . GLN B 1 242 ? -4.305 -28.422 2.605 1 97.69 242 GLN B C 1
ATOM 5201 O O . GLN B 1 242 ? -3.49 -29.344 2.586 1 97.69 242 GLN B O 1
ATOM 5206 N N . GLU B 1 243 ? -4.469 -27.594 1.636 1 97.75 243 GLU B N 1
ATOM 5207 C CA . GLU B 1 243 ? -3.598 -27.656 0.467 1 97.75 243 GLU B CA 1
ATOM 5208 C C . GLU B 1 243 ? -2.143 -27.406 0.848 1 97.75 243 GLU B C 1
ATOM 5210 O O . GLU B 1 243 ? -1.232 -28.031 0.301 1 97.75 243 GLU B O 1
ATOM 5215 N N . LEU B 1 244 ? -1.943 -26.516 1.759 1 97.94 244 LEU B N 1
ATOM 5216 C CA . LEU B 1 244 ? -0.592 -26.203 2.211 1 97.94 244 LEU B CA 1
ATOM 5217 C C . LEU B 1 244 ? 0.053 -27.422 2.875 1 97.94 244 LEU B C 1
ATOM 5219 O O . LEU B 1 244 ? 1.258 -27.641 2.736 1 97.94 244 LEU B O 1
ATOM 5223 N N . ILE B 1 245 ? -0.708 -28.172 3.645 1 98.12 245 ILE B N 1
ATOM 5224 C CA . ILE B 1 245 ? -0.211 -29.406 4.246 1 98.12 245 ILE B CA 1
ATOM 5225 C C . ILE B 1 245 ? 0.292 -30.359 3.156 1 98.12 245 ILE B C 1
ATOM 5227 O O . ILE B 1 245 ? 1.409 -30.875 3.24 1 98.12 245 ILE B O 1
ATOM 5231 N N . VAL B 1 246 ? -0.506 -30.5 2.117 1 98.38 246 VAL B N 1
ATOM 5232 C CA . VAL B 1 246 ? -0.146 -31.375 1.011 1 98.38 246 VAL B CA 1
ATOM 5233 C C . VAL B 1 246 ? 1.089 -30.828 0.297 1 98.38 246 VAL B C 1
ATOM 5235 O O . VAL B 1 246 ? 2.004 -31.578 -0.04 1 98.38 246 VAL B O 1
ATOM 5238 N N . LEU B 1 247 ? 1.135 -29.562 0.114 1 98.56 247 LEU B N 1
ATOM 5239 C CA . LEU B 1 247 ? 2.27 -28.922 -0.542 1 98.56 247 LEU B CA 1
ATOM 5240 C C . LEU B 1 247 ? 3.557 -29.156 0.238 1 98.56 247 LEU B C 1
ATOM 5242 O O . LEU B 1 247 ? 4.617 -29.375 -0.354 1 98.56 247 LEU B O 1
ATOM 5246 N N . GLY B 1 248 ? 3.475 -29.109 1.557 1 98.56 248 GLY B N 1
ATOM 5247 C CA . GLY B 1 248 ? 4.641 -29.422 2.369 1 98.56 248 GLY B CA 1
ATOM 5248 C C . GLY B 1 248 ? 5.211 -30.797 2.1 1 98.56 248 GLY B C 1
ATOM 5249 O O . GLY B 1 248 ? 6.426 -30.953 1.974 1 98.56 248 GLY B O 1
ATOM 5250 N N . GLU B 1 249 ? 4.324 -31.75 1.985 1 98.56 249 GLU B N 1
ATOM 5251 C CA . GLU B 1 249 ? 4.742 -33.125 1.694 1 98.56 249 GLU B CA 1
ATOM 5252 C C . GLU B 1 249 ? 5.387 -33.219 0.314 1 98.56 249 GLU B C 1
ATOM 5254 O O . GLU B 1 249 ? 6.379 -33.906 0.134 1 98.56 249 GLU B O 1
ATOM 5259 N N . LEU B 1 250 ? 4.797 -32.5 -0.606 1 98.75 250 LEU B N 1
ATOM 5260 C CA . LEU B 1 250 ? 5.301 -32.531 -1.975 1 98.75 250 LEU B CA 1
ATOM 5261 C C . LEU B 1 250 ? 6.648 -31.844 -2.076 1 98.75 250 LEU B C 1
ATOM 5263 O O . LEU B 1 250 ? 7.512 -32.25 -2.859 1 98.75 250 LEU B O 1
ATOM 5267 N N . VAL B 1 251 ? 6.836 -30.797 -1.296 1 98.81 251 VAL B N 1
ATOM 5268 C CA . VAL B 1 251 ? 8.117 -30.094 -1.236 1 98.81 251 VAL B CA 1
ATOM 5269 C C . VAL B 1 251 ? 9.203 -31.047 -0.724 1 98.81 251 VAL B C 1
ATOM 5271 O O . VAL B 1 251 ? 10.297 -31.109 -1.283 1 98.81 251 VAL B O 1
ATOM 5274 N N . ASP B 1 252 ? 8.883 -31.844 0.333 1 98.62 252 ASP B N 1
ATOM 5275 C CA . ASP B 1 252 ? 9.828 -32.812 0.865 1 98.62 252 ASP B CA 1
ATOM 5276 C C . ASP B 1 252 ? 10.281 -33.781 -0.22 1 98.62 252 ASP B C 1
ATOM 5278 O O . ASP B 1 252 ? 11.477 -34.031 -0.377 1 98.62 252 ASP B O 1
ATOM 5282 N N . ARG B 1 253 ? 9.359 -34.25 -0.954 1 98.56 253 ARG B N 1
ATOM 5283 C CA . ARG B 1 253 ? 9.648 -35.25 -1.98 1 98.56 253 ARG B CA 1
ATOM 5284 C C . ARG B 1 253 ? 10.477 -34.656 -3.109 1 98.56 253 ARG B C 1
ATOM 5286 O O . ARG B 1 253 ? 11.391 -35.281 -3.633 1 98.56 253 ARG B O 1
ATOM 5293 N N . ALA B 1 254 ? 10.117 -33.438 -3.502 1 98.75 254 ALA B N 1
ATOM 5294 C CA . ALA B 1 254 ? 10.891 -32.781 -4.547 1 98.75 254 ALA B CA 1
ATOM 5295 C C . ALA B 1 254 ? 12.336 -32.562 -4.113 1 98.75 254 ALA B C 1
ATOM 5297 O O . ALA B 1 254 ? 13.266 -32.812 -4.887 1 98.75 254 ALA B O 1
ATOM 5298 N N . ARG B 1 255 ? 12.508 -32.125 -2.928 1 98.25 255 ARG B N 1
ATOM 5299 C CA . ARG B 1 255 ? 13.836 -31.812 -2.412 1 98.25 255 ARG B CA 1
ATOM 5300 C C . ARG B 1 255 ? 14.688 -33.062 -2.275 1 98.25 255 ARG B C 1
ATOM 5302 O O . ARG B 1 255 ? 15.898 -33.031 -2.471 1 98.25 255 ARG B O 1
ATOM 5309 N N . GLU B 1 256 ? 14.062 -34.156 -1.915 1 97.88 256 GLU B N 1
ATOM 5310 C CA . GLU B 1 256 ? 14.781 -35.406 -1.844 1 97.88 256 GLU B CA 1
ATOM 5311 C C . GLU B 1 256 ? 15.414 -35.781 -3.186 1 97.88 256 GLU B C 1
ATOM 5313 O O . GLU B 1 256 ? 16.453 -36.438 -3.232 1 97.88 256 GLU B O 1
ATOM 5318 N N . ARG B 1 257 ? 14.797 -35.281 -4.246 1 97.44 257 ARG B N 1
ATOM 5319 C CA . ARG B 1 257 ? 15.273 -35.562 -5.598 1 97.44 257 ARG B CA 1
ATOM 5320 C C . ARG B 1 257 ? 16.156 -34.438 -6.117 1 97.44 257 ARG B C 1
ATOM 5322 O O . ARG B 1 257 ? 16.609 -34.5 -7.262 1 97.44 257 ARG B O 1
ATOM 5329 N N . GLY B 1 258 ? 16.328 -33.406 -5.312 1 98.12 258 GLY B N 1
ATOM 5330 C CA . GLY B 1 258 ? 17.125 -32.25 -5.715 1 98.12 258 GLY B CA 1
ATOM 5331 C C . GLY B 1 258 ? 16.406 -31.359 -6.703 1 98.12 258 GLY B C 1
ATOM 5332 O O . GLY B 1 258 ? 17.047 -30.766 -7.578 1 98.12 258 GLY B O 1
ATOM 5333 N N . VAL B 1 259 ? 15.109 -31.297 -6.66 1 98.62 259 VAL B N 1
ATOM 5334 C CA . VAL B 1 259 ? 14.305 -30.406 -7.5 1 98.62 259 VAL B CA 1
ATOM 5335 C C . VAL B 1 259 ? 13.953 -29.141 -6.727 1 98.62 259 VAL B C 1
ATOM 5337 O O . VAL B 1 259 ? 13.477 -29.203 -5.594 1 98.62 259 VAL B O 1
ATOM 5340 N N . GLN B 1 260 ? 14.242 -27.969 -7.301 1 98.69 260 GLN B N 1
ATOM 5341 C CA . GLN B 1 260 ? 13.953 -26.688 -6.676 1 98.69 260 GLN B CA 1
ATOM 5342 C C . GLN B 1 260 ? 12.453 -26.438 -6.598 1 98.69 260 GLN B C 1
ATOM 5344 O O . GLN B 1 260 ? 11.711 -26.766 -7.527 1 98.69 260 GLN B O 1
ATOM 5349 N N . THR B 1 261 ? 12.016 -25.828 -5.449 1 98.75 261 THR B N 1
ATOM 5350 C CA . THR B 1 261 ? 10.586 -25.578 -5.277 1 98.75 261 THR B CA 1
ATOM 5351 C C . THR B 1 261 ? 10.344 -24.156 -4.77 1 98.75 261 THR B C 1
ATOM 5353 O O . THR B 1 261 ? 11.133 -23.625 -3.979 1 98.75 261 THR B O 1
ATOM 5356 N N . ILE B 1 262 ? 9.336 -23.516 -5.27 1 98.81 262 ILE B N 1
ATOM 5357 C CA . ILE B 1 262 ? 8.656 -22.328 -4.777 1 98.81 262 ILE B CA 1
ATOM 5358 C C . ILE B 1 262 ? 7.195 -22.641 -4.477 1 98.81 262 ILE B C 1
ATOM 5360 O O . ILE B 1 262 ? 6.566 -23.422 -5.188 1 98.81 262 ILE B O 1
ATOM 5364 N N . VAL B 1 263 ? 6.672 -22.094 -3.395 1 98.75 263 VAL B N 1
ATOM 5365 C CA . VAL B 1 263 ? 5.293 -22.391 -3.027 1 98.75 263 VAL B CA 1
ATOM 5366 C C . VAL B 1 263 ? 4.426 -21.141 -3.238 1 98.75 263 VAL B C 1
ATOM 5368 O O . VAL B 1 263 ? 4.766 -20.047 -2.773 1 98.75 263 VAL B O 1
ATOM 5371 N N . GLU B 1 264 ? 3.332 -21.312 -3.943 1 98.06 264 GLU B N 1
ATOM 5372 C CA . GLU B 1 264 ? 2.436 -20.203 -4.195 1 98.06 264 GLU B CA 1
ATOM 5373 C C . GLU B 1 264 ? 1.484 -19.969 -3.023 1 98.06 264 GLU B C 1
ATOM 5375 O O . GLU B 1 264 ? 1.109 -20.922 -2.332 1 98.06 264 GLU B O 1
ATOM 5380 N N . GLY B 1 265 ? 1.169 -18.703 -2.832 1 95.5 265 GLY B N 1
ATOM 5381 C CA . GLY B 1 265 ? 0.27 -18.328 -1.755 1 95.5 265 GLY B CA 1
ATOM 5382 C C . GLY B 1 265 ? -0.998 -17.656 -2.246 1 95.5 265 GLY B C 1
ATOM 5383 O O . GLY B 1 265 ? -1.294 -17.672 -3.443 1 95.5 265 GLY B O 1
ATOM 5384 N N . PRO B 1 266 ? -1.728 -17.188 -1.283 1 91.5 266 PRO B N 1
ATOM 5385 C CA . PRO B 1 266 ? -3.045 -16.656 -1.629 1 91.5 266 PRO B CA 1
ATOM 5386 C C . PRO B 1 266 ? -2.963 -15.344 -2.414 1 91.5 266 PRO B C 1
ATOM 5388 O O . PRO B 1 266 ? -1.92 -14.688 -2.412 1 91.5 266 PRO B O 1
ATOM 5391 N N . GLY B 1 267 ? -4.207 -15.008 -3.037 1 93.88 267 GLY B N 1
ATOM 5392 C CA . GLY B 1 267 ? -4.363 -13.758 -3.766 1 93.88 267 GLY B CA 1
ATOM 5393 C C . GLY B 1 267 ? -4.973 -12.648 -2.93 1 93.88 267 GLY B C 1
ATOM 5394 O O . GLY B 1 267 ? -4.301 -11.672 -2.598 1 93.88 267 GLY B O 1
ATOM 5395 N N . HIS B 1 268 ? -6.25 -12.898 -2.498 1 98 268 HIS B N 1
ATOM 5396 C CA . HIS B 1 268 ? -6.961 -11.938 -1.667 1 98 268 HIS B CA 1
ATOM 5397 C C . HIS B 1 268 ? -6.797 -12.258 -0.186 1 98 268 HIS B C 1
ATOM 5399 O O . HIS B 1 268 ? -7.074 -13.383 0.241 1 98 268 HIS B O 1
ATOM 5405 N N . ILE B 1 269 ? -6.336 -11.289 0.617 1 98.25 269 ILE B N 1
ATOM 5406 C CA . ILE B 1 269 ? -6.047 -11.547 2.023 1 98.25 269 ILE B CA 1
ATOM 5407 C C . ILE B 1 269 ? -5.984 -10.219 2.783 1 98.25 269 ILE B C 1
ATOM 5409 O O . ILE B 1 269 ? -5.242 -9.312 2.402 1 98.25 269 ILE B O 1
ATOM 5413 N N . PRO B 1 270 ? -6.797 -10.078 3.867 1 98 270 PRO B N 1
ATOM 5414 C CA . PRO B 1 270 ? -6.656 -8.867 4.676 1 98 270 PRO B CA 1
ATOM 5415 C C . PRO B 1 270 ? -5.254 -8.711 5.262 1 98 270 PRO B C 1
ATOM 5417 O O . PRO B 1 270 ? -4.602 -9.703 5.586 1 98 270 PRO B O 1
ATOM 5420 N N . ILE B 1 271 ? -4.801 -7.465 5.496 1 97.56 271 ILE B N 1
ATOM 5421 C CA . ILE B 1 271 ? -3.414 -7.184 5.848 1 97.56 271 ILE B CA 1
ATOM 5422 C C . ILE B 1 271 ? -3.076 -7.848 7.18 1 97.56 271 ILE B C 1
ATOM 5424 O O . ILE B 1 271 ? -1.944 -8.289 7.395 1 97.56 271 ILE B O 1
ATOM 5428 N N . ASN B 1 272 ? -4.062 -8.008 8.078 1 97 272 ASN B N 1
ATOM 5429 C CA . ASN B 1 272 ? -3.803 -8.547 9.414 1 97 272 ASN B CA 1
ATOM 5430 C C . ASN B 1 272 ? -3.605 -10.055 9.375 1 97 272 ASN B C 1
ATOM 5432 O O . ASN B 1 272 ? -3.145 -10.648 10.352 1 97 272 ASN B O 1
ATOM 5436 N N . GLU B 1 273 ? -3.881 -10.734 8.289 1 97.94 273 GLU B N 1
ATOM 5437 C CA . GLU B 1 273 ? -3.734 -12.188 8.195 1 97.94 273 GLU B CA 1
ATOM 5438 C C . GLU B 1 273 ? -2.434 -12.562 7.484 1 97.94 273 GLU B C 1
ATOM 5440 O O . GLU B 1 273 ? -2.016 -13.719 7.523 1 97.94 273 GLU B O 1
ATOM 5445 N N . ILE B 1 274 ? -1.735 -11.625 6.895 1 98.12 274 ILE B N 1
ATOM 5446 C CA . ILE B 1 274 ? -0.606 -11.898 6.012 1 98.12 274 ILE B CA 1
ATOM 5447 C C . ILE B 1 274 ? 0.532 -12.531 6.812 1 98.12 274 ILE B C 1
ATOM 5449 O O . ILE B 1 274 ? 1.099 -13.547 6.402 1 98.12 274 ILE B O 1
ATOM 5453 N N . GLU B 1 275 ? 0.816 -11.969 7.984 1 97.75 275 GLU B N 1
ATOM 5454 C CA . GLU B 1 275 ? 1.899 -12.508 8.805 1 97.75 275 GLU B CA 1
ATOM 5455 C C . GLU B 1 275 ? 1.645 -13.969 9.172 1 97.75 275 GLU B C 1
ATOM 5457 O O . GLU B 1 275 ? 2.533 -14.812 9.031 1 97.75 275 GLU B O 1
ATOM 5462 N N . THR B 1 276 ? 0.451 -14.234 9.578 1 97.75 276 THR B N 1
ATOM 5463 C CA . THR B 1 276 ? 0.066 -15.586 9.977 1 97.75 276 THR B CA 1
ATOM 5464 C C . THR B 1 276 ? 0.189 -16.547 8.797 1 97.75 276 THR B C 1
ATOM 5466 O O . THR B 1 276 ? 0.728 -17.641 8.945 1 97.75 276 THR B O 1
ATOM 5469 N N . ASN B 1 277 ? -0.291 -16.125 7.684 1 97.88 277 ASN B N 1
ATOM 5470 C CA . ASN B 1 277 ? -0.264 -16.969 6.5 1 97.88 277 ASN B CA 1
ATOM 5471 C C . ASN B 1 277 ? 1.164 -17.312 6.082 1 97.88 277 ASN B C 1
ATOM 5473 O O . ASN B 1 277 ? 1.469 -18.453 5.758 1 97.88 277 ASN B O 1
ATOM 5477 N N . ILE B 1 278 ? 2.059 -16.359 6.133 1 98.25 278 ILE B N 1
ATOM 5478 C CA . ILE B 1 278 ? 3.447 -16.562 5.738 1 98.25 278 ILE B CA 1
ATOM 5479 C C . ILE B 1 278 ? 4.148 -17.469 6.75 1 98.25 278 ILE B C 1
ATOM 5481 O O . ILE B 1 278 ? 4.875 -18.391 6.371 1 98.25 278 ILE B O 1
ATOM 5485 N N . ASN B 1 279 ? 3.871 -17.281 8.055 1 98.06 279 ASN B N 1
ATOM 5486 C CA . ASN B 1 279 ? 4.488 -18.109 9.094 1 98.06 279 ASN B CA 1
ATOM 5487 C C . ASN B 1 279 ? 4.098 -19.578 8.961 1 98.06 279 ASN B C 1
ATOM 5489 O O . ASN B 1 279 ? 4.941 -20.453 9.102 1 98.06 279 ASN B O 1
ATOM 5493 N N . ILE B 1 280 ? 2.844 -19.766 8.664 1 98.12 280 ILE B N 1
ATOM 5494 C CA . ILE B 1 280 ? 2.381 -21.141 8.562 1 98.12 280 ILE B CA 1
ATOM 5495 C C . ILE B 1 280 ? 2.998 -21.812 7.332 1 98.12 280 ILE B C 1
ATOM 5497 O O . ILE B 1 280 ? 3.383 -22.984 7.375 1 98.12 280 ILE B O 1
ATOM 5501 N N . GLN B 1 281 ? 3.07 -21.078 6.254 1 98.56 281 GLN B N 1
ATOM 5502 C CA . GLN B 1 281 ? 3.691 -21.625 5.055 1 98.56 281 GLN B CA 1
ATOM 5503 C C . GLN B 1 281 ? 5.156 -21.969 5.305 1 98.56 281 GLN B C 1
ATOM 5505 O O . GLN B 1 281 ? 5.609 -23.062 4.949 1 98.56 281 GLN B O 1
ATOM 5510 N N . LYS B 1 282 ? 5.945 -21.094 5.926 1 98.38 282 LYS B N 1
ATOM 5511 C CA . LYS B 1 282 ? 7.371 -21.297 6.164 1 98.38 282 LYS B CA 1
ATOM 5512 C C . LYS B 1 282 ? 7.605 -22.516 7.062 1 98.38 282 LYS B C 1
ATOM 5514 O O . LYS B 1 282 ? 8.562 -23.266 6.859 1 98.38 282 LYS B O 1
ATOM 5519 N N . LYS B 1 283 ? 6.734 -22.703 7.973 1 97.94 283 LYS B N 1
ATOM 5520 C CA . LYS B 1 283 ? 6.867 -23.844 8.867 1 97.94 283 LYS B CA 1
ATOM 5521 C C . LYS B 1 283 ? 6.48 -25.141 8.172 1 97.94 283 LYS B C 1
ATOM 5523 O O . LYS B 1 283 ? 7.215 -26.125 8.234 1 97.94 283 LYS B O 1
ATOM 5528 N N . MET B 1 284 ? 5.391 -25.125 7.422 1 97.88 284 MET B N 1
ATOM 5529 C CA . MET B 1 284 ? 4.848 -26.344 6.824 1 97.88 284 MET B CA 1
ATOM 5530 C C . MET B 1 284 ? 5.68 -26.766 5.621 1 97.88 284 MET B C 1
ATOM 5532 O O . MET B 1 284 ? 5.824 -27.969 5.359 1 97.88 284 MET B O 1
ATOM 5536 N N . CYS B 1 285 ? 6.156 -25.781 4.91 1 98.38 285 CYS B N 1
ATOM 5537 C CA . CYS B 1 285 ? 6.863 -26.094 3.674 1 98.38 285 CYS B CA 1
ATOM 5538 C C . CYS B 1 285 ? 8.367 -25.891 3.84 1 98.38 285 CYS B C 1
ATOM 5540 O O . CYS B 1 285 ? 9.086 -25.719 2.855 1 98.38 285 CYS B O 1
ATOM 5542 N N . LYS B 1 286 ? 8.789 -25.891 5.148 1 97.81 286 LYS B N 1
ATOM 5543 C CA . LYS B 1 286 ? 10.203 -25.891 5.535 1 97.81 286 LYS B CA 1
ATOM 5544 C C . LYS B 1 286 ? 10.969 -24.781 4.832 1 97.81 286 LYS B C 1
ATOM 5546 O O . LYS B 1 286 ? 12 -25.031 4.203 1 97.81 286 LYS B O 1
ATOM 5551 N N . ASN B 1 287 ? 10.469 -23.641 4.797 1 98.38 287 ASN B N 1
ATOM 5552 C CA . ASN B 1 287 ? 11.055 -22.375 4.367 1 98.38 287 ASN B CA 1
ATOM 5553 C C . ASN B 1 287 ? 11.266 -22.344 2.854 1 98.38 287 ASN B C 1
ATOM 5555 O O . ASN B 1 287 ? 12.148 -21.641 2.359 1 98.38 287 ASN B O 1
ATOM 5559 N N . ALA B 1 288 ? 10.523 -23.219 2.127 1 98.81 288 ALA B N 1
ATOM 5560 C CA . ALA B 1 288 ? 10.516 -23.016 0.679 1 98.81 288 ALA B CA 1
ATOM 5561 C C . ALA B 1 288 ? 10.133 -21.578 0.32 1 98.81 288 ALA B C 1
ATOM 5563 O O . ALA B 1 288 ? 9.25 -21 0.95 1 98.81 288 ALA B O 1
ATOM 5564 N N . PRO B 1 289 ? 10.859 -20.984 -0.672 1 98.88 289 PRO B N 1
ATOM 5565 C CA . PRO B 1 289 ? 10.477 -19.625 -1.057 1 98.88 289 PRO B CA 1
ATOM 5566 C C . PRO B 1 289 ? 8.969 -19.469 -1.279 1 98.88 289 PRO B C 1
ATOM 5568 O O . PRO B 1 289 ? 8.336 -20.359 -1.855 1 98.88 289 PRO B O 1
ATOM 5571 N N . PHE B 1 290 ? 8.422 -18.406 -0.782 1 98.81 290 PHE B N 1
ATOM 5572 C CA . PHE B 1 290 ? 6.98 -18.203 -0.804 1 98.81 290 PHE B CA 1
ATOM 5573 C C . PHE B 1 290 ? 6.598 -17.172 -1.857 1 98.81 290 PHE B C 1
ATOM 5575 O O . PHE B 1 290 ? 7.07 -16.031 -1.817 1 98.81 290 PHE B O 1
ATOM 5582 N N . TYR B 1 291 ? 5.781 -17.531 -2.816 1 98.62 291 TYR B N 1
ATOM 5583 C CA . TYR B 1 291 ? 5.316 -16.734 -3.941 1 98.62 291 TYR B CA 1
ATOM 5584 C C . TYR B 1 291 ? 3.887 -16.25 -3.717 1 98.62 291 TYR B C 1
ATOM 5586 O O . TYR B 1 291 ? 2.936 -17.016 -3.873 1 98.62 291 TYR B O 1
ATOM 5594 N N . MET B 1 292 ? 3.736 -15 -3.383 1 97.75 292 MET B N 1
ATOM 5595 C CA . MET B 1 292 ? 2.426 -14.43 -3.078 1 97.75 292 MET B CA 1
ATOM 5596 C C . MET B 1 292 ? 1.775 -13.859 -4.332 1 97.75 292 MET B C 1
ATOM 5598 O O . MET B 1 292 ? 2.389 -13.062 -5.047 1 97.75 292 MET B O 1
ATOM 5602 N N . LEU B 1 293 ? 0.523 -14.234 -4.586 1 94.75 293 LEU B N 1
ATOM 5603 C CA . LEU B 1 293 ? -0.183 -13.789 -5.781 1 94.75 293 LEU B CA 1
ATOM 5604 C C . LEU B 1 293 ? -0.92 -12.477 -5.516 1 94.75 293 LEU B C 1
ATOM 5606 O O . LEU B 1 293 ? -2.029 -12.484 -4.977 1 94.75 293 LEU B O 1
ATOM 5610 N N . GLY B 1 294 ? -0.572 -11.375 -5.926 1 85.94 294 GLY B N 1
ATOM 5611 C CA . GLY B 1 294 ? -1.055 -10.047 -5.594 1 85.94 294 GLY B CA 1
ATOM 5612 C C . GLY B 1 294 ? -0.158 -9.312 -4.613 1 85.94 294 GLY B C 1
ATOM 5613 O O . GLY B 1 294 ? 0.945 -8.891 -4.969 1 85.94 294 GLY B O 1
ATOM 5614 N N . PRO B 1 295 ? -0.536 -9.359 -3.277 1 94.75 295 PRO B N 1
ATOM 5615 C CA . PRO B 1 295 ? -1.844 -9.766 -2.758 1 94.75 295 PRO B CA 1
ATOM 5616 C C . PRO B 1 295 ? -2.852 -8.617 -2.738 1 94.75 295 PRO B C 1
ATOM 5618 O O . PRO B 1 295 ? -2.475 -7.461 -2.537 1 94.75 295 PRO B O 1
ATOM 5621 N N . ILE B 1 296 ? -4.086 -8.883 -2.891 1 98.06 296 ILE B N 1
ATOM 5622 C CA . ILE B 1 296 ? -5.188 -7.93 -2.883 1 98.06 296 ILE B CA 1
ATOM 5623 C C . ILE B 1 296 ? -5.77 -7.824 -1.474 1 98.06 296 ILE B C 1
ATOM 5625 O O . ILE B 1 296 ? -6.293 -8.805 -0.936 1 98.06 296 ILE B O 1
ATOM 5629 N N . VAL B 1 297 ? -5.785 -6.559 -0.922 1 98.69 297 VAL B N 1
ATOM 5630 C CA . VAL B 1 297 ? -6.102 -6.422 0.496 1 98.69 297 VAL B CA 1
ATOM 5631 C C . VAL B 1 297 ? -7.465 -5.758 0.661 1 98.69 297 VAL B C 1
ATOM 5633 O O . VAL B 1 297 ? -7.926 -5.547 1.785 1 98.69 297 VAL B O 1
ATOM 5636 N N . THR B 1 298 ? -8.133 -5.422 -0.4 1 98.75 298 THR B N 1
ATOM 5637 C CA . THR B 1 298 ? -9.539 -5.047 -0.458 1 98.75 298 THR B CA 1
ATOM 5638 C C . THR B 1 298 ? -10.148 -5.441 -1.8 1 98.75 298 THR B C 1
ATOM 5640 O O . THR B 1 298 ? -9.469 -5.418 -2.828 1 98.75 298 THR B O 1
ATOM 5643 N N . ASP B 1 299 ? -11.406 -5.727 -1.78 1 98.25 299 ASP B N 1
ATOM 5644 C CA . ASP B 1 299 ? -12.031 -6.277 -2.98 1 98.25 299 ASP B CA 1
ATOM 5645 C C . ASP B 1 299 ? -12.836 -5.211 -3.719 1 98.25 299 ASP B C 1
ATOM 5647 O O . ASP B 1 299 ? -13.453 -5.492 -4.75 1 98.25 299 ASP B O 1
ATOM 5651 N N . ILE B 1 300 ? -12.805 -3.947 -3.252 1 98.75 300 ILE B N 1
ATOM 5652 C CA . ILE B 1 300 ? -13.844 -3.062 -3.77 1 98.75 300 ILE B CA 1
ATOM 5653 C C . ILE B 1 300 ? -13.203 -1.893 -4.512 1 98.75 300 ILE B C 1
ATOM 5655 O O . ILE B 1 300 ? -13.828 -0.847 -4.695 1 98.75 300 ILE B O 1
ATOM 5659 N N . ALA B 1 301 ? -11.953 -1.991 -4.879 1 98.56 301 ALA B N 1
ATOM 5660 C CA . ALA B 1 301 ? -11.336 -0.909 -5.641 1 98.56 301 ALA B CA 1
ATOM 5661 C C . ALA B 1 301 ? -10.852 -1.404 -7 1 98.56 301 ALA B C 1
ATOM 5663 O O . ALA B 1 301 ? -9.695 -1.18 -7.371 1 98.56 301 ALA B O 1
ATOM 5664 N N . PRO B 1 302 ? -11.734 -2.082 -7.75 1 97.81 302 PRO B N 1
ATOM 5665 C CA . PRO B 1 302 ? -11.32 -2.389 -9.125 1 97.81 302 PRO B CA 1
ATOM 5666 C C . PRO B 1 302 ? -10.969 -1.139 -9.922 1 97.81 302 PRO B C 1
ATOM 5668 O O . PRO B 1 302 ? -11.516 -0.063 -9.68 1 97.81 302 PRO B O 1
ATOM 5671 N N . ALA B 1 303 ? -10.07 -1.196 -10.914 1 97.94 303 ALA B N 1
ATOM 5672 C CA . ALA B 1 303 ? -9.461 -0.105 -11.672 1 97.94 303 ALA B CA 1
ATOM 5673 C C . ALA B 1 303 ? -8.188 0.388 -10.984 1 97.94 303 ALA B C 1
ATOM 5675 O O . ALA B 1 303 ? -7.367 1.072 -11.609 1 97.94 303 ALA B O 1
ATOM 5676 N N . TYR B 1 304 ? -8.062 0.081 -9.688 1 98.62 304 TYR B N 1
ATOM 5677 C CA . TYR B 1 304 ? -6.898 0.509 -8.914 1 98.62 304 TYR B CA 1
ATOM 5678 C C . TYR B 1 304 ? -6.266 -0.668 -8.188 1 98.62 304 TYR B C 1
ATOM 5680 O O . TYR B 1 304 ? -5.648 -0.492 -7.133 1 98.62 304 TYR B O 1
ATOM 5688 N N . ASP B 1 305 ? -6.383 -1.875 -8.742 1 98.25 305 ASP B N 1
ATOM 5689 C CA . ASP B 1 305 ? -5.902 -3.09 -8.086 1 98.25 305 ASP B CA 1
ATOM 5690 C C . ASP B 1 305 ? -4.383 -3.074 -7.953 1 98.25 305 ASP B C 1
ATOM 5692 O O . ASP B 1 305 ? -3.824 -3.732 -7.07 1 98.25 305 ASP B O 1
ATOM 5696 N N . HIS B 1 306 ? -3.684 -2.285 -8.797 1 98.75 306 HIS B N 1
ATOM 5697 C CA . HIS B 1 306 ? -2.238 -2.164 -8.648 1 98.75 306 HIS B CA 1
ATOM 5698 C C . HIS B 1 306 ? -1.872 -1.479 -7.34 1 98.75 306 HIS B C 1
ATOM 5700 O O . HIS B 1 306 ? -0.893 -1.854 -6.691 1 98.75 306 HIS B O 1
ATOM 5706 N N . ILE B 1 307 ? -2.672 -0.497 -6.906 1 98.81 307 ILE B N 1
ATOM 5707 C CA . ILE B 1 307 ? -2.439 0.179 -5.633 1 98.81 307 ILE B CA 1
ATOM 5708 C C . ILE B 1 307 ? -2.787 -0.758 -4.48 1 98.81 307 ILE B C 1
ATOM 5710 O O . ILE B 1 307 ? -2.035 -0.86 -3.506 1 98.81 307 ILE B O 1
ATOM 5714 N N . VAL B 1 308 ? -3.908 -1.458 -4.617 1 98.81 308 VAL B N 1
ATOM 5715 C CA . VAL B 1 308 ? -4.352 -2.416 -3.607 1 98.81 308 VAL B CA 1
ATOM 5716 C C . VAL B 1 308 ? -3.275 -3.479 -3.398 1 98.81 308 VAL B C 1
ATOM 5718 O O . VAL B 1 308 ? -2.941 -3.816 -2.26 1 98.81 308 VAL B O 1
ATOM 5721 N N . SER B 1 309 ? -2.752 -3.938 -4.477 1 98.5 309 SER B N 1
ATOM 5722 C CA . SER B 1 309 ? -1.755 -5.004 -4.426 1 98.5 309 SER B CA 1
ATOM 5723 C C . SER B 1 309 ? -0.431 -4.492 -3.865 1 98.5 309 SER B C 1
ATOM 5725 O O . SER B 1 309 ? 0.289 -5.23 -3.189 1 98.5 309 SER B O 1
ATOM 5727 N N . ALA B 1 310 ? -0.057 -3.223 -4.148 1 98.81 310 ALA B N 1
ATOM 5728 C CA . ALA B 1 310 ? 1.168 -2.652 -3.594 1 98.81 310 ALA B CA 1
ATOM 5729 C C . ALA B 1 310 ? 1.138 -2.664 -2.068 1 98.81 310 ALA B C 1
ATOM 5731 O O . ALA B 1 310 ? 2.158 -2.912 -1.423 1 98.81 310 ALA B O 1
ATOM 5732 N N . ILE B 1 311 ? -0.016 -2.414 -1.497 1 98.88 311 ILE B N 1
ATOM 5733 C CA . ILE B 1 311 ? -0.197 -2.445 -0.05 1 98.88 311 ILE B CA 1
ATOM 5734 C C . ILE B 1 311 ? 0.067 -3.855 0.473 1 98.88 311 ILE B C 1
ATOM 5736 O O . ILE B 1 311 ? 0.815 -4.035 1.437 1 98.88 311 ILE B O 1
ATOM 5740 N N . GLY B 1 312 ? -0.516 -4.824 -0.175 1 98.69 312 GLY B N 1
ATOM 5741 C CA . GLY B 1 312 ? -0.294 -6.207 0.214 1 98.69 312 GLY B CA 1
ATOM 5742 C C . GLY B 1 312 ? 1.14 -6.66 0.015 1 98.69 312 GLY B C 1
ATOM 5743 O O . GLY B 1 312 ? 1.689 -7.383 0.851 1 98.69 312 GLY B O 1
ATOM 5744 N N . ALA B 1 313 ? 1.74 -6.25 -1.104 1 98.75 313 ALA B N 1
ATOM 5745 C CA . ALA B 1 313 ? 3.113 -6.629 -1.428 1 98.75 313 ALA B CA 1
ATOM 5746 C C . ALA B 1 313 ? 4.078 -6.168 -0.339 1 98.75 313 ALA B C 1
ATOM 5748 O O . ALA B 1 313 ? 5.004 -6.898 0.029 1 98.75 313 ALA B O 1
ATOM 5749 N N . ALA B 1 314 ? 3.881 -4.969 0.163 1 98.81 314 ALA B N 1
ATOM 5750 C CA . ALA B 1 314 ? 4.762 -4.43 1.195 1 98.81 314 ALA B CA 1
ATOM 5751 C C . ALA B 1 314 ? 4.715 -5.285 2.457 1 98.81 314 ALA B C 1
ATOM 5753 O O . ALA B 1 314 ? 5.758 -5.602 3.037 1 98.81 314 ALA B O 1
ATOM 5754 N N . GLN B 1 315 ? 3.541 -5.676 2.869 1 98.31 315 GLN B N 1
ATOM 5755 C CA . GLN B 1 315 ? 3.393 -6.5 4.062 1 98.31 315 GLN B CA 1
ATOM 5756 C C . GLN B 1 315 ? 3.967 -7.898 3.842 1 98.31 315 GLN B C 1
ATOM 5758 O O . GLN B 1 315 ? 4.609 -8.461 4.73 1 98.31 315 GLN B O 1
ATOM 5763 N N . CYS B 1 316 ? 3.676 -8.43 2.658 1 98.5 316 CYS B N 1
ATOM 5764 C CA . CYS B 1 316 ? 4.191 -9.758 2.338 1 98.5 316 CYS B CA 1
ATOM 5765 C C . CYS B 1 316 ? 5.715 -9.781 2.383 1 98.5 316 CYS B C 1
ATOM 5767 O O . CYS B 1 316 ? 6.309 -10.672 2.982 1 98.5 316 CYS B O 1
ATOM 5769 N N . ALA B 1 317 ? 6.305 -8.797 1.77 1 98.62 317 ALA B N 1
ATOM 5770 C CA . ALA B 1 317 ? 7.762 -8.711 1.774 1 98.62 317 ALA B CA 1
ATOM 5771 C C . ALA B 1 317 ? 8.297 -8.555 3.195 1 98.62 317 ALA B C 1
ATOM 5773 O O . ALA B 1 317 ? 9.258 -9.234 3.58 1 98.62 317 ALA B O 1
ATOM 5774 N N . ARG B 1 318 ? 7.688 -7.734 3.98 1 98.19 318 ARG B N 1
ATOM 5775 C CA . ARG B 1 318 ? 8.117 -7.48 5.355 1 98.19 318 ARG B CA 1
ATOM 5776 C C . ARG B 1 318 ? 8.133 -8.773 6.168 1 98.19 318 ARG B C 1
ATOM 5778 O O . ARG B 1 318 ? 9.016 -8.969 7.004 1 98.19 318 ARG B O 1
ATOM 5785 N N . TYR B 1 319 ? 7.141 -9.672 5.91 1 97.88 319 TYR B N 1
ATOM 5786 C CA . TYR B 1 319 ? 6.969 -10.82 6.797 1 97.88 319 TYR B CA 1
ATOM 5787 C C . TYR B 1 319 ? 7.605 -12.07 6.199 1 97.88 319 TYR B C 1
ATOM 5789 O O . TYR B 1 319 ? 7.496 -13.156 6.77 1 97.88 319 TYR B O 1
ATOM 5797 N N . GLY B 1 320 ? 8.234 -11.93 5.023 1 97.44 320 GLY B N 1
ATOM 5798 C CA . GLY B 1 320 ? 9.117 -13.023 4.645 1 97.44 320 GLY B CA 1
ATOM 5799 C C . GLY B 1 320 ? 8.711 -13.688 3.338 1 97.44 320 GLY B C 1
ATOM 5800 O O . GLY B 1 320 ? 9.281 -14.711 2.957 1 97.44 320 GLY B O 1
ATOM 5801 N N . ALA B 1 321 ? 7.691 -13.141 2.639 1 98.38 321 ALA B N 1
ATOM 5802 C CA . ALA B 1 321 ? 7.492 -13.602 1.269 1 98.38 321 ALA B CA 1
ATOM 5803 C C . ALA B 1 321 ? 8.703 -13.281 0.398 1 98.38 321 ALA B C 1
ATOM 5805 O O . ALA B 1 321 ? 9.391 -12.281 0.624 1 98.38 321 ALA B O 1
ATOM 5806 N N . ASN B 1 322 ? 8.969 -14.125 -0.604 1 98.81 322 ASN B N 1
ATOM 5807 C CA . ASN B 1 322 ? 10.195 -14.008 -1.386 1 98.81 322 ASN B CA 1
ATOM 5808 C C . ASN B 1 322 ? 9.906 -13.562 -2.818 1 98.81 322 ASN B C 1
ATOM 5810 O O . ASN B 1 322 ? 10.805 -13.078 -3.514 1 98.81 322 ASN B O 1
ATOM 5814 N N . PHE B 1 323 ? 8.758 -13.781 -3.244 1 98.81 323 PHE B N 1
ATOM 5815 C CA . PHE B 1 323 ? 8.336 -13.641 -4.633 1 98.81 323 PHE B CA 1
ATOM 5816 C C . PHE B 1 323 ? 6.898 -13.141 -4.715 1 98.81 323 PHE B C 1
ATOM 5818 O O . PHE B 1 323 ? 6.016 -13.648 -4.023 1 98.81 323 PHE B O 1
ATOM 5825 N N . ILE B 1 324 ? 6.664 -12.031 -5.496 1 98.75 324 ILE B N 1
ATOM 5826 C CA . ILE B 1 324 ? 5.332 -11.438 -5.566 1 98.75 324 ILE B CA 1
ATOM 5827 C C . ILE B 1 324 ? 4.895 -11.32 -7.023 1 98.75 324 ILE B C 1
ATOM 5829 O O . ILE B 1 324 ? 5.633 -10.789 -7.859 1 98.75 324 ILE B O 1
ATOM 5833 N N . CYS B 1 325 ? 3.754 -11.844 -7.293 1 98.31 325 CYS B N 1
ATOM 5834 C CA . CYS B 1 325 ? 3.152 -11.633 -8.602 1 98.31 325 CYS B CA 1
ATOM 5835 C C . CYS B 1 325 ? 2.496 -10.258 -8.688 1 98.31 325 CYS B C 1
ATOM 5837 O O . CYS B 1 325 ? 1.691 -9.898 -7.828 1 98.31 325 CYS B O 1
ATOM 5839 N N . TYR B 1 326 ? 2.73 -9.516 -9.703 1 98.38 326 TYR B N 1
ATOM 5840 C CA . TYR B 1 326 ? 2.186 -8.164 -9.836 1 98.38 326 TYR B CA 1
ATOM 5841 C C . TYR B 1 326 ? 0.7 -8.211 -10.18 1 98.38 326 TYR B C 1
ATOM 5843 O O . TYR B 1 326 ? 0.183 -9.25 -10.594 1 98.38 326 TYR B O 1
ATOM 5851 N N . VAL B 1 327 ? 0.006 -7.113 -9.906 1 98 327 VAL B N 1
ATOM 5852 C CA . VAL B 1 327 ? -1.382 -6.914 -10.312 1 98 327 VAL B CA 1
ATOM 5853 C C . VAL B 1 327 ? -1.514 -5.598 -11.078 1 98 327 VAL B C 1
ATOM 5855 O O . VAL B 1 327 ? -0.91 -4.59 -10.703 1 98 327 VAL B O 1
ATOM 5858 N N . THR B 1 328 ? -2.262 -5.602 -12.148 1 97.81 328 THR B N 1
ATOM 5859 C CA . THR B 1 328 ? -2.414 -4.414 -12.984 1 97.81 328 THR B CA 1
ATOM 5860 C C . THR B 1 328 ? -3.689 -3.66 -12.625 1 97.81 328 THR B C 1
ATOM 5862 O O . THR B 1 328 ? -4.555 -4.191 -11.93 1 97.81 328 THR B O 1
ATOM 5865 N N . PRO B 1 329 ? -3.85 -2.389 -13.195 1 97.19 329 PRO B N 1
ATOM 5866 C CA . PRO B 1 329 ? -5.109 -1.661 -13.016 1 97.19 329 PRO B CA 1
ATOM 5867 C C . PRO B 1 329 ? -6.301 -2.375 -13.648 1 97.19 329 PRO B C 1
ATOM 5869 O O . PRO B 1 329 ? -7.43 -2.234 -13.18 1 97.19 329 PRO B O 1
ATOM 5872 N N . ALA B 1 330 ? -6.07 -3.195 -14.609 1 94.75 330 ALA B N 1
ATOM 5873 C CA . ALA B 1 330 ? -7.141 -3.822 -15.375 1 94.75 330 ALA B CA 1
ATOM 5874 C C . ALA B 1 330 ? -7.57 -5.145 -14.742 1 94.75 330 ALA B C 1
ATOM 5876 O O . ALA B 1 330 ? -8.562 -5.742 -15.156 1 94.75 330 ALA B O 1
ATOM 5877 N N . GLU B 1 331 ? -6.812 -5.531 -13.688 1 90.69 331 GLU B N 1
ATOM 5878 C CA . GLU B 1 331 ? -7.113 -6.809 -13.047 1 90.69 331 GLU B CA 1
ATOM 5879 C C . GLU B 1 331 ? -8.594 -6.898 -12.672 1 90.69 331 GLU B C 1
ATOM 5881 O O . GLU B 1 331 ? -9.18 -5.922 -12.203 1 90.69 331 GLU B O 1
ATOM 5886 N N . HIS B 1 332 ? -9.219 -8.031 -12.906 1 89.69 332 HIS B N 1
ATOM 5887 C CA . HIS B 1 332 ? -10.602 -8.352 -12.586 1 89.69 332 HIS B CA 1
ATOM 5888 C C . HIS B 1 332 ? -11.562 -7.703 -13.57 1 89.69 332 HIS B C 1
ATOM 5890 O O . HIS B 1 332 ? -12.781 -7.875 -13.469 1 89.69 332 HIS B O 1
ATOM 5896 N N . LEU B 1 333 ? -11.016 -6.863 -14.531 1 93.25 333 LEU B N 1
ATOM 5897 C CA . LEU B 1 333 ? -11.914 -6.098 -15.383 1 93.25 333 LEU B CA 1
ATOM 5898 C C . LEU B 1 333 ? -11.703 -6.445 -16.859 1 93.25 333 LEU B C 1
ATOM 5900 O O . LEU B 1 333 ? -12.672 -6.574 -17.609 1 93.25 333 LEU B O 1
ATOM 5904 N N . ALA B 1 334 ? -10.406 -6.539 -17.203 1 91.75 334 ALA B N 1
ATOM 5905 C CA . ALA B 1 334 ? -10.07 -6.734 -18.625 1 91.75 334 ALA B CA 1
ATOM 5906 C C . ALA B 1 334 ? -8.641 -7.23 -18.781 1 91.75 334 ALA B C 1
ATOM 5908 O O . ALA B 1 334 ? -7.852 -7.184 -17.828 1 91.75 334 ALA B O 1
ATOM 5909 N N . LEU B 1 335 ? -8.32 -7.754 -19.969 1 91.94 335 LEU B N 1
ATOM 5910 C CA . LEU B 1 335 ? -6.941 -8.125 -20.281 1 91.94 335 LEU B CA 1
ATOM 5911 C C . LEU B 1 335 ? -6.031 -6.902 -20.234 1 91.94 335 LEU B C 1
ATOM 5913 O O . LEU B 1 335 ? -6.312 -5.887 -20.875 1 91.94 335 LEU B O 1
ATOM 5917 N N . PRO B 1 336 ? -4.957 -6.945 -19.547 1 94.62 336 PRO B N 1
ATOM 5918 C CA . PRO B 1 336 ? -4.078 -5.781 -19.422 1 94.62 336 PRO B CA 1
ATOM 5919 C C . PRO B 1 336 ? -3.34 -5.453 -20.719 1 94.62 336 PRO B C 1
ATOM 5921 O O . PRO B 1 336 ? -2.918 -6.363 -21.438 1 94.62 336 PRO B O 1
ATOM 5924 N N . GLY B 1 337 ? -3.186 -4.164 -21 1 94.62 337 GLY B N 1
ATOM 5925 C CA . GLY B 1 337 ? -2.287 -3.697 -22.031 1 94.62 337 GLY B CA 1
ATOM 5926 C C . GLY B 1 337 ? -0.903 -3.35 -21.516 1 94.62 337 GLY B C 1
ATOM 5927 O O . GLY B 1 337 ? -0.614 -3.525 -20.328 1 94.62 337 GLY B O 1
ATOM 5928 N N . PRO B 1 338 ? -0.065 -2.904 -22.422 1 97 338 PRO B N 1
ATOM 5929 C CA . PRO B 1 338 ? 1.319 -2.611 -22.047 1 97 338 PRO B CA 1
ATOM 5930 C C . PRO B 1 338 ? 1.42 -1.591 -20.922 1 97 338 PRO B C 1
ATOM 5932 O O . PRO B 1 338 ? 2.207 -1.772 -19.984 1 97 338 PRO B O 1
ATOM 5935 N N . GLU B 1 339 ? 0.604 -0.55 -20.969 1 96.94 339 GLU B N 1
ATOM 5936 C CA . GLU B 1 339 ? 0.669 0.474 -19.922 1 96.94 339 GLU B CA 1
ATOM 5937 C C . GLU B 1 339 ? 0.177 -0.065 -18.594 1 96.94 339 GLU B C 1
ATOM 5939 O O . GLU B 1 339 ? 0.672 0.334 -17.531 1 96.94 339 GLU B O 1
ATOM 5944 N N . ASP B 1 340 ? -0.811 -0.932 -18.641 1 97.62 340 ASP B N 1
ATOM 5945 C CA . ASP B 1 340 ? -1.261 -1.6 -17.422 1 97.62 340 ASP B CA 1
ATOM 5946 C C . ASP B 1 340 ? -0.128 -2.4 -16.781 1 97.62 340 ASP B C 1
ATOM 5948 O O . ASP B 1 340 ? 0.05 -2.371 -15.57 1 97.62 340 ASP B O 1
ATOM 5952 N N . VAL B 1 341 ? 0.562 -3.09 -17.672 1 98.44 341 VAL B N 1
ATOM 5953 C CA . VAL B 1 341 ? 1.669 -3.924 -17.219 1 98.44 341 VAL B CA 1
ATOM 5954 C C . VAL B 1 341 ? 2.729 -3.053 -16.547 1 98.44 341 VAL B C 1
ATOM 5956 O O . VAL B 1 341 ? 3.213 -3.379 -15.461 1 98.44 341 VAL B O 1
ATOM 5959 N N . ARG B 1 342 ? 3.059 -1.949 -17.125 1 98.62 342 ARG B N 1
ATOM 5960 C CA . ARG B 1 342 ? 4.047 -1.033 -16.562 1 98.62 342 ARG B CA 1
ATOM 5961 C C . ARG B 1 342 ? 3.635 -0.561 -15.18 1 98.62 342 ARG B C 1
ATOM 5963 O O . ARG B 1 342 ? 4.414 -0.65 -14.227 1 98.62 342 ARG B O 1
ATOM 5970 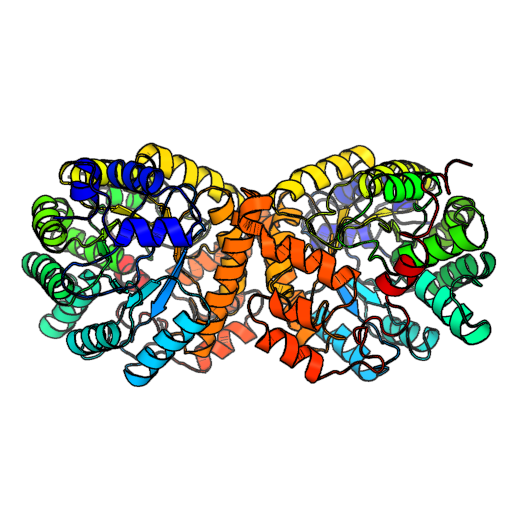N N . GLU B 1 343 ? 2.414 -0.097 -15.031 1 98.5 343 GLU B N 1
ATOM 5971 C CA . GLU B 1 343 ? 1.909 0.433 -13.766 1 98.5 343 GLU B CA 1
ATOM 5972 C C . GLU B 1 343 ? 1.878 -0.647 -12.688 1 98.5 343 GLU B C 1
ATOM 5974 O O . GLU B 1 343 ? 2.209 -0.385 -11.531 1 98.5 343 GLU B O 1
ATOM 5979 N N . GLY B 1 344 ? 1.478 -1.82 -13.117 1 98.75 344 GLY B N 1
ATOM 5980 C CA . GLY B 1 344 ? 1.438 -2.924 -12.172 1 98.75 344 GLY B CA 1
ATOM 5981 C C . GLY B 1 344 ? 2.803 -3.283 -11.617 1 98.75 344 GLY B C 1
ATOM 5982 O O . GLY B 1 344 ? 2.955 -3.484 -10.414 1 98.75 344 GLY B O 1
ATOM 5983 N N . VAL B 1 345 ? 3.814 -3.357 -12.5 1 98.88 345 VAL B N 1
ATOM 5984 C CA . VAL B 1 345 ? 5.156 -3.732 -12.062 1 98.88 345 VAL B CA 1
ATOM 5985 C C . VAL B 1 345 ? 5.727 -2.654 -11.148 1 98.88 345 VAL B C 1
ATOM 5987 O O . VAL B 1 345 ? 6.289 -2.961 -10.094 1 98.88 345 VAL B O 1
ATOM 5990 N N . ILE B 1 346 ? 5.516 -1.405 -11.484 1 98.81 346 ILE B N 1
ATOM 5991 C CA . ILE B 1 346 ? 6.02 -0.284 -10.695 1 98.81 346 ILE B CA 1
ATOM 5992 C C . ILE B 1 346 ? 5.422 -0.329 -9.289 1 98.81 346 ILE B C 1
ATOM 5994 O O . ILE B 1 346 ? 6.152 -0.261 -8.297 1 98.81 346 ILE B O 1
ATOM 5998 N N . ALA B 1 347 ? 4.113 -0.47 -9.227 1 98.88 347 ALA B N 1
ATOM 5999 C CA . ALA B 1 347 ? 3.426 -0.482 -7.941 1 98.88 347 ALA B CA 1
ATOM 6000 C C . ALA B 1 347 ? 3.922 -1.63 -7.066 1 98.88 347 ALA B C 1
ATOM 6002 O O . ALA B 1 347 ? 4.207 -1.438 -5.883 1 98.88 347 ALA B O 1
ATOM 6003 N N . THR B 1 348 ? 4.043 -2.805 -7.648 1 98.81 348 THR B N 1
ATOM 6004 C CA . THR B 1 348 ? 4.449 -3.98 -6.887 1 98.81 348 THR B CA 1
ATOM 6005 C C . THR B 1 348 ? 5.902 -3.855 -6.434 1 98.81 348 THR B C 1
ATOM 6007 O O . THR B 1 348 ? 6.25 -4.258 -5.324 1 98.81 348 THR B O 1
ATOM 6010 N N . ARG B 1 349 ? 6.77 -3.314 -7.305 1 98.75 349 ARG B N 1
ATOM 6011 C CA . ARG B 1 349 ? 8.164 -3.104 -6.949 1 98.75 349 ARG B CA 1
ATOM 6012 C C . ARG B 1 349 ? 8.297 -2.15 -5.766 1 98.75 349 ARG B C 1
ATOM 6014 O O . ARG B 1 349 ? 9.125 -2.361 -4.879 1 98.75 349 ARG B O 1
ATOM 6021 N N . ILE B 1 350 ? 7.484 -1.12 -5.77 1 98.88 350 ILE B N 1
ATOM 6022 C CA . ILE B 1 350 ? 7.477 -0.172 -4.66 1 98.88 350 ILE B CA 1
ATOM 6023 C C . ILE B 1 350 ? 7.066 -0.887 -3.375 1 98.88 350 ILE B C 1
ATOM 6025 O O . ILE B 1 350 ? 7.711 -0.721 -2.334 1 98.88 350 ILE B O 1
ATOM 6029 N N . GLY B 1 351 ? 5.992 -1.68 -3.445 1 98.88 351 GLY B N 1
ATOM 6030 C CA . GLY B 1 351 ? 5.566 -2.445 -2.283 1 98.88 351 GLY B CA 1
ATOM 6031 C C . GLY B 1 351 ? 6.637 -3.381 -1.761 1 98.88 351 GLY B C 1
ATOM 6032 O O . GLY B 1 351 ? 6.941 -3.383 -0.565 1 98.88 351 GLY B O 1
ATOM 6033 N N . ALA B 1 352 ? 7.25 -4.133 -2.67 1 98.81 352 ALA B N 1
ATOM 6034 C CA . ALA B 1 352 ? 8.297 -5.074 -2.285 1 98.81 352 ALA B CA 1
ATOM 6035 C C . ALA B 1 352 ? 9.461 -4.355 -1.616 1 98.81 352 ALA B C 1
ATOM 6037 O O . ALA B 1 352 ? 9.969 -4.805 -0.583 1 98.81 352 ALA B O 1
ATOM 6038 N N . HIS B 1 353 ? 9.875 -3.275 -2.174 1 98.81 353 HIS B N 1
ATOM 6039 C CA . HIS B 1 353 ? 10.984 -2.504 -1.63 1 98.81 353 HIS B CA 1
ATOM 6040 C C . HIS B 1 353 ? 10.664 -1.98 -0.234 1 98.81 353 HIS B C 1
ATOM 6042 O O . HIS B 1 353 ? 11.492 -2.062 0.672 1 98.81 353 HIS B O 1
ATOM 6048 N N . ALA B 1 354 ? 9.492 -1.422 -0.082 1 98.81 354 ALA B N 1
ATOM 6049 C CA . ALA B 1 354 ? 9.078 -0.907 1.221 1 98.81 354 ALA B CA 1
ATOM 6050 C C . ALA B 1 354 ? 9.133 -1.998 2.285 1 98.81 354 ALA B C 1
ATOM 6052 O O . ALA B 1 354 ? 9.531 -1.742 3.424 1 98.81 354 ALA B O 1
ATOM 6053 N N . GLY B 1 355 ? 8.68 -3.229 1.936 1 98.75 355 GLY B N 1
ATOM 6054 C CA . GLY B 1 355 ? 8.766 -4.344 2.861 1 98.75 355 GLY B CA 1
ATOM 6055 C C . GLY B 1 355 ? 10.188 -4.734 3.201 1 98.75 355 GLY B C 1
ATOM 6056 O O . GLY B 1 355 ? 10.5 -5.035 4.359 1 98.75 355 GLY B O 1
ATOM 6057 N N . ASP B 1 356 ? 11.047 -4.738 2.209 1 98.69 356 ASP B N 1
ATOM 6058 C CA . ASP B 1 356 ? 12.453 -5.078 2.424 1 98.69 356 ASP B CA 1
ATOM 6059 C C . ASP B 1 356 ? 13.117 -4.09 3.381 1 98.69 356 ASP B C 1
ATOM 6061 O O . ASP B 1 356 ? 13.93 -4.48 4.219 1 98.69 356 ASP B O 1
ATOM 6065 N N . LEU B 1 357 ? 12.773 -2.793 3.24 1 98.56 357 LEU B N 1
ATOM 6066 C CA . LEU B 1 357 ? 13.344 -1.766 4.109 1 98.56 357 LEU B CA 1
ATOM 6067 C C . LEU B 1 357 ? 13.031 -2.059 5.574 1 98.56 357 LEU B C 1
ATOM 6069 O O . LEU B 1 357 ? 13.852 -1.783 6.453 1 98.56 357 LEU B O 1
ATOM 6073 N N . ALA B 1 358 ? 11.883 -2.584 5.793 1 97.25 358 ALA B N 1
ATOM 6074 C CA . ALA B 1 358 ? 11.438 -2.869 7.156 1 97.25 358 ALA B CA 1
ATOM 6075 C C . ALA B 1 358 ? 12.25 -4.012 7.766 1 97.25 358 ALA B C 1
ATOM 6077 O O . ALA B 1 358 ? 12.32 -4.145 8.992 1 97.25 358 ALA B O 1
ATOM 6078 N N . ILE B 1 359 ? 12.805 -4.844 6.93 1 97.25 359 ILE B N 1
ATOM 6079 C CA . ILE B 1 359 ? 13.633 -5.957 7.383 1 97.25 359 ILE B CA 1
ATOM 6080 C C . ILE B 1 359 ? 15.039 -5.453 7.711 1 97.25 359 ILE B C 1
ATOM 6082 O O . ILE B 1 359 ? 15.586 -5.77 8.773 1 97.25 359 ILE B O 1
ATOM 6086 N N . ASP B 1 360 ? 15.648 -4.695 6.844 1 96.88 360 ASP B N 1
ATOM 6087 C CA . ASP B 1 360 ? 17.016 -4.191 7.004 1 96.88 360 ASP B CA 1
ATOM 6088 C C . ASP B 1 360 ? 17.219 -2.92 6.184 1 96.88 360 ASP B C 1
ATOM 6090 O O . ASP B 1 360 ? 17.609 -2.984 5.016 1 96.88 360 ASP B O 1
ATOM 6094 N N . LEU B 1 361 ? 17.078 -1.787 6.832 1 96.38 361 LEU B N 1
ATOM 6095 C CA . LEU B 1 361 ? 17.172 -0.501 6.148 1 96.38 361 LEU B CA 1
ATOM 6096 C C . LEU B 1 361 ? 18.594 -0.25 5.652 1 96.38 361 LEU B C 1
ATOM 6098 O O . LEU B 1 361 ? 18.797 0.303 4.57 1 96.38 361 LEU B O 1
ATOM 6102 N N . GLU B 1 362 ? 19.578 -0.645 6.449 1 95.56 362 GLU B N 1
ATOM 6103 C CA . GLU B 1 362 ? 20.969 -0.398 6.086 1 95.56 362 GLU B CA 1
ATOM 6104 C C . GLU B 1 362 ? 21.359 -1.171 4.828 1 95.56 362 GLU B C 1
ATOM 6106 O O . GLU B 1 362 ? 22.047 -0.643 3.961 1 95.56 362 GLU B O 1
ATOM 6111 N N . ARG B 1 363 ? 20.875 -2.359 4.699 1 96 363 ARG B N 1
ATOM 6112 C CA . ARG B 1 363 ? 21.266 -3.209 3.578 1 96 363 ARG B CA 1
ATOM 6113 C C . ARG B 1 363 ? 20.438 -2.883 2.334 1 96 363 ARG B C 1
ATOM 6115 O O . ARG B 1 363 ? 20.984 -2.736 1.241 1 96 363 ARG B O 1
ATOM 6122 N N . PHE B 1 364 ? 19.141 -2.762 2.525 1 97.56 364 PHE B N 1
ATOM 6123 C CA . PHE B 1 364 ? 18.266 -2.641 1.368 1 97.56 364 PHE B CA 1
ATOM 6124 C C . PHE B 1 364 ? 17.969 -1.178 1.064 1 97.56 364 PHE B C 1
ATOM 6126 O O . PHE B 1 364 ? 17.438 -0.854 -0.004 1 97.56 364 PHE B O 1
ATOM 6133 N N . GLY B 1 365 ? 18.328 -0.222 1.947 1 97.69 365 GLY B N 1
ATOM 6134 C CA . GLY B 1 365 ? 17.906 1.163 1.814 1 97.69 365 GLY B CA 1
ATOM 6135 C C . GLY B 1 365 ? 19.047 2.111 1.506 1 97.69 365 GLY B C 1
ATOM 6136 O O . GLY B 1 365 ? 19 3.289 1.866 1 97.69 365 GLY B O 1
ATOM 6137 N N . GLU B 1 366 ? 20.094 1.624 0.84 1 97.5 366 GLU B N 1
ATOM 6138 C CA . GLU B 1 366 ? 21.25 2.459 0.505 1 97.5 366 GLU B CA 1
ATOM 6139 C C . GLU B 1 366 ? 20.828 3.689 -0.291 1 97.5 366 GLU B C 1
ATOM 6141 O O . GLU B 1 366 ? 21.266 4.805 -0.004 1 97.5 366 GLU B O 1
ATOM 6146 N N . ASP B 1 367 ? 19.984 3.473 -1.263 1 98.31 367 ASP B N 1
ATOM 6147 C CA . ASP B 1 367 ? 19.516 4.582 -2.086 1 98.31 367 ASP B CA 1
ATOM 6148 C C . ASP B 1 367 ? 18.578 5.496 -1.293 1 98.31 367 ASP B C 1
ATOM 6150 O O . ASP B 1 367 ? 18.562 6.711 -1.504 1 98.31 367 ASP B O 1
ATOM 6154 N N . ASP B 1 368 ? 17.797 4.98 -0.382 1 98.44 368 ASP B N 1
ATOM 6155 C CA . ASP B 1 368 ? 16.953 5.801 0.483 1 98.44 368 ASP B CA 1
ATOM 6156 C C . ASP B 1 368 ? 17.797 6.727 1.354 1 98.44 368 ASP B C 1
ATOM 6158 O O . ASP B 1 368 ? 17.469 7.906 1.509 1 98.44 368 ASP B O 1
ATOM 6162 N N . ILE B 1 369 ? 18.812 6.176 1.928 1 97.94 369 ILE B N 1
ATOM 6163 C CA . ILE B 1 369 ? 19.719 6.949 2.771 1 97.94 369 ILE B CA 1
ATOM 6164 C C . ILE B 1 369 ? 20.375 8.047 1.944 1 97.94 369 ILE B C 1
ATOM 6166 O O . ILE B 1 369 ? 20.438 9.203 2.373 1 97.94 369 ILE B O 1
ATOM 6170 N N . ALA B 1 370 ? 20.812 7.66 0.761 1 98.31 370 ALA B N 1
ATOM 6171 C CA . ALA B 1 370 ? 21.453 8.633 -0.123 1 98.31 370 ALA B CA 1
ATOM 6172 C C . ALA B 1 370 ? 20.469 9.734 -0.529 1 98.31 370 ALA B C 1
ATOM 6174 O O . ALA B 1 370 ? 20.859 10.898 -0.648 1 98.31 370 ALA B O 1
ATOM 6175 N N . MET B 1 371 ? 19.281 9.406 -0.755 1 98.25 371 MET B N 1
ATOM 6176 C CA . MET B 1 371 ? 18.25 10.359 -1.133 1 98.25 371 MET B CA 1
ATOM 6177 C C . MET B 1 371 ? 18.031 11.391 -0.032 1 98.25 371 MET B C 1
ATOM 6179 O O . MET B 1 371 ? 17.797 12.57 -0.316 1 98.25 371 MET B O 1
ATOM 6183 N N . ALA B 1 372 ? 18.062 10.961 1.195 1 97.06 372 ALA B N 1
ATOM 6184 C CA . ALA B 1 372 ? 17.906 11.875 2.324 1 97.06 372 ALA B CA 1
ATOM 6185 C C . ALA B 1 372 ? 18.953 12.984 2.268 1 97.06 372 ALA B C 1
ATOM 6187 O O . ALA B 1 372 ? 18.641 14.164 2.426 1 97.06 372 ALA B O 1
ATOM 6188 N N . HIS B 1 373 ? 20.141 12.609 2.002 1 96.31 373 HIS B N 1
ATOM 6189 C CA . HIS B 1 373 ? 21.234 13.57 1.906 1 96.31 373 HIS B CA 1
ATOM 6190 C C . HIS B 1 373 ? 21.062 14.477 0.697 1 96.31 373 HIS B C 1
ATOM 6192 O O . HIS B 1 373 ? 21.297 15.688 0.787 1 96.31 373 HIS B O 1
ATOM 6198 N N . ALA B 1 374 ? 20.672 13.852 -0.375 1 96.81 374 ALA B N 1
ATOM 6199 C CA . ALA B 1 374 ? 20.484 14.625 -1.603 1 96.81 374 ALA B CA 1
ATOM 6200 C C . ALA B 1 374 ? 19.375 15.664 -1.432 1 96.81 374 ALA B C 1
ATOM 6202 O O . ALA B 1 374 ? 19.5 16.797 -1.916 1 96.81 374 ALA B O 1
ATOM 6203 N N . ARG B 1 375 ? 18.312 15.32 -0.784 1 95.12 375 ARG B N 1
ATOM 6204 C CA . ARG B 1 375 ? 17.219 16.25 -0.543 1 95.12 375 ARG B CA 1
ATOM 6205 C C . ARG B 1 375 ? 17.641 17.375 0.395 1 95.12 375 ARG B C 1
ATOM 6207 O O . ARG B 1 375 ? 17.328 18.547 0.151 1 95.12 375 ARG B O 1
ATOM 6214 N N . LYS B 1 376 ? 18.312 17.031 1.439 1 93.56 376 LYS B N 1
ATOM 6215 C CA . LYS B 1 376 ? 18.781 18.031 2.393 1 93.56 376 LYS B CA 1
ATOM 6216 C C . LYS B 1 376 ? 19.688 19.062 1.713 1 93.56 376 LYS B C 1
ATOM 6218 O O . LYS B 1 376 ? 19.625 20.25 2.02 1 93.56 376 LYS B O 1
ATOM 6223 N N . SER B 1 377 ? 20.5 18.578 0.794 1 92.88 377 SER B N 1
ATOM 6224 C CA . SER B 1 377 ? 21.438 19.453 0.11 1 92.88 377 SER B CA 1
ATOM 6225 C C . SER B 1 377 ? 20.797 20.125 -1.101 1 92.88 377 SER B C 1
ATOM 6227 O O . SER B 1 377 ? 21.453 20.859 -1.837 1 92.88 377 SER B O 1
ATOM 6229 N N . LEU B 1 378 ? 19.562 19.844 -1.411 1 92.12 378 LEU B N 1
ATOM 6230 C CA . LEU B 1 378 ? 18.812 20.375 -2.547 1 92.12 378 LEU B CA 1
ATOM 6231 C C . LEU B 1 378 ? 19.516 20.062 -3.859 1 92.12 378 LEU B C 1
ATOM 6233 O O . LEU B 1 378 ? 19.547 20.891 -4.77 1 92.12 378 LEU B O 1
ATOM 6237 N N . ASN B 1 379 ? 20.172 18.922 -3.914 1 94.5 379 ASN B N 1
ATOM 6238 C CA . ASN B 1 379 ? 20.859 18.438 -5.109 1 94.5 379 ASN B CA 1
ATOM 6239 C C . ASN B 1 379 ? 19.922 17.594 -5.984 1 94.5 379 ASN B C 1
ATOM 6241 O O . ASN B 1 379 ? 19.859 16.375 -5.832 1 94.5 379 ASN B O 1
ATOM 6245 N N . TRP B 1 380 ? 19.344 18.172 -6.992 1 94.19 380 TRP B N 1
ATOM 6246 C CA . TRP B 1 380 ? 18.312 17.531 -7.809 1 94.19 380 TRP B CA 1
ATOM 6247 C C . TRP B 1 380 ? 18.906 16.453 -8.695 1 94.19 380 TRP B C 1
ATOM 6249 O O . TRP B 1 380 ? 18.266 15.43 -8.945 1 94.19 380 TRP B O 1
ATOM 6259 N N . THR B 1 381 ? 20.094 16.703 -9.219 1 96.31 381 THR B N 1
ATOM 6260 C CA . THR B 1 381 ? 20.766 15.695 -10.031 1 96.31 381 THR B CA 1
ATOM 6261 C C . THR B 1 381 ? 20.938 14.398 -9.25 1 96.31 381 THR B C 1
ATOM 6263 O O . THR B 1 381 ? 20.641 13.312 -9.742 1 96.31 381 THR B O 1
ATOM 6266 N N . GLU B 1 382 ? 21.406 14.531 -8.031 1 97.25 382 GLU B N 1
ATOM 6267 C CA . GLU B 1 382 ? 21.625 13.367 -7.18 1 97.25 382 GLU B CA 1
ATOM 6268 C C . GLU B 1 382 ? 20.297 12.711 -6.797 1 97.25 382 GLU B C 1
ATOM 6270 O O . GLU B 1 382 ? 20.203 11.492 -6.684 1 97.25 382 GLU B O 1
ATOM 6275 N N . GLN B 1 383 ? 19.297 13.508 -6.535 1 97.44 383 GLN B N 1
ATOM 6276 C CA . GLN B 1 383 ? 17.969 12.961 -6.234 1 97.44 383 GLN B CA 1
ATOM 6277 C C . GLN B 1 383 ? 17.484 12.055 -7.363 1 97.44 383 GLN B C 1
ATOM 6279 O O . GLN B 1 383 ? 16.969 10.961 -7.109 1 97.44 383 GLN B O 1
ATOM 6284 N N . TYR B 1 384 ? 17.625 12.469 -8.648 1 97.56 384 TYR B N 1
ATOM 6285 C CA . TYR B 1 384 ? 17.203 11.664 -9.789 1 97.56 384 TYR B CA 1
ATOM 6286 C C . TYR B 1 384 ? 18.031 10.391 -9.891 1 97.56 384 TYR B C 1
ATOM 6288 O O . TYR B 1 384 ? 17.516 9.32 -10.234 1 97.56 384 TYR B O 1
ATOM 6296 N N . GLU B 1 385 ? 19.281 10.5 -9.547 1 97.88 385 GLU B N 1
ATOM 6297 C CA . GLU B 1 385 ? 20.188 9.359 -9.633 1 97.88 385 GLU B CA 1
ATOM 6298 C C . GLU B 1 385 ? 19.75 8.242 -8.68 1 97.88 385 GLU B C 1
ATOM 6300 O O . GLU B 1 385 ? 19.938 7.062 -8.977 1 97.88 385 GLU B O 1
ATOM 6305 N N . HIS B 1 386 ? 19.172 8.594 -7.555 1 98.31 386 HIS B N 1
ATOM 6306 C CA . HIS B 1 386 ? 18.828 7.609 -6.539 1 98.31 386 HIS B CA 1
ATOM 6307 C C . HIS B 1 386 ? 17.359 7.215 -6.633 1 98.31 386 HIS B C 1
ATOM 6309 O O . HIS B 1 386 ? 16.891 6.332 -5.902 1 98.31 386 HIS B O 1
ATOM 6315 N N . ALA B 1 387 ? 16.609 7.848 -7.551 1 98.31 387 ALA B N 1
ATOM 6316 C CA . ALA B 1 387 ? 15.203 7.504 -7.738 1 98.31 387 ALA B CA 1
ATOM 6317 C C . ALA B 1 387 ? 15.055 6.203 -8.523 1 98.31 387 ALA B C 1
ATOM 6319 O O . ALA B 1 387 ? 15.828 5.941 -9.453 1 98.31 387 ALA B O 1
ATOM 6320 N N . MET B 1 388 ? 14.023 5.395 -8.273 1 98.06 388 MET B N 1
ATOM 6321 C CA . MET B 1 388 ? 13.766 4.137 -8.977 1 98.06 388 MET B CA 1
ATOM 6322 C C . MET B 1 388 ? 13.484 4.387 -10.453 1 98.06 388 MET B C 1
ATOM 6324 O O . MET B 1 388 ? 13.898 3.602 -11.312 1 98.06 388 MET B O 1
ATOM 6328 N N . TRP B 1 389 ? 12.781 5.426 -10.758 1 98.06 389 TRP B N 1
ATOM 6329 C CA . TRP B 1 389 ? 12.438 5.805 -12.125 1 98.06 389 TRP B CA 1
ATOM 6330 C C . TRP B 1 389 ? 12.742 7.277 -12.367 1 98.06 389 TRP B C 1
ATOM 6332 O O . TRP B 1 389 ? 11.828 8.102 -12.445 1 98.06 389 TRP B O 1
ATOM 6342 N N . PRO B 1 390 ? 13.961 7.578 -12.57 1 98.06 390 PRO B N 1
ATOM 6343 C CA . PRO B 1 390 ? 14.398 8.969 -12.672 1 98.06 390 PRO B CA 1
ATOM 6344 C C . PRO B 1 390 ? 13.703 9.734 -13.797 1 98.06 390 PRO B C 1
ATOM 6346 O O . PRO B 1 390 ? 13.375 10.906 -13.641 1 98.06 390 PRO B O 1
ATOM 6349 N N . ALA B 1 391 ? 13.445 9.062 -14.906 1 97.56 391 ALA B N 1
ATOM 6350 C CA . ALA B 1 391 ? 12.82 9.727 -16.047 1 97.56 391 ALA B CA 1
ATOM 6351 C C . ALA B 1 391 ? 11.414 10.203 -15.703 1 97.56 391 ALA B C 1
ATOM 6353 O O . ALA B 1 391 ? 11.008 11.289 -16.109 1 97.56 391 ALA B O 1
ATOM 6354 N N . ASP B 1 392 ? 10.664 9.398 -14.992 1 97.62 392 ASP B N 1
ATOM 6355 C CA . ASP B 1 392 ? 9.312 9.773 -14.586 1 97.62 392 ASP B CA 1
ATOM 6356 C C . ASP B 1 392 ? 9.336 10.977 -13.648 1 97.62 392 ASP B C 1
ATOM 6358 O O . ASP B 1 392 ? 8.516 11.891 -13.781 1 97.62 392 ASP B O 1
ATOM 6362 N N . ALA B 1 393 ? 10.234 10.992 -12.664 1 97.06 393 ALA B N 1
ATOM 6363 C CA . ALA B 1 393 ? 10.375 12.102 -11.719 1 97.06 393 ALA B CA 1
ATOM 6364 C C . ALA B 1 393 ? 10.742 13.391 -12.445 1 97.06 393 ALA B C 1
ATOM 6366 O O . ALA B 1 393 ? 10.133 14.438 -12.203 1 97.06 393 ALA B O 1
ATOM 6367 N N . LYS B 1 394 ? 11.664 13.297 -13.32 1 95.94 394 LYS B N 1
ATOM 6368 C CA . LYS B 1 394 ? 12.125 14.453 -14.078 1 95.94 394 LYS B CA 1
ATOM 6369 C C . LYS B 1 394 ? 11 15.031 -14.938 1 95.94 394 LYS B C 1
ATOM 6371 O O . LYS B 1 394 ? 10.859 16.25 -15.055 1 95.94 394 LYS B O 1
ATOM 6376 N N . ALA B 1 395 ? 10.25 14.125 -15.539 1 96.12 395 ALA B N 1
ATOM 6377 C CA . ALA B 1 395 ? 9.164 14.555 -16.422 1 96.12 395 ALA B CA 1
ATOM 6378 C C . ALA B 1 395 ? 8.148 15.406 -15.664 1 96.12 395 ALA B C 1
ATOM 6380 O O . ALA B 1 395 ? 7.641 16.391 -16.188 1 96.12 395 ALA B O 1
ATOM 6381 N N . ILE B 1 396 ? 7.801 15.07 -14.469 1 94.38 396 ILE B N 1
ATOM 6382 C CA . ILE B 1 396 ? 6.832 15.805 -13.664 1 94.38 396 ILE B CA 1
ATOM 6383 C C . ILE B 1 396 ? 7.398 17.188 -13.312 1 94.38 396 ILE B C 1
ATOM 6385 O O . ILE B 1 396 ? 6.699 18.188 -13.414 1 94.38 396 ILE B O 1
ATOM 6389 N N . ARG B 1 397 ? 8.609 17.219 -12.859 1 92.12 397 ARG B N 1
ATOM 6390 C CA . ARG B 1 397 ? 9.234 18.5 -12.508 1 92.12 397 ARG B CA 1
ATOM 6391 C C . ARG B 1 397 ? 9.359 19.391 -13.727 1 92.12 397 ARG B C 1
ATOM 6393 O O . ARG B 1 397 ? 9.117 20.609 -13.641 1 92.12 397 ARG B O 1
ATOM 6400 N N . ASP B 1 398 ? 9.703 18.812 -14.883 1 92.25 398 ASP B N 1
ATOM 6401 C CA . ASP B 1 398 ? 9.906 19.562 -16.109 1 92.25 398 ASP B CA 1
ATOM 6402 C C . ASP B 1 398 ? 8.594 20.188 -16.594 1 92.25 398 ASP B C 1
ATOM 6404 O O . ASP B 1 398 ? 8.594 21.266 -17.203 1 92.25 398 ASP B O 1
ATOM 6408 N N . LYS B 1 399 ? 7.516 19.578 -16.359 1 89.81 399 LYS B N 1
ATOM 6409 C CA . LYS B 1 399 ? 6.215 20.062 -16.812 1 89.81 399 LYS B CA 1
ATOM 6410 C C . LYS B 1 399 ? 5.801 21.297 -16.016 1 89.81 399 LYS B C 1
ATOM 6412 O O . LYS B 1 399 ? 4.973 22.094 -16.469 1 89.81 399 LYS B O 1
ATOM 6417 N N . ARG B 1 400 ? 6.387 21.5 -14.758 1 86.38 400 ARG B N 1
ATOM 6418 C CA . ARG B 1 400 ? 6.086 22.625 -13.867 1 86.38 400 ARG B CA 1
ATOM 6419 C C . ARG B 1 400 ? 7.355 23.156 -13.211 1 86.38 400 ARG B C 1
ATOM 6421 O O . ARG B 1 400 ? 7.5 23.094 -11.984 1 86.38 400 ARG B O 1
ATOM 6428 N N . PRO B 1 401 ? 8.117 23.797 -13.984 1 78.25 401 PRO B N 1
ATOM 6429 C CA . PRO B 1 401 ? 9.43 24.203 -13.469 1 78.25 401 PRO B CA 1
ATOM 6430 C C . PRO B 1 401 ? 9.344 25.328 -12.445 1 78.25 401 PRO B C 1
ATOM 6432 O O . PRO B 1 401 ? 8.516 26.234 -12.586 1 78.25 401 PRO B O 1
ATOM 6435 N N . PRO B 1 402 ? 10.195 25.172 -11.445 1 77.31 402 PRO B N 1
ATOM 6436 C CA . PRO B 1 402 ? 10.242 26.25 -10.461 1 77.31 402 PRO B CA 1
ATOM 6437 C C . PRO B 1 402 ? 10.945 27.5 -10.992 1 77.31 402 PRO B C 1
ATOM 6439 O O . PRO B 1 402 ? 11.703 27.422 -11.969 1 77.31 402 PRO B O 1
ATOM 6442 N N . GLU B 1 403 ? 10.57 28.594 -10.383 1 71.06 403 GLU B N 1
ATOM 6443 C CA . GLU B 1 403 ? 11.289 29.812 -10.703 1 71.06 403 GLU B CA 1
ATOM 6444 C C . GLU B 1 403 ? 12.75 29.719 -10.281 1 71.06 403 GLU B C 1
ATOM 6446 O O . GLU B 1 403 ? 13.648 30.078 -11.055 1 71.06 403 GLU B O 1
ATOM 6451 N N . ALA B 1 404 ? 12.977 29.219 -9.07 1 71.06 404 ALA B N 1
ATOM 6452 C CA . ALA B 1 404 ? 14.344 28.953 -8.609 1 71.06 404 ALA B CA 1
ATOM 6453 C C . ALA B 1 404 ? 14.703 27.484 -8.75 1 71.06 404 ALA B C 1
ATOM 6455 O O . ALA B 1 404 ? 13.977 26.609 -8.266 1 71.06 404 ALA B O 1
ATOM 6456 N N . ASP B 1 405 ? 15.859 27.234 -9.281 1 71.56 405 ASP B N 1
ATOM 6457 C CA . ASP B 1 405 ? 16.234 25.875 -9.656 1 71.56 405 ASP B CA 1
ATOM 6458 C C . ASP B 1 405 ? 16.5 25.016 -8.422 1 71.56 405 ASP B C 1
ATOM 6460 O O . ASP B 1 405 ? 16.406 23.781 -8.484 1 71.56 405 ASP B O 1
ATOM 6464 N N . ASP B 1 406 ? 16.719 25.656 -7.379 1 72.94 406 ASP B N 1
ATOM 6465 C CA . ASP B 1 406 ? 17.188 24.859 -6.242 1 72.94 406 ASP B CA 1
ATOM 6466 C C . ASP B 1 406 ? 16 24.406 -5.387 1 72.94 406 ASP B C 1
ATOM 6468 O O . ASP B 1 406 ? 16.188 23.656 -4.418 1 72.94 406 ASP B O 1
ATOM 6472 N N . THR B 1 407 ? 14.828 24.844 -5.746 1 73.81 407 THR B N 1
ATOM 6473 C CA . THR B 1 407 ? 13.656 24.453 -4.969 1 73.81 407 THR B CA 1
ATOM 6474 C C . THR B 1 407 ? 12.586 23.859 -5.875 1 73.81 407 THR B C 1
ATOM 6476 O O . THR B 1 407 ? 12.742 23.812 -7.098 1 73.81 407 THR B O 1
ATOM 6479 N N . CYS B 1 408 ? 11.594 23.266 -5.195 1 74.5 408 CYS B N 1
ATOM 6480 C CA . CYS B 1 408 ? 10.453 22.812 -5.988 1 74.5 408 CYS B CA 1
ATOM 6481 C C . CYS B 1 408 ? 9.398 23.906 -6.09 1 74.5 408 CYS B C 1
ATOM 6483 O O . CYS B 1 408 ? 9.453 24.906 -5.359 1 74.5 408 CYS B O 1
ATOM 6485 N N . THR B 1 409 ? 8.5 23.672 -6.957 1 75.94 409 THR B N 1
ATOM 6486 C CA . THR B 1 409 ? 7.488 24.688 -7.211 1 75.94 409 THR B CA 1
ATOM 6487 C C . THR B 1 409 ? 6.496 24.766 -6.055 1 75.94 409 THR B C 1
ATOM 6489 O O . THR B 1 409 ? 5.75 25.734 -5.93 1 75.94 409 THR B O 1
ATOM 6492 N N . MET B 1 410 ? 6.512 23.75 -5.258 1 77.56 410 MET B N 1
ATOM 6493 C CA . MET B 1 410 ? 5.551 23.719 -4.156 1 77.56 410 MET B CA 1
ATOM 6494 C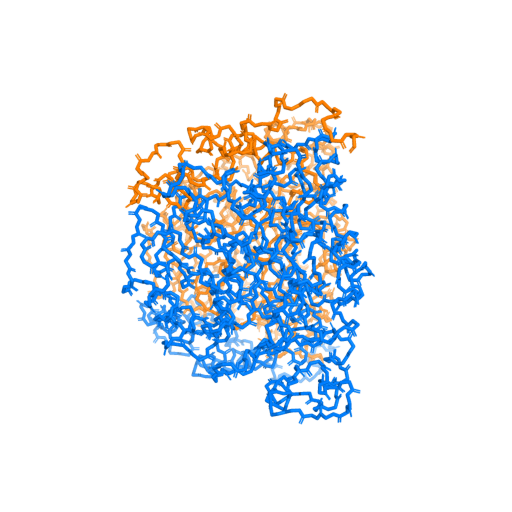 C . MET B 1 410 ? 5.949 24.703 -3.068 1 77.56 410 MET B C 1
ATOM 6496 O O . MET B 1 410 ? 5.105 25.453 -2.559 1 77.56 410 MET B O 1
ATOM 6500 N N . CYS B 1 411 ? 7.188 24.766 -2.785 1 72.69 411 CYS B N 1
ATOM 6501 C CA . CYS B 1 411 ? 7.637 25.594 -1.671 1 72.69 411 CYS B CA 1
ATOM 6502 C C . CYS B 1 411 ? 8.219 26.906 -2.168 1 72.69 411 CYS B C 1
ATOM 6504 O O . CYS B 1 411 ? 8.062 27.953 -1.525 1 72.69 411 CYS B O 1
ATOM 6506 N N . GLY B 1 412 ? 8.859 26.844 -3.34 1 67.5 412 GLY B N 1
ATOM 6507 C CA . GLY B 1 412 ? 9.562 28.016 -3.84 1 67.5 412 GLY B CA 1
ATOM 6508 C C . GLY B 1 412 ? 10.555 28.594 -2.844 1 67.5 412 GLY B C 1
ATOM 6509 O O . GLY B 1 412 ? 11.383 27.859 -2.297 1 67.5 412 GLY B O 1
ATOM 6510 N N . ASN B 1 413 ? 10.492 29.891 -2.637 1 66.81 413 ASN B N 1
ATOM 6511 C CA . ASN B 1 413 ? 11.43 30.594 -1.76 1 66.81 413 ASN B CA 1
ATOM 6512 C C . ASN B 1 413 ? 11.156 30.281 -0.291 1 66.81 413 ASN B C 1
ATOM 6514 O O . ASN B 1 413 ? 11.953 30.625 0.58 1 66.81 413 ASN B O 1
ATOM 6518 N N . TYR B 1 414 ? 10.156 29.484 -0.073 1 73.06 414 TYR B N 1
ATOM 6519 C CA . TYR B 1 414 ? 9.766 29.203 1.301 1 73.06 414 TYR B CA 1
ATOM 6520 C C . TYR B 1 414 ? 10.078 27.75 1.657 1 73.06 414 TYR B C 1
ATOM 6522 O O . TYR B 1 414 ? 9.469 27.172 2.561 1 73.06 414 TYR B O 1
ATOM 6530 N N . CYS B 1 415 ? 11.039 27.281 0.941 1 77.12 415 CYS B N 1
ATOM 6531 C CA . CYS B 1 415 ? 11.453 25.906 1.18 1 77.12 415 CYS B CA 1
ATOM 6532 C C . CYS B 1 415 ? 12 25.734 2.594 1 77.12 415 CYS B C 1
ATOM 6534 O O . CYS B 1 415 ? 13 26.359 2.957 1 77.12 415 CYS B O 1
ATOM 6536 N N . ALA B 1 416 ? 11.383 24.828 3.373 1 80.5 416 ALA B N 1
ATOM 6537 C CA . ALA B 1 416 ? 11.766 24.578 4.762 1 80.5 416 ALA B CA 1
ATOM 6538 C C . ALA B 1 416 ? 13.234 24.172 4.863 1 80.5 416 ALA B C 1
ATOM 6540 O O . ALA B 1 416 ? 13.945 24.625 5.766 1 80.5 416 ALA B O 1
ATOM 6541 N N . ILE B 1 417 ? 13.68 23.391 3.938 1 83.31 417 ILE B N 1
ATOM 6542 C CA . ILE B 1 417 ? 15.039 22.875 3.959 1 83.31 417 ILE B CA 1
ATOM 6543 C C . ILE B 1 417 ? 16.031 24.031 3.775 1 83.31 417 ILE B C 1
ATOM 6545 O O . ILE B 1 417 ? 17.031 24.125 4.484 1 83.31 417 ILE B O 1
ATOM 6549 N N . LYS B 1 418 ? 15.719 24.875 2.859 1 78.88 418 LYS B N 1
ATOM 6550 C CA . LYS B 1 418 ? 16.578 26.016 2.602 1 78.88 418 LYS B CA 1
ATOM 6551 C C . LYS B 1 418 ? 16.688 26.922 3.836 1 78.88 418 LYS B C 1
ATOM 6553 O O . LYS B 1 418 ? 17.781 27.359 4.199 1 78.88 418 LYS B O 1
ATOM 6558 N N . ILE B 1 419 ? 15.625 27.141 4.496 1 81.25 419 ILE B N 1
ATOM 6559 C CA . ILE B 1 419 ? 15.562 28 5.668 1 81.25 419 ILE B CA 1
ATOM 6560 C C . ILE B 1 419 ? 16.375 27.391 6.809 1 81.25 419 ILE B C 1
ATOM 6562 O O . ILE B 1 419 ? 17.172 28.062 7.445 1 81.25 419 ILE B O 1
ATOM 6566 N N . VAL B 1 420 ? 16.25 26.156 7.008 1 85.69 420 VAL B N 1
ATOM 6567 C CA . VAL B 1 420 ? 16.844 25.484 8.156 1 85.69 420 VAL B CA 1
ATOM 6568 C C . VAL B 1 420 ? 18.344 25.312 7.949 1 85.69 420 VAL B C 1
ATOM 6570 O O . VAL B 1 420 ? 19.125 25.422 8.898 1 85.69 420 VAL B O 1
ATOM 6573 N N . ASN B 1 421 ? 18.688 25.016 6.703 1 83.81 421 ASN B N 1
ATOM 6574 C CA . ASN B 1 421 ? 20.094 24.797 6.387 1 83.81 421 ASN B CA 1
ATOM 6575 C C . ASN B 1 421 ? 20.938 26.031 6.715 1 83.81 421 ASN B C 1
ATOM 6577 O O . ASN B 1 421 ? 22.156 25.922 6.895 1 83.81 421 ASN B O 1
ATOM 6581 N N . GLN B 1 422 ? 20.312 27.094 6.887 1 80.19 422 GLN B N 1
ATOM 6582 C CA . GLN B 1 422 ? 21.031 28.344 7.148 1 80.19 422 GLN B CA 1
ATOM 6583 C C . GLN B 1 422 ? 21.531 28.391 8.586 1 80.19 422 GLN B C 1
ATOM 6585 O O . GLN B 1 422 ? 22.453 29.141 8.898 1 80.19 422 GLN B O 1
ATOM 6590 N N . TRP B 1 423 ? 20.922 27.641 9.398 1 79.75 423 TRP B N 1
ATOM 6591 C CA . TRP B 1 423 ? 21.312 27.859 10.789 1 79.75 423 TRP B CA 1
ATOM 6592 C C . TRP B 1 423 ? 21.531 26.531 11.508 1 79.75 423 TRP B C 1
ATOM 6594 O O . TRP B 1 423 ? 22.266 26.484 12.5 1 79.75 423 TRP B O 1
ATOM 6604 N N . LEU B 1 424 ? 20.938 25.438 11.133 1 82.06 424 LEU B N 1
ATOM 6605 C CA . LEU B 1 424 ? 20.938 24.219 11.938 1 82.06 424 LEU B CA 1
ATOM 6606 C C . LEU B 1 424 ? 22.344 23.625 12.039 1 82.06 424 LEU B C 1
ATOM 6608 O O . LEU B 1 424 ? 22.828 23.359 13.133 1 82.06 424 LEU B O 1
ATOM 6612 N N . ASP B 1 425 ? 22.875 23.5 10.891 1 77.81 425 ASP B N 1
ATOM 6613 C CA . ASP B 1 425 ? 24.203 22.875 10.898 1 77.81 425 ASP B CA 1
ATOM 6614 C C . ASP B 1 425 ? 25.25 23.844 11.422 1 77.81 425 ASP B C 1
ATOM 6616 O O . ASP B 1 425 ? 26.312 23.422 11.898 1 77.81 425 ASP B O 1
ATOM 6620 N N . LYS B 1 426 ? 24.922 25.156 11.406 1 78.81 426 LYS B N 1
ATOM 6621 C CA . LYS B 1 426 ? 25.891 26.188 11.797 1 78.81 426 LYS B CA 1
ATOM 6622 C C . LYS B 1 426 ? 25.766 26.516 13.281 1 78.81 426 LYS B C 1
ATOM 6624 O O . LYS B 1 426 ? 26.703 27.062 13.875 1 78.81 426 LYS B O 1
ATOM 6629 N N . ALA B 1 427 ? 24.625 26.297 13.727 1 78.62 427 ALA B N 1
ATOM 6630 C CA . ALA B 1 427 ? 24.391 26.625 15.133 1 78.62 427 ALA B CA 1
ATOM 6631 C C . ALA B 1 427 ? 25.281 25.781 16.047 1 78.62 427 ALA B C 1
ATOM 6633 O O . ALA B 1 427 ? 25.531 24.609 15.766 1 78.62 427 ALA B O 1
ATOM 6634 N N . ASP B 1 428 ? 25.812 26.453 17.078 1 78.38 428 ASP B N 1
ATOM 6635 C CA . ASP B 1 428 ? 26.594 25.703 18.062 1 78.38 428 ASP B CA 1
ATOM 6636 C C . ASP B 1 428 ? 25.75 24.625 18.734 1 78.38 428 ASP B C 1
ATOM 6638 O O . ASP B 1 428 ? 24.531 24.781 18.875 1 78.38 428 ASP B O 1
ATOM 6642 N N . LYS B 1 429 ? 26.5 23.562 19.047 1 71.31 429 LYS B N 1
ATOM 6643 C CA . LYS B 1 429 ? 25.844 22.422 19.672 1 71.31 429 LYS B CA 1
ATOM 6644 C C . LYS B 1 429 ? 25.109 22.828 20.938 1 71.31 429 LYS B C 1
ATOM 6646 O O . LYS B 1 429 ? 24.094 22.234 21.297 1 71.31 429 LYS B O 1
ATOM 6651 N N . ASP B 1 430 ? 25.469 23.844 21.562 1 73.88 430 ASP B N 1
ATOM 6652 C CA . ASP B 1 430 ? 24.922 24.266 22.844 1 73.88 430 ASP B CA 1
ATOM 6653 C C . ASP B 1 430 ? 24.062 25.531 22.672 1 73.88 430 ASP B C 1
ATOM 6655 O O . ASP B 1 430 ? 23.766 26.219 23.656 1 73.88 430 ASP B O 1
ATOM 6659 N N . ALA B 1 431 ? 23.688 25.688 21.516 1 72.25 431 ALA B N 1
ATOM 6660 C CA . ALA B 1 431 ? 23 26.938 21.188 1 72.25 431 ALA B CA 1
ATOM 6661 C C . ALA B 1 431 ? 21.672 27.047 21.953 1 72.25 431 ALA B C 1
ATOM 6663 O O . ALA B 1 431 ? 21.188 28.156 22.203 1 72.25 431 ALA B O 1
ATOM 6664 N N . PHE B 1 432 ? 21.25 25.938 22.406 1 77.88 432 PHE B N 1
ATOM 6665 C CA . PHE B 1 432 ? 19.922 25.969 23.016 1 77.88 432 PHE B CA 1
ATOM 6666 C C . PHE B 1 432 ? 20.016 25.625 24.5 1 77.88 432 PHE B C 1
ATOM 6668 O O . PHE B 1 432 ? 18.984 25.422 25.156 1 77.88 432 PHE B O 1
ATOM 6675 N N . ASP B 1 433 ? 21.156 25.5 25.078 1 75.38 433 ASP B N 1
ATOM 6676 C CA . ASP B 1 433 ? 21.344 25.125 26.469 1 75.38 433 ASP B CA 1
ATOM 6677 C C . ASP B 1 433 ? 21 26.281 27.406 1 75.38 433 ASP B C 1
ATOM 6679 O O . ASP B 1 433 ? 20.906 26.094 28.625 1 75.38 433 ASP B O 1
ATOM 6683 N N . ASN B 1 434 ? 20.719 27.406 26.891 1 63.47 434 ASN B N 1
ATOM 6684 C CA . ASN B 1 434 ? 20.469 28.484 27.828 1 63.47 434 ASN B CA 1
ATOM 6685 C C . ASN B 1 434 ? 18.984 28.547 28.203 1 63.47 434 ASN B C 1
ATOM 6687 O O . ASN B 1 434 ? 18.125 28.172 27.422 1 63.47 434 ASN B O 1
#

Sequence (868 aa):
MTQMLEAMRGNITEAMKTVAADEKLDPEYIRKMVAKGYIAIPDNNQRETVAVGIGENLRTKVNATIGTSTDINDLDMELEKAKIAEEAGADTLMELSIGGDLDNIRRTVLKNTKKPVGSVPIYQTAVEAIEKDGSAINMDPDDMLKNIEKQAKDGIDFMAIHCSVNRETLKRLKRQGRNGGLVSRGGSFISSWMVHNDCENPLYENYDQVLDIVEEYDVCLSMANAMRAGALTDSTDRAQIQELIVLGELVDRARERGVQTIVEGPGHIPINEIETNINIQKKMCKNAPFYMLGPIVTDIAPAYDHIVSAIGAAQCARYGANFICYVTPAEHLALPGPEDVREGVIATRIGAHAGDLAIDLERFGEDDIAMAHARKSLNWTEQYEHAMWPADAKAIRDKRPPEADDTCTMCGNYCAIKIVNQWLDKADKDAFDNMTQMLEAMRGNITEAMKTVAADEKLDPEYIRKMVAKGYIAIPDNNQRETVAVGIGENLRTKVNATIGTSTDINDLDMELEKAKIAEEAGADTLMELSIGGDLDNIRRTVLKNTKKPVGSVPIYQTAVEAIEKDGSAINMDPDDMLKNIEKQAKDGIDFMAIHCSVNRETLKRLKRQGRNGGLVSRGGSFISSWMVHNDCENPLYENYDQVLDIVEEYDVCLSMANAMRAGALTDSTDRAQIQELIVLGELVDRARERGVQTIVEGPGHIPINEIETNINIQKKMCKNAPFYMLGPIVTDIAPAYDHIVSAIGAAQCARYGANFICYVTPAEHLALPGPEDVREGVIATRIGAHAGDLAIDLERFGEDDIAMAHARKSLNWTEQYEHAMWPADAKAIRDKRPPEADDTCTMCGNYCAIKIVNQWLDKADKDAFDN

Radius of gyration: 28.55 Å; Cα contacts (8 Å, |Δi|>4): 2064; chains: 2; bounding box: 56×85×62 Å

Secondary structure (DSSP, 8-state):
--HHHHHHTT---HHHHHHHHHHT--HHHHHHHHHHTSEE----TTS------EETTSPPEEEEEE---SS---HHHHHHHHHHHHHHT-SEEEE---SS-HHHHHHHHHHT--S-EEE-HHHHHHHHHHHHHSSGGG--HHHHHHHHHHHHHHT-SEEEE-TT--HHHHHHHHHH--SS----HHHHHHHHHHHHHT---HHHHTHHHHHHHHHHHT-EEEE--TT--SSGGGTT-HHHHHHHHHHHHHHHHHHHTT--EEEE--SB--HHHHHHHHHHHHHHTTT--EEEE--BS-SS-TT-HHHHHHHHHHHHHHHT--EEE---TTTTTS---HHHHHHHHHHHHHHHHHHHHHH-HHHH-HHHHHHHHHHHTT-HHHHHHHSSSHHHHHHHHHHS--SSTTS-TTTGGG-HHHHHHTTTTTS-TTTT--/--HHHHHHTT---HHHHHHHHHHT--HHHHHHHHHHTSEE----TTS------EETTSPPEEEEEE---SS---HHHHHHHHHHHHHHT-SEEEE---SS-HHHHHHHHHHT--S-EEE-HHHHHHHHHHHHHSSGGG--HHHHHHHHHHHHHHT-SEEEE-TT--HHHHHHHHHH--SS----HHHHHHHHHHHHHT---HHHHTHHHHHHHHHHHT-EEEE--TT--SSGGGTT-HHHHHHHHHHHHHHHHHHHTT--EEEE--SB--HHHHHHHHHHHHHHTTT--EEEE--BS-SS-TT-HHHHHHHHHHHHHHHT--EEE---TTTTTS---HHHHHHHHHHHHHHHHHHHHHH-HHHH-HHHHHHHHHHHTT-HHHHHHHSSSHHHHHHHHHHS--SSTTS-TTTGGG-HHHHHHTTTTTS-TTTT--

Nearest PDB structures (foldseek):
  4s26-assembly1_A  TM=9.480E-01  e=7.138E-41  Arabidopsis thaliana
  4n7q-assembly1_A  TM=9.601E-01  e=2.358E-38  Arabidopsis thaliana
  3epn-assembly1_A  TM=9.448E-01  e=3.167E-36  Caulobacter vibrioides
  3epo-assembly1_B  TM=9.430E-01  e=6.704E-36  Caulobacter vibrioides
  3epm-assembly1_A  TM=9.413E-01  e=5.475E-35  Caulobacter vibrioides